Protein 2B6E (pdb70)

Organism: Haemophilus influenzae (strain ATCC 51907 / DSM 11121 / KW20 / Rd) (NCBI:txid71421)

Secondary structure (DSSP, 8-state):
---S---HHHHHHHH-SSHHHHTT--EEEE-SS-EEE---STT--TTSS--HHHHHHHHHHHHHHHHHHTS-TT-EEEEEEEEEEE-S---SS--EEEEEEEEE-SSEEEEEEEEE-TT--EEEEEEEEEEEE-/---S---HHHHHHHTTTSHHHHTT--EEEE-SS-EEE---STT--TTSS--HHHHHHHHHHHHHHHHHHTS-TTEEEEEEEEEEEE-S---SS--EEEEEEEEE-SSEEEEEEEEE-TT--EEEEEEEEEEEEE--/--SS---HHHHHHHH-SSHHHHTT--EEEE-SS-EEE---STT--TTSS--HHHHHHHHHHHHHHHHHHTS-TTEEEEEEEEEEEE-S---SS--EEEEEEEEE-SSEEEEEEEEE-TT--EEEEEEEEEEEEE--/---S---HHHHHHHTTTSHHHHTT--EEEE-SS-EEE---STT--TTSS--HHHHHHHHHHHHHHHHHTTS-TTEEEEEEEEEEEE-S---SS--EEEEEEEEE-SSEEEEEEEEE-TTS-EEEEEEEEEEEEEHHHHHHHH-/---S---HHHHHHHH-SSHHHHTT--EEEE-SS-EEE---STT--TTSS--HHHHHHHHHHHHHHHHHHTS-TT-EEEEEEEEEEE-S---SS--EEEEEEEEE-SSEEEEEEEEE-TT--EEEEEEEEEEEE-/---S---HHHHHHHTTTSHHHHTT--EEEE-SS-EEE---STT--TTSS--HHHHHHHHHHHHHHHHHHTS-TTEEEEEEEEEEEE-S---SS--EEEEEEEEE-SSEEEEEEEEE-TT--EEEEEEEEEEEEE-/--SS---HHHHHHHTSSSHHHHTT--EEEE-SS-EEE---STT--TTSS--HHHHHHHHHHHHHHHHHHTS-TT-EEEEEEEEEEE-S---SS--EEEEEEEEE-SSEEEEEEEEE-TT--EEEEEEEEEEEE--/---S---HHHHHHHHSSSHHHHTT--EEEE-SS-EEE---STT--TTSS--HHHHHHHHHHHHHHHHHTTS-TT-EEEEEEEEEEE-S---SS--EEEEEEEEE-SSEEEEEEEEE-TTS-EEEEEEEEEEEE-

Sequence (1087 aa):
LWKKTFTLENLNQLCSNSAVSHLGIEISAFGEDWIEATPVDHRTQPFGVLHGGVSVALAETIGSLAGSLCLEEGKTVVGLDINANHLRPVRSGKVTARATPINLGRNIQVWQIDIRTEENKLCCVSRLTLSVINLWKKTFTLENLNQLCSNSAVSHLGIEISAFGEDWIEATPVDHRTQPFGVLHGGVSVALAETIGSLAGSLCLEEGKTVVGLDINANHLRPVRSGKVTARATPINLGRNIQVWQIDIRTEENKLCCVSRLTLSVINLLLWKKTFTLENLNQLCSNSAVSHLGIEISAFGEDWIEATPVDHRTQPFGVLHGGVSVALAETIGSLAGSLCLEEGKTVVGLDINANHLRPVRSGKVTARATPINLGRNIQVWQIDIRTEENKLCCVSRLTLSVINLLLWKKTFTLENLNQLCSNSAVSHLGIEISAFGEDWIEATPVDHRTQPFGVLHGGVSVALAETIGSLAGSLCLEEGKTVVGLDINANHLRPVRSGKVTARATPINLGRNIQVWQIDIRTEENKLCCVSRLTLSVINLLEHHHHHHLWKKTFTLENLNQLCSNSAVSHLGIEISAFGEDWIEATPVDHRTQPFGVLHGGVSVALAETIGSLAGSLCLEEGKTVVGLDINANHLRPVRSGKVTARATPINLGRNIQVWQIDIRTEENKLCCVSRLTLSVINLWKKTFTLENLNQLCSNSAVSHLGIEISAFGEDWIEATPVDHRTQPFGVLHGGVSVALAETIGSLAGSLCLEEGKTVVGLDINANHLRPVRSGKVTARATPINLGRNIQVWQIDIRTEENKLCCVSRLTLSVINLLWKKTFTLENLNQLCSNSAVSHLGIEISAFGEDWIEATPVDHRTQPFGVLHGGVSVALAETIGSLAGSLCLEEGKTVVGLDINANHLRPVRSGKVTARATPINLGRNIQVWQIDIRTEENKLCCVSRLTLSVINLLWKKTFTLENLNQLCSNSAVSHLGIEISAFGEDWIEATPVDHRTQPFGVLHGGVSVALAETIGSLAGSLCLEEGKTVVGLDINANHLRPVRSGKVTARATPINLGRNIQVWQIDIRTEENKLCCVSRLTLSVIN

Foldseek 3Di:
DFQDDDDQVRVQVVCPPHVCVQLVKGFDDADPFKTKIKWQDPSADVPQWGDPVVVVVRQCVRQQVSLQRRDHPPKGKDWDDKDKDFADTHHGGMKMKMKGWPDRDPFKTKIWIWIADPVRHTGMIMMTMITMDD/DFAADDDQVVVVVVCPPHVCVQLVKGFDDDDPFKTKIKWQDPSADPVQWGDPVVVVVRQCVRQQVSLQRRDHPQKGKDWDDKDKDFADTHHGDMKMKMKGWPDRDPFKTKIWIWIAGPVRHTGMIMMTMITMDRND/DFPDDDDQVRVVVVVPPDVCVQLVKGFDDADDFKTKIKWQDPSQDVVQWGDPVVVVVRQCVRQLVSLQRRDDPQKGKDWDDKDKDFADTHGGDMKMKMKGWPDDDPFKTKIWIWIAHPVRHTGMIMMTMITMDGND/DFQADDDQVVVVVVCPPHVCVQLVKGFDDDDPFKTKIKWQDPSADVPQWGDPVVVVVRQCVRQQVSLQRRDHPQKGKDWDDKDKDFDDTHHGGMKMKMKGWPDNDPFKTKIWIWIADPVRHTGMIMITMITMGRNVVCVVVPD/DFDDDDDQVVVQVVCPPHVCVQLVKGFDDADPFKTKIKWWDPSADVPQWGDPVVVVVRQCVRQQVSLQRRDHPPKGKDWDDKDKDFADTHRGGMKMKMKGWPDRDPFKTKIWIWIAGPVRHTGMIMMTMITMDD/DFQADDDQVVVQVVCPPHVCVQLVKGFDDDDPFKTKIKWQDPSADPPQWGDPVVVVVRQCSRQQVSLQRRDHPQKHKDWDDKDKDFADTHGGDMKMWMKGWPDDDPFKTKIWIWIAHPVRHTGMIMMTIITMDHD/DFLDDDDQVVVQVVCPPHVCVQLVKGFDAADPFKTKIKWQDPSQDPVQWGDPVVVVVRQCVRQQVSLQRNDHPQKGKDWDDKDKDFADTHRTDMKMKMKGWPDDDQFKTKIWIWIAGPVRHTGMIMMTMITMDRD/DFPDDDDQVVVVVVVPPHVCVQLVKGFDAADPFKTKIKWADPSADVVQWGDPVVVVVRQCVRQQVSLQRRDDPPKGKDWDDKDKDFADTHRGGMKMKMKGWPDRDPFKTKIKIFIAGPVRHTGMIMMTMITMDD

CATH classification: 3.10.129.10

Radius of gyration: 38.75 Å; Cα contacts (8 Å, |Δi|>4): 2779; chains: 8; bounding box: 70×90×103 Å

B-factor: mean 26.29, std 15.65, range [4.6, 129.47]

Nearest PDB structures (foldseek):
  3lz7-assembly1_A  TM=1.005E+00  e=3.538E-26  Haemophilus influenzae
  1vh5-assembly1_A  TM=9.923E-01  e=7.162E-19  Escherichia coli
  1sbk-assembly1_A  TM=9.905E-01  e=2.994E-18  Escherichia coli
  1vi8-assembly1_B  TM=9.902E-01  e=8.882E-18  Escherichia coli
  4k4c-assembly1_D  TM=9.761E-01  e=3.986E-18  Escherichia coli K-12

Solvent-accessible surface area: 45406 Å² total

Structure (mmCIF, N/CA/C/O backbone):
data_2B6E
#
_entry.id   2B6E
#
_cell.length_a   60.651
_cell.length_b   102.878
_cell.length_c   101.364
_cell.angle_alpha   90.00
_cell.angle_beta   98.36
_cell.angle_gamma   90.00
#
_symmetry.space_group_name_H-M   'P 1 21 1'
#
loop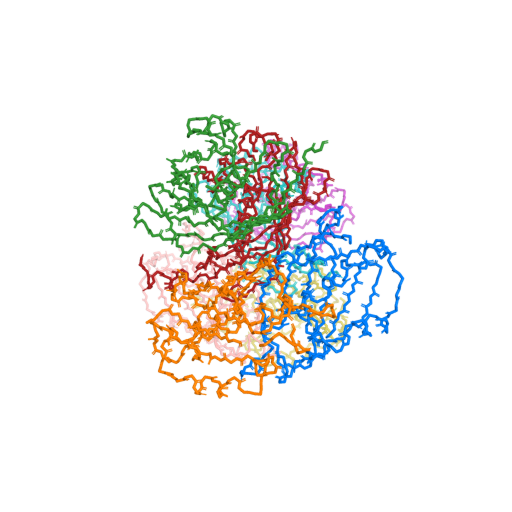_
_entity.id
_entity.type
_entity.pdbx_description
1 polymer 'Hypothetical UPF0152 protein HI1161'
2 non-polymer 'ACETIC ACID'
3 water water
#
loop_
_atom_site.group_PDB
_atom_site.id
_atom_site.type_symbol
_atom_site.label_atom_id
_atom_site.label_alt_id
_atom_site.label_comp_id
_atom_site.label_asym_id
_atom_site.label_entity_id
_atom_site.label_seq_id
_atom_site.pdbx_PDB_ins_code
_atom_site.Cartn_x
_atom_site.Cartn_y
_atom_site.Cartn_z
_atom_site.occupancy
_atom_site.B_iso_or_equiv
_atom_site.auth_seq_id
_atom_site.auth_comp_id
_atom_site.auth_asym_id
_atom_site.auth_atom_id
_atom_site.pdbx_PDB_model_num
ATOM 9 N N . LEU A 1 2 ? 9.151 16.127 87.627 1.00 28.95 2 LEU A N 1
ATOM 10 C CA . LEU A 1 2 ? 8.611 16.042 88.981 1.00 24.32 2 LEU A CA 1
ATOM 11 C C . LEU A 1 2 ? 9.415 16.762 90.053 1.00 21.27 2 LEU A C 1
ATOM 12 O O . LEU A 1 2 ? 8.852 17.407 90.936 1.00 20.65 2 LEU A O 1
ATOM 17 N N . TRP A 1 3 ? 10.734 16.629 89.981 1.00 21.78 3 TRP A N 1
ATOM 18 C CA . TRP A 1 3 ? 11.634 17.191 90.980 1.00 19.13 3 TRP A CA 1
ATOM 19 C C . TRP A 1 3 ? 11.544 18.687 91.240 1.00 19.95 3 TRP A C 1
ATOM 20 O O . TRP A 1 3 ? 11.550 19.495 90.315 1.00 20.35 3 TRP A O 1
ATOM 31 N N . LYS A 1 4 ? 11.468 19.036 92.521 1.00 22.01 4 LYS A N 1
ATOM 32 C CA . LYS A 1 4 ? 11.403 20.427 92.960 1.00 23.63 4 LYS A CA 1
ATOM 33 C C . LYS A 1 4 ? 12.757 20.814 93.543 1.00 24.13 4 LYS A C 1
ATOM 34 O O . LYS A 1 4 ? 13.089 21.995 93.643 1.00 23.71 4 LYS A O 1
ATOM 40 N N . LYS A 1 5 ? 13.532 19.811 93.941 1.00 18.87 5 LYS A N 1
ATOM 41 C CA . LYS A 1 5 ? 14.849 20.053 94.511 1.00 18.43 5 LYS A CA 1
ATOM 42 C C . LYS A 1 5 ? 15.937 19.699 93.506 1.00 18.74 5 LYS A C 1
ATOM 43 O O . LYS A 1 5 ? 15.728 18.881 92.613 1.00 20.86 5 LYS A O 1
ATOM 49 N N . THR A 1 6 ? 17.096 20.333 93.649 1.00 20.14 6 THR A N 1
ATOM 50 C CA . THR A 1 6 ? 18.228 20.096 92.759 1.00 20.72 6 THR A CA 1
ATOM 51 C C . THR A 1 6 ? 19.159 19.081 93.419 1.00 18.53 6 THR A C 1
ATOM 52 O O . THR A 1 6 ? 19.415 19.170 94.618 1.00 20.93 6 THR A O 1
ATOM 56 N N . PHE A 1 7 ? 19.665 18.124 92.643 1.00 17.36 7 PHE A N 1
ATOM 57 C CA . PHE A 1 7 ? 20.537 17.094 93.205 1.00 16.31 7 PHE A CA 1
ATOM 58 C C . PHE A 1 7 ? 21.266 16.278 92.147 1.00 16.09 7 PHE A C 1
ATOM 59 O O . PHE A 1 7 ? 20.925 16.321 90.966 1.00 17.32 7 PHE A O 1
ATOM 67 N N . THR A 1 8 ? 22.273 15.532 92.587 1.00 15.32 8 THR A N 1
ATOM 68 C CA . THR A 1 8 ? 23.011 14.635 91.710 1.00 14.42 8 THR A CA 1
ATOM 69 C C . THR A 1 8 ? 22.902 13.308 92.451 1.00 14.74 8 THR A C 1
ATOM 70 O O . THR A 1 8 ? 22.570 13.293 93.637 1.00 15.52 8 THR A O 1
ATOM 74 N N . LEU A 1 9 ? 23.176 12.201 91.775 1.00 14.38 9 LEU A N 1
ATOM 75 C CA . LEU A 1 9 ? 23.111 10.898 92.432 1.00 13.95 9 LEU A CA 1
ATOM 76 C C . LEU A 1 9 ? 24.119 10.824 93.576 1.00 14.21 9 LEU A C 1
ATOM 77 O O . LEU A 1 9 ? 23.875 10.178 94.597 1.00 12.83 9 LEU A O 1
ATOM 82 N N . GLU A 1 10 ? 25.255 11.492 93.400 1.00 14.42 10 GLU A N 1
ATOM 83 C CA . GLU A 1 10 ? 26.299 11.507 94.415 1.00 15.36 10 GLU A CA 1
ATOM 84 C C . GLU A 1 10 ? 25.773 12.144 95.702 1.00 14.33 10 GLU A C 1
ATOM 85 O O . GLU A 1 10 ? 26.074 11.678 96.803 1.00 14.39 10 GLU A O 1
ATOM 91 N N . ASN A 1 11 ? 25.000 13.220 95.560 1.00 14.62 11 ASN A N 1
ATOM 92 C CA . ASN A 1 11 ? 24.425 13.919 96.714 1.00 14.04 11 ASN A CA 1
ATOM 93 C C . ASN A 1 11 ? 23.497 12.981 97.471 1.00 12.79 11 ASN A C 1
ATOM 94 O O . ASN A 1 11 ? 23.538 12.884 98.699 1.00 12.59 11 ASN A O 1
ATOM 99 N N . LEU A 1 12 ? 22.640 12.302 96.719 1.00 13.61 12 LEU A N 1
ATOM 100 C CA . LEU A 1 12 ? 21.674 11.385 97.308 1.00 12.48 12 LEU A CA 1
ATOM 101 C C . LEU A 1 12 ? 22.333 10.237 98.052 1.00 12.55 12 LEU A C 1
ATOM 102 O O . LEU A 1 12 ? 21.886 9.868 99.133 1.00 12.98 12 LEU A O 1
ATOM 107 N N . ASN A 1 13 ? 23.387 9.663 97.478 1.00 11.91 13 ASN A N 1
ATOM 108 C CA . ASN A 1 13 ? 24.068 8.572 98.152 1.00 13.77 13 ASN A CA 1
ATOM 109 C C . ASN A 1 13 ? 24.791 9.079 99.390 1.00 14.40 13 ASN A C 1
ATOM 110 O O . ASN A 1 13 ? 24.933 8.354 100.376 1.00 14.34 13 ASN A O 1
ATOM 115 N N . GLN A 1 14 ? 25.237 10.333 99.347 1.00 12.29 14 GLN A N 1
ATOM 116 C CA . GLN A 1 14 ? 25.909 10.933 100.490 1.00 13.06 14 GLN A CA 1
ATOM 117 C C . GLN A 1 14 ? 24.880 11.112 101.604 1.00 13.14 14 GLN A C 1
ATOM 118 O O . GLN A 1 14 ? 25.156 10.844 102.774 1.00 14.08 14 GLN A O 1
ATOM 124 N N . LEU A 1 15 ? 23.684 11.554 101.223 1.00 15.04 15 LEU A N 1
ATOM 125 C CA . LEU A 1 15 ? 22.599 11.764 102.176 1.00 15.35 15 LEU A CA 1
ATOM 126 C C . LEU A 1 15 ? 22.222 10.484 102.908 1.00 15.05 15 LEU A C 1
ATOM 127 O O . LEU A 1 15 ? 21.922 10.510 104.100 1.00 14.65 15 LEU A O 1
ATOM 132 N N . CYS A 1 16 ? 22.233 9.368 102.183 1.00 17.46 16 CYS A N 1
ATOM 133 C CA . CYS A 1 16 ? 21.865 8.070 102.746 1.00 17.43 16 CYS A CA 1
ATOM 134 C C . CYS A 1 16 ? 23.004 7.320 103.447 1.00 17.36 16 CYS A C 1
ATOM 135 O O . CYS A 1 16 ? 22.779 6.257 104.033 1.00 14.25 16 CYS A O 1
ATOM 138 N N . SER A 1 17 ? 24.217 7.869 103.408 1.00 17.19 17 SER A N 1
ATOM 139 C CA . SER A 1 17 ? 25.368 7.207 104.028 1.00 17.76 17 SER A CA 1
ATOM 140 C C . SER A 1 17 ? 25.241 7.024 105.536 1.00 16.90 17 SER A C 1
ATOM 141 O O . SER A 1 17 ? 24.459 7.706 106.199 1.00 18.43 17 SER A O 1
ATOM 144 N N . ASN A 1 18 ? 26.023 6.089 106.065 1.00 13.67 18 ASN A N 1
ATOM 145 C CA . ASN A 1 18 ? 26.034 5.772 107.486 1.00 15.15 18 ASN A CA 1
ATOM 146 C C . ASN A 1 18 ? 24.628 5.603 108.070 1.00 14.23 18 ASN A C 1
ATOM 147 O O . ASN A 1 18 ? 24.297 6.184 109.102 1.00 11.03 18 ASN A O 1
ATOM 152 N N . SER A 1 19 ? 23.802 4.801 107.400 1.00 15.48 19 SER A N 1
ATOM 153 C CA . SER A 1 19 ? 22.437 4.541 107.859 1.00 13.34 19 SER A CA 1
ATOM 154 C C . SER A 1 19 ? 22.056 3.131 107.437 1.00 11.99 19 SER A C 1
ATOM 155 O O . SER A 1 19 ? 22.887 2.385 106.924 1.00 10.70 19 SER A O 1
ATOM 158 N N . ALA A 1 20 ? 20.797 2.772 107.643 1.00 11.94 20 ALA A N 1
ATOM 159 C CA . ALA A 1 20 ? 20.329 1.441 107.269 1.00 11.95 20 ALA A CA 1
ATOM 160 C C . ALA A 1 20 ? 20.450 1.238 105.770 1.00 11.10 20 ALA A C 1
ATOM 161 O O . ALA A 1 20 ? 20.651 0.111 105.296 1.00 11.24 20 ALA A O 1
ATOM 163 N N . VAL A 1 21 ? 20.333 2.333 105.025 1.00 10.67 21 VAL A N 1
ATOM 164 C CA . VAL A 1 21 ? 20.402 2.288 103.574 1.00 10.82 21 VAL A CA 1
ATOM 165 C C . VAL A 1 21 ? 21.761 1.809 103.078 1.00 11.90 21 VAL A C 1
ATOM 166 O O . VAL A 1 21 ? 21.841 0.864 102.288 1.00 10.68 21 VAL A O 1
ATOM 170 N N . SER A 1 22 ? 22.829 2.460 103.532 1.00 13.99 22 SER A N 1
ATOM 171 C CA . SER A 1 22 ? 24.162 2.046 103.116 1.00 12.20 22 SER A CA 1
ATOM 172 C C . SER A 1 22 ? 24.502 0.695 103.755 1.00 13.00 22 SER A C 1
ATOM 173 O O . SER A 1 22 ? 25.231 -0.103 103.172 1.00 13.86 22 SER A O 1
ATOM 176 N N . HIS A 1 23 ? 23.947 0.426 104.936 1.00 11.27 23 HIS A N 1
ATOM 177 C CA . HIS A 1 23 ? 24.217 -0.842 105.619 1.00 1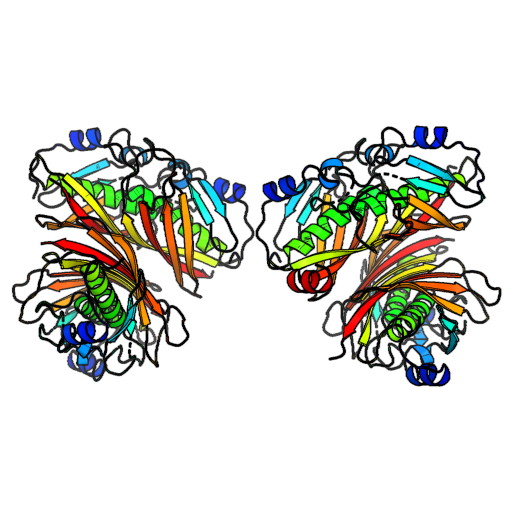3.35 23 HIS A CA 1
ATOM 178 C C . HIS A 1 23 ? 23.701 -2.023 104.791 1.00 13.22 23 HIS A C 1
ATOM 179 O O . HIS A 1 23 ? 24.284 -3.108 104.806 1.00 12.96 23 HIS A O 1
ATOM 186 N N . LEU A 1 24 ? 22.600 -1.805 104.080 1.00 9.74 24 LEU A N 1
ATOM 187 C CA . LEU A 1 24 ? 22.014 -2.830 103.224 1.00 9.06 24 LEU A CA 1
ATOM 188 C C . LEU A 1 24 ? 22.628 -2.809 101.824 1.00 9.15 24 LEU A C 1
ATOM 189 O O . LEU A 1 24 ? 22.194 -3.543 100.939 1.00 8.44 24 LEU A O 1
ATOM 194 N N . GLY A 1 25 ? 23.634 -1.963 101.621 1.00 12.73 25 GLY A N 1
ATOM 195 C CA . GLY A 1 25 ? 24.271 -1.879 100.318 1.00 11.77 25 GLY A CA 1
ATOM 196 C C . GLY A 1 25 ? 23.418 -1.231 99.244 1.00 12.43 25 GLY A C 1
ATOM 197 O O . GLY A 1 25 ? 23.677 -1.394 98.048 1.00 10.81 25 GLY A O 1
ATOM 198 N N . ILE A 1 26 ? 22.394 -0.494 99.661 1.00 12.15 26 ILE A N 1
ATOM 199 C CA . ILE A 1 26 ? 21.515 0.176 98.711 1.00 10.53 26 ILE A CA 1
ATOM 200 C C . ILE A 1 26 ? 22.217 1.385 98.121 1.00 12.52 26 ILE A C 1
ATOM 201 O O . ILE A 1 26 ? 22.868 2.149 98.832 1.00 12.15 26 ILE A O 1
ATOM 206 N N . GLU A 1 27 ? 22.070 1.554 96.817 1.00 12.70 27 GLU A N 1
ATOM 207 C CA . GLU A 1 27 ? 22.689 2.666 96.109 1.00 14.91 27 GLU A CA 1
ATOM 208 C C . GLU A 1 27 ? 21.663 3.327 95.195 1.00 14.33 27 GLU A C 1
ATOM 209 O O . GLU A 1 27 ? 21.003 2.645 94.409 1.00 15.02 27 GLU A O 1
ATOM 215 N N . ILE A 1 28 ? 21.507 4.644 95.308 1.00 13.74 28 ILE A N 1
ATOM 216 C CA . ILE A 1 28 ? 20.579 5.352 94.434 1.00 12.64 28 ILE A CA 1
ATOM 217 C C . ILE A 1 28 ? 21.348 5.324 93.124 1.00 14.68 28 ILE A C 1
ATOM 218 O O . ILE A 1 28 ? 22.421 5.925 92.995 1.00 12.89 28 ILE A O 1
ATOM 223 N N . SER A 1 29 ? 20.775 4.632 92.150 1.00 13.67 29 SER A N 1
ATOM 224 C CA . SER A 1 29 ? 21.428 4.371 90.881 1.00 13.93 29 SER A CA 1
ATOM 225 C C . SER A 1 29 ? 21.099 5.133 89.614 1.00 14.07 29 SER A C 1
ATOM 226 O O . SER A 1 29 ? 21.914 5.163 88.696 1.00 12.77 29 SER A O 1
ATOM 229 N N . ALA A 1 30 ? 19.915 5.722 89.524 1.00 13.21 30 ALA A N 1
ATOM 230 C CA . ALA A 1 30 ? 19.565 6.431 88.305 1.00 13.49 30 ALA A CA 1
ATOM 231 C C . ALA A 1 30 ? 18.242 7.141 88.478 1.00 15.09 30 ALA A C 1
ATOM 232 O O . ALA A 1 30 ? 17.465 6.821 89.377 1.00 13.92 30 ALA A O 1
ATOM 234 N N . PHE A 1 31 ? 17.987 8.115 87.620 1.00 16.06 31 PHE A N 1
ATOM 235 C CA . PHE A 1 31 ? 16.725 8.819 87.691 1.00 16.26 31 PHE A CA 1
ATOM 236 C C . PHE A 1 31 ? 16.355 9.415 86.349 1.00 16.69 31 PHE A C 1
ATOM 237 O O . PHE A 1 31 ? 17.213 9.620 85.484 1.00 14.84 31 PHE A O 1
ATOM 245 N N . GLY A 1 32 ? 15.062 9.673 86.183 1.00 15.37 32 GLY A N 1
ATOM 246 C CA . GLY A 1 32 ? 14.555 10.253 84.955 1.00 16.62 32 GLY A CA 1
ATOM 247 C C . GLY A 1 32 ? 13.711 11.450 85.326 1.00 18.65 32 GLY A C 1
ATOM 248 O O . GLY A 1 32 ? 13.780 11.926 86.459 1.00 17.31 32 GLY A O 1
ATOM 249 N N . GLU A 1 33 ? 12.904 11.937 84.392 1.00 21.02 33 GLU A N 1
ATOM 250 C CA . GLU A 1 33 ? 12.071 13.096 84.674 1.00 23.57 33 GLU A CA 1
ATOM 251 C C . GLU A 1 33 ? 10.968 12.810 85.686 1.00 22.00 33 GLU A C 1
ATOM 252 O O . GLU A 1 33 ? 10.583 13.701 86.445 1.00 21.19 33 GLU A O 1
ATOM 258 N N . ASP A 1 34 ? 10.460 11.578 85.706 1.00 18.28 34 ASP A N 1
ATOM 259 C CA . ASP A 1 34 ? 9.393 11.232 86.642 1.00 17.56 34 ASP A CA 1
ATOM 260 C C . ASP A 1 34 ? 9.573 9.888 87.336 1.00 16.00 34 ASP A C 1
ATOM 261 O O . ASP A 1 34 ? 8.592 9.231 87.696 1.00 14.14 34 ASP A O 1
ATOM 266 N N . TRP A 1 35 ? 10.821 9.483 87.527 1.00 14.63 35 TRP A N 1
ATOM 267 C CA . TRP A 1 35 ? 11.114 8.221 88.200 1.00 13.25 35 TRP A CA 1
ATOM 268 C C . TRP A 1 35 ? 12.541 8.226 88.716 1.00 13.98 35 TRP A C 1
ATOM 269 O O . TRP A 1 35 ? 13.399 8.945 88.201 1.00 12.10 35 TRP A O 1
ATOM 280 N N . ILE A 1 36 ? 12.791 7.419 89.739 1.00 12.75 36 ILE A N 1
ATOM 281 C CA . ILE A 1 36 ? 14.126 7.311 90.306 1.00 11.48 36 ILE A CA 1
ATOM 282 C C . ILE A 1 36 ? 14.302 5.871 90.768 1.00 11.32 36 ILE A C 1
ATOM 283 O O . ILE A 1 36 ? 13.333 5.227 91.180 1.00 11.77 36 ILE A O 1
ATOM 288 N N . GLU A 1 37 ? 15.525 5.358 90.676 1.00 10.61 37 GLU A N 1
ATOM 289 C CA . GLU A 1 37 ? 15.798 3.972 91.053 1.00 10.90 37 GLU A CA 1
ATOM 290 C C . GLU A 1 37 ? 16.933 3.818 92.046 1.00 11.41 37 GLU A C 1
ATOM 291 O O . GLU A 1 37 ? 17.799 4.687 92.168 1.00 10.37 37 GLU A O 1
ATOM 297 N N . ALA A 1 38 ? 16.915 2.689 92.751 1.00 11.24 38 ALA A N 1
ATOM 298 C CA . ALA A 1 38 ? 17.958 2.332 93.700 1.00 10.74 38 ALA A CA 1
ATOM 299 C C . ALA A 1 38 ? 18.205 0.842 93.504 1.00 12.16 38 ALA A C 1
ATOM 300 O O . ALA A 1 38 ? 17.275 0.085 93.202 1.00 12.33 38 ALA A O 1
ATOM 302 N N . THR A 1 39 ? 19.455 0.417 93.637 1.00 10.82 39 THR A N 1
ATOM 303 C CA . THR A 1 39 ? 19.757 -0.997 93.496 1.00 12.12 39 THR A CA 1
ATOM 304 C C . THR A 1 39 ? 20.152 -1.534 94.860 1.00 11.42 39 THR A C 1
ATOM 305 O O . THR A 1 39 ? 20.484 -0.772 95.776 1.00 10.98 39 THR A O 1
ATOM 317 N N . PRO A 1 41 ? 22.051 -5.313 96.557 1.00 9.66 41 PRO A N 1
ATOM 318 C CA . PRO A 1 41 ? 22.555 -6.654 96.262 1.00 10.44 41 PRO A CA 1
ATOM 319 C C . PRO A 1 41 ? 21.770 -7.754 96.950 1.00 10.60 41 PRO A C 1
ATOM 320 O O . PRO A 1 41 ? 21.075 -7.524 97.943 1.00 12.14 41 PRO A O 1
ATOM 324 N N . VAL A 1 42 ? 21.871 -8.954 96.401 1.00 10.29 42 VAL A N 1
ATOM 325 C CA . VAL A 1 42 ? 21.223 -10.103 97.006 1.00 11.12 42 VAL A CA 1
ATOM 326 C C . VAL A 1 42 ? 22.389 -10.929 97.532 1.00 11.32 42 VAL A C 1
ATOM 327 O O . VAL A 1 42 ? 23.003 -11.681 96.785 1.00 11.60 42 VAL A O 1
ATOM 331 N N . ASP A 1 43 ? 22.729 -10.736 98.803 1.00 11.55 43 ASP A N 1
ATOM 332 C CA . ASP A 1 43 ? 23.820 -11.472 99.435 1.00 11.82 43 ASP A CA 1
ATOM 333 C C . ASP A 1 43 ? 23.478 -11.710 100.902 1.00 13.22 43 ASP A C 1
ATOM 334 O O . ASP A 1 43 ? 22.336 -11.496 101.307 1.00 11.55 43 ASP A O 1
ATOM 339 N N . HIS A 1 44 ? 24.448 -12.143 101.705 1.00 11.97 44 HIS A N 1
ATOM 340 C CA . HIS A 1 44 ? 24.162 -12.430 103.107 1.00 13.46 44 HIS A CA 1
ATOM 341 C C . HIS A 1 44 ? 23.610 -11.259 103.911 1.00 12.39 44 HIS A C 1
ATOM 342 O O . HIS A 1 44 ? 23.023 -11.460 104.977 1.00 12.18 44 HIS A O 1
ATOM 349 N N . ARG A 1 45 ? 23.798 -10.040 103.415 1.00 10.15 45 ARG A N 1
ATOM 350 C CA . ARG A 1 45 ? 23.291 -8.855 104.109 1.00 11.66 45 ARG A CA 1
ATOM 351 C C . ARG A 1 45 ? 21.793 -8.690 103.872 1.00 12.47 45 ARG A C 1
ATOM 352 O O . ARG A 1 45 ? 21.088 -8.077 104.681 1.00 11.85 45 ARG A O 1
ATOM 360 N N . THR A 1 46 ? 21.313 -9.236 102.760 1.00 11.05 46 THR A N 1
ATOM 361 C CA . THR A 1 46 ? 19.914 -9.067 102.386 1.00 11.58 46 THR A CA 1
ATOM 362 C C . THR A 1 46 ? 19.091 -10.330 102.121 1.00 13.42 46 THR A C 1
ATOM 363 O O . THR A 1 46 ? 17.928 -10.229 101.709 1.00 11.24 46 THR A O 1
ATOM 375 N N . GLN A 1 48 ? 17.424 -14.248 103.221 1.00 14.60 48 GLN A N 1
ATOM 376 C CA . GLN A 1 48 ? 16.877 -14.977 104.352 1.00 20.03 48 GLN A CA 1
ATOM 377 C C . GLN A 1 48 ? 17.869 -16.116 104.573 1.00 19.00 48 GLN A C 1
ATOM 378 O O . GLN A 1 48 ? 18.703 -16.397 103.708 1.00 15.56 48 GLN A O 1
ATOM 384 N N . PRO A 1 49 ? 17.803 -16.786 105.730 1.00 27.91 49 PRO A N 1
ATOM 385 C CA . PRO A 1 49 ? 18.743 -17.880 105.979 1.00 28.40 49 PRO A CA 1
ATOM 386 C C . PRO A 1 49 ? 18.777 -19.011 104.946 1.00 29.59 49 PRO A C 1
ATOM 387 O O . PRO A 1 49 ? 19.717 -19.806 104.937 1.00 31.19 49 PRO A O 1
ATOM 391 N N . PHE A 1 50 ? 17.785 -19.084 104.064 1.00 25.98 50 PHE A N 1
ATOM 392 C CA . PHE A 1 50 ? 17.785 -20.153 103.068 1.00 28.50 50 PHE A CA 1
ATOM 393 C C . PHE A 1 50 ? 18.257 -19.803 101.658 1.00 26.49 50 PHE A C 1
ATOM 394 O O . PHE A 1 50 ? 17.952 -20.521 100.706 1.00 26.83 50 PHE A O 1
ATOM 402 N N . GLY A 1 51 ? 18.980 -18.698 101.511 1.00 24.86 51 GLY A N 1
ATOM 403 C CA . GLY A 1 51 ? 19.515 -18.363 100.201 1.00 23.59 51 GLY A CA 1
ATOM 404 C C . GLY A 1 51 ? 18.770 -17.489 99.210 1.00 22.22 51 GLY A C 1
ATOM 405 O O . GLY A 1 51 ? 19.225 -17.336 98.074 1.00 23.13 51 GLY A O 1
ATOM 406 N N . VAL A 1 52 ? 17.629 -16.932 99.595 1.00 17.35 52 VAL A N 1
ATOM 407 C CA . VAL A 1 52 ? 16.906 -16.057 98.679 1.00 14.74 52 VAL A CA 1
ATOM 408 C C . VAL A 1 52 ? 16.736 -14.691 99.323 1.00 13.29 52 VAL A C 1
ATOM 409 O O . VAL A 1 52 ? 16.844 -14.549 100.542 1.00 10.56 52 VAL A O 1
ATOM 413 N N . LEU A 1 53 ? 16.482 -13.689 98.493 1.00 14.07 53 LEU A N 1
ATOM 414 C CA . LEU A 1 53 ? 16.289 -12.323 98.963 1.00 14.41 53 LEU A CA 1
ATOM 415 C C . LEU A 1 53 ? 15.210 -12.295 100.036 1.00 13.53 53 LEU A C 1
ATOM 416 O O . LEU A 1 53 ? 14.145 -12.893 99.873 1.00 13.68 53 LEU A O 1
ATOM 421 N N . HIS A 1 54 ? 15.496 -11.599 101.130 1.00 11.73 54 HIS A N 1
ATOM 422 C CA . HIS A 1 54 ? 14.568 -11.468 102.252 1.00 11.32 54 HIS A CA 1
ATOM 423 C C . HIS A 1 54 ? 13.448 -10.484 101.885 1.00 11.64 54 HIS A C 1
ATOM 424 O O . HIS A 1 54 ? 13.704 -9.305 101.622 1.00 11.74 54 HIS A O 1
ATOM 431 N N . GLY A 1 55 ? 12.208 -10.973 101.856 1.00 10.98 55 GLY A N 1
ATOM 432 C CA . GLY A 1 55 ? 11.078 -10.122 101.504 1.00 9.13 55 GLY A CA 1
ATOM 433 C C . GLY A 1 55 ? 10.952 -8.849 102.319 1.00 10.84 55 GLY A C 1
ATOM 434 O O . GLY A 1 55 ? 10.563 -7.801 101.790 1.00 10.53 55 GLY A O 1
ATOM 435 N N . GLY A 1 56 ? 11.272 -8.927 103.606 1.00 11.51 56 GLY A N 1
ATOM 436 C CA . GLY A 1 56 ? 11.187 -7.744 104.448 1.00 11.31 56 GLY A CA 1
ATOM 437 C C . GLY A 1 56 ? 12.182 -6.695 103.993 1.00 10.80 56 GLY A C 1
ATOM 438 O O . GLY A 1 56 ? 11.877 -5.500 103.958 1.00 9.35 56 GLY A O 1
ATOM 439 N N . VAL A 1 57 ? 13.381 -7.142 103.638 1.00 7.36 57 VAL A N 1
ATOM 440 C CA . VAL A 1 57 ? 14.414 -6.235 103.174 1.00 7.80 57 VAL A CA 1
ATOM 441 C C . VAL A 1 57 ? 14.007 -5.604 101.842 1.00 8.67 57 VAL A C 1
ATOM 442 O O . VAL A 1 57 ? 14.361 -4.457 101.560 1.00 8.17 57 VAL A O 1
ATOM 446 N N . SER A 1 58 ? 13.250 -6.332 101.024 1.00 10.89 58 SER A N 1
ATOM 447 C CA . SER A 1 58 ? 12.790 -5.774 99.747 1.00 11.24 58 SER A CA 1
ATOM 448 C C . SER A 1 58 ? 11.883 -4.582 100.064 1.00 11.67 58 SER A C 1
ATOM 449 O O . SER A 1 58 ? 11.912 -3.561 99.376 1.00 10.81 58 SER A O 1
ATOM 452 N N . VAL A 1 59 ? 11.078 -4.721 101.111 1.00 10.74 59 VAL A N 1
ATOM 453 C CA . VAL A 1 59 ? 10.191 -3.640 101.522 1.00 11.40 59 VAL A CA 1
ATOM 454 C C . VAL A 1 59 ? 11.043 -2.472 102.034 1.00 11.17 59 VAL A C 1
ATOM 455 O O . VAL A 1 59 ? 10.708 -1.312 101.812 1.00 10.09 59 VAL A O 1
ATOM 459 N N . ALA A 1 60 ? 12.140 -2.781 102.724 1.00 9.82 60 ALA A N 1
ATOM 460 C CA . ALA A 1 60 ? 13.027 -1.730 103.232 1.00 8.65 60 ALA A CA 1
ATOM 461 C C . ALA A 1 60 ? 13.527 -0.887 102.061 1.00 9.88 60 ALA A C 1
ATOM 462 O O . ALA A 1 60 ? 13.539 0.346 102.131 1.00 9.90 60 ALA A O 1
ATOM 464 N N . LEU A 1 61 ? 13.957 -1.557 100.994 1.00 7.94 61 LEU A N 1
ATOM 465 C CA . LEU A 1 61 ? 14.425 -0.873 99.788 1.00 8.88 61 LEU A CA 1
ATOM 466 C C . LEU A 1 61 ? 13.294 -0.045 99.179 1.00 9.47 61 LEU A C 1
ATOM 467 O O . LEU A 1 61 ? 13.504 1.094 98.749 1.00 7.72 61 LEU A O 1
ATOM 472 N N . ALA A 1 62 ? 12.098 -0.627 99.126 1.00 7.89 62 ALA A N 1
ATOM 473 C CA . ALA A 1 62 ? 10.950 0.076 98.559 1.00 7.74 62 ALA A CA 1
ATOM 474 C C . ALA A 1 62 ? 10.663 1.360 99.322 1.00 8.88 62 ALA A C 1
ATOM 475 O O . ALA A 1 62 ? 10.485 2.427 98.719 1.00 8.70 62 ALA A O 1
ATOM 477 N N . GLU A 1 63 ? 10.618 1.271 100.648 1.00 10.18 63 GLU A N 1
ATOM 478 C CA . GLU A 1 63 ? 10.336 2.469 101.422 1.00 11.53 63 GLU A CA 1
ATOM 479 C C . GLU A 1 63 ? 11.449 3.503 101.272 1.00 12.29 63 GLU A C 1
ATOM 480 O O . GLU A 1 63 ? 11.188 4.711 101.247 1.00 10.47 63 GLU A O 1
ATOM 486 N N . THR A 1 64 ? 12.688 3.032 101.175 1.00 9.51 64 THR A N 1
ATOM 487 C CA . THR A 1 64 ? 13.817 3.936 101.019 1.00 8.61 64 THR A CA 1
ATOM 488 C C . THR A 1 64 ? 13.709 4.783 99.753 1.00 8.95 64 THR A C 1
ATOM 489 O O . THR A 1 64 ? 13.724 6.015 99.819 1.00 10.92 64 THR A O 1
ATOM 493 N N . ILE A 1 65 ? 13.588 4.129 98.604 1.00 7.13 65 ILE A N 1
ATOM 494 C CA . ILE A 1 65 ? 13.526 4.861 97.344 1.00 8.27 65 ILE A CA 1
ATOM 495 C C . ILE A 1 65 ? 12.236 5.660 97.169 1.00 8.31 65 ILE A C 1
ATOM 496 O O . ILE A 1 65 ? 12.254 6.749 96.595 1.00 8.31 65 ILE A O 1
ATOM 501 N N . GLY A 1 66 ? 11.126 5.142 97.683 1.00 8.05 66 GLY A N 1
ATOM 502 C CA . GLY A 1 66 ? 9.868 5.860 97.564 1.00 8.78 66 GLY A CA 1
ATOM 503 C C . GLY A 1 66 ? 9.849 7.114 98.424 1.00 10.21 66 GLY A C 1
ATOM 504 O O . GLY A 1 66 ? 9.360 8.167 97.996 1.00 10.21 66 GLY A O 1
ATOM 505 N N . SER A 1 67 ? 10.385 7.012 99.638 1.00 7.92 67 SER A N 1
ATOM 506 C CA . SER A 1 67 ? 10.426 8.149 100.554 1.00 10.03 67 SER A CA 1
ATOM 507 C C . SER A 1 67 ? 11.385 9.211 100.038 1.00 10.20 67 SER A C 1
ATOM 508 O O . SER A 1 67 ? 11.117 10.407 100.157 1.00 12.14 67 SER A O 1
ATOM 511 N N . LEU A 1 68 ? 12.505 8.776 99.467 1.00 11.64 68 LEU A N 1
ATOM 512 C CA . LEU A 1 68 ? 13.483 9.713 98.925 1.00 13.37 68 LEU A CA 1
ATOM 513 C C . LEU A 1 68 ? 12.862 10.474 97.753 1.00 12.03 68 LEU A C 1
ATOM 514 O O . LEU A 1 68 ? 12.958 11.702 97.670 1.00 11.92 68 LEU A O 1
ATOM 519 N N . ALA A 1 69 ? 12.215 9.738 96.855 1.00 9.91 69 ALA A N 1
ATOM 520 C CA . ALA A 1 69 ? 11.565 10.328 95.690 1.00 10.61 69 ALA A CA 1
ATOM 521 C C . ALA A 1 69 ? 10.538 11.381 96.111 1.00 11.55 69 ALA A C 1
ATOM 522 O O . ALA A 1 69 ? 10.444 12.464 95.510 1.00 12.62 69 ALA A O 1
ATOM 524 N N . GLY A 1 70 ? 9.770 11.061 97.148 1.00 11.04 70 GLY A N 1
ATOM 525 C CA . GLY A 1 70 ? 8.752 11.978 97.633 1.00 11.77 70 GLY A CA 1
ATOM 526 C C . GLY A 1 70 ? 9.318 13.292 98.141 1.00 12.93 70 GLY A C 1
ATOM 527 O O . GLY A 1 70 ? 8.782 14.358 97.834 1.00 13.70 70 GLY A O 1
ATOM 528 N N . SER A 1 71 ? 10.395 13.228 98.916 1.00 15.50 71 SER A N 1
ATOM 529 C CA . SER A 1 71 ? 11.001 14.442 99.453 1.00 17.86 71 SER A CA 1
ATOM 530 C C . SER A 1 71 ? 11.578 15.307 98.335 1.00 18.22 71 SER A C 1
ATOM 531 O O . SER A 1 71 ? 11.581 16.533 98.435 1.00 18.68 71 SER A O 1
ATOM 534 N N . LEU A 1 72 ? 12.051 14.667 97.267 1.00 13.36 72 LEU A N 1
ATOM 535 C CA . LEU A 1 72 ? 12.632 15.387 96.141 1.00 13.88 72 LEU A CA 1
ATOM 536 C C . LEU A 1 72 ? 11.591 16.094 95.280 1.00 14.32 72 LEU A C 1
ATOM 537 O O . LEU A 1 72 ? 11.937 16.923 94.446 1.00 14.89 72 LEU A O 1
ATOM 542 N N . CYS A 1 73 ? 10.319 15.764 95.484 1.00 16.34 73 CYS A N 1
ATOM 543 C CA . CYS A 1 73 ? 9.231 16.384 94.726 1.00 18.70 73 CYS A CA 1
ATOM 544 C C . CYS A 1 73 ? 8.646 17.565 95.486 1.00 20.24 73 CYS A C 1
ATOM 545 O O . CYS A 1 73 ? 7.624 18.129 95.086 1.00 19.90 73 CYS A O 1
ATOM 548 N N . LEU A 1 74 ? 9.300 17.933 96.582 1.00 19.69 74 LEU A N 1
ATOM 549 C CA . LEU A 1 74 ? 8.848 19.031 97.420 1.00 21.60 74 LEU A CA 1
ATOM 550 C C . LEU A 1 74 ? 9.825 20.204 97.426 1.00 24.08 74 LEU A C 1
ATOM 551 O O . LEU A 1 74 ? 11.028 20.028 97.228 1.00 21.91 74 LEU A O 1
ATOM 556 N N . GLU A 1 75 ? 9.295 21.399 97.670 1.00 26.83 75 GLU A N 1
ATOM 557 C CA . GLU A 1 75 ? 10.105 22.610 97.722 1.00 30.07 75 GLU A CA 1
ATOM 558 C C . GLU A 1 75 ? 11.039 22.521 98.916 1.00 29.56 75 GLU A C 1
ATOM 559 O O . GLU A 1 75 ? 10.803 21.737 99.832 1.00 28.57 75 GLU A O 1
ATOM 565 N N . GLU A 1 76 ? 12.097 23.326 98.911 1.00 28.17 76 GLU A N 1
ATOM 566 C CA . GLU A 1 76 ? 13.035 23.330 100.026 1.00 28.17 76 GLU A CA 1
ATOM 567 C C . GLU A 1 76 ? 12.232 23.657 101.276 1.00 26.22 76 GLU A C 1
ATOM 568 O O . GLU A 1 76 ? 11.247 24.388 101.206 1.00 26.39 76 GLU A O 1
ATOM 574 N N . GLY A 1 77 ? 12.638 23.108 102.414 1.00 29.26 77 GLY A N 1
ATOM 575 C CA . GLY A 1 77 ? 11.916 23.380 103.642 1.00 29.95 77 GLY A CA 1
ATOM 576 C C . GLY A 1 77 ? 10.806 22.386 103.933 1.00 31.04 77 GLY A C 1
ATOM 577 O O . GLY A 1 77 ? 10.182 22.438 104.994 1.00 31.43 77 GLY A O 1
ATOM 578 N N . LYS A 1 78 ? 10.549 21.482 102.992 1.00 26.37 78 LYS A N 1
ATOM 579 C CA . LYS A 1 78 ? 9.517 20.470 103.180 1.00 25.74 78 LYS A CA 1
ATOM 580 C C . LYS A 1 78 ? 10.053 19.067 102.927 1.00 23.40 78 LYS A C 1
ATOM 581 O O . LYS A 1 78 ? 10.910 18.862 102.066 1.00 22.58 78 LYS A O 1
ATOM 587 N N . THR A 1 79 ? 9.550 18.100 103.688 1.00 25.18 79 THR A N 1
ATOM 588 C CA . THR A 1 79 ? 9.973 16.713 103.524 1.00 21.93 79 THR A CA 1
ATOM 589 C C . THR A 1 79 ? 8.794 15.767 103.757 1.00 19.91 79 THR A C 1
ATOM 590 O O . THR A 1 79 ? 7.654 16.207 103.895 1.00 18.10 79 THR A O 1
ATOM 594 N N . VAL A 1 80 ? 9.077 14.470 103.801 1.00 16.96 80 VAL A N 1
ATOM 595 C CA . VAL A 1 80 ? 8.030 13.479 103.999 1.00 17.08 80 VAL A CA 1
ATOM 596 C C . VAL A 1 80 ? 8.277 12.553 105.175 1.00 16.38 80 VAL A C 1
ATOM 597 O O . VAL A 1 80 ? 9.398 12.423 105.662 1.00 18.11 80 VAL A O 1
ATOM 601 N N . VAL A 1 81 ? 7.202 11.905 105.612 1.00 16.91 81 VAL A N 1
ATOM 602 C CA . VAL A 1 81 ? 7.237 10.939 106.700 1.00 16.78 81 VAL A CA 1
ATOM 603 C C . VAL A 1 81 ? 6.425 9.747 106.199 1.00 15.59 81 VAL A C 1
ATOM 604 O O . VAL A 1 81 ? 5.312 9.922 105.705 1.00 13.93 81 VAL A O 1
ATOM 608 N N . GLY A 1 82 ? 6.982 8.547 106.312 1.00 14.59 82 GLY A N 1
ATOM 609 C CA . GLY A 1 82 ? 6.270 7.366 105.857 1.00 13.52 82 GLY A CA 1
ATOM 610 C C . GLY A 1 82 ? 5.100 7.058 106.772 1.00 12.61 82 GLY A C 1
ATOM 611 O O . GLY A 1 82 ? 5.268 6.972 107.988 1.00 14.03 82 GLY A O 1
ATOM 612 N N . LEU A 1 83 ? 3.911 6.903 106.200 1.00 9.73 83 LEU A N 1
ATOM 613 C CA . LEU A 1 83 ? 2.716 6.601 106.987 1.00 9.50 83 LEU A CA 1
ATOM 614 C C . LEU A 1 83 ? 2.467 5.094 107.000 1.00 9.49 83 LEU A C 1
ATOM 615 O O . LEU A 1 83 ? 2.271 4.477 108.047 1.00 8.36 83 LEU A O 1
ATOM 620 N N . ASP A 1 84 ? 2.470 4.501 105.819 1.00 12.32 84 ASP A N 1
ATOM 621 C CA . ASP A 1 84 ? 2.241 3.070 105.718 1.00 12.19 84 ASP A CA 1
ATOM 622 C C . ASP A 1 84 ? 2.769 2.549 104.401 1.00 11.62 84 ASP A C 1
ATOM 623 O O . ASP A 1 84 ? 3.019 3.312 103.474 1.00 10.59 84 ASP A O 1
ATOM 628 N N . ILE A 1 85 ? 2.936 1.238 104.317 1.00 9.12 85 ILE A N 1
ATOM 629 C CA . ILE A 1 85 ? 3.460 0.645 103.110 1.00 8.80 85 ILE A CA 1
ATOM 630 C C . ILE A 1 85 ? 3.001 -0.801 103.030 1.00 10.02 85 ILE A C 1
ATOM 631 O O . ILE A 1 85 ? 2.769 -1.452 104.056 1.00 8.98 85 ILE A O 1
ATOM 636 N N . ASN A 1 86 ? 2.830 -1.288 101.808 1.00 9.18 86 ASN A N 1
ATOM 637 C CA . ASN A 1 86 ? 2.426 -2.668 101.608 1.00 10.66 86 ASN A CA 1
ATOM 638 C C . ASN A 1 86 ? 3.234 -3.212 100.447 1.00 9.79 86 ASN A C 1
ATOM 639 O O . ASN A 1 86 ? 3.855 -2.444 99.703 1.00 11.00 86 ASN A O 1
ATOM 644 N N . ALA A 1 87 ? 3.269 -4.532 100.316 1.00 9.35 87 ALA A N 1
ATOM 645 C CA . ALA A 1 87 ? 4.010 -5.147 99.227 1.00 9.59 87 ALA A CA 1
ATOM 646 C C . ALA A 1 87 ? 3.617 -6.606 99.038 1.00 10.46 87 ALA A C 1
ATOM 647 O O . ALA A 1 87 ? 3.211 -7.279 99.989 1.00 8.57 87 ALA A O 1
ATOM 649 N N . ASN A 1 88 ? 3.707 -7.062 97.792 1.00 6.63 88 ASN A N 1
ATOM 650 C CA . ASN A 1 88 ? 3.459 -8.453 97.438 1.00 8.14 88 ASN A CA 1
ATOM 651 C C . ASN A 1 88 ? 4.779 -8.970 96.882 1.00 9.13 88 ASN A C 1
ATOM 652 O O . ASN A 1 88 ? 5.388 -8.327 96.021 1.00 9.80 88 ASN A O 1
ATOM 657 N N . HIS A 1 89 ? 5.219 -10.113 97.394 1.00 6.91 89 HIS A N 1
ATOM 658 C CA . HIS A 1 89 ? 6.458 -10.753 96.957 1.00 8.22 89 HIS A CA 1
ATOM 659 C C . HIS A 1 89 ? 5.997 -11.723 95.883 1.00 10.08 89 HIS A C 1
ATOM 660 O O . HIS A 1 89 ? 5.188 -12.609 96.148 1.00 10.35 89 HIS A O 1
ATOM 667 N N . LEU A 1 90 ? 6.504 -11.540 94.670 1.00 9.61 90 LEU A N 1
ATOM 668 C CA . LEU A 1 90 ? 6.076 -12.338 93.524 1.00 10.29 90 LEU A CA 1
ATOM 669 C C . LEU A 1 90 ? 6.905 -13.549 93.147 1.00 13.15 90 LEU A C 1
ATOM 670 O O . LEU A 1 90 ? 6.388 -14.487 92.531 1.00 12.68 90 LEU A O 1
ATOM 675 N N . ARG A 1 91 ? 8.188 -13.524 93.481 1.00 17.11 91 ARG A N 1
ATOM 676 C CA . ARG A 1 91 ? 9.068 -14.637 93.147 1.00 20.41 91 ARG A CA 1
ATOM 677 C C . ARG A 1 91 ? 10.387 -14.514 93.889 1.00 18.89 91 ARG A C 1
ATOM 678 O O . ARG A 1 91 ? 10.816 -13.410 94.227 1.00 17.84 91 ARG A O 1
ATOM 686 N N . PRO A 1 92 ? 11.054 -15.650 94.144 1.00 15.67 92 PRO A N 1
ATOM 687 C CA . PRO A 1 92 ? 12.334 -15.651 94.853 1.00 15.29 92 PRO A CA 1
ATOM 688 C C . PRO A 1 92 ? 13.450 -15.110 93.978 1.00 16.18 92 PRO A C 1
ATOM 689 O O . PRO A 1 92 ? 13.407 -15.229 92.751 1.00 16.39 92 PRO A O 1
ATOM 693 N N . VAL A 1 93 ? 14.440 -14.497 94.614 1.00 14.40 93 VAL A N 1
ATOM 694 C CA . VAL A 1 93 ? 15.583 -13.944 93.906 1.00 14.65 93 VAL A CA 1
ATOM 695 C C . VAL A 1 93 ? 16.809 -14.469 94.639 1.00 15.71 93 VAL A C 1
ATOM 696 O O . VAL A 1 93 ? 16.935 -14.290 95.849 1.00 13.18 93 VAL A O 1
ATOM 700 N N . ARG A 1 94 ? 17.714 -15.125 93.925 1.00 18.78 94 ARG A N 1
ATOM 701 C CA . ARG A 1 94 ? 18.883 -15.674 94.595 1.00 22.54 94 ARG A CA 1
ATOM 702 C C . ARG A 1 94 ? 20.252 -15.138 94.219 1.00 22.70 94 ARG A C 1
ATOM 703 O O . ARG A 1 94 ? 21.251 -15.572 94.787 1.00 23.21 94 ARG A O 1
ATOM 711 N N . SER A 1 95 ? 20.327 -14.194 93.290 1.00 27.12 95 SER A N 1
ATOM 712 C CA . SER A 1 95 ? 21.641 -13.680 92.921 1.00 28.34 95 SER A CA 1
ATOM 713 C C . SER A 1 95 ? 21.651 -12.309 92.261 1.00 27.30 95 SER A C 1
ATOM 714 O O . SER A 1 95 ? 20.634 -11.842 91.736 1.00 28.78 95 SER A O 1
ATOM 717 N N . GLY A 1 96 ? 22.821 -11.675 92.296 1.00 23.07 96 GLY A N 1
ATOM 718 C CA . GLY A 1 96 ? 22.988 -10.367 91.693 1.00 21.27 96 GLY A CA 1
ATOM 719 C C . GLY A 1 96 ? 22.350 -9.259 92.501 1.00 19.47 96 GLY A C 1
ATOM 720 O O . GLY A 1 96 ? 22.339 -9.301 93.727 1.00 18.76 96 GLY A O 1
ATOM 721 N N . LYS A 1 97 ? 21.829 -8.250 91.816 1.00 19.11 97 LYS A N 1
ATOM 722 C CA . LYS A 1 97 ? 21.181 -7.154 92.516 1.00 18.76 97 LYS A CA 1
ATOM 723 C C . LYS A 1 97 ? 19.813 -6.880 91.931 1.00 15.44 97 LYS A C 1
ATOM 724 O O . LYS A 1 97 ? 19.538 -7.209 90.776 1.00 14.58 97 LYS A O 1
ATOM 730 N N . VAL A 1 98 ? 18.948 -6.290 92.743 1.00 13.28 98 VAL A N 1
ATOM 731 C CA . VAL A 1 98 ? 17.613 -5.959 92.289 1.00 9.59 98 VAL A CA 1
ATOM 732 C C . VAL A 1 98 ? 17.542 -4.454 92.137 1.00 10.11 98 VAL A C 1
ATOM 733 O O . VAL A 1 98 ? 18.304 -3.719 92.778 1.00 10.36 98 VAL A O 1
ATOM 737 N N . THR A 1 99 ? 16.636 -3.999 91.281 1.00 9.12 99 THR A N 1
ATOM 738 C CA . THR A 1 99 ? 16.461 -2.574 91.035 1.00 11.30 99 THR A CA 1
ATOM 739 C C . THR A 1 99 ? 15.032 -2.154 91.350 1.00 10.89 99 THR A C 1
ATOM 740 O O . THR A 1 99 ? 14.076 -2.709 90.810 1.00 9.40 99 THR A O 1
ATOM 744 N N . ALA A 1 100 ? 14.893 -1.174 92.236 1.00 11.71 100 ALA A N 1
ATOM 745 C CA . ALA A 1 100 ? 13.578 -0.677 92.614 1.00 10.93 100 ALA A CA 1
ATOM 746 C C . ALA A 1 100 ? 13.358 0.682 91.966 1.00 10.57 100 ALA A C 1
ATOM 747 O O . ALA A 1 100 ? 14.188 1.581 92.112 1.00 11.33 100 ALA A O 1
ATOM 749 N N . ARG A 1 101 ? 12.256 0.819 91.233 1.00 8.46 101 ARG A N 1
ATOM 750 C CA . ARG A 1 101 ? 11.929 2.084 90.589 1.00 7.86 101 ARG A CA 1
ATOM 751 C C . ARG A 1 101 ? 10.691 2.678 91.233 1.00 10.37 101 ARG A C 1
ATOM 752 O O . ARG A 1 101 ? 9.647 2.025 91.318 1.00 9.15 101 ARG A O 1
ATOM 760 N N . ALA A 1 102 ? 10.813 3.920 91.691 1.00 11.22 102 ALA A N 1
ATOM 761 C CA . ALA A 1 102 ? 9.691 4.603 92.314 1.00 11.66 102 ALA A CA 1
ATOM 762 C C . ALA A 1 102 ? 9.077 5.574 91.318 1.00 12.93 102 ALA A C 1
ATOM 763 O O . ALA A 1 102 ? 9.791 6.349 90.680 1.00 11.26 102 ALA A O 1
ATOM 765 N N . THR A 1 103 ? 7.757 5.501 91.166 1.00 13.40 103 THR A N 1
ATOM 766 C CA . THR A 1 103 ? 7.014 6.393 90.280 1.00 14.89 103 THR A CA 1
ATOM 767 C C . THR A 1 103 ? 5.807 6.871 91.085 1.00 14.89 103 THR A C 1
ATOM 768 O O . THR A 1 103 ? 5.235 6.111 91.867 1.00 15.48 103 THR A O 1
ATOM 772 N N . PRO A 1 104 ? 5.401 8.134 90.906 1.00 13.04 104 PRO A N 1
ATOM 773 C CA . PRO A 1 104 ? 4.260 8.649 91.666 1.00 11.93 104 PRO A CA 1
ATOM 774 C C . PRO A 1 104 ? 2.892 8.185 91.197 1.00 12.91 104 PRO A C 1
ATOM 775 O O . PRO A 1 104 ? 2.678 7.939 90.010 1.00 12.27 104 PRO A O 1
ATOM 779 N N . ILE A 1 105 ? 1.970 8.059 92.145 1.00 12.34 105 ILE A N 1
ATOM 780 C CA . ILE A 1 105 ? 0.599 7.695 91.824 1.00 11.00 105 ILE A CA 1
ATOM 781 C C . ILE A 1 105 ? -0.215 8.977 91.965 1.00 12.84 105 ILE A C 1
ATOM 782 O O . ILE A 1 105 ? -1.053 9.294 91.123 1.00 15.47 105 ILE A O 1
ATOM 787 N N . ASN A 1 106 ? 0.044 9.709 93.039 1.00 13.81 106 ASN A N 1
ATOM 788 C CA . ASN A 1 106 ? -0.635 10.976 93.295 1.00 16.10 106 ASN A CA 1
ATOM 789 C C . ASN A 1 106 ? 0.179 11.788 94.290 1.00 15.48 106 ASN A C 1
ATOM 790 O O . ASN A 1 106 ? 0.565 11.283 95.345 1.00 14.11 106 ASN A O 1
ATOM 795 N N . LEU A 1 107 ? 0.441 13.046 93.946 1.00 15.09 107 LEU A N 1
ATOM 796 C CA . LEU A 1 107 ? 1.201 13.935 94.818 1.00 16.62 107 LEU A CA 1
ATOM 797 C C . LEU A 1 107 ? 0.307 15.089 95.247 1.00 18.16 107 LEU A C 1
ATOM 798 O O . LEU A 1 107 ? 0.013 15.981 94.454 1.00 17.72 107 LEU A O 1
ATOM 803 N N . GLY A 1 108 ? -0.135 15.060 96.498 1.00 19.24 108 GLY A N 1
ATOM 804 C CA . GLY A 1 108 ? -0.996 16.115 96.999 1.00 21.91 108 GLY A CA 1
ATOM 805 C C . GLY A 1 108 ? -0.266 17.083 97.903 1.00 24.33 108 GLY A C 1
ATOM 806 O O . GLY A 1 108 ? 0.940 16.959 98.118 1.00 23.34 108 GLY A O 1
ATOM 807 N N . ARG A 1 109 ? -1.000 18.051 98.440 1.00 24.14 109 ARG A N 1
ATOM 808 C CA . ARG A 1 109 ? -0.418 19.050 99.322 1.00 26.35 109 ARG A CA 1
ATOM 809 C C . ARG A 1 109 ? -0.077 18.459 100.684 1.00 24.39 109 ARG A C 1
ATOM 810 O O . ARG A 1 109 ? 0.868 18.901 101.335 1.00 23.12 109 ARG A O 1
ATOM 818 N N . ASN A 1 110 ? -0.836 17.452 101.112 1.00 19.94 110 ASN A N 1
ATOM 819 C CA . ASN A 1 110 ? -0.593 16.838 102.412 1.00 18.42 110 ASN A CA 1
ATOM 820 C C . ASN A 1 110 ? -0.195 15.371 102.379 1.00 14.73 110 ASN A C 1
ATOM 821 O O . ASN A 1 110 ? 0.476 14.889 103.291 1.00 14.27 110 ASN A O 1
ATOM 826 N N . ILE A 1 111 ? -0.632 14.667 101.342 1.00 15.59 111 ILE A N 1
ATOM 827 C CA . ILE A 1 111 ? -0.347 13.241 101.202 1.00 14.87 111 ILE A CA 1
ATOM 828 C C . ILE A 1 111 ? 0.197 12.896 99.820 1.00 14.49 111 ILE A C 1
ATOM 829 O O . ILE A 1 111 ? -0.230 13.461 98.805 1.00 13.90 111 ILE A O 1
ATOM 834 N N . GLN A 1 112 ? 1.135 11.955 99.789 1.00 11.33 112 GLN A N 1
ATOM 835 C CA . GLN A 1 112 ? 1.696 11.482 98.534 1.00 11.85 112 GLN A CA 1
ATOM 836 C C . GLN A 1 112 ? 1.564 9.961 98.507 1.00 9.96 112 GLN A C 1
ATOM 837 O O . GLN A 1 112 ? 1.684 9.305 99.539 1.00 8.62 112 GLN A O 1
ATOM 843 N N . VAL A 1 113 ? 1.307 9.406 97.332 1.00 9.36 113 VAL A N 1
ATOM 844 C CA . VAL A 1 113 ? 1.202 7.959 97.185 1.00 10.96 113 VAL A CA 1
ATOM 845 C C . VAL A 1 113 ? 2.168 7.539 96.088 1.00 12.21 113 VAL A C 1
ATOM 846 O O . VAL A 1 113 ? 2.137 8.073 94.972 1.00 12.43 113 VAL A O 1
ATOM 850 N N . TRP A 1 114 ? 3.039 6.593 96.418 1.00 11.05 114 TRP A N 1
ATOM 851 C CA . TRP A 1 114 ? 4.042 6.122 95.481 1.00 10.93 114 TRP A CA 1
ATOM 852 C C . TRP A 1 114 ? 3.962 4.646 95.147 1.00 9.68 114 TRP A C 1
ATOM 853 O O . TRP A 1 114 ? 3.594 3.828 95.992 1.00 8.91 114 TRP A O 1
ATOM 864 N N . GLN A 1 115 ? 4.301 4.325 93.901 1.00 5.98 115 GLN A N 1
ATOM 865 C CA . GLN A 1 115 ? 4.354 2.949 93.440 1.00 8.39 115 GLN A CA 1
ATOM 866 C C . GLN A 1 115 ? 5.839 2.605 93.344 1.00 9.20 115 GLN A C 1
ATOM 867 O O . GLN A 1 115 ? 6.631 3.407 92.841 1.00 8.32 115 GLN A O 1
ATOM 873 N N . ILE A 1 116 ? 6.222 1.435 93.848 1.00 9.54 116 ILE A N 1
ATOM 874 C CA . ILE A 1 116 ? 7.611 0.997 93.773 1.00 9.58 116 ILE A CA 1
ATOM 875 C C . ILE A 1 116 ? 7.638 -0.448 93.310 1.00 11.17 116 ILE A C 1
ATOM 876 O O . ILE A 1 116 ? 7.194 -1.347 94.027 1.00 11.60 116 ILE A O 1
ATOM 881 N N . ASP A 1 117 ? 8.144 -0.658 92.101 1.00 9.34 117 ASP A N 1
ATOM 882 C CA . ASP A 1 117 ? 8.252 -1.988 91.518 1.00 9.41 117 ASP A CA 1
ATOM 883 C C . ASP A 1 117 ? 9.726 -2.389 91.517 1.00 8.98 117 ASP A C 1
ATOM 884 O O . ASP A 1 117 ? 10.590 -1.606 91.128 1.00 9.24 117 ASP A O 1
ATOM 889 N N . ILE A 1 118 ? 10.001 -3.614 91.945 1.00 10.06 118 ILE A N 1
ATOM 890 C CA . ILE A 1 118 ? 11.368 -4.106 92.041 1.00 10.63 118 ILE A CA 1
ATOM 891 C C . ILE A 1 118 ? 11.558 -5.252 91.055 1.00 13.02 118 ILE A C 1
ATOM 892 O O . ILE A 1 118 ? 10.761 -6.195 91.024 1.00 11.85 118 ILE A O 1
ATOM 897 N N . ARG A 1 119 ? 12.615 -5.165 90.253 1.00 11.36 119 ARG A N 1
ATOM 898 C CA . ARG A 1 119 ? 12.904 -6.187 89.250 1.00 11.96 119 ARG A CA 1
ATOM 899 C C . ARG A 1 119 ? 14.289 -6.789 89.444 1.00 12.12 119 ARG A C 1
ATOM 900 O O . ARG A 1 119 ? 15.173 -6.160 90.040 1.00 11.08 119 ARG A O 1
ATOM 908 N N . THR A 1 120 ? 14.476 -8.013 88.954 1.00 12.43 120 THR A N 1
ATOM 909 C CA . THR A 1 120 ? 15.768 -8.685 89.053 1.00 13.96 120 THR A CA 1
ATOM 910 C C . THR A 1 120 ? 16.648 -8.197 87.906 1.00 16.24 120 THR A C 1
ATOM 911 O O . THR A 1 120 ? 16.210 -7.412 87.065 1.00 14.77 120 THR A O 1
ATOM 915 N N . GLU A 1 121 ? 17.886 -8.675 87.865 1.00 19.99 121 GLU A N 1
ATOM 916 C CA . GLU A 1 121 ? 18.804 -8.272 86.812 1.00 25.56 121 GLU A CA 1
ATOM 917 C C . GLU A 1 121 ? 18.332 -8.814 85.466 1.00 26.68 121 GLU A C 1
ATOM 918 O O . GLU A 1 121 ? 18.799 -8.377 84.417 1.00 27.46 121 GLU A O 1
ATOM 924 N N . GLU A 1 122 ? 17.404 -9.767 85.505 1.00 26.31 122 GLU A N 1
ATOM 925 C CA . GLU A 1 122 ? 16.842 -10.357 84.291 1.00 29.36 122 GLU A CA 1
ATOM 926 C C . GLU A 1 122 ? 15.550 -9.614 83.951 1.00 27.84 122 GLU A C 1
ATOM 927 O O . GLU A 1 122 ? 14.775 -10.045 83.098 1.00 27.19 122 GLU A O 1
ATOM 933 N N . ASN A 1 123 ? 15.330 -8.497 84.638 1.00 24.03 123 ASN A N 1
ATOM 934 C CA . ASN A 1 123 ? 14.148 -7.661 84.441 1.00 23.54 123 ASN A CA 1
ATOM 935 C C . ASN A 1 123 ? 12.812 -8.337 84.718 1.00 21.76 123 ASN A C 1
ATOM 936 O O . ASN A 1 123 ? 11.800 -8.024 84.085 1.00 20.48 123 ASN A O 1
ATOM 941 N N . LYS A 1 124 ? 12.813 -9.260 85.671 1.00 21.11 124 LYS A N 1
ATOM 942 C CA . LYS A 1 124 ? 11.594 -9.951 86.070 1.00 20.18 124 LYS A CA 1
ATOM 943 C C . LYS A 1 124 ? 11.111 -9.254 87.337 1.00 17.48 124 LYS A C 1
ATOM 944 O O . LYS A 1 124 ? 11.906 -8.948 88.230 1.00 14.32 124 LYS A O 1
ATOM 950 N N . LEU A 1 125 ? 9.812 -8.996 87.411 1.00 18.89 125 LEU A N 1
ATOM 951 C CA . LEU A 1 125 ? 9.234 -8.327 88.570 1.00 17.25 125 LEU A CA 1
ATOM 952 C C . LEU A 1 125 ? 9.241 -9.277 89.774 1.00 15.29 125 LEU A C 1
ATOM 953 O O . LEU A 1 125 ? 8.679 -10.366 89.710 1.00 15.67 125 LEU A O 1
ATOM 958 N N . CYS A 1 126 ? 9.875 -8.881 90.874 1.00 12.23 126 CYS A N 1
ATOM 959 C CA . CYS A 1 126 ? 9.909 -9.760 92.039 1.00 12.58 126 CYS A CA 1
ATOM 960 C C . CYS A 1 126 ? 9.122 -9.212 93.217 1.00 11.77 126 CYS A C 1
ATOM 961 O O . CYS A 1 126 ? 8.800 -9.943 94.155 1.00 12.43 126 CYS A O 1
ATOM 964 N N . CYS A 1 127 ? 8.789 -7.929 93.158 1.00 12.40 127 CYS A N 1
ATOM 965 C CA . CYS A 1 127 ? 8.057 -7.298 94.248 1.00 12.08 127 CYS A CA 1
ATOM 966 C C . CYS A 1 127 ? 7.388 -6.016 93.783 1.00 11.06 127 CYS A C 1
ATOM 967 O O . CYS A 1 127 ? 7.967 -5.259 93.006 1.00 9.41 127 CYS A O 1
ATOM 970 N N . VAL A 1 128 ? 6.156 -5.794 94.239 1.00 9.74 128 VAL A N 1
ATOM 971 C CA . VAL A 1 128 ? 5.418 -4.576 93.922 1.00 8.75 128 VAL A CA 1
ATOM 972 C C . VAL A 1 128 ? 4.984 -4.013 95.260 1.00 8.50 128 VAL A C 1
ATOM 973 O O . VAL A 1 128 ? 4.514 -4.747 96.119 1.00 8.49 128 VAL A O 1
ATOM 977 N N . SER A 1 129 ? 5.137 -2.707 95.422 1.00 7.84 129 SER A N 1
ATOM 978 C CA . SER A 1 129 ? 4.818 -2.051 96.679 1.00 8.58 129 SER A CA 1
ATOM 979 C C . SER A 1 129 ? 4.143 -0.701 96.472 1.00 8.06 129 SER A C 1
ATOM 980 O O . SER A 1 129 ? 4.297 -0.074 95.421 1.00 7.37 129 SER A O 1
ATOM 983 N N . ARG A 1 130 ? 3.374 -0.267 97.469 1.00 8.98 130 ARG A N 1
ATOM 984 C CA . ARG A 1 130 ? 2.730 1.042 97.421 1.00 8.04 130 ARG A CA 1
ATOM 985 C C . ARG A 1 130 ? 3.037 1.688 98.770 1.00 8.47 130 ARG A C 1
ATOM 986 O O . ARG A 1 130 ? 2.921 1.044 99.810 1.00 6.90 130 ARG A O 1
ATOM 994 N N . LEU A 1 131 ? 3.445 2.954 98.736 1.00 7.75 131 LEU A N 1
ATOM 995 C CA . LEU A 1 131 ? 3.829 3.707 99.924 1.00 8.40 131 LEU A CA 1
ATOM 996 C C . LEU A 1 131 ? 3.008 4.982 100.080 1.00 8.52 131 LEU A C 1
ATOM 997 O O . LEU A 1 131 ? 2.810 5.713 99.116 1.00 9.65 131 LEU A O 1
ATOM 1002 N N . THR A 1 132 ? 2.539 5.247 101.294 1.00 9.02 132 THR A N 1
ATOM 1003 C CA . THR A 1 132 ? 1.754 6.452 101.556 1.00 9.31 132 THR A CA 1
ATOM 1004 C C . THR A 1 132 ? 2.594 7.373 102.442 1.00 10.17 132 THR A C 1
ATOM 1005 O O . THR A 1 132 ? 3.054 6.969 103.506 1.00 9.08 132 THR A O 1
ATOM 1009 N N . LEU A 1 133 ? 2.788 8.609 101.990 1.00 9.85 133 LEU A N 1
ATOM 1010 C CA . LEU A 1 133 ? 3.596 9.577 102.722 1.00 12.72 133 LEU A CA 1
ATOM 1011 C C . LEU A 1 133 ? 2.808 10.806 103.123 1.00 13.22 133 LEU A C 1
ATOM 1012 O O . LEU A 1 133 ? 1.868 11.209 102.442 1.00 12.28 133 LEU A O 1
ATOM 1017 N N . SER A 1 134 ? 3.228 11.403 104.229 1.00 14.43 134 SER A N 1
ATOM 1018 C CA . SER A 1 134 ? 2.623 12.621 104.736 1.00 19.17 134 SER A CA 1
ATOM 1019 C C . SER A 1 134 ? 3.642 13.718 104.460 1.00 18.63 134 SER A C 1
ATOM 1020 O O . SER A 1 134 ? 4.839 13.510 104.642 1.00 19.51 134 SER A O 1
ATOM 1023 N N . VAL A 1 135 ? 3.175 14.875 104.009 1.00 19.43 135 VAL A N 1
ATOM 1024 C CA . VAL A 1 135 ? 4.068 15.989 103.720 1.00 20.52 135 VAL A CA 1
ATOM 1025 C C . VAL A 1 135 ? 4.172 16.863 104.965 1.00 23.29 135 VAL A C 1
ATOM 1026 O O . VAL A 1 135 ? 3.156 17.243 105.542 1.00 22.38 135 VAL A O 1
ATOM 1030 N N . ILE A 1 136 ? 5.397 17.168 105.384 1.00 22.12 136 ILE A N 1
ATOM 1031 C CA . ILE A 1 136 ? 5.619 17.992 106.568 1.00 27.28 136 ILE A CA 1
ATOM 1032 C C . ILE A 1 136 ? 6.626 19.110 106.311 1.00 31.25 136 ILE A C 1
ATOM 1033 O O . ILE A 1 136 ? 7.349 19.094 105.313 1.00 30.39 136 ILE A O 1
ATOM 1038 N N . ASN A 1 137 ? 6.675 20.072 107.229 1.00 60.14 137 ASN A N 1
ATOM 1039 C CA . ASN A 1 137 ? 7.598 21.202 107.124 1.00 66.13 137 ASN A CA 1
ATOM 1040 C C . ASN A 1 137 ? 8.904 20.901 107.855 1.00 68.08 137 ASN A C 1
ATOM 1041 O O . ASN A 1 137 ? 9.178 21.583 108.863 1.00 71.20 137 ASN A O 1
ATOM 1054 N N . LEU B 1 2 ? 0.888 -23.844 120.571 1.00 37.19 2 LEU B N 1
ATOM 1055 C CA . LEU B 1 2 ? 0.612 -23.470 119.192 1.00 28.63 2 LEU B CA 1
ATOM 1056 C C . LEU B 1 2 ? 1.655 -24.092 118.262 1.00 24.14 2 LEU B C 1
ATOM 1057 O O . LEU B 1 2 ? 1.342 -24.541 117.163 1.00 20.75 2 LEU B O 1
ATOM 1062 N N . TRP B 1 3 ? 2.896 -24.126 118.730 1.00 22.13 3 TRP B N 1
ATOM 1063 C CA . TRP B 1 3 ? 4.008 -24.650 117.953 1.00 18.90 3 TRP B CA 1
ATOM 1064 C C . TRP B 1 3 ? 3.937 -26.145 117.671 1.00 19.54 3 TRP B C 1
ATOM 1065 O O . TRP B 1 3 ? 3.513 -26.929 118.520 1.00 18.15 3 TRP B O 1
ATOM 1076 N N . LYS B 1 4 ? 4.353 -26.525 116.465 1.00 19.38 4 LYS B N 1
ATOM 1077 C CA . LYS B 1 4 ? 4.360 -27.923 116.048 1.00 19.96 4 LYS B CA 1
ATOM 1078 C C . LYS B 1 4 ? 5.776 -28.428 115.813 1.00 21.47 4 LYS B C 1
ATOM 1079 O O . LYS B 1 4 ? 6.007 -29.633 115.736 1.00 22.89 4 LYS B O 1
ATOM 1085 N N . LYS B 1 5 ? 6.720 -27.502 115.682 1.00 22.44 5 LYS B N 1
ATOM 1086 C CA . LYS B 1 5 ? 8.122 -27.863 115.493 1.00 21.67 5 LYS B CA 1
ATOM 1087 C C . LYS B 1 5 ? 8.829 -27.639 116.820 1.00 23.06 5 LYS B C 1
ATOM 1088 O O . LYS B 1 5 ? 8.496 -26.710 117.559 1.00 22.32 5 LYS B O 1
ATOM 1094 N N . THR B 1 6 ? 9.798 -28.490 117.126 1.00 23.49 6 THR B N 1
ATOM 1095 C CA . THR B 1 6 ? 10.567 -28.339 118.354 1.00 24.64 6 THR B CA 1
ATOM 1096 C C . THR B 1 6 ? 11.632 -27.279 118.065 1.00 22.75 6 THR B C 1
ATOM 1097 O O . THR B 1 6 ? 12.165 -27.229 116.954 1.00 22.28 6 THR B O 1
ATOM 1101 N N . PHE B 1 7 ? 11.930 -26.427 119.043 1.00 18.77 7 PHE B N 1
ATOM 1102 C CA . PHE B 1 7 ? 12.933 -25.382 118.849 1.00 17.92 7 PHE B CA 1
ATOM 1103 C C . PHE B 1 7 ? 13.440 -24.778 120.154 1.00 17.08 7 PHE B C 1
ATOM 1104 O O . PHE B 1 7 ? 12.818 -24.917 121.201 1.00 18.85 7 PHE B O 1
ATOM 1112 N N . THR B 1 8 ? 14.583 -24.108 120.073 1.00 17.50 8 THR B N 1
ATOM 1113 C CA . THR B 1 8 ? 15.156 -23.404 121.215 1.00 17.76 8 THR B CA 1
ATOM 1114 C C . THR B 1 8 ? 15.550 -22.065 120.620 1.00 17.59 8 THR B C 1
ATOM 1115 O O . THR B 1 8 ? 15.860 -21.990 119.431 1.00 17.93 8 THR B O 1
ATOM 1119 N N . LEU B 1 9 ? 15.540 -21.005 121.417 1.00 14.71 9 LEU B N 1
ATOM 1120 C CA . LEU B 1 9 ? 15.915 -19.708 120.882 1.00 14.85 9 LEU B CA 1
ATOM 1121 C C . LEU B 1 9 ? 17.347 -19.736 120.365 1.00 16.36 9 LEU B C 1
ATOM 1122 O O . LEU B 1 9 ? 17.668 -19.085 119.373 1.00 14.71 9 LEU B O 1
ATOM 1127 N N . GLU B 1 10 ? 18.206 -20.504 121.027 1.00 15.79 10 GLU B N 1
ATOM 1128 C CA . GLU B 1 10 ? 19.596 -20.598 120.612 1.00 18.48 10 GLU B CA 1
ATOM 1129 C C . GLU B 1 10 ? 19.689 -21.091 119.168 1.00 18.64 10 GLU B C 1
ATOM 1130 O O . GLU B 1 10 ? 20.372 -20.490 118.341 1.00 18.29 10 GLU B O 1
ATOM 1136 N N . ASN B 1 11 ? 18.988 -22.181 118.873 1.00 18.57 11 ASN B N 1
ATOM 1137 C CA . ASN B 1 11 ? 18.987 -22.766 117.535 1.00 19.95 11 ASN B CA 1
ATOM 1138 C C . ASN B 1 11 ? 18.357 -21.852 116.486 1.00 18.44 11 ASN B C 1
ATOM 1139 O O . ASN B 1 11 ? 18.797 -21.829 115.337 1.00 16.93 11 ASN B O 1
ATOM 1144 N N . LEU B 1 12 ? 17.327 -21.106 116.870 1.00 15.15 12 LEU B N 1
ATOM 1145 C CA . LEU B 1 12 ? 16.695 -20.203 115.923 1.00 15.20 12 LEU B CA 1
ATOM 1146 C C . LEU B 1 12 ? 17.662 -19.076 115.559 1.00 15.74 12 LEU B C 1
ATOM 1147 O O . LEU B 1 12 ? 17.747 -18.677 114.401 1.00 16.46 12 LEU B O 1
ATOM 1152 N N . ASN B 1 13 ? 18.391 -18.557 116.542 1.00 13.10 13 ASN B N 1
ATOM 1153 C CA . ASN B 1 13 ? 19.340 -17.493 116.250 1.00 14.06 13 ASN B CA 1
ATOM 1154 C C . ASN B 1 13 ? 20.495 -18.052 115.426 1.00 16.81 13 ASN B C 1
ATOM 1155 O O . ASN B 1 13 ? 21.102 -17.345 114.623 1.00 14.65 13 ASN B O 1
ATOM 1160 N N . GLN B 1 14 ? 20.776 -19.337 115.613 1.00 18.35 14 GLN B N 1
ATOM 1161 C CA . GLN B 1 14 ? 21.830 -20.005 114.864 1.00 21.49 14 GLN B CA 1
ATOM 1162 C C . GLN B 1 14 ? 21.365 -20.074 113.412 1.00 19.98 14 GLN B C 1
ATOM 1163 O O . GLN B 1 14 ? 22.118 -19.766 112.493 1.00 21.09 14 GLN B O 1
ATOM 1169 N N . LEU B 1 15 ? 20.108 -20.469 113.224 1.00 19.71 15 LEU B N 1
ATOM 1170 C CA . LEU B 1 15 ? 19.504 -20.575 111.897 1.00 20.54 15 LEU B CA 1
ATOM 1171 C C . LEU B 1 15 ? 19.554 -19.246 111.149 1.00 19.47 15 LEU B C 1
ATOM 1172 O O . LEU B 1 15 ? 19.730 -19.213 109.930 1.00 17.65 15 LEU B O 1
ATOM 1177 N N . CYS B 1 16 ? 19.396 -18.152 111.886 1.00 16.75 16 CYS B N 1
ATOM 1178 C CA . CYS B 1 16 ? 19.388 -16.822 111.285 1.00 16.71 16 CYS B CA 1
ATOM 1179 C C . CYS B 1 16 ? 20.766 -16.182 111.099 1.00 15.80 16 CYS B C 1
ATOM 1180 O O . CYS B 1 16 ? 20.865 -15.078 110.565 1.00 13.37 16 CYS B O 1
ATOM 1183 N N . SER B 1 17 ? 21.824 -16.865 111.528 1.00 16.14 17 SER B N 1
ATOM 1184 C CA . SER B 1 17 ? 23.170 -16.308 111.399 1.00 17.26 17 SER B CA 1
ATOM 1185 C C . SER B 1 17 ? 23.574 -16.094 109.938 1.00 16.66 17 SER B C 1
ATOM 1186 O O . SER B 1 17 ? 23.095 -16.785 109.040 1.00 17.02 17 SER B O 1
ATOM 1189 N N . ASN B 1 18 ? 24.457 -15.124 109.722 1.00 15.09 18 ASN B N 1
ATOM 1190 C CA . ASN B 1 18 ? 24.956 -14.774 108.395 1.00 16.34 18 ASN B CA 1
ATOM 1191 C C . ASN B 1 18 ? 23.840 -14.583 107.372 1.00 14.75 18 ASN B C 1
ATOM 1192 O O . ASN B 1 18 ? 23.874 -15.160 106.286 1.00 13.52 18 ASN B O 1
ATOM 1197 N N . SER B 1 19 ? 22.850 -13.769 107.729 1.00 13.21 19 SER B N 1
ATOM 1198 C CA . SER B 1 19 ? 21.719 -13.487 106.846 1.00 11.24 19 SER B CA 1
ATOM 1199 C C . SER B 1 19 ? 21.294 -12.053 107.117 1.00 10.83 19 SER B C 1
ATOM 1200 O O . SER B 1 19 ? 21.938 -11.351 107.898 1.00 10.72 19 SER B O 1
ATOM 1203 N N . ALA B 1 20 ? 20.217 -11.610 106.478 1.00 9.55 20 ALA B N 1
ATOM 1204 C CA . ALA B 1 20 ? 19.735 -10.249 106.687 1.00 10.97 20 ALA B CA 1
ATOM 1205 C C . ALA B 1 20 ? 19.340 -10.045 108.144 1.00 11.09 20 ALA B C 1
ATOM 1206 O O . ALA B 1 20 ? 19.440 -8.936 108.677 1.00 11.46 20 ALA B O 1
ATOM 1208 N N . VAL B 1 21 ? 18.905 -11.124 108.791 1.00 9.81 21 VAL B N 1
ATOM 1209 C CA . VAL B 1 21 ? 18.469 -11.057 110.180 1.00 11.49 21 VAL B CA 1
ATOM 1210 C C . VAL B 1 21 ? 19.602 -10.655 111.123 1.00 11.90 21 VAL B C 1
ATOM 1211 O O . VAL B 1 21 ? 19.469 -9.695 111.886 1.00 11.37 21 VAL B O 1
ATOM 1215 N N . SER B 1 22 ? 20.719 -11.372 111.071 1.00 9.81 22 SER B N 1
ATOM 1216 C CA . SER B 1 22 ? 21.841 -11.037 111.935 1.00 10.64 22 SER B CA 1
ATOM 1217 C C . SER B 1 22 ? 22.470 -9.719 111.501 1.00 11.80 22 SER B C 1
ATOM 1218 O O . SER B 1 22 ? 22.981 -8.967 112.328 1.00 12.88 22 SER B O 1
ATOM 1221 N N . HIS B 1 23 ? 22.427 -9.431 110.205 1.00 12.17 23 HIS B N 1
ATOM 1222 C CA . HIS B 1 23 ? 23.012 -8.196 109.697 1.00 12.86 23 HIS B CA 1
ATOM 1223 C C . HIS B 1 23 ? 22.316 -6.964 110.278 1.00 13.62 23 HIS B C 1
ATOM 1224 O O . HIS B 1 23 ? 22.927 -5.900 110.398 1.00 14.30 23 HIS B O 1
ATOM 1231 N N . LEU B 1 24 ? 21.041 -7.113 110.639 1.00 11.48 24 LEU B N 1
ATOM 1232 C CA . LEU B 1 24 ? 20.273 -6.008 111.212 1.00 10.84 24 LEU B CA 1
ATOM 1233 C C . LEU B 1 24 ? 20.284 -6.067 112.731 1.00 11.01 24 LEU B C 1
ATOM 1234 O O . LEU B 1 24 ? 19.596 -5.293 113.393 1.00 12.56 24 LEU B O 1
ATOM 1239 N N . GLY B 1 25 ? 21.074 -6.990 113.276 1.00 12.79 25 GLY B N 1
ATOM 1240 C CA . GLY B 1 25 ? 21.180 -7.138 114.719 1.00 12.58 25 GLY B CA 1
ATOM 1241 C C . GLY B 1 25 ? 19.929 -7.681 115.379 1.00 13.73 25 GLY B C 1
ATOM 1242 O O . GLY B 1 25 ? 19.722 -7.501 116.578 1.00 14.03 25 GLY B O 1
ATOM 1243 N N . ILE B 1 26 ? 19.091 -8.354 114.600 1.00 12.03 26 ILE B N 1
ATOM 1244 C CA . ILE B 1 26 ? 17.853 -8.924 115.117 1.00 11.54 26 ILE B CA 1
ATOM 1245 C C . ILE B 1 26 ? 18.126 -10.190 115.918 1.00 13.16 26 ILE B C 1
ATOM 1246 O O . ILE B 1 26 ? 18.917 -11.039 115.504 1.00 12.76 26 ILE B O 1
ATOM 1251 N N . GLU B 1 27 ? 17.465 -10.313 117.063 1.00 12.67 27 GLU B N 1
ATOM 1252 C CA . GLU B 1 27 ? 17.638 -11.486 117.914 1.00 14.42 27 GLU B CA 1
ATOM 1253 C C . GLU B 1 27 ? 16.278 -12.066 118.294 1.00 13.06 27 GLU B C 1
ATOM 1254 O O . GLU B 1 27 ? 15.407 -11.329 118.759 1.00 11.46 27 GLU B O 1
ATOM 1260 N N . ILE B 1 28 ? 16.084 -13.368 118.083 1.00 11.38 28 ILE B N 1
ATOM 1261 C CA . ILE B 1 28 ? 14.825 -14.005 118.464 1.00 13.12 28 ILE B CA 1
ATOM 1262 C C . ILE B 1 28 ? 14.974 -14.075 119.982 1.00 14.11 28 ILE B C 1
ATOM 1263 O O . ILE B 1 28 ? 15.773 -14.857 120.511 1.00 12.44 28 ILE B O 1
ATOM 1268 N N . SER B 1 29 ? 14.188 -13.251 120.665 1.00 14.03 29 SER B N 1
ATOM 1269 C CA . SER B 1 29 ? 14.279 -13.063 122.106 1.00 15.77 29 SER B CA 1
ATOM 1270 C C . SER B 1 29 ? 13.416 -13.798 123.118 1.00 16.02 29 SER B C 1
ATOM 1271 O O . SER B 1 29 ? 13.847 -13.998 124.251 1.00 14.50 29 SER B O 1
ATOM 1274 N N . ALA B 1 30 ? 12.198 -14.167 122.751 1.00 14.81 30 ALA B N 1
ATOM 1275 C CA . ALA B 1 30 ? 11.335 -14.835 123.711 1.00 15.33 30 ALA B CA 1
ATOM 1276 C C . ALA B 1 30 ? 10.126 -15.433 123.029 1.00 15.11 30 ALA B C 1
ATOM 1277 O O . ALA B 1 30 ? 9.808 -15.078 121.894 1.00 12.33 30 ALA B O 1
ATOM 1279 N N . PHE B 1 31 ? 9.455 -16.349 123.717 1.00 13.33 31 PHE B N 1
ATOM 1280 C CA . PHE B 1 31 ? 8.250 -16.944 123.160 1.00 14.50 31 PHE B CA 1
ATOM 1281 C C . PHE B 1 31 ? 7.319 -17.428 124.254 1.00 15.87 31 PHE B C 1
ATOM 1282 O O . PHE B 1 31 ? 7.754 -17.790 125.353 1.00 16.00 31 PHE B O 1
ATOM 1290 N N . GLY B 1 32 ? 6.031 -17.412 123.942 1.00 15.16 32 GLY B N 1
ATOM 1291 C CA . GLY B 1 32 ? 5.026 -17.869 124.879 1.00 14.83 32 GLY B CA 1
ATOM 1292 C C . GLY B 1 32 ? 4.299 -19.020 124.220 1.00 15.69 32 GLY B C 1
ATOM 1293 O O . GLY B 1 32 ? 4.799 -19.581 123.247 1.00 14.46 32 GLY B O 1
ATOM 1294 N N . GLU B 1 33 ? 3.117 -19.367 124.719 1.00 11.33 33 GLU B N 1
ATOM 1295 C CA . GLU B 1 33 ? 2.370 -20.473 124.144 1.00 15.50 33 GLU B CA 1
ATOM 1296 C C . GLU B 1 33 ? 1.841 -20.157 122.749 1.00 14.50 33 GLU B C 1
ATOM 1297 O O . GLU B 1 33 ? 1.764 -21.043 121.899 1.00 14.86 33 GLU B O 1
ATOM 1303 N N . ASP B 1 34 ? 1.476 -18.899 122.523 1.00 17.24 34 ASP B N 1
ATOM 1304 C CA . ASP B 1 34 ? 0.932 -18.491 121.234 1.00 17.48 34 ASP B CA 1
ATOM 1305 C C . ASP B 1 34 ? 1.484 -17.173 120.707 1.00 16.56 34 ASP B C 1
ATOM 1306 O O . ASP B 1 34 ? 0.782 -16.430 120.020 1.00 18.02 34 ASP B O 1
ATOM 1311 N N . TRP B 1 35 ? 2.734 -16.873 121.044 1.00 13.25 35 TRP B N 1
ATOM 1312 C CA . TRP B 1 35 ? 3.380 -15.659 120.563 1.00 12.50 35 TRP B CA 1
ATOM 1313 C C . TRP B 1 35 ? 4.894 -15.843 120.578 1.00 12.14 35 TRP B C 1
ATOM 1314 O O . TRP B 1 35 ? 5.422 -16.664 121.329 1.00 10.43 35 TRP B O 1
ATOM 1325 N N . ILE B 1 36 ? 5.590 -15.093 119.734 1.00 10.24 36 ILE B N 1
ATOM 1326 C CA . ILE B 1 36 ? 7.044 -15.167 119.695 1.00 9.73 36 ILE B CA 1
ATOM 1327 C C . ILE B 1 36 ? 7.548 -13.769 119.367 1.00 11.27 36 ILE B C 1
ATOM 1328 O O . ILE B 1 36 ? 6.903 -13.021 118.621 1.00 9.90 36 ILE B O 1
ATOM 1333 N N . GLU B 1 37 ? 8.682 -13.407 119.961 1.00 10.47 37 GLU B N 1
ATOM 1334 C CA . GLU B 1 37 ? 9.251 -12.081 119.784 1.00 9.97 37 GLU B CA 1
ATOM 1335 C C . GLU B 1 37 ? 10.686 -12.066 119.311 1.00 10.94 37 GLU B C 1
ATOM 1336 O O . GLU B 1 37 ? 11.444 -13.024 119.512 1.00 9.88 37 GLU B O 1
ATOM 1342 N N . ALA B 1 38 ? 11.044 -10.951 118.689 1.00 10.41 38 ALA B N 1
ATOM 1343 C CA . ALA B 1 38 ? 12.393 -10.712 118.200 1.00 11.62 38 ALA B CA 1
ATOM 1344 C C . ALA B 1 38 ? 12.681 -9.250 118.486 1.00 11.55 38 ALA B C 1
ATOM 1345 O O . ALA B 1 38 ? 11.793 -8.400 118.373 1.00 10.88 38 ALA B O 1
ATOM 1347 N N . THR B 1 39 ? 13.914 -8.962 118.886 1.00 12.79 39 THR B N 1
ATOM 1348 C CA . THR B 1 39 ? 14.309 -7.597 119.189 1.00 13.34 39 THR B CA 1
ATOM 1349 C C . THR B 1 39 ? 15.273 -7.096 118.127 1.00 13.63 39 THR B C 1
ATOM 1350 O O . THR B 1 39 ? 15.866 -7.881 117.385 1.00 15.00 39 THR B O 1
ATOM 1362 N N . PRO B 1 41 ? 18.024 -3.518 117.546 1.00 14.04 41 PRO B N 1
ATOM 1363 C CA . PRO B 1 41 ? 18.544 -2.243 118.031 1.00 15.04 41 PRO B CA 1
ATOM 1364 C C . PRO B 1 41 ? 18.249 -1.096 117.071 1.00 14.86 41 PRO B C 1
ATOM 1365 O O . PRO B 1 41 ? 18.080 -1.297 115.865 1.00 12.99 41 PRO B O 1
ATOM 1369 N N . VAL B 1 42 ? 18.171 0.109 117.621 1.00 15.25 42 VAL B N 1
ATOM 1370 C CA . VAL B 1 42 ? 17.956 1.294 116.813 1.00 15.90 42 VAL B CA 1
ATOM 1371 C C . VAL B 1 42 ? 19.308 2.003 116.754 1.00 17.17 42 VAL B C 1
ATOM 1372 O O . VAL B 1 42 ? 19.662 2.750 117.664 1.00 17.01 42 VAL B O 1
ATOM 1376 N N . ASP B 1 43 ? 20.083 1.727 115.708 1.00 17.97 43 ASP B N 1
ATOM 1377 C CA . ASP B 1 43 ? 21.383 2.367 115.538 1.00 18.77 43 ASP B CA 1
ATOM 1378 C C . ASP B 1 43 ? 21.718 2.564 114.064 1.00 18.95 43 ASP B C 1
ATOM 1379 O O . ASP B 1 43 ? 20.831 2.479 113.213 1.00 16.70 43 ASP B O 1
ATOM 1384 N N . HIS B 1 44 ? 22.983 2.835 113.754 1.00 15.87 44 HIS B N 1
ATOM 1385 C CA . HIS B 1 44 ? 23.373 3.084 112.364 1.00 17.70 44 HIS B CA 1
ATOM 1386 C C . HIS B 1 44 ? 22.972 1.978 111.387 1.00 15.65 44 HIS B C 1
ATOM 1387 O O . HIS B 1 44 ? 22.851 2.215 110.185 1.00 14.53 44 HIS B O 1
ATOM 1394 N N . ARG B 1 45 ? 22.779 0.770 111.898 1.00 15.96 45 ARG B N 1
ATOM 1395 C CA . ARG B 1 45 ? 22.396 -0.358 111.047 1.00 15.96 45 ARG B CA 1
ATOM 1396 C C . ARG B 1 45 ? 20.914 -0.340 110.688 1.00 13.61 45 ARG B C 1
ATOM 1397 O O . ARG B 1 45 ? 20.507 -0.899 109.669 1.00 12.90 45 ARG B O 1
ATOM 1405 N N . THR B 1 46 ? 20.112 0.321 111.517 1.00 12.49 46 THR B N 1
ATOM 1406 C CA . THR B 1 46 ? 18.669 0.334 111.313 1.00 11.67 46 THR B CA 1
ATOM 1407 C C . THR B 1 46 ? 17.977 1.691 111.232 1.00 14.60 46 THR B C 1
ATOM 1408 O O . THR B 1 46 ? 16.752 1.751 111.079 1.00 11.78 46 THR B O 1
ATOM 1420 N N . GLN B 1 48 ? 17.246 5.760 109.825 1.00 16.67 48 GLN B N 1
ATOM 1421 C CA . GLN B 1 48 ? 17.111 6.578 108.628 1.00 19.18 48 GLN B CA 1
ATOM 1422 C C . GLN B 1 48 ? 18.266 7.560 108.757 1.00 19.40 48 GLN B C 1
ATOM 1423 O O . GLN B 1 48 ? 18.887 7.651 109.812 1.00 18.14 48 GLN B O 1
ATOM 1429 N N . PRO B 1 49 ? 18.570 8.312 107.693 1.00 28.71 49 PRO B N 1
ATOM 1430 C CA . PRO B 1 49 ? 19.675 9.269 107.794 1.00 31.36 49 PRO B CA 1
ATOM 1431 C C . PRO B 1 49 ? 19.474 10.298 108.912 1.00 32.81 49 PRO B C 1
ATOM 1432 O O . PRO B 1 49 ? 20.436 10.751 109.531 1.00 34.50 49 PRO B O 1
ATOM 1436 N N . PHE B 1 50 ? 18.223 10.651 109.184 1.00 35.46 50 PHE B N 1
ATOM 1437 C CA . PHE B 1 50 ? 17.935 11.660 110.200 1.00 36.81 50 PHE B CA 1
ATOM 1438 C C . PHE B 1 50 ? 17.832 11.235 111.664 1.00 35.27 50 PHE B C 1
ATOM 1439 O O . PHE B 1 50 ? 17.248 11.951 112.476 1.00 35.04 50 PHE B O 1
ATOM 1447 N N . GLY B 1 51 ? 18.385 10.074 112.002 1.00 30.34 51 GLY B N 1
ATOM 1448 C CA . GLY B 1 51 ? 18.386 9.643 113.392 1.00 27.48 51 GLY B CA 1
ATOM 1449 C C . GLY B 1 51 ? 17.232 8.879 114.017 1.00 25.05 51 GLY B C 1
ATOM 1450 O O . GLY B 1 51 ? 17.203 8.731 115.239 1.00 24.61 51 GLY B O 1
ATOM 1451 N N . VAL B 1 52 ? 16.279 8.402 113.221 1.00 21.54 52 VAL B N 1
ATOM 1452 C CA . VAL B 1 52 ? 15.168 7.637 113.780 1.00 18.08 52 VAL B CA 1
ATOM 1453 C C . VAL B 1 52 ? 15.091 6.282 113.087 1.00 16.99 52 VAL B C 1
ATOM 1454 O O . VAL B 1 52 ? 15.583 6.121 111.967 1.00 15.11 52 VAL B O 1
ATOM 1458 N N . LEU B 1 53 ? 14.487 5.307 113.760 1.00 14.72 53 LEU B N 1
ATOM 1459 C CA . LEU B 1 53 ? 14.340 3.967 113.197 1.00 16.13 53 LEU B CA 1
ATOM 1460 C C . LEU B 1 53 ? 13.757 4.043 111.786 1.00 15.25 53 LEU B C 1
ATOM 1461 O O . LEU B 1 53 ? 12.772 4.743 111.552 1.00 15.92 53 LEU B O 1
ATOM 1466 N N . HIS B 1 54 ? 14.376 3.319 110.856 1.00 14.98 54 HIS B N 1
ATOM 1467 C CA . HIS B 1 54 ? 13.944 3.280 109.459 1.00 14.41 54 HIS B CA 1
ATOM 1468 C C . HIS B 1 54 ? 12.693 2.404 109.350 1.00 14.41 54 HIS B C 1
ATOM 1469 O O . HIS B 1 54 ? 12.733 1.209 109.654 1.00 13.17 54 HIS B O 1
ATOM 1476 N N . GLY B 1 55 ? 11.588 3.010 108.923 1.00 11.56 55 GLY B N 1
ATOM 1477 C CA . GLY B 1 55 ? 10.334 2.287 108.806 1.00 13.74 55 GLY B CA 1
ATOM 1478 C C . GLY B 1 55 ? 10.395 1.032 107.955 1.00 13.83 55 GLY B C 1
ATOM 1479 O O . GLY B 1 55 ? 9.731 0.044 108.261 1.00 12.99 55 GLY B O 1
ATOM 1480 N N . GLY B 1 56 ? 11.182 1.070 106.882 1.00 14.89 56 GLY B N 1
ATOM 1481 C CA . GLY B 1 56 ? 11.298 -0.089 106.018 1.00 15.14 56 GLY B CA 1
ATOM 1482 C C . GLY B 1 56 ? 11.971 -1.244 106.731 1.00 14.79 56 GLY B C 1
ATOM 1483 O O . GLY B 1 56 ? 11.658 -2.410 106.480 1.00 17.44 56 GLY B O 1
ATOM 1484 N N . VAL B 1 57 ? 12.901 -0.919 107.624 1.00 10.47 57 VAL B N 1
ATOM 1485 C CA . VAL B 1 57 ? 13.611 -1.934 108.381 1.00 9.67 57 VAL B CA 1
ATOM 1486 C C . VAL B 1 57 ? 12.698 -2.508 109.460 1.00 10.39 57 VAL B C 1
ATOM 1487 O O . VAL B 1 57 ? 12.859 -3.661 109.863 1.00 10.73 57 VAL B O 1
ATOM 1491 N N . SER B 1 58 ? 11.736 -1.712 109.927 1.00 9.58 58 SER B N 1
ATOM 1492 C CA . SER B 1 58 ? 10.788 -2.207 110.923 1.00 10.72 58 SER B CA 1
ATOM 1493 C C . SER B 1 58 ? 9.981 -3.305 110.242 1.00 9.13 58 SER B C 1
ATOM 1494 O O . SER B 1 58 ? 9.691 -4.338 110.843 1.00 9.51 58 SER B O 1
ATOM 1497 N N . VAL B 1 59 ? 9.627 -3.088 108.978 1.00 9.87 59 VAL B N 1
ATOM 1498 C CA . VAL B 1 59 ? 8.868 -4.095 108.247 1.00 10.12 59 VAL B CA 1
ATOM 1499 C C . VAL B 1 59 ? 9.714 -5.354 108.082 1.00 11.07 59 VAL B C 1
ATOM 1500 O O . VAL B 1 59 ? 9.196 -6.469 108.153 1.00 10.04 59 VAL B O 1
ATOM 1504 N N . ALA B 1 60 ? 11.016 -5.179 107.861 1.00 9.77 60 ALA B N 1
ATOM 1505 C CA . ALA B 1 60 ? 11.915 -6.326 107.720 1.00 10.94 60 ALA B CA 1
ATOM 1506 C C . ALA B 1 60 ? 11.856 -7.163 109.000 1.00 10.75 60 ALA B C 1
ATOM 1507 O O . ALA B 1 60 ? 11.798 -8.394 108.954 1.00 11.11 60 ALA B O 1
ATOM 1509 N N . LEU B 1 61 ? 11.881 -6.490 110.148 1.00 7.97 61 LEU B N 1
ATOM 1510 C CA . LEU B 1 61 ? 11.803 -7.184 111.430 1.00 8.22 61 LEU B CA 1
ATOM 1511 C C . LEU B 1 61 ? 10.455 -7.898 111.523 1.00 7.46 61 LEU B C 1
ATOM 1512 O O . LEU B 1 61 ? 10.384 -9.063 111.930 1.00 7.68 61 LEU B O 1
ATOM 1517 N N . ALA B 1 62 ? 9.385 -7.209 111.130 1.00 8.39 62 ALA B N 1
ATOM 1518 C CA . ALA B 1 62 ? 8.053 -7.808 111.189 1.00 7.59 62 ALA B CA 1
ATOM 1519 C C . ALA B 1 62 ? 7.975 -9.063 110.324 1.00 9.41 62 ALA B C 1
ATOM 1520 O O . ALA B 1 62 ? 7.512 -10.109 110.780 1.00 9.95 62 ALA B O 1
ATOM 1522 N N . GLU B 1 63 ? 8.437 -8.974 109.081 1.00 10.66 63 GLU B N 1
ATOM 1523 C CA . GLU B 1 63 ? 8.382 -10.143 108.210 1.00 10.12 63 GLU B CA 1
ATOM 1524 C C . GLU B 1 63 ? 9.235 -11.290 108.766 1.00 10.58 63 GLU B C 1
ATOM 1525 O O . GLU B 1 63 ? 8.866 -12.463 108.658 1.00 9.94 63 GLU B O 1
ATOM 1531 N N . THR B 1 64 ? 10.365 -10.949 109.376 1.00 8.38 64 THR B N 1
ATOM 1532 C CA . THR B 1 64 ? 11.252 -11.953 109.945 1.00 9.77 64 THR B CA 1
ATOM 1533 C C . THR B 1 64 ? 10.569 -12.773 111.037 1.00 11.04 64 THR B C 1
ATOM 1534 O O . THR B 1 64 ? 10.481 -14.000 110.948 1.00 9.49 64 THR B O 1
ATOM 1538 N N . ILE B 1 65 ? 10.083 -12.098 112.071 1.00 11.51 65 ILE B N 1
ATOM 1539 C CA . ILE B 1 65 ? 9.462 -12.812 113.178 1.00 11.15 65 ILE B CA 1
ATOM 1540 C C . ILE B 1 65 ? 8.134 -13.475 112.791 1.00 9.67 65 ILE B C 1
ATOM 1541 O O . ILE B 1 65 ? 7.823 -14.572 113.259 1.00 11.35 65 ILE B O 1
ATOM 1546 N N . GLY B 1 66 ? 7.366 -12.834 111.917 1.00 9.99 66 GLY B N 1
ATOM 1547 C CA . GLY B 1 66 ? 6.104 -13.418 111.492 1.00 7.44 66 GLY B CA 1
ATOM 1548 C C . GLY B 1 66 ? 6.315 -14.675 110.665 1.00 9.54 66 GLY B C 1
ATOM 1549 O O . GLY B 1 66 ? 5.583 -15.653 110.811 1.00 10.48 66 GLY B O 1
ATOM 1550 N N . SER B 1 67 ? 7.326 -14.664 109.801 1.00 8.87 67 SER B N 1
ATOM 1551 C CA . SER B 1 67 ? 7.606 -15.825 108.951 1.00 10.15 67 SER B CA 1
ATOM 1552 C C . SER B 1 67 ? 8.148 -16.990 109.763 1.00 9.60 67 SER B C 1
ATOM 1553 O O . SER B 1 67 ? 7.827 -18.150 109.494 1.00 12.24 67 SER B O 1
ATOM 1556 N N . LEU B 1 68 ? 8.981 -16.677 110.747 1.00 9.38 68 LEU B N 1
ATOM 1557 C CA . LEU B 1 68 ? 9.551 -17.699 111.615 1.00 10.72 68 LEU B CA 1
ATOM 1558 C C . LEU B 1 68 ? 8.423 -18.338 112.425 1.00 11.19 68 LEU B C 1
ATOM 1559 O O . LEU B 1 68 ? 8.320 -19.567 112.523 1.00 11.21 68 LEU B O 1
ATOM 1564 N N . ALA B 1 69 ? 7.574 -17.491 112.996 1.00 7.07 69 ALA B N 1
ATOM 1565 C CA . ALA B 1 69 ? 6.448 -17.953 113.787 1.00 8.59 69 ALA B CA 1
ATOM 1566 C C . ALA B 1 69 ? 5.587 -18.915 112.973 1.00 9.22 69 ALA B C 1
ATOM 1567 O O . ALA B 1 69 ? 5.192 -19.972 113.466 1.00 9.64 69 ALA B O 1
ATOM 1569 N N . GLY B 1 70 ? 5.301 -18.525 111.729 1.00 8.87 70 GLY B N 1
ATOM 1570 C CA . GLY B 1 70 ? 4.478 -19.332 110.843 1.00 10.44 70 GLY B CA 1
ATOM 1571 C C . GLY B 1 70 ? 5.036 -20.715 110.559 1.00 12.13 70 GLY B C 1
ATOM 1572 O O . GLY B 1 70 ? 4.291 -21.700 110.561 1.00 9.32 70 GLY B O 1
ATOM 1573 N N . SER B 1 71 ? 6.340 -20.804 110.316 1.00 9.76 71 SER B N 1
ATOM 1574 C CA . SER B 1 71 ? 6.951 -22.100 110.028 1.00 14.02 71 SER B CA 1
ATOM 1575 C C . SER B 1 71 ? 6.962 -22.987 111.265 1.00 13.31 71 SER B C 1
ATOM 1576 O O . SER B 1 71 ? 6.849 -24.209 111.163 1.00 13.01 71 SER B O 1
ATOM 1579 N N . LEU B 1 72 ? 7.111 -22.375 112.437 1.00 13.35 72 LEU B N 1
ATOM 1580 C CA . LEU B 1 72 ? 7.123 -23.135 113.683 1.00 13.50 72 LEU B CA 1
ATOM 1581 C C . LEU B 1 72 ? 5.737 -23.678 114.022 1.00 12.34 72 LEU B C 1
ATOM 1582 O O . LEU B 1 72 ? 5.591 -24.525 114.907 1.00 14.08 72 LEU B O 1
ATOM 1587 N N . CYS B 1 73 ? 4.720 -23.191 113.319 1.00 11.77 73 CYS B N 1
ATOM 1588 C CA . CYS B 1 73 ? 3.347 -23.641 113.546 1.00 13.29 73 CYS B CA 1
ATOM 1589 C C . CYS B 1 73 ? 2.954 -24.770 112.598 1.00 12.96 73 CYS B C 1
ATOM 1590 O O . CYS B 1 73 ? 1.799 -25.193 112.572 1.00 14.80 73 CYS B O 1
ATOM 1593 N N . LEU B 1 74 ? 3.913 -25.251 111.814 1.00 10.51 74 LEU B N 1
ATOM 1594 C CA . LEU B 1 74 ? 3.650 -26.336 110.875 1.00 12.36 74 LEU B CA 1
ATOM 1595 C C . LEU B 1 74 ? 4.464 -27.577 111.226 1.00 12.25 74 LEU B C 1
ATOM 1596 O O . LEU B 1 74 ? 5.502 -27.477 111.881 1.00 10.88 74 LEU B O 1
ATOM 1601 N N . GLU B 1 75 ? 3.986 -28.743 110.795 1.00 13.89 75 GLU B N 1
ATOM 1602 C CA . GLU B 1 75 ? 4.684 -30.003 111.043 1.00 17.57 75 GLU B CA 1
ATOM 1603 C C . GLU B 1 75 ? 5.996 -29.984 110.280 1.00 15.94 75 GLU B C 1
ATOM 1604 O O . GLU B 1 75 ? 6.173 -29.189 109.358 1.00 15.66 75 GLU B O 1
ATOM 1610 N N . GLU B 1 76 ? 6.916 -30.866 110.651 1.00 17.81 76 GLU B N 1
ATOM 1611 C CA . GLU B 1 76 ? 8.183 -30.937 109.938 1.00 17.56 76 GLU B CA 1
ATOM 1612 C C . GLU B 1 76 ? 7.805 -31.283 108.499 1.00 15.33 76 GLU B C 1
ATOM 1613 O O . GLU B 1 76 ? 6.725 -31.832 108.251 1.00 15.76 76 GLU B O 1
ATOM 1619 N N . GLY B 1 77 ? 8.673 -30.950 107.549 1.00 14.18 77 GLY B N 1
ATOM 1620 C CA . GLY B 1 77 ? 8.377 -31.244 106.157 1.00 13.62 77 GLY B CA 1
ATOM 1621 C C . GLY B 1 77 ? 7.604 -30.129 105.474 1.00 14.62 77 GLY B C 1
ATOM 1622 O O . GLY B 1 77 ? 7.375 -30.167 104.260 1.00 14.03 77 GLY B O 1
ATOM 1623 N N . LYS B 1 78 ? 7.196 -29.135 106.256 1.00 10.83 78 LYS B N 1
ATOM 1624 C CA . LYS B 1 78 ? 6.449 -27.998 105.732 1.00 12.75 78 LYS B CA 1
ATOM 1625 C C . LYS B 1 78 ? 7.071 -26.697 106.196 1.00 11.13 78 LYS B C 1
ATOM 1626 O O . LYS B 1 78 ? 7.727 -26.648 107.223 1.00 11.86 78 LYS B O 1
ATOM 1632 N N . THR B 1 79 ? 6.858 -25.636 105.432 1.00 15.33 79 THR B N 1
ATOM 1633 C CA . THR B 1 79 ? 7.373 -24.334 105.825 1.00 14.64 79 THR B CA 1
ATOM 1634 C C . THR B 1 79 ? 6.480 -23.292 105.178 1.00 13.66 79 THR B C 1
ATOM 1635 O O . THR B 1 79 ? 5.447 -23.637 104.595 1.00 11.87 79 THR B O 1
ATOM 1639 N N . VAL B 1 80 ? 6.863 -22.025 105.280 1.00 12.84 80 VAL B N 1
ATOM 1640 C CA . VAL B 1 80 ? 6.047 -20.964 104.712 1.00 12.49 80 VAL B CA 1
ATOM 1641 C C . VAL B 1 80 ? 6.810 -20.095 103.733 1.00 13.52 80 VAL B C 1
ATOM 1642 O O . VAL B 1 80 ? 8.040 -20.083 103.721 1.00 13.48 80 VAL B O 1
ATOM 1646 N N . VAL B 1 81 ? 6.055 -19.375 102.913 1.00 9.95 81 VAL B N 1
ATOM 1647 C CA . VAL B 1 81 ? 6.609 -18.443 101.941 1.00 12.47 81 VAL B CA 1
ATOM 1648 C C . VAL B 1 81 ? 5.835 -17.144 102.131 1.00 11.42 81 VAL B C 1
ATOM 1649 O O . VAL B 1 81 ? 4.608 -17.160 102.197 1.00 10.49 81 VAL B O 1
ATOM 1653 N N . GLY B 1 82 ? 6.541 -16.025 102.233 1.00 10.68 82 GLY B N 1
ATOM 1654 C CA . GLY B 1 82 ? 5.858 -14.753 102.419 1.00 10.50 82 GLY B CA 1
ATOM 1655 C C . GLY B 1 82 ? 5.161 -14.303 101.147 1.00 10.89 82 GLY B C 1
ATOM 1656 O O . GLY B 1 82 ? 5.787 -14.214 100.096 1.00 10.88 82 GLY B O 1
ATOM 1657 N N . LEU B 1 83 ? 3.863 -14.031 101.233 1.00 7.62 83 LEU B N 1
ATOM 1658 C CA . LEU B 1 83 ? 3.096 -13.592 100.067 1.00 8.29 83 LEU B CA 1
ATOM 1659 C C . LEU B 1 83 ? 3.006 -12.073 100.010 1.00 8.86 83 LEU B C 1
ATOM 1660 O O . LEU B 1 83 ? 3.272 -11.454 98.979 1.00 6.81 83 LEU B O 1
ATOM 1665 N N . ASP B 1 84 ? 2.595 -11.473 101.117 1.00 9.50 84 ASP B N 1
ATOM 1666 C CA . ASP B 1 84 ? 2.474 -10.025 101.160 1.00 8.75 84 ASP B CA 1
ATOM 1667 C C . ASP B 1 84 ? 2.509 -9.529 102.592 1.00 8.94 84 ASP B C 1
ATOM 1668 O O . ASP B 1 84 ? 2.295 -10.294 103.538 1.00 8.36 84 ASP B O 1
ATOM 1673 N N . ILE B 1 85 ? 2.801 -8.246 102.755 1.00 4.60 85 ILE B N 1
ATOM 1674 C CA . ILE B 1 85 ? 2.879 -7.671 104.085 1.00 6.07 85 ILE B CA 1
ATOM 1675 C C . ILE B 1 85 ? 2.577 -6.185 103.981 1.00 8.14 85 ILE B C 1
ATOM 1676 O O . ILE B 1 85 ? 2.824 -5.561 102.943 1.00 6.74 85 ILE B O 1
ATOM 1681 N N . ASN B 1 86 ? 1.986 -5.640 105.039 1.00 7.92 86 ASN B N 1
ATOM 1682 C CA . ASN B 1 86 ? 1.670 -4.222 105.087 1.00 7.93 86 ASN B CA 1
ATOM 1683 C C . ASN B 1 86 ? 2.003 -3.748 106.488 1.00 9.56 86 ASN B C 1
ATOM 1684 O O . ASN B 1 86 ? 2.179 -4.559 107.395 1.00 11.07 86 ASN B O 1
ATOM 1689 N N . ALA B 1 87 ? 2.116 -2.440 106.663 1.00 10.57 87 ALA B N 1
ATOM 1690 C CA . ALA B 1 87 ? 2.444 -1.894 107.964 1.00 8.89 87 ALA B CA 1
ATOM 1691 C C . ALA B 1 87 ? 2.148 -0.406 108.018 1.00 8.68 87 ALA B C 1
ATOM 1692 O O . ALA B 1 87 ? 2.184 0.284 106.994 1.00 8.22 87 ALA B O 1
ATOM 1694 N N . ASN B 1 88 ? 1.830 0.069 109.218 1.00 8.35 88 ASN B N 1
ATOM 1695 C CA . ASN B 1 88 ? 1.589 1.484 109.464 1.00 8.48 88 ASN B CA 1
ATOM 1696 C C . ASN B 1 88 ? 2.631 1.889 110.490 1.00 8.90 88 ASN B C 1
ATOM 1697 O O . ASN B 1 88 ? 2.796 1.219 111.517 1.00 8.22 88 ASN B O 1
ATOM 1702 N N . HIS B 1 89 ? 3.347 2.972 110.208 1.00 12.30 89 HIS B N 1
ATOM 1703 C CA . HIS B 1 89 ? 4.366 3.475 111.123 1.00 11.87 89 HIS B CA 1
ATOM 1704 C C . HIS B 1 89 ? 3.645 4.512 111.966 1.00 13.36 89 HIS B C 1
ATOM 1705 O O . HIS B 1 89 ? 3.135 5.506 111.443 1.00 12.90 89 HIS B O 1
ATOM 1712 N N . LEU B 1 90 ? 3.595 4.262 113.270 1.00 13.32 90 LEU B N 1
ATOM 1713 C CA . LEU B 1 90 ? 2.857 5.121 114.184 1.00 16.43 90 LEU B CA 1
ATOM 1714 C C . LEU B 1 90 ? 3.618 6.255 114.836 1.00 19.35 90 LEU B C 1
ATOM 1715 O O . LEU B 1 90 ? 3.045 7.308 115.102 1.00 19.36 90 LEU B O 1
ATOM 1720 N N . ARG B 1 91 ? 4.900 6.050 115.102 1.00 16.48 91 ARG B N 1
ATOM 1721 C CA . ARG B 1 91 ? 5.687 7.091 115.741 1.00 18.54 91 ARG B CA 1
ATOM 1722 C C . ARG B 1 91 ? 7.170 6.848 115.549 1.00 17.82 91 ARG B C 1
ATOM 1723 O O . ARG B 1 91 ? 7.601 5.713 115.340 1.00 15.77 91 ARG B O 1
ATOM 1731 N N . PRO B 1 92 ? 7.974 7.918 115.610 1.00 20.12 92 PRO B N 1
ATOM 1732 C CA . PRO B 1 92 ? 9.418 7.767 115.439 1.00 19.25 92 PRO B CA 1
ATOM 1733 C C . PRO B 1 92 ? 10.059 7.156 116.681 1.00 20.09 92 PRO B C 1
ATOM 1734 O O . PRO B 1 92 ? 9.573 7.341 117.796 1.00 19.41 92 PRO B O 1
ATOM 1738 N N . VAL B 1 93 ? 11.135 6.402 116.471 1.00 17.14 93 VAL B N 1
ATOM 1739 C CA . VAL B 1 93 ? 11.878 5.772 117.554 1.00 16.60 93 VAL B CA 1
ATOM 1740 C C . VAL B 1 93 ? 13.323 6.231 117.376 1.00 19.85 93 VAL B C 1
ATOM 1741 O O . VAL B 1 93 ? 13.894 6.084 116.291 1.00 16.33 93 VAL B O 1
ATOM 1745 N N . ARG B 1 94 ? 13.920 6.783 118.428 1.00 19.18 94 ARG B N 1
ATOM 1746 C CA . ARG B 1 94 ? 15.284 7.282 118.307 1.00 22.58 94 ARG B CA 1
ATOM 1747 C C . ARG B 1 94 ? 16.380 6.504 119.026 1.00 24.09 94 ARG B C 1
ATOM 1748 O O . ARG B 1 94 ? 17.562 6.688 118.729 1.00 23.96 94 ARG B O 1
ATOM 1756 N N . SER B 1 95 ? 16.012 5.638 119.962 1.00 28.71 95 SER B N 1
ATOM 1757 C CA . SER B 1 95 ? 17.029 4.879 120.675 1.00 30.31 95 SER B CA 1
ATOM 1758 C C . SER B 1 95 ? 16.495 3.604 121.301 1.00 29.27 95 SER B C 1
ATOM 1759 O O . SER B 1 95 ? 15.295 3.334 121.271 1.00 30.71 95 SER B O 1
ATOM 1762 N N . GLY B 1 96 ? 17.406 2.823 121.866 1.00 24.55 96 GLY B N 1
ATOM 1763 C CA . GLY B 1 96 ? 17.035 1.577 122.499 1.00 23.27 96 GLY B CA 1
ATOM 1764 C C . GLY B 1 96 ? 16.805 0.492 121.471 1.00 22.96 96 GLY B C 1
ATOM 1765 O O . GLY B 1 96 ? 17.321 0.556 120.354 1.00 22.13 96 GLY B O 1
ATOM 1766 N N . LYS B 1 97 ? 16.041 -0.519 121.862 1.00 21.42 97 LYS B N 1
ATOM 1767 C CA . LYS B 1 97 ? 15.717 -1.625 120.976 1.00 20.48 97 LYS B CA 1
ATOM 1768 C C . LYS B 1 97 ? 14.208 -1.681 120.873 1.00 18.38 97 LYS B C 1
ATOM 1769 O O . LYS B 1 97 ? 13.502 -1.268 121.795 1.00 17.63 97 LYS B O 1
ATOM 1775 N N . VAL B 1 98 ? 13.712 -2.186 119.750 1.00 17.02 98 VAL B N 1
ATOM 1776 C CA . VAL B 1 98 ? 12.281 -2.342 119.592 1.00 13.47 98 VAL B CA 1
ATOM 1777 C C . VAL B 1 98 ? 12.017 -3.840 119.688 1.00 13.03 98 VAL B C 1
ATOM 1778 O O . VAL B 1 98 ? 12.906 -4.658 119.441 1.00 12.07 98 VAL B O 1
ATOM 1782 N N . THR B 1 99 ? 10.807 -4.201 120.083 1.00 10.66 99 THR B N 1
ATOM 1783 C CA . THR B 1 99 ? 10.451 -5.602 120.213 1.00 10.54 99 THR B CA 1
ATOM 1784 C C . THR B 1 99 ? 9.224 -5.885 119.362 1.00 10.63 99 THR B C 1
ATOM 1785 O O . THR B 1 99 ? 8.192 -5.225 119.506 1.00 12.39 99 THR B O 1
ATOM 1789 N N . ALA B 1 100 ? 9.343 -6.848 118.455 1.00 10.00 100 ALA B N 1
ATOM 1790 C CA . ALA B 1 100 ? 8.224 -7.200 117.604 1.00 9.66 100 ALA B CA 1
ATOM 1791 C C . ALA B 1 100 ? 7.623 -8.503 118.115 1.00 9.63 100 ALA B C 1
ATOM 1792 O O . ALA B 1 100 ? 8.342 -9.485 118.324 1.00 10.90 100 ALA B O 1
ATOM 1794 N N . ARG B 1 101 ? 6.316 -8.506 118.352 1.00 8.38 101 ARG B N 1
ATOM 1795 C CA . ARG B 1 101 ? 5.643 -9.725 118.800 1.00 8.70 101 ARG B CA 1
ATOM 1796 C C . ARG B 1 101 ? 4.699 -10.219 117.712 1.00 9.21 101 ARG B C 1
ATOM 1797 O O . ARG B 1 101 ? 3.843 -9.478 117.230 1.00 10.87 101 ARG B O 1
ATOM 1805 N N . ALA B 1 102 ? 4.864 -11.478 117.329 1.00 11.68 102 ALA B N 1
ATOM 1806 C CA . ALA B 1 102 ? 4.034 -12.087 116.301 1.00 10.81 102 ALA B CA 1
ATOM 1807 C C . ALA B 1 102 ? 2.995 -12.984 116.954 1.00 12.44 102 ALA B C 1
ATOM 1808 O O . ALA B 1 102 ? 3.339 -13.828 117.789 1.00 9.82 102 ALA B O 1
ATOM 1810 N N . THR B 1 103 ? 1.729 -12.785 116.585 1.00 9.99 103 THR B N 1
ATOM 1811 C CA . THR B 1 103 ? 0.622 -13.591 117.090 1.00 10.18 103 THR B CA 1
ATOM 1812 C C . THR B 1 103 ? -0.244 -13.950 115.885 1.00 11.05 103 THR B C 1
ATOM 1813 O O . THR B 1 103 ? -0.426 -13.137 114.974 1.00 9.74 103 THR B O 1
ATOM 1817 N N . PRO B 1 104 ? -0.808 -15.167 115.872 1.00 11.16 104 PRO B N 1
ATOM 1818 C CA . PRO B 1 104 ? -1.643 -15.606 114.756 1.00 10.74 104 PRO B CA 1
ATOM 1819 C C . PRO B 1 104 ? -3.033 -15.000 114.669 1.00 12.86 104 PRO B C 1
ATOM 1820 O O . PRO B 1 104 ? -3.686 -14.759 115.685 1.00 11.17 104 PRO B O 1
ATOM 1824 N N . ILE B 1 105 ? -3.470 -14.749 113.440 1.00 13.87 105 ILE B N 1
ATOM 1825 C CA . ILE B 1 105 ? -4.810 -14.231 113.182 1.00 13.11 105 ILE B CA 1
ATOM 1826 C C . ILE B 1 105 ? -5.604 -15.422 112.670 1.00 14.83 105 ILE B C 1
ATOM 1827 O O . ILE B 1 105 ? -6.724 -15.673 113.114 1.00 14.86 105 ILE B O 1
ATOM 1832 N N . ASN B 1 106 ? -5.021 -16.160 111.730 1.00 11.40 106 ASN B N 1
ATOM 1833 C CA . ASN B 1 106 ? -5.672 -17.350 111.204 1.00 12.17 106 ASN B CA 1
ATOM 1834 C C . ASN B 1 106 ? -4.629 -18.286 110.618 1.00 14.12 106 ASN B C 1
ATOM 1835 O O . ASN B 1 106 ? -3.768 -17.865 109.844 1.00 13.76 106 ASN B O 1
ATOM 1840 N N . LEU B 1 107 ? -4.698 -19.554 111.009 1.00 12.24 107 LEU B N 1
ATOM 1841 C CA . LEU B 1 107 ? -3.763 -20.560 110.519 1.00 14.86 107 LEU B CA 1
ATOM 1842 C C . LEU B 1 107 ? -4.546 -21.603 109.738 1.00 17.38 107 LEU B C 1
ATOM 1843 O O . LEU B 1 107 ? -5.215 -22.455 110.321 1.00 18.01 107 LEU B O 1
ATOM 1848 N N . GLY B 1 108 ? -4.478 -21.520 108.415 1.00 17.00 108 GLY B N 1
ATOM 1849 C CA . GLY B 1 108 ? -5.200 -22.463 107.583 1.00 18.44 108 GLY B CA 1
ATOM 1850 C C . GLY B 1 108 ? -4.297 -23.511 106.981 1.00 18.94 108 GLY B C 1
ATOM 1851 O O . GLY B 1 108 ? -3.085 -23.491 107.196 1.00 18.62 108 GLY B O 1
ATOM 1852 N N . ARG B 1 109 ? -4.875 -24.429 106.215 1.00 15.41 109 ARG B N 1
ATOM 1853 C CA . ARG B 1 109 ? -4.076 -25.484 105.605 1.00 19.81 109 ARG B CA 1
ATOM 1854 C C . ARG B 1 109 ? -3.163 -24.961 104.509 1.00 17.61 109 ARG B C 1
ATOM 1855 O O . ARG B 1 109 ? -2.062 -25.476 104.321 1.00 14.76 109 ARG B O 1
ATOM 1863 N N . ASN B 1 110 ? -3.615 -23.937 103.790 1.00 18.33 110 ASN B N 1
ATOM 1864 C CA . ASN B 1 110 ? -2.818 -23.386 102.701 1.00 16.10 110 ASN B CA 1
ATOM 1865 C C . ASN B 1 110 ? -2.335 -21.958 102.911 1.00 13.62 110 ASN B C 1
ATOM 1866 O O . ASN B 1 110 ? -1.367 -21.533 102.283 1.00 11.04 110 ASN B O 1
ATOM 1871 N N . ILE B 1 111 ? -3.003 -21.220 103.789 1.00 10.86 111 ILE B N 1
ATOM 1872 C CA . ILE B 1 111 ? -2.644 -19.825 104.033 1.00 12.33 111 ILE B CA 1
ATOM 1873 C C . ILE B 1 111 ? -2.620 -19.493 105.517 1.00 11.28 111 ILE B C 1
ATOM 1874 O O . ILE B 1 111 ? -3.452 -19.985 106.278 1.00 12.36 111 ILE B O 1
ATOM 1879 N N . GLN B 1 112 ? -1.664 -18.662 105.925 1.00 8.65 112 GLN B N 1
ATOM 1880 C CA . GLN B 1 112 ? -1.584 -18.223 107.312 1.00 8.06 112 GLN B CA 1
ATOM 1881 C C . GLN B 1 112 ? -1.587 -16.699 107.314 1.00 7.65 112 GLN B C 1
ATOM 1882 O O . GLN B 1 112 ? -1.042 -16.074 106.405 1.00 7.72 112 GLN B O 1
ATOM 1888 N N . VAL B 1 113 ? -2.220 -16.108 108.321 1.00 7.88 113 VAL B N 1
ATOM 1889 C CA . VAL B 1 113 ? -2.272 -14.656 108.451 1.00 8.35 113 VAL B CA 1
ATOM 1890 C C . VAL B 1 113 ? -1.774 -14.313 109.846 1.00 9.29 113 VAL B C 1
ATOM 1891 O O . VAL B 1 113 ? -2.302 -14.805 110.845 1.00 9.26 113 VAL B O 1
ATOM 1895 N N . TRP B 1 114 ? -0.747 -13.471 109.906 1.00 5.51 114 TRP B N 1
ATOM 1896 C CA . TRP B 1 114 ? -0.150 -13.085 111.171 1.00 7.85 114 TRP B CA 1
ATOM 1897 C C . TRP B 1 114 ? -0.190 -11.606 111.470 1.00 7.25 114 TRP B C 1
ATOM 1898 O O . TRP B 1 114 ? -0.130 -10.767 110.572 1.00 6.96 114 TRP B O 1
ATOM 1909 N N . GLN B 1 115 ? -0.277 -11.309 112.759 1.00 8.70 115 GLN B N 1
ATOM 1910 C CA . GLN B 1 115 ? -0.273 -9.947 113.258 1.00 9.16 115 GLN B CA 1
ATOM 1911 C C . GLN B 1 115 ? 1.090 -9.719 113.903 1.00 10.43 115 GLN B C 1
ATOM 1912 O O . GLN B 1 115 ? 1.556 -10.556 114.671 1.00 11.09 115 GLN B O 1
ATOM 1918 N N . ILE B 1 116 ? 1.744 -8.610 113.575 1.00 9.14 116 ILE B N 1
ATOM 1919 C CA . ILE B 1 116 ? 3.025 -8.302 114.198 1.00 10.42 116 ILE B CA 1
ATOM 1920 C C . ILE B 1 116 ? 3.006 -6.862 114.689 1.00 10.21 116 ILE B C 1
ATOM 1921 O O . ILE B 1 116 ? 2.894 -5.922 113.897 1.00 11.75 116 ILE B O 1
ATOM 1926 N N . ASP B 1 117 ? 3.096 -6.694 116.002 1.00 9.14 117 ASP B N 1
ATOM 1927 C CA . ASP B 1 117 ? 3.109 -5.368 116.601 1.00 9.55 117 ASP B CA 1
ATOM 1928 C C . ASP B 1 117 ? 4.496 -5.103 117.182 1.00 10.15 117 ASP B C 1
ATOM 1929 O O . ASP B 1 117 ? 5.076 -5.949 117.875 1.00 10.46 117 ASP B O 1
ATOM 1934 N N . ILE B 1 118 ? 5.024 -3.923 116.889 1.00 11.99 118 ILE B N 1
ATOM 1935 C CA . ILE B 1 118 ? 6.362 -3.547 117.340 1.00 12.92 118 ILE B CA 1
ATOM 1936 C C . ILE B 1 118 ? 6.271 -2.432 118.373 1.00 13.22 118 ILE B C 1
ATOM 1937 O O . ILE B 1 118 ? 5.619 -1.409 118.141 1.00 13.06 118 ILE B O 1
ATOM 1942 N N . ARG B 1 119 ? 6.919 -2.644 119.517 1.00 13.22 119 ARG B N 1
ATOM 1943 C CA . ARG B 1 119 ? 6.913 -1.678 120.615 1.00 14.42 119 ARG B CA 1
ATOM 1944 C C . ARG B 1 119 ? 8.306 -1.199 120.982 1.00 15.08 119 ARG B C 1
ATOM 1945 O O . ARG B 1 119 ? 9.299 -1.879 120.721 1.00 12.75 119 ARG B O 1
ATOM 1953 N N . THR B 1 120 ? 8.369 -0.026 121.603 1.00 15.06 120 THR B N 1
ATOM 1954 C CA . THR B 1 120 ? 9.640 0.547 122.037 1.00 17.18 120 THR B CA 1
ATOM 1955 C C . THR B 1 120 ? 9.965 0.000 123.425 1.00 20.06 120 THR B C 1
ATOM 1956 O O . THR B 1 120 ? 9.175 -0.747 124.010 1.00 19.17 120 THR B O 1
ATOM 1960 N N . GLU B 1 121 ? 11.125 0.380 123.949 1.00 22.87 121 GLU B N 1
ATOM 1961 C CA . GLU B 1 121 ? 11.538 -0.065 125.272 1.00 28.89 121 GLU B CA 1
ATOM 1962 C C . GLU B 1 121 ? 10.616 0.515 126.340 1.00 30.82 121 GLU B C 1
ATOM 1963 O O . GLU B 1 121 ? 10.582 0.030 127.467 1.00 32.77 121 GLU B O 1
ATOM 1969 N N . GLU B 1 122 ? 9.872 1.554 125.976 1.00 30.45 122 GLU B N 1
ATOM 1970 C CA . GLU B 1 122 ? 8.933 2.193 126.891 1.00 32.54 122 GLU B CA 1
ATOM 1971 C C . GLU B 1 122 ? 7.570 1.532 126.701 1.00 31.27 122 GLU B C 1
ATOM 1972 O O . GLU B 1 122 ? 6.562 1.977 127.251 1.00 30.35 122 GLU B O 1
ATOM 1978 N N . ASN B 1 123 ? 7.554 0.468 125.906 1.00 30.47 123 ASN B N 1
ATOM 1979 C CA . ASN B 1 123 ? 6.339 -0.282 125.615 1.00 29.38 123 ASN B CA 1
ATOM 1980 C C . ASN B 1 123 ? 5.298 0.505 124.825 1.00 27.06 123 ASN B C 1
ATOM 1981 O O . ASN B 1 123 ? 4.101 0.252 124.934 1.00 25.53 123 ASN B O 1
ATOM 1986 N N . LYS B 1 124 ? 5.757 1.463 124.029 1.00 24.02 124 LYS B N 1
ATOM 1987 C CA . LYS B 1 124 ? 4.856 2.248 123.199 1.00 22.40 124 LYS B CA 1
ATOM 1988 C C . LYS B 1 124 ? 4.843 1.621 121.807 1.00 18.53 124 LYS B C 1
ATOM 1989 O O . LYS B 1 124 ? 5.884 1.235 121.280 1.00 13.75 124 LYS B O 1
ATOM 1995 N N . LEU B 1 125 ? 3.660 1.511 121.224 1.00 17.75 125 LEU B N 1
ATOM 1996 C CA . LEU B 1 125 ? 3.508 0.911 119.904 1.00 16.50 125 LEU B CA 1
ATOM 1997 C C . LEU B 1 125 ? 4.055 1.836 118.813 1.00 15.67 125 LEU B C 1
ATOM 1998 O O . LEU B 1 125 ? 3.601 2.973 118.675 1.00 14.35 125 LEU B O 1
ATOM 2003 N N . CYS B 1 126 ? 5.034 1.368 118.041 1.00 12.24 126 CYS B N 1
ATOM 2004 C CA . CYS B 1 126 ? 5.592 2.209 116.979 1.00 11.88 126 CYS B CA 1
ATOM 2005 C C . CYS B 1 126 ? 5.259 1.713 115.573 1.00 12.47 126 CYS B C 1
ATOM 2006 O O . CYS B 1 126 ? 5.399 2.453 114.600 1.00 11.98 126 CYS B O 1
ATOM 2009 N N . CYS B 1 127 ? 4.815 0.466 115.465 1.00 13.89 127 CYS B N 1
ATOM 2010 C CA . CYS B 1 127 ? 4.479 -0.103 114.162 1.00 13.43 127 CYS B CA 1
ATOM 2011 C C . CYS B 1 127 ? 3.520 -1.283 114.303 1.00 13.16 127 CYS B C 1
ATOM 2012 O O . CYS B 1 127 ? 3.641 -2.085 115.233 1.00 12.14 127 CYS B O 1
ATOM 2015 N N . VAL B 1 128 ? 2.548 -1.364 113.397 1.00 10.31 128 VAL B N 1
ATOM 2016 C CA . VAL B 1 128 ? 1.600 -2.473 113.379 1.00 8.82 128 VAL B CA 1
ATOM 2017 C C . VAL B 1 128 ? 1.692 -3.042 111.967 1.00 8.74 128 VAL B C 1
ATOM 2018 O O . VAL B 1 128 ? 1.709 -2.296 110.991 1.00 9.14 128 VAL B O 1
ATOM 2022 N N . SER B 1 129 ? 1.757 -4.361 111.866 1.00 6.64 129 SER B N 1
ATOM 2023 C CA . SER B 1 129 ? 1.910 -5.017 110.578 1.00 7.17 129 SER B CA 1
ATOM 2024 C C . SER B 1 129 ? 1.090 -6.295 110.457 1.00 6.66 129 SER B C 1
ATOM 2025 O O . SER B 1 129 ? 0.765 -6.936 111.458 1.00 6.74 129 SER B O 1
ATOM 2028 N N . ARG B 1 130 ? 0.732 -6.657 109.230 1.00 8.01 130 ARG B N 1
ATOM 2029 C CA . ARG B 1 130 ? 0.008 -7.904 109.008 1.00 8.98 130 ARG B CA 1
ATOM 2030 C C . ARG B 1 130 ? 0.730 -8.609 107.875 1.00 9.40 130 ARG B C 1
ATOM 2031 O O . ARG B 1 130 ? 1.059 -7.994 106.858 1.00 8.74 130 ARG B O 1
ATOM 2039 N N . LEU B 1 131 ? 0.971 -9.900 108.062 1.00 9.71 131 LEU B N 1
ATOM 2040 C CA . LEU B 1 131 ? 1.697 -10.712 107.098 1.00 8.98 131 LEU B CA 1
ATOM 2041 C C . LEU B 1 131 ? 0.864 -11.897 106.631 1.00 8.07 131 LEU B C 1
ATOM 2042 O O . LEU B 1 131 ? 0.241 -12.577 107.443 1.00 7.60 131 LEU B O 1
ATOM 2047 N N . THR B 1 132 ? 0.859 -12.138 105.323 1.00 8.68 132 THR B N 1
ATOM 2048 C CA . THR B 1 132 ? 0.120 -13.258 104.742 1.00 8.70 132 THR B CA 1
ATOM 2049 C C . THR B 1 132 ? 1.138 -14.254 104.204 1.00 10.83 132 THR B C 1
ATOM 2050 O O . THR B 1 132 ? 2.017 -13.886 103.420 1.00 9.36 132 THR B O 1
ATOM 2054 N N . LEU B 1 133 ? 1.005 -15.512 104.623 1.00 8.31 133 LEU B N 1
ATOM 2055 C CA . LEU B 1 133 ? 1.936 -16.567 104.241 1.00 8.72 133 LEU B CA 1
ATOM 2056 C C . LEU B 1 133 ? 1.283 -17.719 103.506 1.00 9.14 133 LEU B C 1
ATOM 2057 O O . LEU B 1 133 ? 0.113 -18.026 103.718 1.00 8.83 133 LEU B O 1
ATOM 2062 N N . SER B 1 134 ? 2.067 -18.359 102.650 1.00 8.77 134 SER B N 1
ATOM 2063 C CA . SER B 1 134 ? 1.612 -19.522 101.918 1.00 10.61 134 SER B CA 1
ATOM 2064 C C . SER B 1 134 ? 2.301 -20.715 102.576 1.00 11.18 134 SER B C 1
ATOM 2065 O O . SER B 1 134 ? 3.497 -20.659 102.858 1.00 13.03 134 SER B O 1
ATOM 2068 N N . VAL B 1 135 ? 1.551 -21.781 102.835 1.00 10.48 135 VAL B N 1
ATOM 2069 C CA . VAL B 1 135 ? 2.112 -22.981 103.455 1.00 11.42 135 VAL B CA 1
ATOM 2070 C C . VAL B 1 135 ? 2.567 -23.909 102.335 1.00 14.83 135 VAL B C 1
ATOM 2071 O O . VAL B 1 135 ? 1.800 -24.188 101.417 1.00 13.15 135 VAL B O 1
ATOM 2075 N N . ILE B 1 136 ? 3.805 -24.387 102.395 1.00 14.09 136 ILE B N 1
ATOM 2076 C CA . ILE B 1 136 ? 4.292 -25.282 101.354 1.00 17.01 136 ILE B CA 1
ATOM 2077 C C . ILE B 1 136 ? 4.875 -26.586 101.884 1.00 18.75 136 ILE B C 1
ATOM 2078 O O . ILE B 1 136 ? 5.418 -26.642 102.986 1.00 17.04 136 ILE B O 1
ATOM 2083 N N . ASN B 1 137 ? 4.750 -27.633 101.079 1.00 22.42 137 ASN B N 1
ATOM 2084 C CA . ASN B 1 137 ? 5.284 -28.939 101.422 1.00 25.10 137 ASN B CA 1
ATOM 2085 C C . ASN B 1 137 ? 6.612 -29.005 100.685 1.00 26.45 137 ASN B C 1
ATOM 2086 O O . ASN B 1 137 ? 6.644 -28.976 99.455 1.00 27.30 137 ASN B O 1
ATOM 2091 N N . LEU B 1 138 ? 7.704 -29.069 101.436 1.00 24.43 138 LEU B N 1
ATOM 2092 C CA . LEU B 1 138 ? 9.028 -29.108 100.838 1.00 27.14 138 LEU B CA 1
ATOM 2093 C C . LEU B 1 138 ? 9.239 -30.286 99.898 1.00 30.36 138 LEU B C 1
ATOM 2094 O O . LEU B 1 138 ? 10.205 -30.313 99.136 1.00 31.95 138 LEU B O 1
ATOM 2099 N N . LEU B 1 139 ? 8.334 -31.257 99.948 1.00 40.20 139 LEU B N 1
ATOM 2100 C CA . LEU B 1 139 ? 8.429 -32.418 99.072 1.00 45.33 139 LEU B CA 1
ATOM 2101 C C . LEU B 1 139 ? 7.677 -32.146 97.772 1.00 47.53 139 LEU B C 1
ATOM 2102 O O . LEU B 1 139 ? 8.318 -32.192 96.701 1.00 50.83 139 LEU B O 1
ATOM 2115 N N . LEU C 1 2 ? -13.560 7.596 125.147 1.00 43.17 2 LEU C N 1
ATOM 2116 C CA . LEU C 1 2 ? -12.622 7.905 124.074 1.00 36.26 2 LEU C CA 1
ATOM 2117 C C . LEU C 1 2 ? -13.208 8.958 123.135 1.00 33.06 2 LEU C C 1
ATOM 2118 O O . LEU C 1 2 ? -12.489 9.785 122.571 1.00 32.22 2 LEU C O 1
ATOM 2123 N N . TRP C 1 3 ? -14.525 8.919 122.980 1.00 30.82 3 TRP C N 1
ATOM 2124 C CA . TRP C 1 3 ? -15.234 9.835 122.097 1.00 28.52 3 TRP C CA 1
ATOM 2125 C C . TRP C 1 3 ? -15.174 11.284 122.558 1.00 29.46 3 TRP C C 1
ATOM 2126 O O . TRP C 1 3 ? -15.224 11.565 123.755 1.00 29.31 3 TRP C O 1
ATOM 2137 N N . LYS C 1 4 ? -15.068 12.201 121.600 1.00 30.83 4 LYS C N 1
ATOM 2138 C CA . LYS C 1 4 ? -15.019 13.625 121.907 1.00 33.45 4 LYS C CA 1
ATOM 2139 C C . LYS C 1 4 ? -16.336 14.299 121.541 1.00 35.14 4 LYS C C 1
ATOM 2140 O O . LYS C 1 4 ? -16.595 15.439 121.928 1.00 35.54 4 LYS C O 1
ATOM 2146 N N . LYS C 1 5 ? -17.159 13.590 120.778 1.00 32.24 5 LYS C N 1
ATOM 2147 C CA . LYS C 1 5 ? -18.459 14.104 120.376 1.00 32.54 5 LYS C CA 1
ATOM 2148 C C . LYS C 1 5 ? -19.549 13.318 121.084 1.00 33.45 5 LYS C C 1
ATOM 2149 O O . LYS C 1 5 ? -19.332 12.189 121.529 1.00 31.44 5 LYS C O 1
ATOM 2155 N N . THR C 1 6 ? -20.722 13.927 121.200 1.00 37.34 6 THR C N 1
ATOM 2156 C CA . THR C 1 6 ? -21.853 13.270 121.833 1.00 37.71 6 THR C CA 1
ATOM 2157 C C . THR C 1 6 ? -22.661 12.637 120.708 1.00 34.45 6 THR C C 1
ATOM 2158 O O . THR C 1 6 ? -22.715 13.178 119.605 1.00 34.59 6 THR C O 1
ATOM 2162 N N . PHE C 1 7 ? -23.281 11.493 120.973 1.00 33.30 7 PHE C N 1
ATOM 2163 C CA . PHE C 1 7 ? -24.054 10.824 119.935 1.00 29.84 7 PHE C CA 1
ATOM 2164 C C . PHE C 1 7 ? -24.963 9.729 120.472 1.00 28.53 7 PHE C C 1
ATOM 2165 O O . PHE C 1 7 ? -24.858 9.317 121.627 1.00 28.19 7 PHE C O 1
ATOM 2173 N N . THR C 1 8 ? -25.855 9.258 119.607 1.00 24.18 8 THR C N 1
ATOM 2174 C CA . THR C 1 8 ? -26.777 8.187 119.946 1.00 21.61 8 THR C CA 1
ATOM 2175 C C . THR C 1 8 ? -26.800 7.264 118.738 1.00 19.70 8 THR C C 1
ATOM 2176 O O . THR C 1 8 ? -26.555 7.705 117.616 1.00 20.21 8 THR C O 1
ATOM 2180 N N . LEU C 1 9 ? -27.084 5.989 118.960 1.00 18.11 9 LEU C N 1
ATOM 2181 C CA . LEU C 1 9 ? -27.130 5.049 117.852 1.00 19.13 9 LEU C CA 1
ATOM 2182 C C . LEU C 1 9 ? -28.213 5.483 116.871 1.00 20.41 9 LEU C C 1
ATOM 2183 O O . LEU C 1 9 ? -28.036 5.389 115.660 1.00 18.47 9 LEU C O 1
ATOM 2188 N N . GLU C 1 10 ? -29.329 5.980 117.396 1.00 19.83 10 GLU C N 1
ATOM 2189 C CA . GLU C 1 10 ? -30.419 6.426 116.540 1.00 21.50 10 GLU C CA 1
ATOM 2190 C C . GLU C 1 10 ? -29.941 7.536 115.609 1.00 20.26 10 GLU C C 1
ATOM 2191 O O . GLU C 1 10 ? -30.204 7.509 114.407 1.00 18.22 10 GLU C O 1
ATOM 2197 N N . ASN C 1 11 ? -29.234 8.509 116.169 1.00 19.81 11 ASN C N 1
ATOM 2198 C CA . ASN C 1 11 ? -28.728 9.627 115.384 1.00 21.45 11 ASN C CA 1
ATOM 2199 C C . ASN C 1 11 ? -27.678 9.213 114.361 1.00 18.45 11 ASN C C 1
ATOM 2200 O O . ASN C 1 11 ? -27.625 9.769 113.264 1.00 18.62 11 ASN C O 1
ATOM 2205 N N . LEU C 1 12 ? -26.838 8.248 114.717 1.00 19.27 12 LEU C N 1
ATOM 2206 C CA . LEU C 1 12 ? -25.800 7.793 113.795 1.00 17.83 12 LEU C CA 1
ATOM 2207 C C . LEU C 1 12 ? -26.438 7.083 112.606 1.00 15.12 12 LEU C C 1
ATOM 2208 O O . LEU C 1 12 ? -26.035 7.290 111.463 1.00 15.52 12 LEU C O 1
ATOM 2213 N N . ASN C 1 13 ? -27.439 6.252 112.871 1.00 13.88 13 ASN C N 1
ATOM 2214 C CA . ASN C 1 13 ? -28.103 5.545 111.784 1.00 13.61 13 ASN C CA 1
ATOM 2215 C C . ASN C 1 13 ? -28.867 6.527 110.913 1.00 14.66 13 ASN C C 1
ATOM 2216 O O . ASN C 1 13 ? -28.965 6.352 109.701 1.00 14.22 13 ASN C O 1
ATOM 2221 N N . GLN C 1 14 ? -29.388 7.579 111.538 1.00 16.29 14 GLN C N 1
ATOM 2222 C CA . GLN C 1 14 ? -30.114 8.602 110.808 1.00 18.51 14 GLN C CA 1
ATOM 2223 C C . GLN C 1 14 ? -29.114 9.272 109.862 1.00 17.80 14 GLN C C 1
ATOM 2224 O O . GLN C 1 14 ? -29.412 9.520 108.699 1.00 17.34 14 GLN C O 1
ATOM 2230 N N . LEU C 1 15 ? -27.918 9.549 110.372 1.00 21.08 15 LEU C N 1
ATOM 2231 C CA . LEU C 1 15 ? -26.868 10.181 109.580 1.00 21.74 15 LEU C CA 1
ATOM 2232 C C . LEU C 1 15 ? -26.434 9.312 108.396 1.00 20.04 15 LEU C C 1
ATOM 2233 O O . LEU C 1 15 ? -26.130 9.822 107.319 1.00 19.73 15 LEU C O 1
ATOM 2238 N N . CYS C 1 16 ? -26.401 8.001 108.601 1.00 19.35 16 CYS C N 1
ATOM 2239 C CA . CYS C 1 16 ? -25.994 7.073 107.545 1.00 19.00 16 CYS C CA 1
ATOM 2240 C C . CYS C 1 16 ? -27.111 6.698 106.568 1.00 19.03 16 CYS C C 1
ATOM 2241 O O . CYS C 1 16 ? -26.874 5.964 105.603 1.00 17.63 16 CYS C O 1
ATOM 2244 N N . SER C 1 17 ? -28.321 7.205 106.803 1.00 18.54 17 SER C N 1
ATOM 2245 C CA . SER C 1 17 ? -29.458 6.872 105.947 1.00 17.73 17 SER C CA 1
ATOM 2246 C C . SER C 1 17 ? -29.345 7.364 104.504 1.00 17.06 17 SER C C 1
ATOM 2247 O O . SER C 1 17 ? -28.603 8.297 104.205 1.00 15.79 17 SER C O 1
ATOM 2250 N N . ASN C 1 18 ? -30.099 6.714 103.621 1.00 14.93 18 ASN C N 1
ATOM 2251 C CA . ASN C 1 18 ? -30.134 7.018 102.194 1.00 14.65 18 ASN C CA 1
ATOM 2252 C C . ASN C 1 18 ? -28.755 7.161 101.549 1.00 14.70 18 ASN C C 1
ATOM 2253 O O . ASN C 1 18 ? -28.484 8.124 100.836 1.00 14.17 18 ASN C O 1
ATOM 2258 N N . SER C 1 19 ? -27.891 6.184 101.799 1.00 16.57 19 SER C N 1
ATOM 2259 C CA . SER C 1 19 ? -26.550 6.176 101.225 1.00 15.85 19 SER C CA 1
ATOM 2260 C C . SER C 1 19 ? -26.150 4.721 100.990 1.00 15.72 19 SER C C 1
ATOM 2261 O O . SER C 1 19 ? -26.975 3.812 101.107 1.00 13.33 19 SER C O 1
ATOM 2264 N N . ALA C 1 20 ? -24.883 4.502 100.666 1.00 14.08 20 ALA C N 1
ATOM 2265 C CA . ALA C 1 20 ? -24.396 3.147 100.435 1.00 13.78 20 ALA C CA 1
ATOM 2266 C C . ALA C 1 20 ? -24.491 2.340 101.725 1.00 13.56 20 ALA C C 1
ATOM 2267 O O . ALA C 1 20 ? -24.704 1.125 101.693 1.00 13.57 20 ALA C O 1
ATOM 2269 N N . VAL C 1 21 ? -24.337 3.023 102.858 1.00 11.51 21 VAL C N 1
ATOM 2270 C CA . VAL C 1 21 ? -24.391 2.374 104.159 1.00 9.98 21 VAL C CA 1
ATOM 2271 C C . VAL C 1 21 ? -25.757 1.722 104.382 1.00 12.42 21 VAL C C 1
ATOM 2272 O O . VAL C 1 21 ? -25.842 0.519 104.638 1.00 9.26 21 VAL C O 1
ATOM 2276 N N . SER C 1 22 ? -26.826 2.504 104.268 1.00 13.46 22 SER C N 1
ATOM 2277 C CA . SER C 1 22 ? -28.158 1.944 104.469 1.00 13.82 22 SER C CA 1
ATOM 2278 C C . SER C 1 22 ? -28.532 1.011 103.318 1.00 13.67 22 SER C C 1
ATOM 2279 O O . SER C 1 22 ? -29.306 0.072 103.503 1.00 12.26 22 SER C O 1
ATOM 2282 N N . HIS C 1 23 ? -27.977 1.254 102.132 1.00 12.67 23 HIS C N 1
ATOM 2283 C CA . HIS C 1 23 ? -28.281 0.408 100.988 1.00 12.25 23 HIS C CA 1
ATOM 2284 C C . HIS C 1 23 ? -27.760 -1.013 101.215 1.00 13.72 23 HIS C C 1
ATOM 2285 O O . HIS C 1 23 ? -28.369 -1.989 100.769 1.00 12.46 23 HIS C O 1
ATOM 2292 N N . LEU C 1 24 ? -26.633 -1.122 101.912 1.00 9.22 24 LEU C N 1
ATOM 2293 C CA . LEU C 1 24 ? -26.033 -2.421 102.208 1.00 11.97 24 LEU C CA 1
ATOM 2294 C C . LEU C 1 24 ? -26.655 -3.053 103.449 1.00 12.61 24 LEU C C 1
ATOM 2295 O O . LEU C 1 24 ? -26.261 -4.146 103.857 1.00 14.11 24 LEU C O 1
ATOM 2300 N N . GLY C 1 25 ? -27.623 -2.359 104.046 1.00 15.69 25 GLY C N 1
ATOM 2301 C CA . GLY C 1 25 ? -28.281 -2.879 105.234 1.00 14.24 25 GLY C CA 1
ATOM 2302 C C . GLY C 1 25 ? -27.431 -2.754 106.483 1.00 15.03 25 GLY C C 1
ATOM 2303 O O . GLY C 1 25 ? -27.701 -3.399 107.502 1.00 13.91 25 GLY C O 1
ATOM 2304 N N . ILE C 1 26 ? -26.401 -1.917 106.415 1.00 15.32 26 ILE C N 1
ATOM 2305 C CA . ILE C 1 26 ? -25.515 -1.715 107.553 1.00 14.34 26 ILE C CA 1
ATOM 2306 C C . ILE C 1 26 ? -26.221 -0.911 108.633 1.00 16.53 26 ILE C C 1
ATOM 2307 O O . ILE C 1 26 ? -26.923 0.056 108.334 1.00 15.90 26 ILE C O 1
ATOM 2312 N N . GLU C 1 27 ? -26.025 -1.318 109.883 1.00 13.80 27 GLU C N 1
ATOM 2313 C CA . GLU C 1 27 ? -26.633 -0.645 111.025 1.00 17.91 27 GLU C CA 1
ATOM 2314 C C . GLU C 1 27 ? -25.608 -0.413 112.137 1.00 15.51 27 GLU C C 1
ATOM 2315 O O . GLU C 1 27 ? -24.925 -1.347 112.547 1.00 15.75 27 GLU C O 1
ATOM 2321 N N . ILE C 1 28 ? -25.480 0.825 112.613 1.00 14.97 28 ILE C N 1
ATOM 2322 C CA . ILE C 1 28 ? -24.556 1.104 113.715 1.00 14.36 28 ILE C CA 1
ATOM 2323 C C . ILE C 1 28 ? -25.308 0.467 114.881 1.00 16.80 28 ILE C C 1
ATOM 2324 O O . ILE C 1 28 ? -26.369 0.947 115.289 1.00 15.72 28 ILE C O 1
ATOM 2329 N N . SER C 1 29 ? -24.750 -0.616 115.412 1.00 19.17 29 SER C N 1
ATOM 2330 C CA . SER C 1 29 ? -25.415 -1.404 116.444 1.00 20.52 29 SER C CA 1
ATOM 2331 C C . SER C 1 29 ? -25.069 -1.272 117.917 1.00 20.99 29 SER C C 1
ATOM 2332 O O . SER C 1 29 ? -25.899 -1.587 118.767 1.00 20.50 29 SER C O 1
ATOM 2335 N N . ALA C 1 30 ? -23.859 -0.843 118.239 1.00 17.41 30 ALA C N 1
ATOM 2336 C CA . ALA C 1 30 ? -23.491 -0.730 119.642 1.00 18.29 30 ALA C CA 1
ATOM 2337 C C . ALA C 1 30 ? -22.160 -0.032 119.798 1.00 18.49 30 ALA C C 1
ATOM 2338 O O . ALA C 1 30 ? -21.392 0.078 118.843 1.00 14.90 30 ALA C O 1
ATOM 2340 N N . PHE C 1 31 ? -21.892 0.450 121.004 1.00 19.17 31 PHE C N 1
ATOM 2341 C CA . PHE C 1 31 ? -20.627 1.103 121.266 1.00 20.16 31 PHE C CA 1
ATOM 2342 C C . PHE C 1 31 ? -20.243 0.962 122.724 1.00 20.72 31 PHE C C 1
ATOM 2343 O O . PHE C 1 31 ? -21.096 0.739 123.585 1.00 19.49 31 PHE C O 1
ATOM 2351 N N . GLY C 1 32 ? -18.947 1.073 122.987 1.00 18.32 32 GLY C N 1
ATOM 2352 C CA . GLY C 1 32 ? -18.451 0.963 124.343 1.00 21.23 32 GLY C CA 1
ATOM 2353 C C . GLY C 1 32 ? -17.574 2.155 124.650 1.00 23.11 32 GLY C C 1
ATOM 2354 O O . GLY C 1 32 ? -17.692 3.195 124.008 1.00 22.69 32 GLY C O 1
ATOM 2355 N N . GLU C 1 33 ? -16.683 2.009 125.621 1.00 25.65 33 GLU C N 1
ATOM 2356 C CA . GLU C 1 33 ? -15.804 3.105 125.992 1.00 27.96 33 GLU C CA 1
ATOM 2357 C C . GLU C 1 33 ? -14.798 3.468 124.908 1.00 25.62 33 GLU C C 1
ATOM 2358 O O . GLU C 1 33 ? -14.500 4.645 124.709 1.00 23.72 33 GLU C O 1
ATOM 2364 N N . ASP C 1 34 ? -14.283 2.466 124.201 1.00 26.44 34 ASP C N 1
ATOM 2365 C CA . ASP C 1 34 ? -13.298 2.718 123.155 1.00 25.29 34 ASP C CA 1
ATOM 2366 C C . ASP C 1 34 ? -13.481 1.828 121.927 1.00 23.61 34 ASP C C 1
ATOM 2367 O O . ASP C 1 34 ? -12.510 1.431 121.284 1.00 24.40 34 ASP C O 1
ATOM 2372 N N . TRP C 1 35 ? -14.729 1.504 121.613 1.00 20.84 35 TRP C N 1
ATOM 2373 C CA . TRP C 1 35 ? -15.033 0.685 120.449 1.00 17.65 35 TRP C CA 1
ATOM 2374 C C . TRP C 1 35 ? -16.467 0.953 120.013 1.00 17.13 35 TRP C C 1
ATOM 2375 O O . TRP C 1 35 ? -17.296 1.405 120.803 1.00 15.67 35 TRP C O 1
ATOM 2386 N N . ILE C 1 36 ? -16.748 0.697 118.744 1.00 15.43 36 ILE C N 1
ATOM 2387 C CA . ILE C 1 36 ? -18.086 0.891 118.212 1.00 13.79 36 ILE C CA 1
ATOM 2388 C C . ILE C 1 36 ? -18.291 -0.187 117.152 1.00 14.51 36 ILE C C 1
ATOM 2389 O O . ILE C 1 36 ? -17.346 -0.574 116.462 1.00 13.84 36 ILE C O 1
ATOM 2394 N N . GLU C 1 37 ? -19.516 -0.690 117.040 1.00 14.64 37 GLU C N 1
ATOM 2395 C CA . GLU C 1 37 ? -19.810 -1.755 116.093 1.00 15.05 37 GLU C CA 1
ATOM 2396 C C . GLU C 1 37 ? -20.945 -1.460 115.135 1.00 15.92 37 GLU C C 1
ATOM 2397 O O . GLU C 1 37 ? -21.830 -0.647 115.414 1.00 15.60 37 GLU C O 1
ATOM 2403 N N . ALA C 1 38 ? -20.908 -2.156 114.006 1.00 15.92 38 ALA C N 1
ATOM 2404 C CA . ALA C 1 38 ? -21.934 -2.047 112.985 1.00 14.00 38 ALA C CA 1
ATOM 2405 C C . ALA C 1 38 ? -22.200 -3.464 112.500 1.00 14.65 38 ALA C C 1
ATOM 2406 O O . ALA C 1 38 ? -21.272 -4.280 112.399 1.00 13.25 38 ALA C O 1
ATOM 2408 N N . THR C 1 39 ? -23.462 -3.768 112.225 1.00 11.40 39 THR C N 1
ATOM 2409 C CA . THR C 1 39 ? -23.817 -5.086 111.725 1.00 13.11 39 THR C CA 1
ATOM 2410 C C . THR C 1 39 ? -24.242 -4.957 110.271 1.00 12.84 39 THR C C 1
ATOM 2411 O O . THR C 1 39 ? -24.626 -3.878 109.805 1.00 13.82 39 THR C O 1
ATOM 2423 N N . PRO C 1 41 ? -26.198 -7.589 107.148 1.00 11.63 41 PRO C N 1
ATOM 2424 C CA . PRO C 1 41 ? -26.747 -8.900 106.822 1.00 12.48 41 PRO C CA 1
ATOM 2425 C C . PRO C 1 41 ? -25.935 -9.602 105.751 1.00 13.04 41 PRO C C 1
ATOM 2426 O O . PRO C 1 41 ? -25.220 -8.967 104.970 1.00 13.19 41 PRO C O 1
ATOM 2430 N N . VAL C 1 42 ? -26.036 -10.924 105.732 1.00 13.91 42 VAL C N 1
ATOM 2431 C CA . VAL C 1 42 ? -25.365 -11.712 104.718 1.00 15.49 42 VAL C CA 1
ATOM 2432 C C . VAL C 1 42 ? -26.504 -12.229 103.845 1.00 15.28 42 VAL C C 1
ATOM 2433 O O . VAL C 1 42 ? -27.117 -13.250 104.162 1.00 13.91 42 VAL C O 1
ATOM 2437 N N . ASP C 1 43 ? -26.819 -11.495 102.777 1.00 15.17 43 ASP C N 1
ATOM 2438 C CA . ASP C 1 43 ? -27.889 -11.890 101.861 1.00 16.87 43 ASP C CA 1
ATOM 2439 C C . ASP C 1 43 ? -27.575 -11.454 100.430 1.00 15.39 43 ASP C C 1
ATOM 2440 O O . ASP C 1 43 ? -26.458 -11.019 100.153 1.00 14.35 43 ASP C O 1
ATOM 2445 N N . HIS C 1 44 ? -28.542 -11.563 99.519 1.00 14.54 44 HIS C N 1
ATOM 2446 C CA . HIS C 1 44 ? -28.275 -11.201 98.126 1.00 13.57 44 HIS C CA 1
ATOM 2447 C C . HIS C 1 44 ? -27.751 -9.783 97.944 1.00 13.82 44 HIS C C 1
ATOM 2448 O O . HIS C 1 44 ? -27.172 -9.450 96.910 1.00 13.30 44 HIS C O 1
ATOM 2455 N N . ARG C 1 45 ? -27.954 -8.937 98.941 1.00 14.02 45 ARG C N 1
ATOM 2456 C CA . ARG C 1 45 ? -27.468 -7.565 98.851 1.00 13.89 45 ARG C CA 1
ATOM 2457 C C . ARG C 1 45 ? -25.961 -7.491 99.096 1.00 13.88 45 ARG C C 1
ATOM 2458 O O . ARG C 1 45 ? -25.283 -6.583 98.599 1.00 15.67 45 ARG C O 1
ATOM 2466 N N . THR C 1 46 ? -25.449 -8.454 99.854 1.00 13.39 46 THR C N 1
ATOM 2467 C CA . THR C 1 46 ? -24.045 -8.464 100.247 1.00 13.55 46 THR C CA 1
ATOM 2468 C C . THR C 1 46 ? -23.237 -9.708 99.883 1.00 16.10 46 THR C C 1
ATOM 2469 O O . THR C 1 46 ? -22.064 -9.815 100.263 1.00 14.62 46 THR C O 1
ATOM 2481 N N . GLN C 1 48 ? -21.681 -12.722 97.079 1.00 19.05 48 GLN C N 1
ATOM 2482 C CA . GLN C 1 48 ? -21.170 -12.892 95.730 1.00 24.11 48 GLN C CA 1
ATOM 2483 C C . GLN C 1 48 ? -22.243 -13.770 95.102 1.00 23.65 48 GLN C C 1
ATOM 2484 O O . GLN C 1 48 ? -23.062 -14.352 95.815 1.00 21.13 48 GLN C O 1
ATOM 2490 N N . PRO C 1 49 ? -22.269 -13.877 93.768 1.00 34.97 49 PRO C N 1
ATOM 2491 C CA . PRO C 1 49 ? -23.300 -14.714 93.149 1.00 35.71 49 PRO C CA 1
ATOM 2492 C C . PRO C 1 49 ? -23.350 -16.170 93.621 1.00 36.30 49 PRO C C 1
ATOM 2493 O O . PRO C 1 49 ? -24.396 -16.814 93.520 1.00 38.24 49 PRO C O 1
ATOM 2497 N N . PHE C 1 50 ? -22.246 -16.690 94.152 1.00 31.75 50 PHE C N 1
ATOM 2498 C CA . PHE C 1 50 ? -22.246 -18.079 94.611 1.00 32.03 50 PHE C CA 1
ATOM 2499 C C . PHE C 1 50 ? -22.630 -18.341 96.070 1.00 29.70 50 PHE C C 1
ATOM 2500 O O . PHE C 1 50 ? -22.257 -19.367 96.636 1.00 29.48 50 PHE C O 1
ATOM 2508 N N . GLY C 1 51 ? -23.353 -17.410 96.684 1.00 27.99 51 GLY C N 1
ATOM 2509 C CA . GLY C 1 51 ? -23.828 -17.627 98.041 1.00 25.10 51 GLY C CA 1
ATOM 2510 C C . GLY C 1 51 ? -23.017 -17.330 99.289 1.00 24.35 51 GLY C C 1
ATOM 2511 O O . GLY C 1 51 ? -23.438 -17.724 100.381 1.00 22.95 51 GLY C O 1
ATOM 2512 N N . VAL C 1 52 ? -21.874 -16.665 99.163 1.00 17.79 52 VAL C N 1
ATOM 2513 C CA . VAL C 1 52 ? -21.086 -16.338 100.348 1.00 17.94 52 VAL C CA 1
ATOM 2514 C C . VAL C 1 52 ? -20.893 -14.833 100.430 1.00 15.96 52 VAL C C 1
ATOM 2515 O O . VAL C 1 52 ? -21.017 -14.125 99.428 1.00 15.31 52 VAL C O 1
ATOM 2519 N N . LEU C 1 53 ? -20.611 -14.344 101.630 1.00 17.12 53 LEU C N 1
ATOM 2520 C CA . LEU C 1 53 ? -20.401 -12.920 101.834 1.00 15.66 53 LEU C CA 1
ATOM 2521 C C . LEU C 1 53 ? -19.348 -12.411 100.848 1.00 15.99 53 LEU C C 1
ATOM 2522 O O . LEU C 1 53 ? -18.307 -13.042 100.661 1.00 14.11 53 LEU C O 1
ATOM 2527 N N . HIS C 1 54 ? -19.636 -11.275 100.219 1.00 13.94 54 HIS C N 1
ATOM 2528 C CA . HIS C 1 54 ? -18.732 -10.648 99.256 1.00 12.91 54 HIS C CA 1
ATOM 2529 C C . HIS C 1 54 ? -17.606 -9.939 100.027 1.00 12.04 54 HIS C C 1
ATOM 2530 O O . HIS C 1 54 ? -17.859 -9.001 100.777 1.00 12.47 54 HIS C O 1
ATOM 2537 N N . GLY C 1 55 ? -16.369 -10.398 99.846 1.00 10.64 55 GLY C N 1
ATOM 2538 C CA . GLY C 1 55 ? -15.238 -9.806 100.546 1.00 10.56 55 GLY C CA 1
ATOM 2539 C C . GLY C 1 55 ? -15.091 -8.310 100.336 1.00 10.05 55 GLY C C 1
ATOM 2540 O O . GLY C 1 55 ? -14.685 -7.590 101.246 1.00 9.22 55 GLY C O 1
ATOM 2541 N N . GLY C 1 56 ? -15.412 -7.838 99.136 1.00 10.01 56 GLY C N 1
ATOM 2542 C CA . GLY C 1 56 ? -15.309 -6.413 98.864 1.00 11.27 56 GLY C CA 1
ATOM 2543 C C . GLY C 1 56 ? -16.280 -5.628 99.731 1.00 12.48 56 GLY C C 1
ATOM 2544 O O . GLY C 1 56 ? -15.953 -4.539 100.220 1.00 9.87 56 GLY C O 1
ATOM 2545 N N . VAL C 1 57 ? -17.480 -6.180 99.922 1.00 9.61 57 VAL C N 1
ATOM 2546 C CA . VAL C 1 57 ? -18.499 -5.528 100.740 1.00 10.68 57 VAL C CA 1
ATOM 2547 C C . VAL C 1 57 ? -18.103 -5.561 102.215 1.00 9.99 57 VAL C C 1
ATOM 2548 O O . VAL C 1 57 ? -18.473 -4.680 102.983 1.00 11.01 57 VAL C O 1
ATOM 2552 N N . SER C 1 58 ? -17.356 -6.583 102.616 1.00 9.99 58 SER C N 1
ATOM 2553 C CA . SER C 1 58 ? -16.894 -6.660 103.998 1.00 10.28 58 SER C CA 1
ATOM 2554 C C . SER C 1 58 ? -15.962 -5.472 104.238 1.00 10.44 58 SER C C 1
ATOM 2555 O O . SER C 1 58 ? -15.952 -4.877 105.321 1.00 9.16 58 SER C O 1
ATOM 2558 N N . VAL C 1 59 ? -15.175 -5.125 103.225 1.00 8.91 59 VAL C N 1
ATOM 2559 C CA . VAL C 1 59 ? -14.267 -3.994 103.363 1.00 10.85 59 VAL C CA 1
ATOM 2560 C C . VAL C 1 59 ? -15.069 -2.696 103.400 1.00 10.89 59 VAL C C 1
ATOM 2561 O O . VAL C 1 59 ? -14.711 -1.757 104.107 1.00 12.14 59 VAL C O 1
ATOM 2565 N N . ALA C 1 60 ? -16.154 -2.637 102.636 1.00 9.91 60 ALA C N 1
ATOM 2566 C CA . ALA C 1 60 ? -16.980 -1.433 102.640 1.00 10.79 60 ALA C CA 1
ATOM 2567 C C . ALA C 1 60 ? -17.524 -1.200 104.052 1.00 9.83 60 ALA C C 1
ATOM 2568 O O . ALA C 1 60 ? -17.580 -0.058 104.526 1.00 10.40 60 ALA C O 1
ATOM 2570 N N . LEU C 1 61 ? -17.916 -2.284 104.723 1.00 8.81 61 LEU C N 1
ATOM 2571 C CA . LEU C 1 61 ? -18.423 -2.209 106.094 1.00 10.03 61 LEU C CA 1
ATOM 2572 C C . LEU C 1 61 ? -17.301 -1.738 107.009 1.00 11.45 61 LEU C C 1
ATOM 2573 O O . LEU C 1 61 ? -17.507 -0.865 107.855 1.00 11.03 61 LEU C O 1
ATOM 2578 N N . ALA C 1 62 ? -16.112 -2.316 106.833 1.00 10.18 62 ALA C N 1
ATOM 2579 C CA . ALA C 1 62 ? -14.955 -1.944 107.648 1.00 9.85 62 ALA C CA 1
ATOM 2580 C C . ALA C 1 62 ? -14.638 -0.454 107.519 1.00 11.22 62 ALA C C 1
ATOM 2581 O O . ALA C 1 62 ? -14.408 0.224 108.527 1.00 11.99 62 ALA C O 1
ATOM 2583 N N . GLU C 1 63 ? -14.610 0.064 106.290 1.00 8.96 63 GLU C N 1
ATOM 2584 C CA . GLU C 1 63 ? -14.308 1.478 106.125 1.00 10.30 63 GLU C CA 1
ATOM 2585 C C . GLU C 1 63 ? -15.398 2.355 106.735 1.00 10.65 63 GLU C C 1
ATOM 2586 O O . GLU C 1 63 ? -15.106 3.412 107.291 1.00 10.66 63 GLU C O 1
ATOM 2592 N N . THR C 1 64 ? -16.648 1.910 106.641 1.00 9.26 64 THR C N 1
ATOM 2593 C CA . THR C 1 64 ? -17.770 2.662 107.199 1.00 10.57 64 THR C CA 1
ATOM 2594 C C . THR C 1 64 ? -17.649 2.879 108.705 1.00 10.72 64 THR C C 1
ATOM 2595 O O . THR C 1 64 ? -17.624 4.018 109.178 1.00 10.62 64 THR C O 1
ATOM 2599 N N . ILE C 1 65 ? -17.567 1.786 109.459 1.00 12.31 65 ILE C N 1
ATOM 2600 C CA . ILE C 1 65 ? -17.500 1.883 110.908 1.00 12.24 65 ILE C CA 1
ATOM 2601 C C . ILE C 1 65 ? -16.196 2.497 111.411 1.00 12.41 65 ILE C C 1
ATOM 2602 O O . ILE C 1 65 ? -16.189 3.215 112.407 1.00 12.50 65 ILE C O 1
ATOM 2607 N N . GLY C 1 66 ? -15.096 2.249 110.710 1.00 10.73 66 GLY C N 1
ATOM 2608 C CA . GLY C 1 66 ? -13.829 2.821 111.130 1.00 9.46 66 GLY C CA 1
ATOM 2609 C C . GLY C 1 66 ? -13.797 4.326 110.907 1.00 10.39 66 GLY C C 1
ATOM 2610 O O . GLY C 1 66 ? -13.303 5.070 111.751 1.00 9.39 66 GLY C O 1
ATOM 2611 N N . SER C 1 67 ? -14.313 4.781 109.769 1.00 9.03 67 SER C N 1
ATOM 2612 C CA . SER C 1 67 ? -14.335 6.215 109.475 1.00 11.57 67 SER C CA 1
ATOM 2613 C C . SER C 1 67 ? -15.288 6.927 110.427 1.00 12.02 67 SER C C 1
ATOM 2614 O O . SER C 1 67 ? -14.994 8.027 110.905 1.00 12.94 67 SER C O 1
ATOM 2617 N N . LEU C 1 68 ? -16.432 6.305 110.693 1.00 12.83 68 LEU C N 1
ATOM 2618 C CA . LEU C 1 68 ? -17.405 6.882 111.615 1.00 15.33 68 LEU C CA 1
ATOM 2619 C C . LEU C 1 68 ? -16.743 7.002 112.988 1.00 15.97 68 LEU C C 1
ATOM 2620 O O . LEU C 1 68 ? -16.785 8.057 113.624 1.00 15.55 68 LEU C O 1
ATOM 2625 N N . ALA C 1 69 ? -16.125 5.916 113.439 1.00 14.29 69 ALA C N 1
ATOM 2626 C CA . ALA C 1 69 ? -15.443 5.917 114.727 1.00 14.37 69 ALA C CA 1
ATOM 2627 C C . ALA C 1 69 ? -14.432 7.063 114.765 1.00 14.05 69 ALA C C 1
ATOM 2628 O O . ALA C 1 69 ? -14.382 7.836 115.723 1.00 16.47 69 ALA C O 1
ATOM 2630 N N . GLY C 1 70 ? -13.630 7.180 113.714 1.00 12.66 70 GLY C N 1
ATOM 2631 C CA . GLY C 1 70 ? -12.643 8.244 113.669 1.00 14.45 70 GLY C CA 1
ATOM 2632 C C . GLY C 1 70 ? -13.240 9.631 113.840 1.00 16.89 70 GLY C C 1
ATOM 2633 O O . GLY C 1 70 ? -12.746 10.438 114.630 1.00 17.76 70 GLY C O 1
ATOM 2634 N N . SER C 1 71 ? -14.311 9.917 113.107 1.00 20.37 71 SER C N 1
ATOM 2635 C CA . SER C 1 71 ? -14.946 11.230 113.189 1.00 21.43 71 SER C CA 1
ATOM 2636 C C . SER C 1 71 ? -15.477 11.530 114.589 1.00 21.95 71 SER C C 1
ATOM 2637 O O . SER C 1 71 ? -15.510 12.688 115.007 1.00 24.48 71 SER C O 1
ATOM 2640 N N . LEU C 1 72 ? -15.889 10.491 115.310 1.00 18.89 72 LEU C N 1
ATOM 2641 C CA . LEU C 1 72 ? -16.418 10.662 116.658 1.00 19.20 72 LEU C CA 1
ATOM 2642 C C . LEU C 1 72 ? -15.328 10.958 117.685 1.00 20.42 72 LEU C C 1
ATOM 2643 O O . LEU C 1 72 ? -15.626 11.324 118.824 1.00 20.87 72 LEU C O 1
ATOM 2648 N N . CYS C 1 73 ? -14.068 10.803 117.282 1.00 21.75 73 CYS C N 1
ATOM 2649 C CA . CYS C 1 73 ? -12.941 11.074 118.171 1.00 21.68 73 CYS C CA 1
ATOM 2650 C C . CYS C 1 73 ? -12.333 12.448 117.901 1.00 22.91 73 CYS C C 1
ATOM 2651 O O . CYS C 1 73 ? -11.194 12.731 118.290 1.00 23.15 73 CYS C O 1
ATOM 2654 N N . LEU C 1 74 ? -13.094 13.305 117.233 1.00 19.92 74 LEU C N 1
ATOM 2655 C CA . LEU C 1 74 ? -12.624 14.647 116.922 1.00 22.35 74 LEU C CA 1
ATOM 2656 C C . LEU C 1 74 ? -13.639 15.664 117.408 1.00 24.81 74 LEU C C 1
ATOM 2657 O O . LEU C 1 74 ? -14.830 15.371 117.500 1.00 23.73 74 LEU C O 1
ATOM 2662 N N . GLU C 1 75 ? -13.161 16.858 117.723 1.00 28.34 75 GLU C N 1
ATOM 2663 C CA . GLU C 1 75 ? -14.040 17.922 118.169 1.00 33.63 75 GLU C CA 1
ATOM 2664 C C . GLU C 1 75 ? -14.629 18.557 116.917 1.00 34.40 75 GLU C C 1
ATOM 2665 O O . GLU C 1 75 ? -14.163 18.286 115.808 1.00 32.98 75 GLU C O 1
ATOM 2671 N N . GLU C 1 76 ? -15.661 19.380 117.082 1.00 32.70 76 GLU C N 1
ATOM 2672 C CA . GLU C 1 76 ? -16.275 20.046 115.937 1.00 32.49 76 GLU C CA 1
ATOM 2673 C C . GLU C 1 76 ? -15.196 20.898 115.278 1.00 30.57 76 GLU C C 1
ATOM 2674 O O . GLU C 1 76 ? -14.303 21.404 115.958 1.00 30.62 76 GLU C O 1
ATOM 2680 N N . GLY C 1 77 ? -15.275 21.060 113.962 1.00 30.19 77 GLY C N 1
ATOM 2681 C CA . GLY C 1 77 ? -14.273 21.850 113.268 1.00 29.19 77 GLY C CA 1
ATOM 2682 C C . GLY C 1 77 ? -13.200 20.982 112.629 1.00 28.72 77 GLY C C 1
ATOM 2683 O O . GLY C 1 77 ? -12.314 21.479 111.931 1.00 27.94 77 GLY C O 1
ATOM 2684 N N . LYS C 1 78 ? -13.283 19.678 112.874 1.00 26.84 78 LYS C N 1
ATOM 2685 C CA . LYS C 1 78 ? -12.333 18.713 112.323 1.00 25.69 78 LYS C CA 1
ATOM 2686 C C . LYS C 1 78 ? -13.072 17.467 111.856 1.00 23.09 78 LYS C C 1
ATOM 2687 O O . LYS C 1 78 ? -14.085 17.081 112.435 1.00 21.40 78 LYS C O 1
ATOM 2693 N N . THR C 1 79 ? -12.565 16.831 110.810 1.00 22.58 79 THR C N 1
ATOM 2694 C CA . THR C 1 79 ? -13.181 15.606 110.328 1.00 19.19 79 THR C CA 1
ATOM 2695 C C . THR C 1 79 ? -12.087 14.696 109.785 1.00 19.13 79 THR C C 1
ATOM 2696 O O . THR C 1 79 ? -10.908 15.066 109.792 1.00 17.71 79 THR C O 1
ATOM 2700 N N . VAL C 1 80 ? -12.469 13.503 109.339 1.00 17.60 80 VAL C N 1
ATOM 2701 C CA . VAL C 1 80 ? -11.501 12.554 108.804 1.00 15.95 80 VAL C CA 1
ATOM 2702 C C . VAL C 1 80 ? -11.772 12.257 107.342 1.00 17.26 80 VAL C C 1
ATOM 2703 O O . VAL C 1 80 ? -12.912 12.322 106.883 1.00 14.86 80 VAL C O 1
ATOM 2707 N N . VAL C 1 81 ? -10.705 11.933 106.620 1.00 14.94 81 VAL C N 1
ATOM 2708 C CA . VAL C 1 81 ? -10.793 11.568 105.214 1.00 15.88 81 VAL C CA 1
ATOM 2709 C C . VAL C 1 81 ? -10.079 10.222 105.090 1.00 15.38 81 VAL C C 1
ATOM 2710 O O . VAL C 1 81 ? -8.970 10.059 105.596 1.00 12.44 81 VAL C O 1
ATOM 2714 N N . GLY C 1 82 ? -10.714 9.257 104.435 1.00 16.86 82 GLY C N 1
ATOM 2715 C CA . GLY C 1 82 ? -10.097 7.949 104.286 1.00 16.38 82 GLY C CA 1
ATOM 2716 C C . GLY C 1 82 ? -8.928 7.967 103.322 1.00 14.20 82 GLY C C 1
ATOM 2717 O O . GLY C 1 82 ? -9.090 8.302 102.149 1.00 15.48 82 GLY C O 1
ATOM 2718 N N . LEU C 1 83 ? -7.748 7.602 103.812 1.00 10.29 83 LEU C N 1
ATOM 2719 C CA . LEU C 1 83 ? -6.550 7.580 102.984 1.00 10.57 83 LEU C CA 1
ATOM 2720 C C . LEU C 1 83 ? -6.359 6.223 102.312 1.00 11.23 83 LEU C C 1
ATOM 2721 O O . LEU C 1 83 ? -6.184 6.130 101.099 1.00 8.89 83 LEU C O 1
ATOM 2726 N N . ASP C 1 84 ? -6.372 5.163 103.106 1.00 9.57 84 ASP C N 1
ATOM 2727 C CA . ASP C 1 84 ? -6.205 3.833 102.545 1.00 11.10 84 ASP C CA 1
ATOM 2728 C C . ASP C 1 84 ? -6.750 2.790 103.493 1.00 10.91 84 ASP C C 1
ATOM 2729 O O . ASP C 1 84 ? -7.022 3.071 104.662 1.00 8.57 84 ASP C O 1
ATOM 2734 N N . ILE C 1 85 ? -6.935 1.583 102.982 1.00 9.52 85 ILE C N 1
ATOM 2735 C CA . ILE C 1 85 ? -7.464 0.517 103.802 1.00 9.03 85 ILE C CA 1
ATOM 2736 C C . ILE C 1 85 ? -7.009 -0.814 103.237 1.00 9.19 85 ILE C C 1
ATOM 2737 O O . ILE C 1 85 ? -6.811 -0.950 102.038 1.00 9.14 85 ILE C O 1
ATOM 2742 N N . ASN C 1 86 ? -6.820 -1.791 104.110 1.00 10.36 86 ASN C N 1
ATOM 2743 C CA . ASN C 1 86 ? -6.422 -3.112 103.659 1.00 10.33 86 ASN C CA 1
ATOM 2744 C C . ASN C 1 86 ? -7.225 -4.120 104.458 1.00 10.71 86 ASN C C 1
ATOM 2745 O O . ASN C 1 86 ? -7.780 -3.792 105.515 1.00 10.66 86 ASN C O 1
ATOM 2750 N N . ALA C 1 87 ? -7.329 -5.338 103.946 1.00 8.99 87 ALA C N 1
ATOM 2751 C CA . ALA C 1 87 ? -8.084 -6.361 104.651 1.00 9.74 87 ALA C CA 1
ATOM 2752 C C . ALA C 1 87 ? -7.704 -7.766 104.223 1.00 10.34 87 ALA C C 1
ATOM 2753 O O . ALA C 1 87 ? -7.318 -7.985 103.077 1.00 8.79 87 ALA C O 1
ATOM 2755 N N . ASN C 1 88 ? -7.785 -8.709 105.162 1.00 8.25 88 ASN C N 1
ATOM 2756 C CA . ASN C 1 88 ? -7.540 -10.119 104.856 1.00 8.99 88 ASN C CA 1
ATOM 2757 C C . ASN C 1 88 ? -8.859 -10.833 105.124 1.00 9.64 88 ASN C C 1
ATOM 2758 O O . ASN C 1 88 ? -9.455 -10.665 106.187 1.00 10.37 88 ASN C O 1
ATOM 2763 N N . HIS C 1 89 ? -9.317 -11.604 104.147 1.00 8.98 89 HIS C N 1
ATOM 2764 C CA . HIS C 1 89 ? -10.554 -12.368 104.271 1.00 9.59 89 HIS C CA 1
ATOM 2765 C C . HIS C 1 89 ? -10.124 -13.731 104.798 1.00 10.52 89 HIS C C 1
ATOM 2766 O O . HIS C 1 89 ? -9.337 -14.422 104.159 1.00 10.18 89 HIS C O 1
ATOM 2773 N N . LEU C 1 90 ? -10.646 -14.110 105.962 1.00 10.11 90 LEU C N 1
ATOM 2774 C CA . LEU C 1 90 ? -10.226 -15.343 106.622 1.00 11.29 90 LEU C CA 1
ATOM 2775 C C . LEU C 1 90 ? -11.066 -16.592 106.427 1.00 14.62 90 LEU C C 1
ATOM 2776 O O . LEU C 1 90 ? -10.555 -17.714 106.500 1.00 13.57 90 LEU C O 1
ATOM 2781 N N . ARG C 1 91 ? -12.356 -16.411 106.200 1.00 13.66 91 ARG C N 1
ATOM 2782 C CA . ARG C 1 91 ? -13.227 -17.560 106.020 1.00 17.40 91 ARG C CA 1
ATOM 2783 C C . ARG C 1 91 ? -14.530 -17.130 105.391 1.00 15.50 91 ARG C C 1
ATOM 2784 O O . ARG C 1 91 ? -14.949 -15.978 105.540 1.00 13.53 91 ARG C O 1
ATOM 2792 N N . PRO C 1 92 ? -15.191 -18.049 104.674 1.00 15.36 92 PRO C N 1
ATOM 2793 C CA . PRO C 1 92 ? -16.461 -17.716 104.034 1.00 16.00 92 PRO C CA 1
ATOM 2794 C C . PRO C 1 92 ? -17.586 -17.585 105.053 1.00 16.68 92 PRO C C 1
ATOM 2795 O O . PRO C 1 92 ? -17.550 -18.199 106.118 1.00 17.25 92 PRO C O 1
ATOM 2799 N N . VAL C 1 93 ? -18.575 -16.766 104.725 1.00 13.86 93 VAL C N 1
ATOM 2800 C CA . VAL C 1 93 ? -19.729 -16.556 105.592 1.00 14.40 93 VAL C CA 1
ATOM 2801 C C . VAL C 1 93 ? -20.934 -16.684 104.670 1.00 16.40 93 VAL C C 1
ATOM 2802 O O . VAL C 1 93 ? -20.968 -16.058 103.609 1.00 15.17 93 VAL C O 1
ATOM 2806 N N . ARG C 1 94 ? -21.918 -17.491 105.049 1.00 21.42 94 ARG C N 1
ATOM 2807 C CA . ARG C 1 94 ? -23.072 -17.663 104.176 1.00 26.24 94 ARG C CA 1
ATOM 2808 C C . ARG C 1 94 ? -24.457 -17.375 104.741 1.00 27.60 94 ARG C C 1
ATOM 2809 O O . ARG C 1 94 ? -25.455 -17.538 104.036 1.00 28.23 94 ARG C O 1
ATOM 2817 N N . SER C 1 95 ? -24.537 -16.944 105.993 1.00 30.45 95 SER C N 1
ATOM 2818 C CA . SER C 1 95 ? -25.838 -16.642 106.575 1.00 31.03 95 SER C CA 1
ATOM 2819 C C . SER C 1 95 ? -25.716 -15.769 107.809 1.00 29.98 95 SER C C 1
ATOM 2820 O O . SER C 1 95 ? -24.617 -15.547 108.323 1.00 30.51 95 SER C O 1
ATOM 2823 N N . GLY C 1 96 ? -26.858 -15.279 108.278 1.00 24.61 96 GLY C N 1
ATOM 2824 C CA . GLY C 1 96 ? -26.878 -14.433 109.454 1.00 23.23 96 GLY C CA 1
ATOM 2825 C C . GLY C 1 96 ? -26.363 -13.047 109.138 1.00 22.43 96 GLY C C 1
ATOM 2826 O O . GLY C 1 96 ? -26.522 -12.555 108.023 1.00 21.50 96 GLY C O 1
ATOM 2827 N N . LYS C 1 97 ? -25.762 -12.408 110.131 1.00 18.37 97 LYS C N 1
ATOM 2828 C CA . LYS C 1 97 ? -25.210 -11.083 109.943 1.00 20.25 97 LYS C CA 1
ATOM 2829 C C . LYS C 1 97 ? -23.831 -11.067 110.571 1.00 17.05 97 LYS C C 1
ATOM 2830 O O . LYS C 1 97 ? -23.560 -11.810 111.518 1.00 18.23 97 LYS C O 1
ATOM 2836 N N . VAL C 1 98 ? -22.954 -10.237 110.027 1.00 17.84 98 VAL C N 1
ATOM 2837 C CA . VAL C 1 98 ? -21.607 -10.118 110.552 1.00 15.60 98 VAL C CA 1
ATOM 2838 C C . VAL C 1 98 ? -21.566 -8.851 111.383 1.00 15.17 98 VAL C C 1
ATOM 2839 O O . VAL C 1 98 ? -22.388 -7.949 111.197 1.00 13.56 98 VAL C O 1
ATOM 2843 N N . THR C 1 99 ? -20.623 -8.797 112.312 1.00 13.30 99 THR C N 1
ATOM 2844 C CA . THR C 1 99 ? -20.476 -7.640 113.175 1.00 11.75 99 THR C CA 1
ATOM 2845 C C . THR C 1 99 ? -19.047 -7.127 113.088 1.00 12.90 99 THR C C 1
ATOM 2846 O O . THR C 1 99 ? -18.093 -7.867 113.350 1.00 11.39 99 THR C O 1
ATOM 2850 N N . ALA C 1 100 ? -18.907 -5.858 112.725 1.00 11.20 100 ALA C N 1
ATOM 2851 C CA . ALA C 1 100 ? -17.597 -5.240 112.604 1.00 13.76 100 ALA C CA 1
ATOM 2852 C C . ALA C 1 100 ? -17.338 -4.302 113.778 1.00 15.09 100 ALA C C 1
ATOM 2853 O O . ALA C 1 100 ? -18.108 -3.369 114.015 1.00 17.04 100 ALA C O 1
ATOM 2855 N N . ARG C 1 101 ? -16.261 -4.556 114.515 1.00 13.28 101 ARG C N 1
ATOM 2856 C CA . ARG C 1 101 ? -15.913 -3.710 115.645 1.00 12.44 101 ARG C CA 1
ATOM 2857 C C . ARG C 1 101 ? -14.684 -2.883 115.317 1.00 12.84 101 ARG C C 1
ATOM 2858 O O . ARG C 1 101 ? -13.637 -3.418 114.948 1.00 13.14 101 ARG C O 1
ATOM 2866 N N . ALA C 1 102 ? -14.818 -1.571 115.440 1.00 12.19 102 ALA C N 1
ATOM 2867 C CA . ALA C 1 102 ? -13.702 -0.675 115.176 1.00 13.37 102 ALA C CA 1
ATOM 2868 C C . ALA C 1 102 ? -13.056 -0.255 116.489 1.00 15.51 102 ALA C C 1
ATOM 2869 O O . ALA C 1 102 ? -13.750 0.189 117.405 1.00 14.58 102 ALA C O 1
ATOM 2871 N N . THR C 1 103 ? -11.737 -0.423 116.586 1.00 12.80 103 THR C N 1
ATOM 2872 C CA . THR C 1 103 ? -10.986 -0.015 117.772 1.00 13.32 103 THR C CA 1
ATOM 2873 C C . THR C 1 103 ? -9.768 0.782 117.302 1.00 13.66 103 THR C C 1
ATOM 2874 O O . THR C 1 103 ? -9.184 0.493 116.255 1.00 13.34 103 THR C O 1
ATOM 2878 N N . PRO C 1 104 ? -9.356 1.789 118.078 1.00 14.20 104 PRO C N 1
ATOM 2879 C CA . PRO C 1 104 ? -8.206 2.598 117.678 1.00 15.26 104 PRO C CA 1
ATOM 2880 C C . PRO C 1 104 ? -6.842 1.952 117.891 1.00 15.09 104 PRO C C 1
ATOM 2881 O O . PRO C 1 104 ? -6.624 1.246 118.873 1.00 14.68 104 PRO C O 1
ATOM 2885 N N . ILE C 1 105 ? -5.937 2.188 116.948 1.00 12.88 105 ILE C N 1
ATOM 2886 C CA . ILE C 1 105 ? -4.573 1.690 117.057 1.00 12.94 105 ILE C CA 1
ATOM 2887 C C . ILE C 1 105 ? -3.750 2.905 117.476 1.00 13.57 105 ILE C C 1
ATOM 2888 O O . ILE C 1 105 ? -2.915 2.821 118.378 1.00 13.95 105 ILE C O 1
ATOM 2893 N N . ASN C 1 106 ? -4.007 4.035 116.822 1.00 15.56 106 ASN C N 1
ATOM 2894 C CA . ASN C 1 106 ? -3.333 5.287 117.144 1.00 17.36 106 ASN C CA 1
ATOM 2895 C C . ASN C 1 106 ? -4.106 6.487 116.614 1.00 17.57 106 ASN C C 1
ATOM 2896 O O . ASN C 1 106 ? -4.470 6.545 115.434 1.00 15.02 106 ASN C O 1
ATOM 2901 N N . LEU C 1 107 ? -4.362 7.446 117.498 1.00 16.02 107 LEU C N 1
ATOM 2902 C CA . LEU C 1 107 ? -5.094 8.658 117.130 1.00 16.92 107 LEU C CA 1
ATOM 2903 C C . LEU C 1 107 ? -4.173 9.856 117.301 1.00 19.37 107 LEU C C 1
ATOM 2904 O O . LEU C 1 107 ? -4.009 10.370 118.409 1.00 18.70 107 LEU C O 1
ATOM 2909 N N . GLY C 1 108 ? -3.569 10.296 116.204 1.00 21.46 108 GLY C N 1
ATOM 2910 C CA . GLY C 1 108 ? -2.664 11.428 116.271 1.00 23.31 108 GLY C CA 1
ATOM 2911 C C . GLY C 1 108 ? -3.298 12.726 115.817 1.00 24.36 108 GLY C C 1
ATOM 2912 O O . GLY C 1 108 ? -4.471 12.757 115.445 1.00 23.10 108 GLY C O 1
ATOM 2913 N N . ARG C 1 109 ? -2.519 13.801 115.838 1.00 23.13 109 ARG C N 1
ATOM 2914 C CA . ARG C 1 109 ? -3.017 15.105 115.424 1.00 25.77 109 ARG C CA 1
ATOM 2915 C C . ARG C 1 109 ? -3.321 15.183 113.935 1.00 23.52 109 ARG C C 1
ATOM 2916 O O . ARG C 1 109 ? -4.246 15.880 113.528 1.00 22.16 109 ARG C O 1
ATOM 2924 N N . ASN C 1 110 ? -2.549 14.473 113.117 1.00 20.48 110 ASN C N 1
ATOM 2925 C CA . ASN C 1 110 ? -2.763 14.514 111.670 1.00 19.12 110 ASN C CA 1
ATOM 2926 C C . ASN C 1 110 ? -3.213 13.200 111.033 1.00 15.99 110 ASN C C 1
ATOM 2927 O O . ASN C 1 110 ? -3.778 13.200 109.937 1.00 13.33 110 ASN C O 1
ATOM 2932 N N . ILE C 1 111 ? -2.957 12.090 111.714 1.00 20.55 111 ILE C N 1
ATOM 2933 C CA . ILE C 1 111 ? -3.321 10.778 111.189 1.00 19.61 111 ILE C CA 1
ATOM 2934 C C . ILE C 1 111 ? -3.919 9.855 112.253 1.00 18.77 111 ILE C C 1
ATOM 2935 O O . ILE C 1 111 ? -3.461 9.835 113.395 1.00 19.82 111 ILE C O 1
ATOM 2940 N N . GLN C 1 112 ? -4.944 9.097 111.871 1.00 14.34 112 GLN C N 1
ATOM 2941 C CA . GLN C 1 112 ? -5.562 8.126 112.772 1.00 13.45 112 GLN C CA 1
ATOM 2942 C C . GLN C 1 112 ? -5.455 6.755 112.103 1.00 12.29 112 GLN C C 1
ATOM 2943 O O . GLN C 1 112 ? -5.621 6.640 110.887 1.00 10.29 112 GLN C O 1
ATOM 2949 N N . VAL C 1 113 ? -5.170 5.726 112.895 1.00 10.45 113 VAL C N 1
ATOM 2950 C CA . VAL C 1 113 ? -5.067 4.359 112.380 1.00 11.07 113 VAL C CA 1
ATOM 2951 C C . VAL C 1 113 ? -6.062 3.509 113.164 1.00 11.25 113 VAL C C 1
ATOM 2952 O O . VAL C 1 113 ? -6.004 3.448 114.390 1.00 12.72 113 VAL C O 1
ATOM 2956 N N . TRP C 1 114 ? -6.988 2.875 112.451 1.00 9.17 114 TRP C N 1
ATOM 2957 C CA . TRP C 1 114 ? -8.000 2.054 113.086 1.00 8.88 114 TRP C CA 1
ATOM 2958 C C . TRP C 1 114 ? -7.938 0.587 112.708 1.00 9.12 114 TRP C C 1
ATOM 2959 O O . TRP C 1 114 ? -7.619 0.242 111.568 1.00 8.27 114 TRP C O 1
ATOM 2970 N N . GLN C 1 115 ? -8.270 -0.258 113.679 1.00 8.70 115 GLN C N 1
ATOM 2971 C CA . GLN C 1 115 ? -8.349 -1.700 113.491 1.00 10.36 115 GLN C CA 1
ATOM 2972 C C . GLN C 1 115 ? -9.839 -2.045 113.407 1.00 11.22 115 GLN C C 1
ATOM 2973 O O . GLN C 1 115 ? -10.633 -1.587 114.232 1.00 10.83 115 GLN C O 1
ATOM 2979 N N . ILE C 1 116 ? -10.224 -2.824 112.401 1.00 12.22 116 ILE C N 1
ATOM 2980 C CA . ILE C 1 116 ? -11.614 -3.244 112.273 1.00 13.05 116 ILE C CA 1
ATOM 2981 C C . ILE C 1 116 ? -11.649 -4.747 112.070 1.00 12.27 116 ILE C C 1
ATOM 2982 O O . ILE C 1 116 ? -11.174 -5.255 111.056 1.00 13.02 116 ILE C O 1
ATOM 2987 N N . ASP C 1 117 ? -12.194 -5.455 113.052 1.00 11.26 117 ASP C N 1
ATOM 2988 C CA . ASP C 1 117 ? -12.313 -6.906 112.983 1.00 11.61 117 ASP C CA 1
ATOM 2989 C C . ASP C 1 117 ? -13.786 -7.271 112.818 1.00 10.30 117 ASP C C 1
ATOM 2990 O O . ASP C 1 117 ? -14.649 -6.746 113.520 1.00 10.81 117 ASP C O 1
ATOM 2995 N N . ILE C 1 118 ? -14.066 -8.162 111.874 1.00 8.13 118 ILE C N 1
ATOM 2996 C CA . ILE C 1 118 ? -15.433 -8.575 111.578 1.00 9.89 118 ILE C CA 1
ATOM 2997 C C . ILE C 1 118 ? -15.633 -10.035 111.973 1.00 11.63 118 ILE C C 1
ATOM 2998 O O . ILE C 1 118 ? -14.836 -10.898 111.605 1.00 11.32 118 ILE C O 1
ATOM 3003 N N . ARG C 1 119 ? -16.698 -10.296 112.731 1.00 13.12 119 ARG C N 1
ATOM 3004 C CA . ARG C 1 119 ? -17.014 -11.643 113.203 1.00 15.02 119 ARG C CA 1
ATOM 3005 C C . ARG C 1 119 ? -18.416 -12.077 112.792 1.00 15.10 119 ARG C C 1
ATOM 3006 O O . ARG C 1 119 ? -19.292 -11.241 112.565 1.00 13.96 119 ARG C O 1
ATOM 3014 N N . THR C 1 120 ? -18.613 -13.390 112.703 1.00 12.49 120 THR C N 1
ATOM 3015 C CA . THR C 1 120 ? -19.898 -13.973 112.334 1.00 16.45 120 THR C CA 1
ATOM 3016 C C . THR C 1 120 ? -20.743 -14.065 113.597 1.00 18.89 120 THR C C 1
ATOM 3017 O O . THR C 1 120 ? -20.275 -13.727 114.684 1.00 18.59 120 THR C O 1
ATOM 3021 N N . GLU C 1 121 ? -21.985 -14.516 113.458 1.00 24.00 121 GLU C N 1
ATOM 3022 C CA . GLU C 1 121 ? -22.860 -14.648 114.615 1.00 29.57 121 GLU C CA 1
ATOM 3023 C C . GLU C 1 121 ? -22.322 -15.714 115.563 1.00 31.52 121 GLU C C 1
ATOM 3024 O O . GLU C 1 121 ? -22.714 -15.777 116.728 1.00 31.75 121 GLU C O 1
ATOM 3030 N N . GLU C 1 122 ? -21.417 -16.545 115.055 1.00 31.34 122 GLU C N 1
ATOM 3031 C CA . GLU C 1 122 ? -20.801 -17.602 115.852 1.00 34.38 122 GLU C CA 1
ATOM 3032 C C . GLU C 1 122 ? -19.546 -17.046 116.521 1.00 33.48 122 GLU C C 1
ATOM 3033 O O . GLU C 1 122 ? -18.774 -17.787 117.133 1.00 33.28 122 GLU C O 1
ATOM 3039 N N . ASN C 1 123 ? -19.348 -15.738 116.392 1.00 30.35 123 ASN C N 1
ATOM 3040 C CA . ASN C 1 123 ? -18.190 -15.059 116.964 1.00 29.76 123 ASN C CA 1
ATOM 3041 C C . ASN C 1 123 ? -16.858 -15.499 116.375 1.00 26.78 123 ASN C C 1
ATOM 3042 O O . ASN C 1 123 ? -15.815 -15.386 117.020 1.00 25.70 123 ASN C O 1
ATOM 3047 N N . LYS C 1 124 ? -16.897 -15.997 115.146 1.00 21.99 124 LYS C N 1
ATOM 3048 C CA . LYS C 1 124 ? -15.687 -16.420 114.460 1.00 20.12 124 LYS C CA 1
ATOM 3049 C C . LYS C 1 124 ? -15.209 -15.269 113.577 1.00 17.20 124 LYS C C 1
ATOM 3050 O O . LYS C 1 124 ? -15.998 -14.640 112.873 1.00 15.31 124 LYS C O 1
ATOM 3056 N N . LEU C 1 125 ? -13.911 -14.997 113.633 1.00 20.84 125 LEU C N 1
ATOM 3057 C CA . LEU C 1 125 ? -13.288 -13.920 112.861 1.00 18.03 125 LEU C CA 1
ATOM 3058 C C . LEU C 1 125 ? -13.305 -14.244 111.364 1.00 16.71 125 LEU C C 1
ATOM 3059 O O . LEU C 1 125 ? -12.731 -15.245 110.945 1.00 17.23 125 LEU C O 1
ATOM 3064 N N . CYS C 1 126 ? -13.948 -13.401 110.557 1.00 15.14 126 CYS C N 1
ATOM 3065 C CA . CYS C 1 126 ? -14.009 -13.653 109.120 1.00 14.21 126 CYS C CA 1
ATOM 3066 C C . CYS C 1 126 ? -13.212 -12.648 108.288 1.00 15.06 126 CYS C C 1
ATOM 3067 O O . CYS C 1 126 ? -12.903 -12.902 107.124 1.00 13.91 126 CYS C O 1
ATOM 3070 N N . CYS C 1 127 ? -12.867 -11.516 108.892 1.00 15.33 127 CYS C N 1
ATOM 3071 C CA . CYS C 1 127 ? -12.115 -10.481 108.195 1.00 13.81 127 CYS C CA 1
ATOM 3072 C C . CYS C 1 127 ? -11.421 -9.551 109.176 1.00 12.74 127 CYS C C 1
ATOM 3073 O O . CYS C 1 127 ? -11.985 -9.200 110.215 1.00 11.92 127 CYS C O 1
ATOM 3076 N N . VAL C 1 128 ? -10.179 -9.189 108.862 1.00 8.85 128 VAL C N 1
ATOM 3077 C CA . VAL C 1 128 ? -9.430 -8.247 109.677 1.00 8.38 128 VAL C CA 1
ATOM 3078 C C . VAL C 1 128 ? -9.009 -7.141 108.722 1.00 9.73 128 VAL C C 1
ATOM 3079 O O . VAL C 1 128 ? -8.587 -7.397 107.596 1.00 9.02 128 VAL C O 1
ATOM 3083 N N . SER C 1 129 ? -9.142 -5.905 109.174 1.00 9.64 129 SER C N 1
ATOM 3084 C CA . SER C 1 129 ? -8.831 -4.768 108.328 1.00 10.14 129 SER C CA 1
ATOM 3085 C C . SER C 1 129 ? -8.203 -3.628 109.114 1.00 9.87 129 SER C C 1
ATOM 3086 O O . SER C 1 129 ? -8.413 -3.497 110.328 1.00 9.12 129 SER C O 1
ATOM 3089 N N . ARG C 1 130 ? -7.407 -2.819 108.423 1.00 10.00 130 ARG C N 1
ATOM 3090 C CA . ARG C 1 130 ? -6.788 -1.663 109.051 1.00 10.58 130 ARG C CA 1
ATOM 3091 C C . ARG C 1 130 ? -7.060 -0.474 108.143 1.00 10.44 130 ARG C C 1
ATOM 3092 O O . ARG C 1 130 ? -6.912 -0.555 106.921 1.00 10.27 130 ARG C O 1
ATOM 3100 N N . LEU C 1 131 ? -7.465 0.627 108.758 1.00 9.19 131 LEU C N 1
ATOM 3101 C CA . LEU C 1 131 ? -7.826 1.836 108.036 1.00 9.91 131 LEU C CA 1
ATOM 3102 C C . LEU C 1 131 ? -6.971 3.016 108.472 1.00 10.69 131 LEU C C 1
ATOM 3103 O O . LEU C 1 131 ? -6.750 3.209 109.663 1.00 7.46 131 LEU C O 1
ATOM 3108 N N . THR C 1 132 ? -6.494 3.789 107.497 1.00 8.52 132 THR C N 1
ATOM 3109 C CA . THR C 1 132 ? -5.675 4.965 107.765 1.00 9.55 132 THR C CA 1
ATOM 3110 C C . THR C 1 132 ? -6.478 6.203 107.388 1.00 9.69 132 THR C C 1
ATOM 3111 O O . THR C 1 132 ? -6.903 6.356 106.236 1.00 10.06 132 THR C O 1
ATOM 3115 N N . LEU C 1 133 ? -6.672 7.088 108.361 1.00 10.61 133 LEU C N 1
ATOM 3116 C CA . LEU C 1 133 ? -7.446 8.309 108.158 1.00 11.14 133 LEU C CA 1
ATOM 3117 C C . LEU C 1 133 ? -6.614 9.558 108.347 1.00 12.31 133 LEU C C 1
ATOM 3118 O O . LEU C 1 133 ? -5.746 9.620 109.220 1.00 10.57 133 LEU C O 1
ATOM 3123 N N . SER C 1 134 ? -6.898 10.558 107.524 1.00 13.67 134 SER C N 1
ATOM 3124 C CA . SER C 1 134 ? -6.226 11.841 107.621 1.00 15.50 134 SER C CA 1
ATOM 3125 C C . SER C 1 134 ? -7.145 12.748 108.446 1.00 17.71 134 SER C C 1
ATOM 3126 O O . SER C 1 134 ? -8.351 12.787 108.207 1.00 17.80 134 SER C O 1
ATOM 3129 N N . VAL C 1 135 ? -6.582 13.460 109.417 1.00 16.63 135 VAL C N 1
ATOM 3130 C CA . VAL C 1 135 ? -7.365 14.376 110.248 1.00 19.21 135 VAL C CA 1
ATOM 3131 C C . VAL C 1 135 ? -7.256 15.771 109.640 1.00 23.32 135 VAL C C 1
ATOM 3132 O O . VAL C 1 135 ? -6.173 16.352 109.604 1.00 23.32 135 VAL C O 1
ATOM 3136 N N . ILE C 1 136 ? -8.366 16.315 109.161 1.00 23.79 136 ILE C N 1
ATOM 3137 C CA . ILE C 1 136 ? -8.317 17.640 108.558 1.00 28.12 136 ILE C CA 1
ATOM 3138 C C . ILE C 1 136 ? -9.016 18.733 109.360 1.00 29.32 136 ILE C C 1
ATOM 3139 O O . ILE C 1 136 ? -10.068 18.513 109.962 1.00 26.42 136 ILE C O 1
ATOM 3144 N N . ASN C 1 137 ? -8.412 19.915 109.370 1.00 29.21 137 ASN C N 1
ATOM 3145 C CA . ASN C 1 137 ? -8.984 21.055 110.074 1.00 32.37 137 ASN C CA 1
ATOM 3146 C C . ASN C 1 137 ? -9.889 21.785 109.083 1.00 34.35 137 ASN C C 1
ATOM 3147 O O . ASN C 1 137 ? -9.426 22.269 108.052 1.00 34.28 137 ASN C O 1
ATOM 3152 N N . LEU C 1 138 ? -11.180 21.852 109.390 1.00 43.92 138 LEU C N 1
ATOM 3153 C CA . LEU C 1 138 ? -12.144 22.512 108.512 1.00 47.41 138 LEU C CA 1
ATOM 3154 C C . LEU C 1 138 ? -11.889 24.011 108.356 1.00 49.55 138 LEU C C 1
ATOM 3155 O O . LEU C 1 138 ? -12.651 24.706 107.685 1.00 51.42 138 LEU C O 1
ATOM 3160 N N . LEU C 1 139 ? -10.805 24.487 108.967 1.00 68.55 139 LEU C N 1
ATOM 3161 C CA . LEU C 1 139 ? -10.389 25.891 108.933 1.00 71.21 139 LEU C CA 1
ATOM 3162 C C . LEU C 1 139 ? -11.442 26.888 108.455 1.00 73.00 139 LEU C C 1
ATOM 3163 O O . LEU C 1 139 ? -11.352 27.343 107.293 1.00 74.82 139 LEU C O 1
ATOM 3176 N N . LEU D 1 2 ? -4.993 -13.779 77.745 1.00 29.61 2 LEU D N 1
ATOM 3177 C CA . LEU D 1 2 ? -4.947 -14.209 79.137 1.00 26.01 2 LEU D CA 1
ATOM 3178 C C . LEU D 1 2 ? -5.992 -15.255 79.520 1.00 24.15 2 LEU D C 1
ATOM 3179 O O . LEU D 1 2 ? -5.703 -16.212 80.238 1.00 21.90 2 LEU D O 1
ATOM 3184 N N . TRP D 1 3 ? -7.210 -15.054 79.034 1.00 23.92 3 TRP D N 1
ATOM 3185 C CA . TRP D 1 3 ? -8.349 -15.907 79.347 1.00 22.23 3 TRP D CA 1
ATOM 3186 C C . TRP D 1 3 ? -8.222 -17.392 79.023 1.00 23.95 3 TRP D C 1
ATOM 3187 O O . TRP D 1 3 ? -7.671 -17.773 77.991 1.00 23.79 3 TRP D O 1
ATOM 3198 N N . LYS D 1 4 ? -8.750 -18.219 79.923 1.00 25.92 4 LYS D N 1
ATOM 3199 C CA . LYS D 1 4 ? -8.734 -19.669 79.772 1.00 27.84 4 LYS D CA 1
ATOM 3200 C C . LYS D 1 4 ? -10.157 -20.220 79.867 1.00 28.28 4 LYS D C 1
ATOM 3201 O O . LYS D 1 4 ? -10.383 -21.424 79.744 1.00 28.86 4 LYS D O 1
ATOM 3207 N N . LYS D 1 5 ? -11.108 -19.322 80.095 1.00 22.70 5 LYS D N 1
ATOM 3208 C CA . LYS D 1 5 ? -12.526 -19.664 80.187 1.00 22.91 5 LYS D CA 1
ATOM 3209 C C . LYS D 1 5 ? -13.244 -18.775 79.187 1.00 22.80 5 LYS D C 1
ATOM 3210 O O . LYS D 1 5 ? -12.897 -17.599 79.056 1.00 20.61 5 LYS D O 1
ATOM 3216 N N . THR D 1 6 ? -14.232 -19.313 78.473 1.00 25.58 6 THR D N 1
ATOM 3217 C CA . THR D 1 6 ? -14.978 -18.481 77.536 1.00 25.04 6 THR D CA 1
ATOM 3218 C C . THR D 1 6 ? -16.000 -17.698 78.354 1.00 23.91 6 THR D C 1
ATOM 3219 O O . THR D 1 6 ? -16.412 -18.138 79.428 1.00 23.07 6 THR D O 1
ATOM 3223 N N . PHE D 1 7 ? -16.407 -16.539 77.855 1.00 23.65 7 PHE D N 1
ATOM 3224 C CA . PHE D 1 7 ? -17.381 -15.729 78.573 1.00 23.60 7 PHE D CA 1
ATOM 3225 C C . PHE D 1 7 ? -17.921 -14.609 77.692 1.00 21.63 7 PHE D C 1
ATOM 3226 O O . PHE D 1 7 ? -17.338 -14.288 76.657 1.00 22.52 7 PHE D O 1
ATOM 3234 N N . THR D 1 8 ? -19.044 -14.031 78.103 1.00 21.29 8 THR D N 1
ATOM 3235 C CA . THR D 1 8 ? -19.637 -12.905 77.392 1.00 21.17 8 THR D CA 1
ATOM 3236 C C . THR D 1 8 ? -20.051 -11.918 78.472 1.00 20.62 8 THR D C 1
ATOM 3237 O O . THR D 1 8 ? -20.406 -12.318 79.581 1.00 21.38 8 THR D O 1
ATOM 3241 N N . LEU D 1 9 ? -20.001 -10.630 78.166 1.00 19.08 9 LEU D N 1
ATOM 3242 C CA . LEU D 1 9 ? -20.388 -9.639 79.156 1.00 20.00 9 LEU D CA 1
ATOM 3243 C C . LEU D 1 9 ? -21.849 -9.833 79.542 1.00 20.98 9 LEU D C 1
ATOM 3244 O O . LEU D 1 9 ? -22.229 -9.584 80.681 1.00 21.20 9 LEU D O 1
ATOM 3249 N N . GLU D 1 10 ? -22.663 -10.289 78.593 1.00 20.37 10 GLU D N 1
ATOM 3250 C CA . GLU D 1 10 ? -24.081 -10.507 78.861 1.00 22.57 10 GLU D CA 1
ATOM 3251 C C . GLU D 1 10 ? -24.277 -11.590 79.912 1.00 23.17 10 GLU D C 1
ATOM 3252 O O . GLU D 1 10 ? -25.016 -11.398 80.880 1.00 22.31 10 GLU D O 1
ATOM 3258 N N . ASN D 1 11 ? -23.609 -12.724 79.718 1.00 24.36 11 ASN D N 1
ATOM 3259 C CA . ASN D 1 11 ? -23.706 -13.844 80.644 1.00 25.21 11 ASN D CA 1
ATOM 3260 C C . ASN D 1 11 ? -23.126 -13.515 82.016 1.00 23.41 11 ASN D C 1
ATOM 3261 O O . ASN D 1 11 ? -23.689 -13.898 83.041 1.00 22.15 11 ASN D O 1
ATOM 3266 N N . LEU D 1 12 ? -21.997 -12.812 82.037 1.00 22.51 12 LEU D N 1
ATOM 3267 C CA . LEU D 1 12 ? -21.370 -12.442 83.301 1.00 19.71 12 LEU D CA 1
ATOM 3268 C C . LEU D 1 12 ? -22.289 -11.530 84.106 1.00 19.29 12 LEU D C 1
ATOM 3269 O O . LEU D 1 12 ? -22.441 -11.700 85.313 1.00 19.78 12 LEU D O 1
ATOM 3274 N N . ASN D 1 13 ? -22.900 -10.560 83.440 1.00 18.00 13 ASN D N 1
ATOM 3275 C CA . ASN D 1 13 ? -23.799 -9.657 84.138 1.00 20.93 13 ASN D CA 1
ATOM 3276 C C . ASN D 1 13 ? -25.036 -10.417 84.606 1.00 23.16 13 ASN D C 1
ATOM 3277 O O . ASN D 1 13 ? -25.620 -10.093 85.639 1.00 22.99 13 ASN D O 1
ATOM 3282 N N . GLN D 1 14 ? -25.420 -11.443 83.853 1.00 22.66 14 GLN D N 1
ATOM 3283 C CA . GLN D 1 14 ? -26.565 -12.271 84.222 1.00 25.13 14 GLN D CA 1
ATOM 3284 C C . GLN D 1 14 ? -26.195 -13.057 85.476 1.00 23.62 14 GLN D C 1
ATOM 3285 O O . GLN D 1 14 ? -26.975 -13.143 86.425 1.00 23.37 14 GLN D O 1
ATOM 3291 N N . LEU D 1 15 ? -24.993 -13.624 85.466 1.00 23.54 15 LEU D N 1
ATOM 3292 C CA . LEU D 1 15 ? -24.476 -14.395 86.593 1.00 24.64 15 LEU D CA 1
ATOM 3293 C C . LEU D 1 15 ? -24.376 -13.529 87.850 1.00 24.18 15 LEU D C 1
ATOM 3294 O O . LEU D 1 15 ? -24.529 -14.024 88.969 1.00 23.65 15 LEU D O 1
ATOM 3299 N N . CYS D 1 16 ? -24.107 -12.239 87.659 1.00 22.16 16 CYS D N 1
ATOM 3300 C CA . CYS D 1 16 ? -23.972 -11.310 88.779 1.00 22.09 16 CYS D CA 1
ATOM 3301 C C . CYS D 1 16 ? -25.299 -10.742 89.280 1.00 21.36 16 CYS D C 1
ATOM 3302 O O . CYS D 1 16 ? -25.332 -10.036 90.290 1.00 18.95 16 CYS D O 1
ATOM 3305 N N . SER D 1 17 ? -26.390 -11.040 88.580 1.00 23.52 17 SER D N 1
ATOM 3306 C CA . SER D 1 17 ? -27.692 -10.539 89.002 1.00 23.19 17 SER D CA 1
ATOM 3307 C C . SER D 1 17 ? -28.015 -11.096 90.385 1.00 22.58 17 SER D C 1
ATOM 3308 O O . SER D 1 17 ? -27.528 -12.163 90.769 1.00 23.25 17 SER D O 1
ATOM 3311 N N . ASN D 1 18 ? -28.829 -10.357 91.127 1.00 19.13 18 ASN D N 1
ATOM 3312 C CA . ASN D 1 18 ? -29.230 -10.729 92.477 1.00 17.28 18 ASN D CA 1
ATOM 3313 C C . ASN D 1 18 ? -28.048 -11.034 93.396 1.00 16.71 18 ASN D C 1
ATOM 3314 O O . ASN D 1 18 ? -28.024 -12.058 94.077 1.00 13.41 18 ASN D O 1
ATOM 3319 N N . SER D 1 19 ? -27.067 -10.136 93.414 1.00 16.21 19 SER D N 1
ATOM 3320 C CA . SER D 1 19 ? -25.894 -10.290 94.272 1.00 14.02 19 SER D CA 1
ATOM 3321 C C . SER D 1 19 ? -25.448 -8.894 94.681 1.00 13.12 19 SER D C 1
ATOM 3322 O O . SER D 1 19 ? -26.060 -7.904 94.283 1.00 12.74 19 SER D O 1
ATOM 3325 N N . ALA D 1 20 ? -24.386 -8.812 95.473 1.00 12.25 20 ALA D N 1
ATOM 3326 C CA . ALA D 1 20 ? -23.880 -7.514 95.909 1.00 12.96 20 ALA D CA 1
ATOM 3327 C C . ALA D 1 20 ? -23.442 -6.691 94.704 1.00 13.15 20 ALA D C 1
ATOM 3328 O O . ALA D 1 20 ? -23.462 -5.463 94.733 1.00 16.09 20 ALA D O 1
ATOM 3330 N N . VAL D 1 21 ? -23.053 -7.380 93.638 1.00 12.14 21 VAL D N 1
ATOM 3331 C CA . VAL D 1 21 ? -22.598 -6.719 92.422 1.00 11.93 21 VAL D CA 1
ATOM 3332 C C . VAL D 1 21 ? -23.727 -5.924 91.779 1.00 12.18 21 VAL D C 1
ATOM 3333 O O . VAL D 1 21 ? -23.605 -4.714 91.569 1.00 11.11 21 VAL D O 1
ATOM 3337 N N . SER D 1 22 ? -24.829 -6.599 91.473 1.00 13.08 22 SER D N 1
ATOM 3338 C CA . SER D 1 22 ? -25.961 -5.922 90.864 1.00 13.46 22 SER D CA 1
ATOM 3339 C C . SER D 1 22 ? -26.561 -4.912 91.839 1.00 13.93 22 SER D C 1
ATOM 3340 O O . SER D 1 22 ? -27.029 -3.852 91.432 1.00 14.10 22 SER D O 1
ATOM 3343 N N . HIS D 1 23 ? -26.530 -5.230 93.129 1.00 12.03 23 HIS D N 1
ATOM 3344 C CA . HIS D 1 23 ? -27.099 -4.336 94.135 1.00 12.99 23 HIS D CA 1
ATOM 3345 C C . HIS D 1 23 ? -26.406 -2.970 94.139 1.00 13.90 23 HIS D C 1
ATOM 3346 O O . HIS D 1 23 ? -27.022 -1.957 94.476 1.00 14.71 23 HIS D O 1
ATOM 3353 N N . LEU D 1 24 ? -25.126 -2.950 93.770 1.00 11.78 24 LEU D N 1
ATOM 3354 C CA . LEU D 1 24 ? -24.359 -1.710 93.719 1.00 12.00 24 LEU D CA 1
ATOM 3355 C C . LEU D 1 24 ? -24.381 -1.069 92.328 1.00 13.23 24 LEU D C 1
ATOM 3356 O O . LEU D 1 24 ? -23.724 -0.049 92.101 1.00 14.08 24 LEU D O 1
ATOM 3361 N N . GLY D 1 25 ? -25.129 -1.665 91.402 1.00 11.89 25 GLY D N 1
ATOM 3362 C CA . GLY D 1 25 ? -25.222 -1.117 90.056 1.00 12.99 25 GLY D CA 1
ATOM 3363 C C . GLY D 1 25 ? -23.994 -1.358 89.201 1.00 14.38 25 GLY D C 1
ATOM 3364 O O . GLY D 1 25 ? -23.818 -0.722 88.161 1.00 13.83 25 GLY D O 1
ATOM 3365 N N . ILE D 1 26 ? -23.148 -2.287 89.635 1.00 14.06 26 ILE D N 1
ATOM 3366 C CA . ILE D 1 26 ? -21.924 -2.617 88.914 1.00 14.12 26 ILE D CA 1
ATOM 3367 C C . ILE D 1 26 ? -22.201 -3.431 87.651 1.00 16.37 26 ILE D C 1
ATOM 3368 O O . ILE D 1 26 ? -22.956 -4.408 87.672 1.00 15.48 26 ILE D O 1
ATOM 3373 N N . GLU D 1 27 ? -21.582 -3.019 86.551 1.00 13.76 27 GLU D N 1
ATOM 3374 C CA . GLU D 1 27 ? -21.743 -3.709 85.277 1.00 15.85 27 GLU D CA 1
ATOM 3375 C C . GLU D 1 27 ? -20.379 -4.083 84.696 1.00 13.90 27 GLU D C 1
ATOM 3376 O O . GLU D 1 27 ? -19.494 -3.232 84.610 1.00 11.11 27 GLU D O 1
ATOM 3382 N N . ILE D 1 28 ? -20.191 -5.352 84.328 1.00 15.31 28 ILE D N 1
ATOM 3383 C CA . ILE D 1 28 ? -18.937 -5.765 83.704 1.00 15.70 28 ILE D CA 1
ATOM 3384 C C . ILE D 1 28 ? -19.131 -5.088 82.344 1.00 16.70 28 ILE D C 1
ATOM 3385 O O . ILE D 1 28 ? -20.053 -5.428 81.595 1.00 14.83 28 ILE D O 1
ATOM 3390 N N . SER D 1 29 ? -18.262 -4.129 82.040 1.00 19.23 29 SER D N 1
ATOM 3391 C CA . SER D 1 29 ? -18.403 -3.297 80.847 1.00 19.10 29 SER D CA 1
ATOM 3392 C C . SER D 1 29 ? -17.548 -3.480 79.600 1.00 20.49 29 SER D C 1
ATOM 3393 O O . SER D 1 29 ? -17.960 -3.072 78.512 1.00 19.40 29 SER D O 1
ATOM 3396 N N . ALA D 1 30 ? -16.359 -4.048 79.739 1.00 17.60 30 ALA D N 1
ATOM 3397 C CA . ALA D 1 30 ? -15.498 -4.214 78.576 1.00 17.69 30 ALA D CA 1
ATOM 3398 C C . ALA D 1 30 ? -14.318 -5.104 78.903 1.00 17.22 30 ALA D C 1
ATOM 3399 O O . ALA D 1 30 ? -14.020 -5.348 80.076 1.00 16.45 30 ALA D O 1
ATOM 3401 N N . PHE D 1 31 ? -13.651 -5.598 77.866 1.00 17.12 31 PHE D N 1
ATOM 3402 C CA . PHE D 1 31 ? -12.488 -6.443 78.065 1.00 16.42 31 PHE D CA 1
ATOM 3403 C C . PHE D 1 31 ? -11.573 -6.452 76.848 1.00 18.08 31 PHE D C 1
ATOM 3404 O O . PHE D 1 31 ? -11.992 -6.137 75.730 1.00 17.96 31 PHE D O 1
ATOM 3412 N N . GLY D 1 32 ? -10.319 -6.817 77.083 1.00 16.42 32 GLY D N 1
ATOM 3413 C CA . GLY D 1 32 ? -9.342 -6.887 76.014 1.00 18.46 32 GLY D CA 1
ATOM 3414 C C . GLY D 1 32 ? -8.604 -8.200 76.151 1.00 18.43 32 GLY D C 1
ATOM 3415 O O . GLY D 1 32 ? -9.076 -9.094 76.844 1.00 17.63 32 GLY D O 1
ATOM 3416 N N . GLU D 1 33 ? -7.452 -8.335 75.503 1.00 19.30 33 GLU D N 1
ATOM 3417 C CA . GLU D 1 33 ? -6.702 -9.579 75.605 1.00 22.41 33 GLU D CA 1
ATOM 3418 C C . GLU D 1 33 ? -6.118 -9.824 76.991 1.00 20.57 33 GLU D C 1
ATOM 3419 O O . GLU D 1 33 ? -5.949 -10.972 77.396 1.00 18.77 33 GLU D O 1
ATOM 3425 N N . ASP D 1 34 ? -5.805 -8.754 77.716 1.00 18.24 34 ASP D N 1
ATOM 3426 C CA . ASP D 1 34 ? -5.230 -8.908 79.048 1.00 17.54 34 ASP D CA 1
ATOM 3427 C C . ASP D 1 34 ? -5.734 -7.913 80.087 1.00 15.60 34 ASP D C 1
ATOM 3428 O O . ASP D 1 34 ? -4.995 -7.523 80.988 1.00 16.49 34 ASP D O 1
ATOM 3433 N N . TRP D 1 35 ? -6.987 -7.494 79.949 1.00 16.50 35 TRP D N 1
ATOM 3434 C CA . TRP D 1 35 ? -7.603 -6.577 80.901 1.00 16.45 35 TRP D CA 1
ATOM 3435 C C . TRP D 1 35 ? -9.120 -6.679 80.793 1.00 15.69 35 TRP D C 1
ATOM 3436 O O . TRP D 1 35 ? -9.657 -7.068 79.751 1.00 13.94 35 TRP D O 1
ATOM 3447 N N . ILE D 1 36 ? -9.807 -6.355 81.881 1.00 13.28 36 ILE D N 1
ATOM 3448 C CA . ILE D 1 36 ? -11.261 -6.384 81.892 1.00 12.51 36 ILE D CA 1
ATOM 3449 C C . ILE D 1 36 ? -11.763 -5.268 82.811 1.00 14.63 36 ILE D C 1
ATOM 3450 O O . ILE D 1 36 ? -11.130 -4.952 83.822 1.00 13.91 36 ILE D O 1
ATOM 3455 N N . GLU D 1 37 ? -12.883 -4.652 82.446 1.00 12.15 37 GLU D N 1
ATOM 3456 C CA . GLU D 1 37 ? -13.418 -3.544 83.223 1.00 12.35 37 GLU D CA 1
ATOM 3457 C C . GLU D 1 37 ? -14.841 -3.714 83.711 1.00 12.47 37 GLU D C 1
ATOM 3458 O O . GLU D 1 37 ? -15.623 -4.500 83.161 1.00 11.54 37 GLU D O 1
ATOM 3464 N N . ALA D 1 38 ? -15.163 -2.943 84.747 1.00 13.39 38 ALA D N 1
ATOM 3465 C CA . ALA D 1 38 ? -16.493 -2.913 85.333 1.00 13.81 38 ALA D CA 1
ATOM 3466 C C . ALA D 1 38 ? -16.779 -1.458 85.705 1.00 14.45 38 ALA D C 1
ATOM 3467 O O . ALA D 1 38 ? -15.887 -0.741 86.167 1.00 12.54 38 ALA D O 1
ATOM 3469 N N . THR D 1 39 ? -18.011 -1.019 85.476 1.00 13.26 39 THR D N 1
ATOM 3470 C CA . THR D 1 39 ? -18.396 0.348 85.796 1.00 13.12 39 THR D CA 1
ATOM 3471 C C . THR D 1 39 ? -19.353 0.338 86.973 1.00 13.88 39 THR D C 1
ATOM 3472 O O . THR D 1 39 ? -19.983 -0.679 87.272 1.00 15.35 39 THR D O 1
ATOM 3484 N N . PRO D 1 41 ? -22.091 3.284 89.031 1.00 16.12 41 PRO D N 1
ATOM 3485 C CA . PRO D 1 41 ? -22.582 4.655 89.141 1.00 16.81 41 PRO D CA 1
ATOM 3486 C C . PRO D 1 41 ? -22.313 5.254 90.509 1.00 16.90 41 PRO D C 1
ATOM 3487 O O . PRO D 1 41 ? -22.159 4.539 91.502 1.00 17.70 41 PRO D O 1
ATOM 3491 N N . VAL D 1 42 ? -22.245 6.576 90.552 1.00 15.36 42 VAL D N 1
ATOM 3492 C CA . VAL D 1 42 ? -22.042 7.281 91.802 1.00 14.72 42 VAL D CA 1
ATOM 3493 C C . VAL D 1 42 ? -23.406 7.860 92.169 1.00 15.65 42 VAL D C 1
ATOM 3494 O O . VAL D 1 42 ? -23.782 8.922 91.680 1.00 17.08 42 VAL D O 1
ATOM 3498 N N . ASP D 1 43 ? -24.163 7.139 92.992 1.00 17.60 43 ASP D N 1
ATOM 3499 C CA . ASP D 1 43 ? -25.478 7.606 93.428 1.00 19.66 43 ASP D CA 1
ATOM 3500 C C . ASP D 1 43 ? -25.804 7.130 94.842 1.00 20.09 43 ASP D C 1
ATOM 3501 O O . ASP D 1 43 ? -24.907 6.702 95.575 1.00 18.95 43 ASP D O 1
ATOM 3506 N N . HIS D 1 44 ? -27.078 7.207 95.228 1.00 16.61 44 HIS D N 1
ATOM 3507 C CA . HIS D 1 44 ? -27.496 6.811 96.573 1.00 18.19 44 HIS D CA 1
ATOM 3508 C C . HIS D 1 44 ? -27.075 5.400 96.973 1.00 15.57 44 HIS D C 1
ATOM 3509 O O . HIS D 1 44 ? -26.957 5.097 98.160 1.00 15.74 44 HIS D O 1
ATOM 3516 N N . ARG D 1 45 ? -26.856 4.539 95.985 1.00 12.90 45 ARG D N 1
ATOM 3517 C CA . ARG D 1 45 ? -26.472 3.157 96.250 1.00 11.68 45 ARG D CA 1
ATOM 3518 C C . ARG D 1 45 ? -25.002 3.018 96.602 1.00 12.16 45 ARG D C 1
ATOM 3519 O O . ARG D 1 45 ? -24.616 2.090 97.304 1.00 9.15 45 ARG D O 1
ATOM 3527 N N . THR D 1 46 ? -24.195 3.960 96.129 1.00 14.58 46 THR D N 1
ATOM 3528 C CA . THR D 1 46 ? -22.751 3.903 96.323 1.00 14.99 46 THR D CA 1
ATOM 3529 C C . THR D 1 46 ? -22.076 5.097 96.994 1.00 16.98 46 THR D C 1
ATOM 3530 O O . THR D 1 46 ? -20.860 5.072 97.203 1.00 15.55 46 THR D O 1
ATOM 3542 N N . GLN D 1 48 ? -21.455 8.124 100.067 1.00 19.23 48 GLN D N 1
ATOM 3543 C CA . GLN D 1 48 ? -21.425 8.270 101.512 1.00 24.41 48 GLN D CA 1
ATOM 3544 C C . GLN D 1 48 ? -22.572 9.233 101.795 1.00 23.82 48 GLN D C 1
ATOM 3545 O O . GLN D 1 48 ? -23.144 9.809 100.869 1.00 20.81 48 GLN D O 1
ATOM 3551 N N . PRO D 1 49 ? -22.937 9.416 103.069 1.00 34.58 49 PRO D N 1
ATOM 3552 C CA . PRO D 1 49 ? -24.042 10.338 103.330 1.00 35.74 49 PRO D CA 1
ATOM 3553 C C . PRO D 1 49 ? -23.815 11.785 102.886 1.00 36.55 49 PRO D C 1
ATOM 3554 O O . PRO D 1 49 ? -24.760 12.569 102.839 1.00 38.54 49 PRO D O 1
ATOM 3558 N N . PHE D 1 50 ? -22.583 12.146 102.536 1.00 33.63 50 PHE D N 1
ATOM 3559 C CA . PHE D 1 50 ? -22.324 13.522 102.115 1.00 34.04 50 PHE D CA 1
ATOM 3560 C C . PHE D 1 50 ? -22.089 13.793 100.629 1.00 32.36 50 PHE D C 1
ATOM 3561 O O . PHE D 1 50 ? -21.358 14.716 100.273 1.00 31.50 50 PHE D O 1
ATOM 3569 N N . GLY D 1 51 ? -22.694 12.991 99.763 1.00 32.93 51 GLY D N 1
ATOM 3570 C CA . GLY D 1 51 ? -22.571 13.232 98.335 1.00 29.80 51 GLY D CA 1
ATOM 3571 C C . GLY D 1 51 ? -21.390 12.747 97.514 1.00 27.67 51 GLY D C 1
ATOM 3572 O O . GLY D 1 51 ? -21.356 13.000 96.311 1.00 27.93 51 GLY D O 1
ATOM 3573 N N . VAL D 1 52 ? -20.421 12.069 98.119 1.00 23.54 52 VAL D N 1
ATOM 3574 C CA . VAL D 1 52 ? -19.288 11.578 97.341 1.00 20.49 52 VAL D CA 1
ATOM 3575 C C . VAL D 1 52 ? -19.233 10.056 97.376 1.00 19.78 52 VAL D C 1
ATOM 3576 O O . VAL D 1 52 ? -19.776 9.429 98.284 1.00 18.02 52 VAL D O 1
ATOM 3580 N N . LEU D 1 53 ? -18.579 9.474 96.375 1.00 16.69 53 LEU D N 1
ATOM 3581 C CA . LEU D 1 53 ? -18.434 8.023 96.282 1.00 15.31 53 LEU D CA 1
ATOM 3582 C C . LEU D 1 53 ? -17.852 7.460 97.576 1.00 15.51 53 LEU D C 1
ATOM 3583 O O . LEU D 1 53 ? -16.865 7.983 98.106 1.00 14.85 53 LEU D O 1
ATOM 3588 N N . HIS D 1 54 ? -18.467 6.395 98.083 1.00 14.99 54 HIS D N 1
ATOM 3589 C CA . HIS D 1 54 ? -18.016 5.742 99.314 1.00 15.61 54 HIS D CA 1
ATOM 3590 C C . HIS D 1 54 ? -16.726 4.972 99.019 1.00 14.93 54 HIS D C 1
ATOM 3591 O O . HIS D 1 54 ? -16.707 4.084 98.171 1.00 16.15 54 HIS D O 1
ATOM 3598 N N . GLY D 1 55 ? -15.645 5.325 99.709 1.00 15.14 55 GLY D N 1
ATOM 3599 C CA . GLY D 1 55 ? -14.376 4.654 99.489 1.00 15.38 55 GLY D CA 1
ATOM 3600 C C . GLY D 1 55 ? -14.419 3.145 99.664 1.00 15.11 55 GLY D C 1
ATOM 3601 O O . GLY D 1 55 ? -13.744 2.413 98.932 1.00 13.51 55 GLY D O 1
ATOM 3602 N N . GLY D 1 56 ? -15.196 2.673 100.636 1.00 12.44 56 GLY D N 1
ATOM 3603 C CA . GLY D 1 56 ? -15.304 1.240 100.863 1.00 12.65 56 GLY D CA 1
ATOM 3604 C C . GLY D 1 56 ? -15.962 0.536 99.688 1.00 11.89 56 GLY D C 1
ATOM 3605 O O . GLY D 1 56 ? -15.560 -0.567 99.290 1.00 11.34 56 GLY D O 1
ATOM 3606 N N . VAL D 1 57 ? -16.986 1.170 99.129 1.00 9.49 57 VAL D N 1
ATOM 3607 C CA . VAL D 1 57 ? -17.686 0.600 97.990 1.00 8.96 57 VAL D CA 1
ATOM 3608 C C . VAL D 1 57 ? -16.755 0.546 96.781 1.00 8.88 57 VAL D C 1
ATOM 3609 O O . VAL D 1 57 ? -16.854 -0.360 95.960 1.00 8.30 57 VAL D O 1
ATOM 3613 N N . SER D 1 58 ? -15.839 1.507 96.677 1.00 11.47 58 SER D N 1
ATOM 3614 C CA . SER D 1 58 ? -14.880 1.515 95.574 1.00 12.57 58 SER D CA 1
ATOM 3615 C C . SER D 1 58 ? -14.034 0.247 95.677 1.00 12.09 58 SER D C 1
ATOM 3616 O O . SER D 1 58 ? -13.716 -0.386 94.668 1.00 11.89 58 SER D O 1
ATOM 3619 N N . VAL D 1 59 ? -13.670 -0.131 96.900 1.00 11.70 59 VAL D N 1
ATOM 3620 C CA . VAL D 1 59 ? -12.885 -1.345 97.097 1.00 11.51 59 VAL D CA 1
ATOM 3621 C C . VAL D 1 59 ? -13.755 -2.559 96.750 1.00 11.29 59 VAL D C 1
ATOM 3622 O O . VAL D 1 59 ? -13.256 -3.572 96.264 1.00 11.69 59 VAL D O 1
ATOM 3626 N N . ALA D 1 60 ? -15.054 -2.456 97.012 1.00 9.24 60 ALA D N 1
ATOM 3627 C CA . ALA D 1 60 ? -15.973 -3.552 96.701 1.00 11.72 60 ALA D CA 1
ATOM 3628 C C . ALA D 1 60 ? -15.964 -3.775 95.190 1.00 11.21 60 ALA D C 1
ATOM 3629 O O . ALA D 1 60 ? -16.010 -4.920 94.712 1.00 12.09 60 ALA D O 1
ATOM 3631 N N . LEU D 1 61 ? -15.905 -2.678 94.437 1.00 9.29 61 LEU D N 1
ATOM 3632 C CA . LEU D 1 61 ? -15.865 -2.758 92.979 1.00 8.42 61 LEU D CA 1
ATOM 3633 C C . LEU D 1 61 ? -14.535 -3.358 92.533 1.00 8.28 61 LEU D C 1
ATOM 3634 O O . LEU D 1 61 ? -14.495 -4.193 91.625 1.00 8.60 61 LEU D O 1
ATOM 3639 N N . ALA D 1 62 ? -13.448 -2.933 93.168 1.00 8.29 62 ALA D N 1
ATOM 3640 C CA . ALA D 1 62 ? -12.121 -3.443 92.818 1.00 6.63 62 ALA D CA 1
ATOM 3641 C C . ALA D 1 62 ? -12.034 -4.950 93.061 1.00 8.26 62 ALA D C 1
ATOM 3642 O O . ALA D 1 62 ? -11.507 -5.682 92.225 1.00 8.60 62 ALA D O 1
ATOM 3644 N N . GLU D 1 63 ? -12.538 -5.413 94.204 1.00 7.57 63 GLU D N 1
ATOM 3645 C CA . GLU D 1 63 ? -12.483 -6.845 94.494 1.00 8.64 63 GLU D CA 1
ATOM 3646 C C . GLU D 1 63 ? -13.359 -7.616 93.518 1.00 9.37 63 GLU D C 1
ATOM 3647 O O . GLU D 1 63 ? -13.041 -8.743 93.143 1.00 9.79 63 GLU D O 1
ATOM 3653 N N . THR D 1 64 ? -14.466 -7.010 93.102 1.00 11.65 64 THR D N 1
ATOM 3654 C CA . THR D 1 64 ? -15.363 -7.662 92.150 1.00 11.38 64 THR D CA 1
ATOM 3655 C C . THR D 1 64 ? -14.666 -7.938 90.811 1.00 12.56 64 THR D C 1
ATOM 3656 O O . THR D 1 64 ? -14.583 -9.083 90.363 1.00 10.16 64 THR D O 1
ATOM 3660 N N . ILE D 1 65 ? -14.157 -6.888 90.173 1.00 11.73 65 ILE D N 1
ATOM 3661 C CA . ILE D 1 65 ? -13.529 -7.060 88.872 1.00 9.75 65 ILE D CA 1
ATOM 3662 C C . ILE D 1 65 ? -12.213 -7.834 88.926 1.00 10.29 65 ILE D C 1
ATOM 3663 O O . ILE D 1 65 ? -11.907 -8.596 88.015 1.00 9.13 65 ILE D O 1
ATOM 3668 N N . GLY D 1 66 ? -11.450 -7.662 90.002 1.00 11.88 66 GLY D N 1
ATOM 3669 C CA . GLY D 1 66 ? -10.188 -8.377 90.123 1.00 12.75 66 GLY D CA 1
ATOM 3670 C C . GLY D 1 66 ? -10.407 -9.874 90.295 1.00 12.00 66 GLY D C 1
ATOM 3671 O O . GLY D 1 66 ? -9.725 -10.687 89.665 1.00 11.79 66 GLY D O 1
ATOM 3672 N N . SER D 1 67 ? -11.362 -10.245 91.146 1.00 9.79 67 SER D N 1
ATOM 3673 C CA . SER D 1 67 ? -11.666 -11.659 91.380 1.00 10.67 67 SER D CA 1
ATOM 3674 C C . SER D 1 67 ? -12.240 -12.315 90.123 1.00 10.51 67 SER D C 1
ATOM 3675 O O . SER D 1 67 ? -11.895 -13.451 89.790 1.00 11.41 67 SER D O 1
ATOM 3678 N N . LEU D 1 68 ? -13.132 -11.608 89.435 1.00 12.85 68 LEU D N 1
ATOM 3679 C CA . LEU D 1 68 ? -13.724 -12.142 88.212 1.00 12.38 68 LEU D CA 1
ATOM 3680 C C . LEU D 1 68 ? -12.613 -12.396 87.196 1.00 11.43 68 LEU D C 1
ATOM 3681 O O . LEU D 1 68 ? -12.529 -13.474 86.605 1.00 12.63 68 LEU D O 1
ATOM 3686 N N . ALA D 1 69 ? -11.757 -11.397 87.008 1.00 10.86 69 ALA D N 1
ATOM 3687 C CA . ALA D 1 69 ? -10.648 -11.487 86.072 1.00 12.15 69 ALA D CA 1
ATOM 3688 C C . ALA D 1 69 ? -9.776 -12.703 86.353 1.00 12.26 69 ALA D C 1
ATOM 3689 O O . ALA D 1 69 ? -9.400 -13.440 85.433 1.00 12.98 69 ALA D O 1
ATOM 3691 N N . GLY D 1 70 ? -9.455 -12.915 87.626 1.00 10.74 70 GLY D N 1
ATOM 3692 C CA . GLY D 1 70 ? -8.622 -14.044 88.000 1.00 9.63 70 GLY D CA 1
ATOM 3693 C C . GLY D 1 70 ? -9.268 -15.388 87.709 1.00 12.07 70 GLY D C 1
ATOM 3694 O O . GLY D 1 70 ? -8.592 -16.331 87.279 1.00 10.87 70 GLY D O 1
ATOM 3695 N N . SER D 1 71 ? -10.574 -15.485 87.940 1.00 9.61 71 SER D N 1
ATOM 3696 C CA . SER D 1 71 ? -11.283 -16.732 87.698 1.00 12.51 71 SER D CA 1
ATOM 3697 C C . SER D 1 71 ? -11.323 -17.042 86.204 1.00 11.98 71 SER D C 1
ATOM 3698 O O . SER D 1 71 ? -11.365 -18.208 85.808 1.00 13.25 71 SER D O 1
ATOM 3701 N N . LEU D 1 72 ? -11.309 -16.007 85.373 1.00 12.61 72 LEU D N 1
ATOM 3702 C CA . LEU D 1 72 ? -11.348 -16.220 83.926 1.00 14.54 72 LEU D CA 1
ATOM 3703 C C . LEU D 1 72 ? -9.983 -16.629 83.355 1.00 15.63 72 LEU D C 1
ATOM 3704 O O . LEU D 1 72 ? -9.880 -17.016 82.186 1.00 16.99 72 LEU D O 1
ATOM 3709 N N . CYS D 1 73 ? -8.940 -16.557 84.180 1.00 15.00 73 CYS D N 1
ATOM 3710 C CA . CYS D 1 73 ? -7.592 -16.924 83.746 1.00 16.73 73 CYS D CA 1
ATOM 3711 C C . CYS D 1 73 ? -7.233 -18.351 84.152 1.00 18.50 73 CYS D C 1
ATOM 3712 O O . CYS D 1 73 ? -6.065 -18.746 84.115 1.00 18.95 73 CYS D O 1
ATOM 3715 N N . LEU D 1 74 ? -8.242 -19.124 84.533 1.00 15.10 74 LEU D N 1
ATOM 3716 C CA . LEU D 1 74 ? -8.028 -20.503 84.947 1.00 17.58 74 LEU D CA 1
ATOM 3717 C C . LEU D 1 74 ? -8.917 -21.454 84.148 1.00 19.29 74 LEU D C 1
ATOM 3718 O O . LEU D 1 74 ? -10.009 -21.089 83.723 1.00 18.08 74 LEU D O 1
ATOM 3723 N N . GLU D 1 75 ? -8.445 -22.677 83.951 1.00 24.10 75 GLU D N 1
ATOM 3724 C CA . GLU D 1 75 ? -9.222 -23.661 83.210 1.00 28.94 75 GLU D CA 1
ATOM 3725 C C . GLU D 1 75 ? -10.301 -24.221 84.123 1.00 29.89 75 GLU D C 1
ATOM 3726 O O . GLU D 1 75 ? -10.218 -24.084 85.346 1.00 26.73 75 GLU D O 1
ATOM 3732 N N . GLU D 1 76 ? -11.317 -24.837 83.525 1.00 33.40 76 GLU D N 1
ATOM 3733 C CA . GLU D 1 76 ? -12.402 -25.438 84.291 1.00 34.45 76 GLU D CA 1
ATOM 3734 C C . GLU D 1 76 ? -11.775 -26.332 85.347 1.00 31.79 76 GLU D C 1
ATOM 3735 O O . GLU D 1 76 ? -10.729 -26.937 85.112 1.00 32.90 76 GLU D O 1
ATOM 3741 N N . GLY D 1 77 ? -12.404 -26.412 86.513 1.00 29.70 77 GLY D N 1
ATOM 3742 C CA . GLY D 1 77 ? -11.861 -27.248 87.566 1.00 26.66 77 GLY D CA 1
ATOM 3743 C C . GLY D 1 77 ? -11.027 -26.468 88.562 1.00 25.71 77 GLY D C 1
ATOM 3744 O O . GLY D 1 77 ? -10.565 -27.018 89.566 1.00 24.51 77 GLY D O 1
ATOM 3745 N N . LYS D 1 78 ? -10.819 -25.186 88.275 1.00 20.70 78 LYS D N 1
ATOM 3746 C CA . LYS D 1 78 ? -10.056 -24.318 89.162 1.00 19.99 78 LYS D CA 1
ATOM 3747 C C . LYS D 1 78 ? -10.774 -22.991 89.298 1.00 17.70 78 LYS D C 1
ATOM 3748 O O . LYS D 1 78 ? -11.464 -22.549 88.381 1.00 17.07 78 LYS D O 1
ATOM 3754 N N . THR D 1 79 ? -10.607 -22.350 90.446 1.00 17.98 79 THR D N 1
ATOM 3755 C CA . THR D 1 79 ? -11.224 -21.056 90.668 1.00 16.32 79 THR D CA 1
ATOM 3756 C C . THR D 1 79 ? -10.325 -20.287 91.628 1.00 15.15 79 THR D C 1
ATOM 3757 O O . THR D 1 79 ? -9.250 -20.772 91.997 1.00 11.85 79 THR D O 1
ATOM 3761 N N . VAL D 1 80 ? -10.750 -19.091 92.019 1.00 17.56 80 VAL D N 1
ATOM 3762 C CA . VAL D 1 80 ? -9.959 -18.276 92.936 1.00 16.58 80 VAL D CA 1
ATOM 3763 C C . VAL D 1 80 ? -10.767 -17.904 94.159 1.00 16.86 80 VAL D C 1
ATOM 3764 O O . VAL D 1 80 ? -11.994 -17.929 94.130 1.00 16.31 80 VAL D O 1
ATOM 3768 N N . VAL D 1 81 ? -10.054 -17.550 95.224 1.00 16.34 81 VAL D N 1
ATOM 3769 C CA . VAL D 1 81 ? -10.652 -17.107 96.479 1.00 16.47 81 VAL D CA 1
ATOM 3770 C C . VAL D 1 81 ? -9.879 -15.864 96.912 1.00 14.59 81 VAL D C 1
ATOM 3771 O O . VAL D 1 81 ? -8.648 -15.877 96.927 1.00 14.91 81 VAL D O 1
ATOM 3775 N N . GLY D 1 82 ? -10.592 -14.791 97.243 1.00 13.19 82 GLY D N 1
ATOM 3776 C CA . GLY D 1 82 ? -9.916 -13.575 97.676 1.00 14.24 82 GLY D CA 1
ATOM 3777 C C . GLY D 1 82 ? -9.211 -13.747 99.011 1.00 13.42 82 GLY D C 1
ATOM 3778 O O . GLY D 1 82 ? -9.834 -14.136 100.000 1.00 13.27 82 GLY D O 1
ATOM 3779 N N . LEU D 1 83 ? -7.911 -13.458 99.046 1.00 10.16 83 LEU D N 1
ATOM 3780 C CA . LEU D 1 83 ? -7.120 -13.573 100.270 1.00 8.85 83 LEU D CA 1
ATOM 3781 C C . LEU D 1 83 ? -7.029 -12.231 100.978 1.00 10.47 83 LEU D C 1
ATOM 3782 O O . LEU D 1 83 ? -7.270 -12.128 102.183 1.00 7.53 83 LEU D O 1
ATOM 3787 N N . ASP D 1 84 ? -6.659 -11.201 100.228 1.00 9.98 84 ASP D N 1
ATOM 3788 C CA . ASP D 1 84 ? -6.534 -9.879 100.811 1.00 10.68 84 ASP D CA 1
ATOM 3789 C C . ASP D 1 84 ? -6.549 -8.816 99.730 1.00 11.48 84 ASP D C 1
ATOM 3790 O O . ASP D 1 84 ? -6.297 -9.100 98.550 1.00 9.55 84 ASP D O 1
ATOM 3795 N N . ILE D 1 85 ? -6.845 -7.590 100.139 1.00 7.72 85 ILE D N 1
ATOM 3796 C CA . ILE D 1 85 ? -6.900 -6.481 99.203 1.00 7.55 85 ILE D CA 1
ATOM 3797 C C . ILE D 1 85 ? -6.549 -5.206 99.951 1.00 9.76 85 ILE D C 1
ATOM 3798 O O . ILE D 1 85 ? -6.763 -5.100 101.163 1.00 11.14 85 ILE D O 1
ATOM 3803 N N . ASN D 1 86 ? -5.966 -4.253 99.238 1.00 7.84 86 ASN D N 1
ATOM 3804 C CA . ASN D 1 86 ? -5.623 -2.976 99.840 1.00 7.70 86 ASN D CA 1
ATOM 3805 C C . ASN D 1 86 ? -5.941 -1.917 98.800 1.00 8.55 86 ASN D C 1
ATOM 3806 O O . ASN D 1 86 ? -6.092 -2.228 97.619 1.00 9.44 86 ASN D O 1
ATOM 3811 N N . ALA D 1 87 ? -6.071 -0.670 99.235 1.00 8.89 87 ALA D N 1
ATOM 3812 C CA . ALA D 1 87 ? -6.383 0.402 98.306 1.00 8.06 87 ALA D CA 1
ATOM 3813 C C . ALA D 1 87 ? -6.110 1.770 98.896 1.00 8.15 87 ALA D C 1
ATOM 3814 O O . ALA D 1 87 ? -6.193 1.961 100.115 1.00 7.83 87 ALA D O 1
ATOM 3816 N N . ASN D 1 88 ? -5.779 2.714 98.018 1.00 8.30 88 ASN D N 1
ATOM 3817 C CA . ASN D 1 88 ? -5.550 4.097 98.407 1.00 8.32 88 ASN D CA 1
ATOM 3818 C C . ASN D 1 88 ? -6.592 4.947 97.698 1.00 11.00 88 ASN D C 1
ATOM 3819 O O . ASN D 1 88 ? -6.786 4.826 96.487 1.00 9.61 88 ASN D O 1
ATOM 3824 N N . HIS D 1 89 ? -7.269 5.799 98.455 1.00 10.90 89 HIS D N 1
ATOM 3825 C CA . HIS D 1 89 ? -8.277 6.674 97.877 1.00 10.82 89 HIS D CA 1
ATOM 3826 C C . HIS D 1 89 ? -7.530 7.952 97.550 1.00 11.21 89 HIS D C 1
ATOM 3827 O O . HIS D 1 89 ? -6.921 8.566 98.422 1.00 11.34 89 HIS D O 1
ATOM 3834 N N . LEU D 1 90 ? -7.562 8.332 96.278 1.00 12.07 90 LEU D N 1
ATOM 3835 C CA . LEU D 1 90 ? -6.813 9.491 95.807 1.00 13.22 90 LEU D CA 1
ATOM 3836 C C . LEU D 1 90 ? -7.586 10.789 95.663 1.00 16.45 90 LEU D C 1
ATOM 3837 O O . LEU D 1 90 ? -7.006 11.867 95.762 1.00 15.60 90 LEU D O 1
ATOM 3842 N N . ARG D 1 91 ? -8.884 10.696 95.403 1.00 17.49 91 ARG D N 1
ATOM 3843 C CA . ARG D 1 91 ? -9.691 11.895 95.246 1.00 19.42 91 ARG D CA 1
ATOM 3844 C C . ARG D 1 91 ? -11.169 11.572 95.312 1.00 19.16 91 ARG D C 1
ATOM 3845 O O . ARG D 1 91 ? -11.586 10.464 94.968 1.00 17.17 91 ARG D O 1
ATOM 3853 N N . PRO D 1 92 ? -11.985 12.544 95.749 1.00 18.46 92 PRO D N 1
ATOM 3854 C CA . PRO D 1 92 ? -13.429 12.327 95.845 1.00 19.03 92 PRO D CA 1
ATOM 3855 C C . PRO D 1 92 ? -14.081 12.339 94.469 1.00 18.34 92 PRO D C 1
ATOM 3856 O O . PRO D 1 92 ? -13.586 12.982 93.539 1.00 19.28 92 PRO D O 1
ATOM 3860 N N . VAL D 1 93 ? -15.189 11.618 94.344 1.00 14.39 93 VAL D N 1
ATOM 3861 C CA . VAL D 1 93 ? -15.933 11.546 93.094 1.00 15.30 93 VAL D CA 1
ATOM 3862 C C . VAL D 1 93 ? -17.374 11.843 93.462 1.00 17.12 93 VAL D C 1
ATOM 3863 O O . VAL D 1 93 ? -17.904 11.230 94.383 1.00 15.70 93 VAL D O 1
ATOM 3867 N N . ARG D 1 94 ? -18.012 12.775 92.762 1.00 21.19 94 ARG D N 1
ATOM 3868 C CA . ARG D 1 94 ? -19.396 13.104 93.100 1.00 26.16 94 ARG D CA 1
ATOM 3869 C C . ARG D 1 94 ? -20.460 12.904 92.024 1.00 26.90 94 ARG D C 1
ATOM 3870 O O . ARG D 1 94 ? -21.639 13.139 92.277 1.00 26.65 94 ARG D O 1
ATOM 3878 N N . SER D 1 95 ? -20.072 12.460 90.835 1.00 28.65 95 SER D N 1
ATOM 3879 C CA . SER D 1 95 ? -21.066 12.253 89.789 1.00 29.73 95 SER D CA 1
ATOM 3880 C C . SER D 1 95 ? -20.628 11.271 88.713 1.00 29.11 95 SER D C 1
ATOM 3881 O O . SER D 1 95 ? -19.468 10.855 88.664 1.00 29.71 95 SER D O 1
ATOM 3884 N N . GLY D 1 96 ? -21.575 10.903 87.854 1.00 27.63 96 GLY D N 1
ATOM 3885 C CA . GLY D 1 96 ? -21.292 9.974 86.777 1.00 25.63 96 GLY D CA 1
ATOM 3886 C C . GLY D 1 96 ? -20.978 8.594 87.313 1.00 24.91 96 GLY D C 1
ATOM 3887 O O . GLY D 1 96 ? -21.435 8.216 88.389 1.00 24.29 96 GLY D O 1
ATOM 3888 N N . LYS D 1 97 ? -20.209 7.827 86.556 1.00 22.61 97 LYS D N 1
ATOM 3889 C CA . LYS D 1 97 ? -19.842 6.502 87.003 1.00 22.71 97 LYS D CA 1
ATOM 3890 C C . LYS D 1 97 ? -18.339 6.335 86.907 1.00 19.61 97 LYS D C 1
ATOM 3891 O O . LYS D 1 97 ? -17.666 7.033 86.145 1.00 17.61 97 LYS D O 1
ATOM 3897 N N . VAL D 1 98 ? -17.809 5.423 87.709 1.00 18.15 98 VAL D N 1
ATOM 3898 C CA . VAL D 1 98 ? -16.382 5.169 87.706 1.00 13.85 98 VAL D CA 1
ATOM 3899 C C . VAL D 1 98 ? -16.132 3.861 86.977 1.00 12.68 98 VAL D C 1
ATOM 3900 O O . VAL D 1 98 ? -17.011 3.005 86.906 1.00 12.29 98 VAL D O 1
ATOM 3904 N N . THR D 1 99 ? -14.933 3.718 86.428 1.00 12.26 99 THR D N 1
ATOM 3905 C CA . THR D 1 99 ? -14.569 2.523 85.692 1.00 11.14 99 THR D CA 1
ATOM 3906 C C . THR D 1 99 ? -13.340 1.907 86.329 1.00 10.86 99 THR D C 1
ATOM 3907 O O . THR D 1 99 ? -12.327 2.573 86.501 1.00 10.11 99 THR D O 1
ATOM 3911 N N . ALA D 1 100 ? -13.443 0.635 86.694 1.00 11.22 100 ALA D N 1
ATOM 3912 C CA . ALA D 1 100 ? -12.325 -0.065 87.302 1.00 12.25 100 ALA D CA 1
ATOM 3913 C C . ALA D 1 100 ? -11.743 -1.039 86.286 1.00 11.61 100 ALA D C 1
ATOM 3914 O O . ALA D 1 100 ? -12.477 -1.844 85.696 1.00 11.01 100 ALA D O 1
ATOM 3916 N N . ARG D 1 101 ? -10.435 -0.951 86.058 1.00 12.67 101 ARG D N 1
ATOM 3917 C CA . ARG D 1 101 ? -9.775 -1.864 85.127 1.00 12.75 101 ARG D CA 1
ATOM 3918 C C . ARG D 1 101 ? -8.800 -2.779 85.853 1.00 12.47 101 ARG D C 1
ATOM 3919 O O . ARG D 1 101 ? -7.878 -2.315 86.524 1.00 10.91 101 ARG D O 1
ATOM 3927 N N . ALA D 1 102 ? -9.009 -4.082 85.703 1.00 12.00 102 ALA D N 1
ATOM 3928 C CA . ALA D 1 102 ? -8.159 -5.078 86.334 1.00 12.38 102 ALA D CA 1
ATOM 3929 C C . ALA D 1 102 ? -7.128 -5.587 85.348 1.00 13.34 102 ALA D C 1
ATOM 3930 O O . ALA D 1 102 ? -7.472 -6.010 84.237 1.00 12.42 102 ALA D O 1
ATOM 3932 N N . THR D 1 103 ? -5.865 -5.530 85.757 1.00 10.64 103 THR D N 1
ATOM 3933 C CA . THR D 1 103 ? -4.749 -6.007 84.944 1.00 10.87 103 THR D CA 1
ATOM 3934 C C . THR D 1 103 ? -3.900 -6.893 85.847 1.00 11.79 103 THR D C 1
ATOM 3935 O O . THR D 1 103 ? -3.744 -6.611 87.035 1.00 12.55 103 THR D O 1
ATOM 3939 N N . PRO D 1 104 ? -3.344 -7.984 85.298 1.00 14.02 104 PRO D N 1
ATOM 3940 C CA . PRO D 1 104 ? -2.523 -8.901 86.089 1.00 13.82 104 PRO D CA 1
ATOM 3941 C C . PRO D 1 104 ? -1.130 -8.395 86.414 1.00 13.18 104 PRO D C 1
ATOM 3942 O O . PRO D 1 104 ? -0.489 -7.744 85.589 1.00 12.98 104 PRO D O 1
ATOM 3946 N N . ILE D 1 105 ? -0.682 -8.683 87.632 1.00 9.98 105 ILE D N 1
ATOM 3947 C CA . ILE D 1 105 ? 0.658 -8.316 88.068 1.00 11.51 105 ILE D CA 1
ATOM 3948 C C . ILE D 1 105 ? 1.459 -9.612 87.978 1.00 13.27 105 ILE D C 1
ATOM 3949 O O . ILE D 1 105 ? 2.582 -9.634 87.477 1.00 14.24 105 ILE D O 1
ATOM 3954 N N . ASN D 1 106 ? 0.863 -10.698 88.454 1.00 14.23 106 ASN D N 1
ATOM 3955 C CA . ASN D 1 106 ? 1.507 -12.005 88.376 1.00 16.05 106 ASN D CA 1
ATOM 3956 C C . ASN D 1 106 ? 0.479 -13.114 88.538 1.00 16.11 106 ASN D C 1
ATOM 3957 O O . ASN D 1 106 ? -0.299 -13.119 89.494 1.00 16.91 106 ASN D O 1
ATOM 3962 N N . LEU D 1 107 ? 0.473 -14.049 87.594 1.00 15.34 107 LEU D N 1
ATOM 3963 C CA . LEU D 1 107 ? -0.460 -15.167 87.639 1.00 16.42 107 LEU D CA 1
ATOM 3964 C C . LEU D 1 107 ? 0.321 -16.449 87.888 1.00 18.83 107 LEU D C 1
ATOM 3965 O O . LEU D 1 107 ? 0.821 -17.077 86.957 1.00 18.47 107 LEU D O 1
ATOM 3970 N N . GLY D 1 108 ? 0.438 -16.822 89.157 1.00 20.15 108 GLY D N 1
ATOM 3971 C CA . GLY D 1 108 ? 1.172 -18.024 89.506 1.00 19.97 108 GLY D CA 1
ATOM 3972 C C . GLY D 1 108 ? 0.284 -19.247 89.587 1.0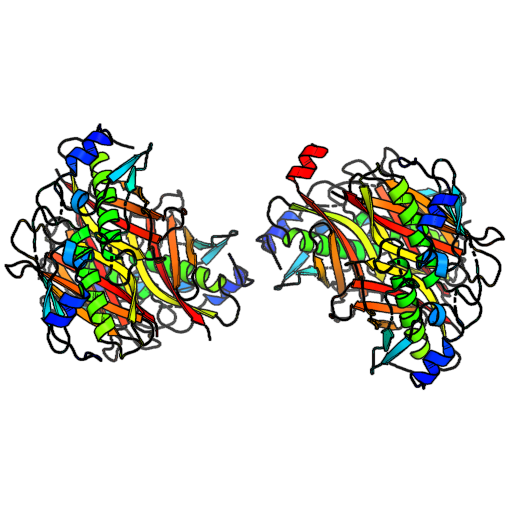0 22.13 108 GLY D C 1
ATOM 3973 O O . GLY D 1 108 ? -0.931 -19.158 89.424 1.00 21.35 108 GLY D O 1
ATOM 3974 N N . ARG D 1 109 ? 0.895 -20.396 89.844 1.00 23.82 109 ARG D N 1
ATOM 3975 C CA . ARG D 1 109 ? 0.158 -21.647 89.945 1.00 26.15 109 ARG D CA 1
ATOM 3976 C C . ARG D 1 109 ? -0.704 -21.728 91.203 1.00 23.36 109 ARG D C 1
ATOM 3977 O O . ARG D 1 109 ? -1.760 -22.357 91.195 1.00 22.86 109 ARG D O 1
ATOM 3985 N N . ASN D 1 110 ? -0.262 -21.085 92.279 1.00 17.84 110 ASN D N 1
ATOM 3986 C CA . ASN D 1 110 ? -1.007 -21.109 93.537 1.00 16.44 110 ASN D CA 1
ATOM 3987 C C . ASN D 1 110 ? -1.542 -19.745 93.965 1.00 14.54 110 ASN D C 1
ATOM 3988 O O . ASN D 1 110 ? -2.494 -19.668 94.745 1.00 12.75 110 ASN D O 1
ATOM 3993 N N . ILE D 1 111 ? -0.932 -18.680 93.454 1.00 15.47 111 ILE D N 1
ATOM 3994 C CA . ILE D 1 111 ? -1.333 -17.317 93.809 1.00 14.99 111 ILE D CA 1
ATOM 3995 C C . ILE D 1 111 ? -1.349 -16.373 92.608 1.00 14.67 111 ILE D C 1
ATOM 3996 O O . ILE D 1 111 ? -0.477 -16.445 91.736 1.00 17.15 111 ILE D O 1
ATOM 4001 N N . GLN D 1 112 ? -2.344 -15.489 92.575 1.00 9.80 112 GLN D N 1
ATOM 4002 C CA . GLN D 1 112 ? -2.466 -14.472 91.532 1.00 9.33 112 GLN D CA 1
ATOM 4003 C C . GLN D 1 112 ? -2.484 -13.119 92.236 1.00 8.65 112 GLN D C 1
ATOM 4004 O O . GLN D 1 112 ? -3.064 -12.994 93.311 1.00 10.06 112 GLN D O 1
ATOM 4010 N N . VAL D 1 113 ? -1.851 -12.118 91.632 1.00 8.62 113 VAL D N 1
ATOM 4011 C CA . VAL D 1 113 ? -1.829 -10.771 92.195 1.00 8.27 113 VAL D CA 1
ATOM 4012 C C . VAL D 1 113 ? -2.349 -9.869 91.098 1.00 9.86 113 VAL D C 1
ATOM 4013 O O . VAL D 1 113 ? -1.817 -9.866 89.985 1.00 10.22 113 VAL D O 1
ATOM 4017 N N . TRP D 1 114 ? -3.393 -9.109 91.408 1.00 8.61 114 TRP D N 1
ATOM 4018 C CA . TRP D 1 114 ? -4.008 -8.230 90.426 1.00 8.45 114 TRP D CA 1
ATOM 4019 C C . TRP D 1 114 ? -3.966 -6.757 90.791 1.00 9.20 114 TRP D C 1
ATOM 4020 O O . TRP D 1 114 ? -4.052 -6.392 91.964 1.00 7.79 114 TRP D O 1
ATOM 4031 N N . GLN D 1 115 ? -3.833 -5.921 89.766 1.00 7.00 115 GLN D N 1
ATOM 4032 C CA . GLN D 1 115 ? -3.832 -4.474 89.932 1.00 8.64 115 GLN D CA 1
ATOM 4033 C C . GLN D 1 115 ? -5.208 -3.998 89.484 1.00 9.29 115 GLN D C 1
ATOM 4034 O O . GLN D 1 115 ? -5.715 -4.446 88.453 1.00 10.02 115 GLN D O 1
ATOM 4040 N N . ILE D 1 116 ? -5.834 -3.122 90.260 1.00 9.47 116 ILE D N 1
ATOM 4041 C CA . ILE D 1 116 ? -7.131 -2.589 89.857 1.00 8.46 116 ILE D CA 1
ATOM 4042 C C . ILE D 1 116 ? -7.094 -1.084 90.051 1.00 11.32 116 ILE D C 1
ATOM 4043 O O . ILE D 1 116 ? -6.973 -0.596 91.175 1.00 11.11 116 ILE D O 1
ATOM 4048 N N . ASP D 1 117 ? -7.177 -0.349 88.948 1.00 12.75 117 ASP D N 1
ATOM 4049 C CA . ASP D 1 117 ? -7.172 1.107 89.010 1.00 13.10 117 ASP D CA 1
ATOM 4050 C C . ASP D 1 117 ? -8.560 1.593 88.636 1.00 12.60 117 ASP D C 1
ATOM 4051 O O . ASP D 1 117 ? -9.173 1.090 87.690 1.00 13.72 117 ASP D O 1
ATOM 4056 N N . ILE D 1 118 ? -9.056 2.562 89.393 1.00 10.70 118 ILE D N 1
ATOM 4057 C CA . ILE D 1 118 ? -10.385 3.102 89.157 1.00 9.92 118 ILE D CA 1
ATOM 4058 C C . ILE D 1 118 ? -10.294 4.558 88.728 1.00 12.11 118 ILE D C 1
ATOM 4059 O O . ILE D 1 118 ? -9.647 5.371 89.388 1.00 12.31 118 ILE D O 1
ATOM 4064 N N . ARG D 1 119 ? -10.955 4.874 87.616 1.00 15.22 119 ARG D N 1
ATOM 4065 C CA . ARG D 1 119 ? -10.947 6.222 87.064 1.00 17.44 119 ARG D CA 1
ATOM 4066 C C . ARG D 1 119 ? -12.346 6.812 86.956 1.00 18.43 119 ARG D C 1
ATOM 4067 O O . ARG D 1 119 ? -13.332 6.084 86.842 1.00 16.69 119 ARG D O 1
ATOM 4075 N N . THR D 1 120 ? -12.417 8.139 86.993 1.00 15.73 120 THR D N 1
ATOM 4076 C CA . THR D 1 120 ? -13.686 8.846 86.891 1.00 18.92 120 THR D CA 1
ATOM 4077 C C . THR D 1 120 ? -14.024 9.000 85.416 1.00 21.72 120 THR D C 1
ATOM 4078 O O . THR D 1 120 ? -13.222 8.650 84.548 1.00 20.96 120 THR D O 1
ATOM 4082 N N . GLU D 1 121 ? -15.207 9.528 85.126 1.00 30.69 121 GLU D N 1
ATOM 4083 C CA . GLU D 1 121 ? -15.600 9.715 83.738 1.00 33.48 121 GLU D CA 1
ATOM 4084 C C . GLU D 1 121 ? -14.693 10.760 83.087 1.00 35.02 121 GLU D C 1
ATOM 4085 O O . GLU D 1 121 ? -14.653 10.881 81.864 1.00 36.03 121 GLU D O 1
ATOM 4091 N N . GLU D 1 122 ? -13.954 11.499 83.912 1.00 29.76 122 GLU D N 1
ATOM 4092 C CA . GLU D 1 122 ? -13.026 12.520 83.425 1.00 31.58 122 GLU D CA 1
ATOM 4093 C C . GLU D 1 122 ? -11.650 11.883 83.210 1.00 30.80 122 GLU D C 1
ATOM 4094 O O . GLU D 1 122 ? -10.659 12.575 82.959 1.00 29.96 122 GLU D O 1
ATOM 4100 N N . ASN D 1 123 ? -11.599 10.561 83.316 1.00 28.38 123 ASN D N 1
ATOM 4101 C CA . ASN D 1 123 ? -10.361 9.810 83.145 1.00 27.64 123 ASN D CA 1
ATOM 4102 C C . ASN D 1 123 ? -9.341 10.109 84.244 1.00 25.18 123 ASN D C 1
ATOM 4103 O O . ASN D 1 123 ? -8.140 9.922 84.055 1.00 24.28 123 ASN D O 1
ATOM 4108 N N . LYS D 1 124 ? -9.816 10.577 85.392 1.00 21.16 124 LYS D N 1
ATOM 4109 C CA . LYS D 1 124 ? -8.919 10.871 86.502 1.00 19.39 124 LYS D CA 1
ATOM 4110 C C . LYS D 1 124 ? -8.865 9.676 87.451 1.00 16.57 124 LYS D C 1
ATOM 4111 O O . LYS D 1 124 ? -9.881 9.029 87.708 1.00 11.97 124 LYS D O 1
ATOM 4117 N N . LEU D 1 125 ? -7.675 9.385 87.962 1.00 18.52 125 LEU D N 1
ATOM 4118 C CA . LEU D 1 125 ? -7.481 8.266 88.878 1.00 16.72 125 LEU D CA 1
ATOM 4119 C C . LEU D 1 125 ? -8.033 8.592 90.266 1.00 14.84 125 LEU D C 1
ATOM 4120 O O . LEU D 1 125 ? -7.583 9.536 90.915 1.00 14.35 125 LEU D O 1
ATOM 4125 N N . CYS D 1 126 ? -9.011 7.818 90.728 1.00 14.47 126 CYS D N 1
ATOM 4126 C CA . CYS D 1 126 ? -9.586 8.077 92.043 1.00 13.77 126 CYS D CA 1
ATOM 4127 C C . CYS D 1 126 ? -9.251 7.002 93.071 1.00 13.58 126 CYS D C 1
ATOM 4128 O O . CYS D 1 126 ? -9.352 7.234 94.273 1.00 13.45 126 CYS D O 1
ATOM 4131 N N . CYS D 1 127 ? -8.841 5.829 92.603 1.00 13.61 127 CYS D N 1
ATOM 4132 C CA . CYS D 1 127 ? -8.506 4.742 93.516 1.00 12.36 127 CYS D CA 1
ATOM 4133 C C . CYS D 1 127 ? -7.544 3.742 92.877 1.00 12.58 127 CYS D C 1
ATOM 4134 O O . CYS D 1 127 ? -7.648 3.456 91.686 1.00 12.23 127 CYS D O 1
ATOM 4137 N N . VAL D 1 128 ? -6.597 3.236 93.668 1.00 10.18 128 VAL D N 1
ATOM 4138 C CA . VAL D 1 128 ? -5.652 2.227 93.202 1.00 8.98 128 VAL D CA 1
ATOM 4139 C C . VAL D 1 128 ? -5.738 1.098 94.221 1.00 9.15 128 VAL D C 1
ATOM 4140 O O . VAL D 1 128 ? -5.754 1.335 95.430 1.00 8.39 128 VAL D O 1
ATOM 4144 N N . SER D 1 129 ? -5.801 -0.130 93.730 1.00 8.95 129 SER D N 1
ATOM 4145 C CA . SER D 1 129 ? -5.955 -1.273 94.609 1.00 9.22 129 SER D CA 1
ATOM 4146 C C . SER D 1 129 ? -5.150 -2.467 94.125 1.00 9.98 129 SER D C 1
ATOM 4147 O O . SER D 1 129 ? -4.855 -2.580 92.937 1.00 9.80 129 SER D O 1
ATOM 4150 N N . ARG D 1 130 ? -4.778 -3.345 95.050 1.00 7.79 130 ARG D N 1
ATOM 4151 C CA . ARG D 1 130 ? -4.069 -4.564 94.683 1.00 8.78 130 ARG D CA 1
ATOM 4152 C C . ARG D 1 130 ? -4.799 -5.690 95.405 1.00 8.95 130 ARG D C 1
ATOM 4153 O O . ARG D 1 130 ? -5.123 -5.583 96.593 1.00 8.86 130 ARG D O 1
ATOM 4161 N N . LEU D 1 131 ? -5.066 -6.759 94.671 1.00 8.87 131 LEU D N 1
ATOM 4162 C CA . LEU D 1 131 ? -5.798 -7.906 95.188 1.00 10.29 131 LEU D CA 1
ATOM 4163 C C . LEU D 1 131 ? -4.948 -9.161 95.094 1.00 11.17 131 LEU D C 1
ATOM 4164 O O . LEU D 1 131 ? -4.303 -9.399 94.075 1.00 10.67 131 LEU D O 1
ATOM 4169 N N . THR D 1 132 ? -4.947 -9.956 96.160 1.00 10.58 132 THR D N 1
ATOM 4170 C CA . THR D 1 132 ? -4.190 -11.200 96.188 1.00 10.75 132 THR D CA 1
ATOM 4171 C C . THR D 1 132 ? -5.189 -12.357 96.196 1.00 10.93 132 THR D C 1
ATOM 4172 O O . THR D 1 132 ? -6.083 -12.407 97.044 1.00 11.98 132 THR D O 1
ATOM 4176 N N . LEU D 1 133 ? -5.038 -13.275 95.242 1.00 6.62 133 LEU D N 1
ATOM 4177 C CA . LEU D 1 133 ? -5.941 -14.416 95.120 1.00 8.67 133 LEU D CA 1
ATOM 4178 C C . LEU D 1 133 ? -5.239 -15.764 95.247 1.00 9.16 133 LEU D C 1
ATOM 4179 O O . LEU D 1 133 ? -4.105 -15.941 94.799 1.00 10.94 133 LEU D O 1
ATOM 4184 N N . SER D 1 134 ? -5.931 -16.712 95.863 1.00 9.45 134 SER D N 1
ATOM 4185 C CA . SER D 1 134 ? -5.423 -18.063 96.013 1.00 10.83 134 SER D CA 1
ATOM 4186 C C . SER D 1 134 ? -6.052 -18.881 94.887 1.00 10.49 134 SER D C 1
ATOM 4187 O O . SER D 1 134 ? -7.255 -18.805 94.676 1.00 12.32 134 SER D O 1
ATOM 4190 N N . VAL D 1 135 ? -5.242 -19.634 94.148 1.00 11.22 135 VAL D N 1
ATOM 4191 C CA . VAL D 1 135 ? -5.776 -20.475 93.081 1.00 13.75 135 VAL D CA 1
ATOM 4192 C C . VAL D 1 135 ? -6.182 -21.787 93.743 1.00 18.10 135 VAL D C 1
ATOM 4193 O O . VAL D 1 135 ? -5.366 -22.448 94.388 1.00 17.28 135 VAL D O 1
ATOM 4197 N N . ILE D 1 136 ? -7.452 -22.142 93.594 1.00 18.95 136 ILE D N 1
ATOM 4198 C CA . ILE D 1 136 ? -7.997 -23.348 94.203 1.00 24.43 136 ILE D CA 1
ATOM 4199 C C . ILE D 1 136 ? -8.309 -24.446 93.194 1.00 26.53 136 ILE D C 1
ATOM 4200 O O . ILE D 1 136 ? -8.945 -24.193 92.172 1.00 25.63 136 ILE D O 1
ATOM 4205 N N . ASN D 1 137 ? -7.852 -25.660 93.486 1.00 26.84 137 ASN D N 1
ATOM 4206 C CA . ASN D 1 137 ? -8.140 -26.808 92.633 1.00 30.39 137 ASN D CA 1
ATOM 4207 C C . ASN D 1 137 ? -9.425 -27.383 93.217 1.00 28.48 137 ASN D C 1
ATOM 4208 O O . ASN D 1 137 ? -9.398 -28.040 94.253 1.00 28.19 137 ASN D O 1
ATOM 4213 N N . LEU D 1 138 ? -10.549 -27.112 92.562 1.00 32.23 138 LEU D N 1
ATOM 4214 C CA . LEU D 1 138 ? -11.854 -27.566 93.038 1.00 31.71 138 LEU D CA 1
ATOM 4215 C C . LEU D 1 138 ? -11.914 -29.024 93.477 1.00 32.60 138 LEU D C 1
ATOM 4216 O O . LEU D 1 138 ? -12.532 -29.344 94.496 1.00 31.54 138 LEU D O 1
ATOM 4221 N N . LEU D 1 139 ? -11.276 -29.902 92.713 1.00 32.91 139 LEU D N 1
ATOM 4222 C CA . LEU D 1 139 ? -11.275 -31.325 93.031 1.00 34.64 139 LEU D CA 1
ATOM 4223 C C . LEU D 1 139 ? -10.574 -31.558 94.363 1.00 35.72 139 LEU D C 1
ATOM 4224 O O . LEU D 1 139 ? -11.093 -32.245 95.247 1.00 35.02 139 LEU D O 1
ATOM 4229 N N . GLU D 1 140 ? -9.392 -30.970 94.497 1.00 37.06 140 GLU D N 1
ATOM 4230 C CA . GLU D 1 140 ? -8.596 -31.099 95.706 1.00 38.54 140 GLU D CA 1
ATOM 4231 C C . GLU D 1 140 ? -9.301 -30.455 96.896 1.00 38.76 140 GLU D C 1
ATOM 4232 O O . GLU D 1 140 ? -9.311 -31.005 97.998 1.00 38.96 140 GLU D O 1
ATOM 4238 N N . HIS D 1 141 ? -9.893 -29.287 96.669 1.00 41.07 141 HIS D N 1
ATOM 4239 C CA . HIS D 1 141 ? -10.593 -28.571 97.727 1.00 41.58 141 HIS D CA 1
ATOM 4240 C C . HIS D 1 141 ? -11.770 -29.387 98.257 1.00 43.38 141 HIS D C 1
ATOM 4241 O O . HIS D 1 141 ? -12.010 -29.439 99.466 1.00 43.54 141 HIS D O 1
ATOM 4248 N N . HIS D 1 142 ? -12.500 -30.029 97.350 1.00 47.58 142 HIS D N 1
ATOM 4249 C CA . HIS D 1 142 ? -13.641 -30.848 97.741 1.00 49.25 142 HIS D CA 1
ATOM 4250 C C . HIS D 1 142 ? -13.189 -32.045 98.568 1.00 49.72 142 HIS D C 1
ATOM 4251 O O . HIS D 1 142 ? -13.813 -32.393 99.567 1.00 49.98 142 HIS D O 1
ATOM 4258 N N . HIS D 1 143 ? -12.102 -32.674 98.136 1.00 44.49 143 HIS D N 1
ATOM 4259 C CA . HIS D 1 143 ? -11.569 -33.839 98.825 1.00 45.06 143 HIS D CA 1
ATOM 4260 C C . HIS D 1 143 ? -11.123 -33.539 100.252 1.00 46.28 143 HIS D C 1
ATOM 4261 O O . HIS D 1 143 ? -11.053 -34.443 101.084 1.00 45.64 143 HIS D O 1
ATOM 4268 N N . HIS D 1 144 ? -10.836 -32.273 100.541 1.00 58.09 144 HIS D N 1
ATOM 4269 C CA . HIS D 1 144 ? -10.391 -31.889 101.878 1.00 60.22 144 HIS D CA 1
ATOM 4270 C C . HIS D 1 144 ? -11.411 -31.033 102.630 1.00 61.67 144 HIS D C 1
ATOM 4271 O O . HIS D 1 144 ? -11.158 -30.603 103.757 1.00 63.43 144 HIS D O 1
ATOM 4278 N N . HIS D 1 145 ? -12.560 -30.787 102.009 1.00 67.53 145 HIS D N 1
ATOM 4279 C CA . HIS D 1 145 ? -13.612 -29.979 102.623 1.00 69.45 145 HIS D CA 1
ATOM 4280 C C . HIS D 1 145 ? -14.983 -30.629 102.464 1.00 70.56 145 HIS D C 1
ATOM 4281 O O . HIS D 1 145 ? -15.799 -30.613 103.385 1.00 71.45 145 HIS D O 1
ATOM 4288 N N . HIS D 1 146 ? -15.223 -31.197 101.286 1.00 75.36 146 HIS D N 1
ATOM 4289 C CA . HIS D 1 146 ? -16.485 -31.857 100.966 1.00 76.40 146 HIS D CA 1
ATOM 4290 C C . HIS D 1 146 ? -17.635 -30.860 100.867 1.00 77.39 146 HIS D C 1
ATOM 4291 O O . HIS D 1 146 ? -18.292 -30.832 99.804 1.00 78.28 146 HIS D O 1
ATOM 4306 N N . LEU E 1 2 ? -30.211 -32.974 25.175 1.00 31.79 2 LEU E N 1
ATOM 4307 C CA . LEU E 1 2 ? -30.110 -33.679 26.446 1.00 28.02 2 LEU E CA 1
ATOM 4308 C C . LEU E 1 2 ? -31.420 -33.620 27.228 1.00 25.38 2 LEU E C 1
ATOM 4309 O O . LEU E 1 2 ? -31.815 -34.589 27.858 1.00 23.62 2 LEU E O 1
ATOM 4314 N N . TRP E 1 3 ? -32.093 -32.477 27.159 1.00 29.67 3 TRP E N 1
ATOM 4315 C CA . TRP E 1 3 ? -33.338 -32.240 27.886 1.00 29.08 3 TRP E CA 1
ATOM 4316 C C . TRP E 1 3 ? -34.517 -33.127 27.508 1.00 30.56 3 TRP E C 1
ATOM 4317 O O . TRP E 1 3 ? -34.676 -33.498 26.347 1.00 30.62 3 TRP E O 1
ATOM 4328 N N . LYS E 1 4 ? -35.340 -33.458 28.504 1.00 29.04 4 LYS E N 1
ATOM 4329 C CA . LYS E 1 4 ? -36.526 -34.290 28.300 1.00 31.11 4 LYS E CA 1
ATOM 4330 C C . LYS E 1 4 ? -37.804 -33.505 28.584 1.00 31.78 4 LYS E C 1
ATOM 4331 O O . LYS E 1 4 ? -38.903 -33.957 28.269 1.00 33.20 4 LYS E O 1
ATOM 4337 N N . LYS E 1 5 ? -37.656 -32.338 29.201 1.00 33.13 5 LYS E N 1
ATOM 4338 C CA . LYS E 1 5 ? -38.797 -31.478 29.499 1.00 32.61 5 LYS E CA 1
ATOM 4339 C C . LYS E 1 5 ? -38.702 -30.279 28.568 1.00 32.85 5 LYS E C 1
ATOM 4340 O O . LYS E 1 5 ? -37.614 -29.930 28.109 1.00 32.79 5 LYS E O 1
ATOM 4346 N N . THR E 1 6 ? -39.840 -29.660 28.277 1.00 29.42 6 THR E N 1
ATOM 4347 C CA . THR E 1 6 ? -39.861 -28.487 27.415 1.00 29.04 6 THR E CA 1
ATOM 4348 C C . THR E 1 6 ? -39.863 -27.266 28.332 1.00 26.17 6 THR E C 1
ATOM 4349 O O . THR E 1 6 ? -40.511 -27.278 29.379 1.00 27.14 6 THR E O 1
ATOM 4353 N N . PHE E 1 7 ? -39.148 -26.213 27.952 1.00 25.06 7 PHE E N 1
ATOM 4354 C CA . PHE E 1 7 ? -39.088 -25.035 28.808 1.00 23.34 7 PHE E CA 1
ATOM 4355 C C . PHE E 1 7 ? -38.628 -23.769 28.102 1.00 22.68 7 PHE E C 1
ATOM 4356 O O . PHE E 1 7 ? -38.130 -23.804 26.974 1.00 23.88 7 PHE E O 1
ATOM 4364 N N . THR E 1 8 ? -38.800 -22.649 28.791 1.00 21.18 8 THR E N 1
ATOM 4365 C CA . THR E 1 8 ? -38.359 -21.356 28.293 1.00 21.28 8 THR E CA 1
ATOM 4366 C C . THR E 1 8 ? -37.658 -20.726 29.482 1.00 20.36 8 THR E C 1
ATOM 4367 O O . THR E 1 8 ? -38.015 -20.997 30.633 1.00 19.36 8 THR E O 1
ATOM 4371 N N . LEU E 1 9 ? -36.657 -19.900 29.211 1.00 15.92 9 LEU E N 1
ATOM 4372 C CA . LEU E 1 9 ? -35.921 -19.249 30.279 1.00 15.44 9 LEU E CA 1
ATOM 4373 C C . LEU E 1 9 ? -36.826 -18.357 31.133 1.00 17.69 9 LEU E C 1
ATOM 4374 O O . LEU E 1 9 ? -36.609 -18.220 32.338 1.00 17.26 9 LEU E O 1
ATOM 4379 N N . GLU E 1 10 ? -37.847 -17.759 30.525 1.00 18.67 10 GLU E N 1
ATOM 4380 C CA . GLU E 1 10 ? -38.763 -16.920 31.291 1.00 22.59 10 GLU E CA 1
ATOM 4381 C C . GLU E 1 10 ? -39.508 -17.781 32.307 1.00 23.40 10 GLU E C 1
ATOM 4382 O O . GLU E 1 10 ? -39.701 -17.376 33.454 1.00 23.47 10 GLU E O 1
ATOM 4388 N N . ASN E 1 11 ? -39.915 -18.973 31.879 1.00 24.57 11 ASN E N 1
ATOM 4389 C CA . ASN E 1 11 ? -40.638 -19.902 32.743 1.00 26.73 11 ASN E CA 1
ATOM 4390 C C . ASN E 1 11 ? -39.784 -20.396 33.907 1.00 26.08 11 ASN E C 1
ATOM 4391 O O . ASN E 1 11 ? -40.252 -20.463 35.045 1.00 26.32 11 ASN E O 1
ATOM 4396 N N . LEU E 1 12 ? -38.536 -20.753 33.623 1.00 23.15 12 LEU E N 1
ATOM 4397 C CA . LEU E 1 12 ? -37.646 -21.231 34.672 1.00 22.71 12 LEU E CA 1
ATOM 4398 C C . LEU E 1 12 ? -37.390 -20.132 35.702 1.00 22.40 12 LEU E C 1
ATOM 4399 O O . LEU E 1 12 ? -37.355 -20.398 36.903 1.00 23.39 12 LEU E O 1
ATOM 4404 N N . ASN E 1 13 ? -37.212 -18.900 35.238 1.00 18.92 13 ASN E N 1
ATOM 4405 C CA . ASN E 1 13 ? -36.984 -17.799 36.156 1.00 20.89 13 ASN E CA 1
ATOM 4406 C C . ASN E 1 13 ? -38.241 -17.544 36.982 1.00 23.70 13 ASN E C 1
ATOM 4407 O O . ASN E 1 13 ? -38.158 -17.236 38.175 1.00 22.18 13 ASN E O 1
ATOM 4412 N N . GLN E 1 14 ? -39.404 -17.681 36.351 1.00 25.54 14 GLN E N 1
ATOM 4413 C CA . GLN E 1 14 ? -40.672 -17.489 37.050 1.00 30.20 14 GLN E CA 1
ATOM 4414 C C . GLN E 1 14 ? -40.753 -18.502 38.186 1.00 30.72 14 GLN E C 1
ATOM 4415 O O . GLN E 1 14 ? -41.113 -18.166 39.312 1.00 30.55 14 GLN E O 1
ATOM 4421 N N . LEU E 1 15 ? -40.412 -19.747 37.869 1.00 31.07 15 LEU E N 1
ATOM 4422 C CA . LEU E 1 15 ? -40.430 -20.837 38.836 1.00 32.07 15 LEU E CA 1
ATOM 4423 C C . LEU E 1 15 ? -39.504 -20.584 40.026 1.00 31.97 15 LEU E C 1
ATOM 4424 O O . LEU E 1 15 ? -39.804 -20.988 41.149 1.00 31.77 15 LEU E O 1
ATOM 4429 N N . CYS E 1 16 ? -38.379 -19.919 39.773 1.00 36.24 16 CYS E N 1
ATOM 4430 C CA . CYS E 1 16 ? -37.401 -19.632 40.821 1.00 35.60 16 CYS E CA 1
ATOM 4431 C C . CYS E 1 16 ? -37.707 -18.371 41.624 1.00 35.43 16 CYS E C 1
ATOM 4432 O O . CYS E 1 16 ? -36.996 -18.054 42.577 1.00 34.61 16 CYS E O 1
ATOM 4435 N N . SER E 1 17 ? -38.763 -17.658 41.248 1.00 27.71 17 SER E N 1
ATOM 4436 C CA . SER E 1 17 ? -39.126 -16.426 41.939 1.00 28.35 17 SER E CA 1
ATOM 4437 C C . SER E 1 17 ? -39.475 -16.645 43.412 1.00 28.04 17 SER E C 1
ATOM 4438 O O . SER E 1 17 ? -39.828 -17.749 43.826 1.00 28.24 17 SER E O 1
ATOM 4441 N N . ASN E 1 18 ? -39.371 -15.577 44.197 1.00 32.49 18 ASN E N 1
ATOM 4442 C CA . ASN E 1 18 ? -39.667 -15.619 45.628 1.00 32.18 18 ASN E CA 1
ATOM 4443 C C . ASN E 1 18 ? -39.054 -16.836 46.317 1.00 30.02 18 ASN E C 1
ATOM 4444 O O . ASN E 1 18 ? -39.752 -17.638 46.939 1.00 29.29 18 ASN E O 1
ATOM 4449 N N . SER E 1 19 ? -37.737 -16.968 46.197 1.00 24.92 19 SER E N 1
ATOM 4450 C CA . SER E 1 19 ? -37.010 -18.070 46.814 1.00 20.92 19 SER E CA 1
ATOM 4451 C C . SER E 1 19 ? -35.577 -17.596 47.015 1.00 18.70 19 SER E C 1
ATOM 4452 O O . SER E 1 19 ? -35.262 -16.443 46.731 1.00 17.08 19 SER E O 1
ATOM 4455 N N . ALA E 1 20 ? -34.713 -18.484 47.494 1.00 19.32 20 ALA E N 1
ATOM 4456 C CA . ALA E 1 20 ? -33.317 -18.133 47.716 1.00 17.39 20 ALA E CA 1
ATOM 4457 C C . ALA E 1 20 ? -32.650 -17.767 46.394 1.00 18.05 20 ALA E C 1
ATOM 4458 O O . ALA E 1 20 ? -31.752 -16.924 46.349 1.00 17.28 20 ALA E O 1
ATOM 4460 N N . VAL E 1 21 ? -33.093 -18.405 45.314 1.00 17.12 21 VAL E N 1
ATOM 4461 C CA . VAL E 1 21 ? -32.528 -18.149 43.996 1.00 18.19 21 VAL E CA 1
ATOM 4462 C C . VAL E 1 21 ? -32.709 -16.688 43.596 1.00 19.06 21 VAL E C 1
ATOM 4463 O O . VAL E 1 21 ? -31.732 -15.995 43.312 1.00 20.20 21 VAL E O 1
ATOM 4467 N N . SER E 1 22 ? -33.953 -16.215 43.581 1.00 18.06 22 SER E N 1
ATOM 4468 C CA . SER E 1 22 ? -34.220 -14.827 43.221 1.00 18.86 22 SER E CA 1
ATOM 4469 C C . SER E 1 22 ? -33.646 -13.883 44.277 1.00 19.07 22 SER E C 1
ATOM 4470 O O . SER E 1 22 ? -33.237 -12.763 43.971 1.00 17.81 22 SER E O 1
ATOM 4473 N N . HIS E 1 23 ? -33.611 -14.345 45.520 1.00 19.07 23 HIS E N 1
ATOM 4474 C CA . HIS E 1 23 ? -33.085 -13.537 46.612 1.00 20.13 23 HIS E CA 1
ATOM 4475 C C . HIS E 1 23 ? -31.602 -13.204 46.403 1.00 18.79 23 HIS E C 1
ATOM 4476 O O . HIS E 1 23 ? -31.141 -12.124 46.778 1.00 18.28 23 HIS E O 1
ATOM 4483 N N . LEU E 1 24 ? -30.859 -14.130 45.802 1.00 17.34 24 LEU E N 1
ATOM 4484 C CA . LEU E 1 24 ? -29.434 -13.919 45.549 1.00 15.35 24 LEU E CA 1
ATOM 4485 C C . LEU E 1 24 ? -29.160 -13.293 44.176 1.00 15.55 24 LEU E C 1
ATOM 4486 O O . LEU E 1 24 ? -28.009 -13.197 43.748 1.00 16.56 24 LEU E O 1
ATOM 4491 N N . GLY E 1 25 ? -30.217 -12.857 43.496 1.00 15.96 25 GLY E N 1
ATOM 4492 C CA . GLY E 1 25 ? -30.059 -12.242 42.186 1.00 15.87 25 GLY E CA 1
ATOM 4493 C C . GLY E 1 25 ? -29.700 -13.231 41.091 1.00 16.30 25 GLY E C 1
ATOM 4494 O O . GLY E 1 25 ? -29.229 -12.844 40.018 1.00 17.17 25 GLY E O 1
ATOM 4495 N N . ILE E 1 26 ? -29.924 -14.513 41.349 1.00 15.64 26 ILE E N 1
ATOM 4496 C CA . ILE E 1 26 ? -29.599 -15.536 40.363 1.00 15.78 26 ILE E CA 1
ATOM 4497 C C . ILE E 1 26 ? -30.614 -15.534 39.236 1.00 18.04 26 ILE E C 1
ATOM 4498 O O . ILE E 1 26 ? -31.811 -15.386 39.471 1.00 16.50 26 ILE E O 1
ATOM 4503 N N . GLU E 1 27 ? -30.128 -15.692 38.010 1.00 18.01 27 GLU E N 1
ATOM 4504 C CA . GLU E 1 27 ? -31.000 -15.710 36.842 1.00 19.21 27 GLU E CA 1
ATOM 4505 C C . GLU E 1 27 ? -30.604 -16.852 35.906 1.00 17.42 27 GLU E C 1
ATOM 4506 O O . GLU E 1 27 ? -29.428 -16.998 35.571 1.00 18.04 27 GLU E O 1
ATOM 4512 N N . ILE E 1 28 ? -31.570 -17.671 35.496 1.00 16.14 28 ILE E N 1
ATOM 4513 C CA . ILE E 1 28 ? -31.266 -18.753 34.565 1.00 16.36 28 ILE E CA 1
ATOM 4514 C C . ILE E 1 28 ? -31.057 -17.958 33.280 1.00 17.30 28 ILE E C 1
ATOM 4515 O O . ILE E 1 28 ? -32.007 -17.405 32.721 1.00 17.16 28 ILE E O 1
ATOM 4520 N N . SER E 1 29 ? -29.809 -17.900 32.825 1.00 18.41 29 SER E N 1
ATOM 4521 C CA . SER E 1 29 ? -29.431 -17.078 31.677 1.00 17.25 29 SER E CA 1
ATOM 4522 C C . SER E 1 29 ? -29.328 -17.645 30.269 1.00 19.46 29 SER E C 1
ATOM 4523 O O . SER E 1 29 ? -29.485 -16.902 29.295 1.00 16.72 29 SER E O 1
ATOM 4526 N N . ALA E 1 30 ? -29.046 -18.932 30.137 1.00 16.61 30 ALA E N 1
ATOM 4527 C CA . ALA E 1 30 ? -28.904 -19.496 28.807 1.00 16.40 30 ALA E CA 1
ATOM 4528 C C . ALA E 1 30 ? -28.768 -21.000 28.857 1.00 16.93 30 ALA E C 1
ATOM 4529 O O . ALA E 1 30 ? -28.498 -21.572 29.915 1.00 15.03 30 ALA E O 1
ATOM 4531 N N . PHE E 1 31 ? -28.960 -21.645 27.711 1.00 16.93 31 PHE E N 1
ATOM 4532 C CA . PHE E 1 31 ? -28.812 -23.089 27.652 1.00 16.19 31 PHE E CA 1
ATOM 4533 C C . PHE E 1 31 ? -28.427 -23.553 26.264 1.00 17.28 31 PHE E C 1
ATOM 4534 O O . PHE E 1 31 ? -28.725 -22.893 25.263 1.00 14.79 31 PHE E O 1
ATOM 4542 N N . GLY E 1 32 ? -27.759 -24.698 26.218 1.00 13.04 32 GLY E N 1
ATOM 4543 C CA . GLY E 1 32 ? -27.341 -25.260 24.951 1.00 16.86 32 GLY E CA 1
ATOM 4544 C C . GLY E 1 32 ? -27.900 -26.659 24.833 1.00 16.24 32 GLY E C 1
ATOM 4545 O O . GLY E 1 32 ? -28.786 -27.040 25.599 1.00 16.03 32 GLY E O 1
ATOM 4546 N N . GLU E 1 33 ? -27.386 -27.431 23.883 1.00 16.93 33 GLU E N 1
ATOM 4547 C CA . GLU E 1 33 ? -27.857 -28.796 23.690 1.00 20.79 33 GLU E CA 1
ATOM 4548 C C . GLU E 1 33 ? -27.544 -29.684 24.891 1.00 19.71 33 GLU E C 1
ATOM 4549 O O . GLU E 1 33 ? -28.338 -30.556 25.239 1.00 19.58 33 GLU E O 1
ATOM 4555 N N . ASP E 1 34 ? -26.398 -29.455 25.527 1.00 21.91 34 ASP E N 1
ATOM 4556 C CA . ASP E 1 34 ? -26.010 -30.263 26.679 1.00 22.71 34 ASP E CA 1
ATOM 4557 C C . ASP E 1 34 ? -25.414 -29.474 27.843 1.00 21.10 34 ASP E C 1
ATOM 4558 O O . ASP E 1 34 ? -24.589 -29.995 28.597 1.00 21.42 34 ASP E O 1
ATOM 4563 N N . TRP E 1 35 ? -25.824 -28.217 27.980 1.00 19.29 35 TRP E N 1
ATOM 4564 C CA . TRP E 1 35 ? -25.361 -27.373 29.076 1.00 18.77 35 TRP E CA 1
ATOM 4565 C C . TRP E 1 35 ? -26.406 -26.309 29.364 1.00 18.35 35 TRP E C 1
ATOM 4566 O O . TRP E 1 35 ? -27.224 -25.979 28.504 1.00 18.81 35 TRP E O 1
ATOM 4577 N N . ILE E 1 36 ? -26.396 -25.791 30.586 1.00 16.46 36 ILE E N 1
ATOM 4578 C CA . ILE E 1 36 ? -27.321 -24.731 30.965 1.00 15.82 36 ILE E CA 1
ATOM 4579 C C . ILE E 1 36 ? -26.584 -23.824 31.939 1.00 17.00 36 ILE E C 1
ATOM 4580 O O . ILE E 1 36 ? -25.791 -24.304 32.757 1.00 15.18 36 ILE E O 1
ATOM 4585 N N . GLU E 1 37 ? -26.820 -22.516 31.825 1.00 12.67 37 GLU E N 1
ATOM 4586 C CA . GLU E 1 37 ? -26.146 -21.535 32.675 1.00 14.04 37 GLU E CA 1
ATOM 4587 C C . GLU E 1 37 ? -27.062 -20.638 33.499 1.00 13.48 37 GLU E C 1
ATOM 4588 O O . GLU E 1 37 ? -28.236 -20.440 33.179 1.00 14.05 37 GLU E O 1
ATOM 4594 N N . ALA E 1 38 ? -26.489 -20.091 34.563 1.00 15.69 38 ALA E N 1
ATOM 4595 C CA . ALA E 1 38 ? -27.176 -19.168 35.459 1.00 16.16 38 ALA E CA 1
ATOM 4596 C C . ALA E 1 38 ? -26.145 -18.111 35.831 1.00 15.10 38 ALA E C 1
ATOM 4597 O O . ALA E 1 38 ? -24.963 -18.424 35.982 1.00 14.98 38 ALA E O 1
ATOM 4599 N N . THR E 1 39 ? -26.582 -16.863 35.964 1.00 14.48 39 THR E N 1
ATOM 4600 C CA . THR E 1 39 ? -25.672 -15.785 36.333 1.00 15.16 39 THR E CA 1
ATOM 4601 C C . THR E 1 39 ? -26.024 -15.285 37.722 1.00 15.40 39 THR E C 1
ATOM 4602 O O . THR E 1 39 ? -27.126 -15.520 38.220 1.00 16.35 39 THR E O 1
ATOM 4614 N N . PRO E 1 41 ? -24.944 -11.781 40.420 1.00 16.27 41 PRO E N 1
ATOM 4615 C CA . PRO E 1 41 ? -24.142 -10.580 40.637 1.00 17.69 41 PRO E CA 1
ATOM 4616 C C . PRO E 1 41 ? -23.198 -10.726 41.818 1.00 18.61 41 PRO E C 1
ATOM 4617 O O . PRO E 1 41 ? -23.395 -11.577 42.690 1.00 18.45 41 PRO E O 1
ATOM 4621 N N . VAL E 1 42 ? -22.166 -9.891 41.834 1.00 21.33 42 VAL E N 1
ATOM 4622 C CA . VAL E 1 42 ? -21.210 -9.880 42.926 1.00 22.37 42 VAL E CA 1
ATOM 4623 C C . VAL E 1 42 ? -21.404 -8.534 43.618 1.00 23.43 42 VAL E C 1
ATOM 4624 O O . VAL E 1 42 ? -20.771 -7.540 43.260 1.00 25.18 42 VAL E O 1
ATOM 4628 N N . ASP E 1 43 ? -22.317 -8.498 44.581 1.00 20.54 43 ASP E N 1
ATOM 4629 C CA . ASP E 1 43 ? -22.592 -7.274 45.324 1.00 20.89 43 ASP E CA 1
ATOM 4630 C C . ASP E 1 43 ? -22.888 -7.606 46.779 1.00 20.50 43 ASP E C 1
ATOM 4631 O O . ASP E 1 43 ? -22.625 -8.721 47.223 1.00 20.56 43 ASP E O 1
ATOM 4636 N N . HIS E 1 44 ? -23.436 -6.650 47.523 1.00 23.84 44 HIS E N 1
ATOM 4637 C CA . HIS E 1 44 ? -23.708 -6.878 48.939 1.00 23.94 44 HIS E CA 1
ATOM 4638 C C . HIS E 1 44 ? -24.573 -8.105 49.228 1.00 23.61 44 HIS E C 1
ATOM 4639 O O . HIS E 1 44 ? -24.558 -8.629 50.341 1.00 22.55 44 HIS E O 1
ATOM 4646 N N . ARG E 1 45 ? -25.325 -8.569 48.235 1.00 21.89 45 ARG E N 1
ATOM 4647 C CA . ARG E 1 45 ? -26.186 -9.735 48.433 1.00 20.70 45 ARG E CA 1
ATOM 4648 C C . ARG E 1 45 ? -25.408 -11.045 48.392 1.00 20.05 45 ARG E C 1
ATOM 4649 O O . ARG E 1 45 ? -25.831 -12.046 48.973 1.00 20.51 45 ARG E O 1
ATOM 4657 N N . THR E 1 46 ? -24.261 -11.031 47.725 1.00 18.10 46 THR E N 1
ATOM 4658 C CA . THR E 1 46 ? -23.479 -12.246 47.558 1.00 18.51 46 THR E CA 1
ATOM 4659 C C . THR E 1 46 ? -22.032 -12.235 48.035 1.00 19.52 46 THR E C 1
ATOM 4660 O O . THR E 1 46 ? -21.331 -13.238 47.898 1.00 19.23 46 THR E O 1
ATOM 4672 N N . GLN E 1 48 ? -18.784 -11.915 50.830 1.00 24.03 48 GLN E N 1
ATOM 4673 C CA . GLN E 1 48 ? -18.443 -12.261 52.206 1.00 25.59 48 GLN E CA 1
ATOM 4674 C C . GLN E 1 48 ? -18.210 -10.889 52.837 1.00 24.33 48 GLN E C 1
ATOM 4675 O O . GLN E 1 48 ? -18.106 -9.892 52.123 1.00 21.99 48 GLN E O 1
ATOM 4681 N N . PRO E 1 49 ? -18.113 -10.813 54.173 1.00 32.11 49 PRO E N 1
ATOM 4682 C CA . PRO E 1 49 ? -17.895 -9.503 54.794 1.00 31.96 49 PRO E CA 1
ATOM 4683 C C . PRO E 1 49 ? -16.528 -8.873 54.544 1.00 33.38 49 PRO E C 1
ATOM 4684 O O . PRO E 1 49 ? -16.215 -7.827 55.112 1.00 33.70 49 PRO E O 1
ATOM 4688 N N . PHE E 1 50 ? -15.715 -9.489 53.693 1.00 28.16 50 PHE E N 1
ATOM 4689 C CA . PHE E 1 50 ? -14.397 -8.938 53.426 1.00 28.17 50 PHE E CA 1
ATOM 4690 C C . PHE E 1 50 ? -14.156 -8.445 52.007 1.00 26.67 50 PHE E C 1
ATOM 4691 O O . PHE E 1 50 ? -13.029 -8.467 51.516 1.00 27.06 50 PHE E O 1
ATOM 4699 N N . GLY E 1 51 ? -15.228 -8.010 51.351 1.00 33.35 51 GLY E N 1
ATOM 4700 C CA . GLY E 1 51 ? -15.118 -7.450 50.014 1.00 31.85 51 GLY E CA 1
ATOM 4701 C C . GLY E 1 51 ? -14.941 -8.325 48.788 1.00 32.04 51 GLY E C 1
ATOM 4702 O O . GLY E 1 51 ? -14.468 -7.839 47.761 1.00 32.68 51 GLY E O 1
ATOM 4703 N N . VAL E 1 52 ? -15.309 -9.598 48.868 1.00 22.11 52 VAL E N 1
ATOM 4704 C CA . VAL E 1 52 ? -15.186 -10.483 47.716 1.00 19.81 52 VAL E CA 1
ATOM 4705 C C . VAL E 1 52 ? -16.371 -11.438 47.697 1.00 19.34 52 VAL E C 1
ATOM 4706 O O . VAL E 1 52 ? -17.067 -11.590 48.702 1.00 17.46 52 VAL E O 1
ATOM 4710 N N . LEU E 1 53 ? -16.600 -12.077 46.554 1.00 19.23 53 LEU E N 1
ATOM 4711 C CA . LEU E 1 53 ? -17.703 -13.021 46.422 1.00 16.55 53 LEU E CA 1
ATOM 4712 C C . LEU E 1 53 ? -17.622 -14.106 47.492 1.00 16.20 53 LEU E C 1
ATOM 4713 O O . LEU E 1 53 ? -16.552 -14.664 47.747 1.00 15.11 53 LEU E O 1
ATOM 4718 N N . HIS E 1 54 ? -18.761 -14.406 48.106 1.00 17.09 54 HIS E N 1
ATOM 4719 C CA . HIS E 1 54 ? -18.836 -15.431 49.141 1.00 17.23 54 HIS E CA 1
ATOM 4720 C C . HIS E 1 54 ? -18.746 -16.817 48.492 1.00 17.00 54 HIS E C 1
ATOM 4721 O O . HIS E 1 54 ? -19.600 -17.189 47.690 1.00 17.29 54 HIS E O 1
ATOM 4728 N N . GLY E 1 55 ? -17.711 -17.575 48.842 1.00 16.97 55 GLY E N 1
ATOM 4729 C CA . GLY E 1 55 ? -17.536 -18.906 48.280 1.00 17.72 55 GLY E CA 1
ATOM 4730 C C . GLY E 1 55 ? -18.698 -19.842 48.566 1.00 17.31 55 GLY E C 1
ATOM 4731 O O . GLY E 1 55 ? -19.015 -20.722 47.759 1.00 16.37 55 GLY E O 1
ATOM 4732 N N . GLY E 1 56 ? -19.332 -19.661 49.721 1.00 18.47 56 GLY E N 1
ATOM 4733 C CA . GLY E 1 56 ? -20.465 -20.497 50.074 1.00 17.07 56 GLY E CA 1
ATOM 4734 C C . GLY E 1 56 ? -21.625 -20.197 49.147 1.00 17.63 56 GLY E C 1
ATOM 4735 O O . GLY E 1 56 ? -22.370 -21.097 48.744 1.00 17.06 56 GLY E O 1
ATOM 4736 N N . VAL E 1 57 ? -21.776 -18.924 48.798 1.00 15.55 57 VAL E N 1
ATOM 4737 C CA . VAL E 1 57 ? -22.852 -18.510 47.907 1.00 15.28 57 VAL E CA 1
ATOM 4738 C C . VAL E 1 57 ? -22.584 -19.027 46.493 1.00 14.96 57 VAL E C 1
ATOM 4739 O O . VAL E 1 57 ? -23.521 -19.321 45.748 1.00 14.73 57 VAL E O 1
ATOM 4743 N N . SER E 1 58 ? -21.307 -19.138 46.129 1.00 18.10 58 SER E N 1
ATOM 4744 C CA . SER E 1 58 ? -20.930 -19.660 44.819 1.00 17.33 58 SER E CA 1
ATOM 4745 C C . SER E 1 58 ? -21.405 -21.103 44.740 1.00 16.70 58 SER E C 1
ATOM 4746 O O . SER E 1 58 ? -21.854 -21.565 43.690 1.00 15.87 58 SER E O 1
ATOM 4749 N N . VAL E 1 59 ? -21.292 -21.818 45.856 1.00 13.53 59 VAL E N 1
ATOM 4750 C CA . VAL E 1 59 ? -21.739 -23.207 45.902 1.00 13.75 59 VAL E CA 1
ATOM 4751 C C . VAL E 1 59 ? -23.265 -23.232 45.798 1.00 13.69 59 VAL E C 1
ATOM 4752 O O . VAL E 1 59 ? -23.830 -24.145 45.207 1.00 14.42 59 VAL E O 1
ATOM 4756 N N . ALA E 1 60 ? -23.927 -22.228 46.376 1.00 12.88 60 ALA E N 1
ATOM 4757 C CA . ALA E 1 60 ? -25.389 -22.138 46.320 1.00 12.41 60 ALA E CA 1
ATOM 4758 C C . ALA E 1 60 ? -25.819 -21.996 44.857 1.00 11.88 60 ALA E C 1
ATOM 4759 O O . ALA E 1 60 ? -26.816 -22.584 44.427 1.00 10.99 60 ALA E O 1
ATOM 4761 N N . LEU E 1 61 ? -25.056 -21.210 44.101 1.00 12.81 61 LEU E N 1
ATOM 4762 C CA . LEU E 1 61 ? -25.322 -21.007 42.679 1.00 13.05 61 LEU E CA 1
ATOM 4763 C C . LEU E 1 61 ? -25.169 -22.343 41.958 1.00 12.32 61 LEU E C 1
ATOM 4764 O O . LEU E 1 61 ? -26.048 -22.763 41.198 1.00 12.51 61 LEU E O 1
ATOM 4769 N N . ALA E 1 62 ? -24.047 -23.009 42.211 1.00 12.22 62 ALA E N 1
ATOM 4770 C CA . ALA E 1 62 ? -23.753 -24.293 41.587 1.00 11.44 62 ALA E CA 1
ATOM 4771 C C . ALA E 1 62 ? -24.845 -25.326 41.832 1.00 14.05 62 ALA E C 1
ATOM 4772 O O . ALA E 1 62 ? -25.295 -25.999 40.896 1.00 11.66 62 ALA E O 1
ATOM 4774 N N . GLU E 1 63 ? -25.289 -25.463 43.079 1.00 12.95 63 GLU E N 1
ATOM 4775 C CA . GLU E 1 63 ? -26.328 -26.449 43.347 1.00 13.66 63 GLU E CA 1
ATOM 4776 C C . GLU E 1 63 ? -27.642 -26.063 42.675 1.00 13.30 63 GLU E C 1
ATOM 4777 O O . GLU E 1 63 ? -28.398 -26.926 42.247 1.00 15.65 63 GLU E O 1
ATOM 4783 N N . THR E 1 64 ? -27.907 -24.765 42.582 1.00 15.22 64 THR E N 1
ATOM 4784 C CA . THR E 1 64 ? -29.125 -24.278 41.942 1.00 15.86 64 THR E CA 1
ATOM 4785 C C . THR E 1 64 ? -29.159 -24.677 40.465 1.00 15.49 64 THR E C 1
ATOM 4786 O O . THR E 1 64 ? -30.091 -25.339 40.009 1.00 15.92 64 THR E O 1
ATOM 4790 N N . ILE E 1 65 ? -28.135 -24.282 39.719 1.00 14.89 65 ILE E N 1
ATOM 4791 C CA . ILE E 1 65 ? -28.102 -24.588 38.296 1.00 13.46 65 ILE E CA 1
ATOM 4792 C C . ILE E 1 65 ? -27.941 -26.086 38.002 1.00 14.25 65 ILE E C 1
ATOM 4793 O O . ILE E 1 65 ? -28.509 -26.603 37.037 1.00 13.18 65 ILE E O 1
ATOM 4798 N N . GLY E 1 66 ? -27.181 -26.787 38.836 1.00 13.61 66 GLY E N 1
ATOM 4799 C CA . GLY E 1 66 ? -26.995 -28.212 38.630 1.00 13.70 66 GLY E CA 1
ATOM 4800 C C . GLY E 1 66 ? -28.261 -29.008 38.903 1.00 13.95 66 GLY E C 1
ATOM 4801 O O . GLY E 1 66 ? -28.569 -29.968 38.198 1.00 16.04 66 GLY E O 1
ATOM 4802 N N . SER E 1 67 ? -28.998 -28.622 39.937 1.00 13.67 67 SER E N 1
ATOM 4803 C CA . SER E 1 67 ? -30.240 -29.315 40.277 1.00 15.39 67 SER E CA 1
ATOM 4804 C C . SER E 1 67 ? -31.281 -29.063 39.187 1.00 14.21 67 SER E C 1
ATOM 4805 O O . SER E 1 67 ? -31.959 -29.985 38.745 1.00 14.13 67 SER E O 1
ATOM 4808 N N . LEU E 1 68 ? -31.402 -27.810 38.760 1.00 16.18 68 LEU E N 1
ATOM 4809 C CA . LEU E 1 68 ? -32.353 -27.459 37.707 1.00 16.49 68 LEU E CA 1
ATOM 4810 C C . LEU E 1 68 ? -32.041 -28.294 36.468 1.00 17.07 68 LEU E C 1
ATOM 4811 O O . LEU E 1 68 ? -32.923 -28.916 35.883 1.00 16.67 68 LEU E O 1
ATOM 4816 N N . ALA E 1 69 ? -30.773 -28.313 36.078 1.00 18.40 69 ALA E N 1
ATOM 4817 C CA . ALA E 1 69 ? -30.350 -29.077 34.914 1.00 18.87 69 ALA E CA 1
ATOM 4818 C C . ALA E 1 69 ? -30.790 -30.535 35.047 1.00 20.00 69 ALA E C 1
ATOM 4819 O O . ALA E 1 69 ? -31.394 -31.099 34.134 1.00 21.48 69 ALA E O 1
ATOM 4821 N N . GLY E 1 70 ? -30.490 -31.140 36.191 1.00 17.82 70 GLY E N 1
ATOM 4822 C CA . GLY E 1 70 ? -30.857 -32.525 36.413 1.00 16.78 70 GLY E CA 1
ATOM 4823 C C . GLY E 1 70 ? -32.342 -32.805 36.269 1.00 19.75 70 GLY E C 1
ATOM 4824 O O . GLY E 1 70 ? -32.734 -33.816 35.678 1.00 19.18 70 GLY E O 1
ATOM 4825 N N . SER E 1 71 ? -33.173 -31.917 36.809 1.00 20.26 71 SER E N 1
ATOM 4826 C CA . SER E 1 71 ? -34.619 -32.092 36.725 1.00 21.62 71 SER E CA 1
ATOM 4827 C C . SER E 1 71 ? -35.112 -32.008 35.284 1.00 22.38 71 SER E C 1
ATOM 4828 O O . SER E 1 71 ? -36.049 -32.707 34.904 1.00 23.26 71 SER E O 1
ATOM 4831 N N . LEU E 1 72 ? -34.490 -31.144 34.489 1.00 16.89 72 LEU E N 1
ATOM 4832 C CA . LEU E 1 72 ? -34.889 -30.986 33.096 1.00 17.23 72 LEU E CA 1
ATOM 4833 C C . LEU E 1 72 ? -34.477 -32.170 32.220 1.00 18.17 72 LEU E C 1
ATOM 4834 O O . LEU E 1 72 ? -34.853 -32.240 31.051 1.00 18.08 72 LEU E O 1
ATOM 4839 N N . CYS E 1 73 ? -33.701 -33.094 32.779 1.00 20.07 73 CYS E N 1
ATOM 4840 C CA . CYS E 1 73 ? -33.260 -34.264 32.023 1.00 21.83 73 CYS E CA 1
ATOM 4841 C C . CYS E 1 73 ? -34.082 -35.489 32.369 1.00 23.46 73 CYS E C 1
ATOM 4842 O O . CYS E 1 73 ? -33.702 -36.616 32.048 1.00 24.74 73 CYS E O 1
ATOM 4845 N N . LEU E 1 74 ? -35.210 -35.264 33.030 1.00 24.56 74 LEU E N 1
ATOM 4846 C CA . LEU E 1 74 ? -36.088 -36.355 33.422 1.00 27.60 74 LEU E CA 1
ATOM 4847 C C . LEU E 1 74 ? -37.487 -36.170 32.851 1.00 30.58 74 LEU E C 1
ATOM 4848 O O . LEU E 1 74 ? -37.947 -35.047 32.643 1.00 29.22 74 LEU E O 1
ATOM 4853 N N . GLU E 1 75 ? -38.157 -37.286 32.597 1.00 36.68 75 GLU E N 1
ATOM 4854 C CA . GLU E 1 75 ? -39.512 -37.254 32.074 1.00 42.04 75 GLU E CA 1
ATOM 4855 C C . GLU E 1 75 ? -40.421 -36.812 33.215 1.00 43.70 75 GLU E C 1
ATOM 4856 O O . GLU E 1 75 ? -40.024 -36.877 34.382 1.00 42.58 75 GLU E O 1
ATOM 4862 N N . GLU E 1 76 ? -41.629 -36.360 32.888 1.00 43.77 76 GLU E N 1
ATOM 4863 C CA . GLU E 1 76 ? -42.567 -35.917 33.916 1.00 44.56 76 GLU E CA 1
ATOM 4864 C C . GLU E 1 76 ? -42.800 -37.051 34.907 1.00 43.46 76 GLU E C 1
ATOM 4865 O O . GLU E 1 76 ? -42.692 -38.226 34.552 1.00 42.92 76 GLU E O 1
ATOM 4871 N N . GLY E 1 77 ? -43.112 -36.697 36.150 1.00 44.74 77 GLY E N 1
ATOM 4872 C CA . GLY E 1 77 ? -43.347 -37.706 37.167 1.00 43.99 77 GLY E CA 1
ATOM 4873 C C . GLY E 1 77 ? -42.081 -38.013 37.941 1.00 43.74 77 GLY E C 1
ATOM 4874 O O . GLY E 1 77 ? -42.081 -38.829 38.866 1.00 43.36 77 GLY E O 1
ATOM 4875 N N . LYS E 1 78 ? -40.993 -37.355 37.552 1.00 46.88 78 LYS E N 1
ATOM 4876 C CA . LYS E 1 78 ? -39.704 -37.539 38.202 1.00 46.16 78 LYS E CA 1
ATOM 4877 C C . LYS E 1 78 ? -39.002 -36.204 38.391 1.00 44.86 78 LYS E C 1
ATOM 4878 O O . LYS E 1 78 ? -39.223 -35.258 37.631 1.00 44.94 78 LYS E O 1
ATOM 4884 N N . THR E 1 79 ? -38.152 -36.137 39.409 1.00 35.45 79 THR E N 1
ATOM 4885 C CA . THR E 1 79 ? -37.390 -34.932 39.696 1.00 31.57 79 THR E CA 1
ATOM 4886 C C . THR E 1 79 ? -36.110 -35.347 40.417 1.00 28.95 79 THR E C 1
ATOM 4887 O O . THR E 1 79 ? -35.787 -36.533 40.479 1.00 27.15 79 THR E O 1
ATOM 4891 N N . VAL E 1 80 ? -35.381 -34.383 40.962 1.00 26.38 80 VAL E N 1
ATOM 4892 C CA . VAL E 1 80 ? -34.137 -34.703 41.644 1.00 24.77 80 VAL E CA 1
ATOM 4893 C C . VAL E 1 80 ? -34.018 -34.106 43.033 1.00 23.91 80 VAL E C 1
ATOM 4894 O O . VAL E 1 80 ? -34.687 -33.127 43.370 1.00 24.28 80 VAL E O 1
ATOM 4898 N N . VAL E 1 81 ? -33.155 -34.719 43.833 1.00 21.07 81 VAL E N 1
ATOM 4899 C CA . VAL E 1 81 ? -32.880 -34.267 45.187 1.00 21.52 81 VAL E CA 1
ATOM 4900 C C . VAL E 1 81 ? -31.366 -34.246 45.328 1.00 19.57 81 VAL E C 1
ATOM 4901 O O . VAL E 1 81 ? -30.698 -35.211 44.969 1.00 18.55 81 VAL E O 1
ATOM 4905 N N . GLY E 1 82 ? -30.826 -33.147 45.842 1.00 21.73 82 GLY E N 1
ATOM 4906 C CA . GLY E 1 82 ? -29.392 -33.059 46.013 1.00 20.16 82 GLY E CA 1
ATOM 4907 C C . GLY E 1 82 ? -28.940 -33.975 47.131 1.00 19.90 82 GLY E C 1
ATOM 4908 O O . GLY E 1 82 ? -29.506 -33.950 48.220 1.00 20.42 82 GLY E O 1
ATOM 4909 N N . LEU E 1 83 ? -27.931 -34.794 46.859 1.00 19.34 83 LEU E N 1
ATOM 4910 C CA . LEU E 1 83 ? -27.397 -35.721 47.851 1.00 19.06 83 LEU E CA 1
ATOM 4911 C C . LEU E 1 83 ? -26.153 -35.109 48.490 1.00 18.61 83 LEU E C 1
ATOM 4912 O O . LEU E 1 83 ? -26.041 -35.032 49.717 1.00 17.98 83 LEU E O 1
ATOM 4917 N N . ASP E 1 84 ? -25.211 -34.689 47.652 1.00 15.89 84 ASP E N 1
ATOM 4918 C CA . ASP E 1 84 ? -23.982 -34.067 48.139 1.00 15.86 84 ASP E CA 1
ATOM 4919 C C . ASP E 1 84 ? -23.378 -33.152 47.085 1.00 16.56 84 ASP E C 1
ATOM 4920 O O . ASP E 1 84 ? -23.738 -33.217 45.905 1.00 15.14 84 ASP E O 1
ATOM 4925 N N . ILE E 1 85 ? -22.469 -32.288 47.516 1.00 15.87 85 ILE E N 1
ATOM 4926 C CA . ILE E 1 85 ? -21.830 -31.360 46.598 1.00 16.01 85 ILE E CA 1
ATOM 4927 C C . ILE E 1 85 ? -20.488 -30.918 47.156 1.00 16.16 85 ILE E C 1
ATOM 4928 O O . ILE E 1 85 ? -20.299 -30.839 48.374 1.00 13.97 85 ILE E O 1
ATOM 4933 N N . ASN E 1 86 ? -19.548 -30.647 46.260 1.00 17.45 86 ASN E N 1
ATOM 4934 C CA . ASN E 1 86 ? -18.226 -30.199 46.669 1.00 18.20 86 ASN E CA 1
ATOM 4935 C C . ASN E 1 86 ? -17.781 -29.114 45.702 1.00 19.24 86 ASN E C 1
ATOM 4936 O O . ASN E 1 86 ? -18.311 -28.998 44.595 1.00 19.77 86 ASN E O 1
ATOM 4941 N N . ALA E 1 87 ? -16.816 -28.311 46.125 1.00 14.45 87 ALA E N 1
ATOM 4942 C CA . ALA E 1 87 ? -16.328 -27.239 45.284 1.00 14.54 87 ALA E CA 1
ATOM 4943 C C . ALA E 1 87 ? -14.970 -26.768 45.748 1.00 14.86 87 ALA E C 1
ATOM 4944 O O . ALA E 1 87 ? -14.639 -26.858 46.936 1.00 12.54 87 ALA E O 1
ATOM 4946 N N . ASN E 1 88 ? -14.180 -26.291 44.794 1.00 14.52 88 ASN E N 1
ATOM 4947 C CA . ASN E 1 88 ? -12.869 -25.730 45.085 1.00 15.35 88 ASN E CA 1
ATOM 4948 C C . ASN E 1 88 ? -12.947 -24.283 44.632 1.00 16.25 88 ASN E C 1
ATOM 4949 O O . ASN E 1 88 ? -13.398 -24.001 43.521 1.00 12.85 88 ASN E O 1
ATOM 4954 N N . HIS E 1 89 ? -12.532 -23.370 45.503 1.00 16.19 89 HIS E N 1
ATOM 4955 C CA . HIS E 1 89 ? -12.540 -21.947 45.180 1.00 18.86 89 HIS E CA 1
ATOM 4956 C C . HIS E 1 89 ? -11.142 -21.645 44.672 1.00 19.79 89 HIS E C 1
ATOM 4957 O O . HIS E 1 89 ? -10.169 -21.706 45.424 1.00 20.77 89 HIS E O 1
ATOM 4964 N N . LEU E 1 90 ? -11.054 -21.338 43.382 1.00 19.05 90 LEU E N 1
ATOM 4965 C CA . LEU E 1 90 ? -9.778 -21.095 42.720 1.00 20.55 90 LEU E CA 1
ATOM 4966 C C . LEU E 1 90 ? -9.213 -19.689 42.840 1.00 23.26 90 LEU E C 1
ATOM 4967 O O . LEU E 1 90 ? -8.003 -19.518 42.972 1.00 22.34 90 LEU E O 1
ATOM 4972 N N . ARG E 1 91 ? -10.076 -18.683 42.786 1.00 27.75 91 ARG E N 1
ATOM 4973 C CA . ARG E 1 91 ? -9.622 -17.305 42.895 1.00 30.93 91 ARG E CA 1
ATOM 4974 C C . ARG E 1 91 ? -10.748 -16.390 43.347 1.00 30.12 91 ARG E C 1
ATOM 4975 O O . ARG E 1 91 ? -11.918 -16.647 43.069 1.00 29.44 91 ARG E O 1
ATOM 4983 N N . PRO E 1 92 ? -10.407 -15.304 44.056 1.00 29.67 92 PRO E N 1
ATOM 4984 C CA . PRO E 1 92 ? -11.420 -14.363 44.533 1.00 29.27 92 PRO E CA 1
ATOM 4985 C C . PRO E 1 92 ? -12.020 -13.538 43.397 1.00 27.88 92 PRO E C 1
ATOM 4986 O O . PRO E 1 92 ? -11.381 -13.327 42.371 1.00 27.62 92 PRO E O 1
ATOM 4990 N N . VAL E 1 93 ? -13.254 -13.087 43.588 1.00 23.16 93 VAL E N 1
ATOM 4991 C CA . VAL E 1 93 ? -13.941 -12.263 42.600 1.00 23.46 93 VAL E CA 1
ATOM 4992 C C . VAL E 1 93 ? -14.397 -11.020 43.354 1.00 25.80 93 VAL E C 1
ATOM 4993 O O . VAL E 1 93 ? -15.130 -11.124 44.337 1.00 23.06 93 VAL E O 1
ATOM 4997 N N . ARG E 1 94 ? -13.964 -9.846 42.904 1.00 30.29 94 ARG E N 1
ATOM 4998 C CA . ARG E 1 94 ? -14.328 -8.613 43.595 1.00 34.27 94 ARG E CA 1
ATOM 4999 C C . ARG E 1 94 ? -15.375 -7.709 42.957 1.00 32.99 94 ARG E C 1
ATOM 5000 O O . ARG E 1 94 ? -15.726 -6.679 43.532 1.00 33.91 94 ARG E O 1
ATOM 5008 N N . SER E 1 95 ? -15.886 -8.081 41.790 1.00 29.48 95 SER E N 1
ATOM 5009 C CA . SER E 1 95 ? -16.897 -7.256 41.135 1.00 28.90 95 SER E CA 1
ATOM 5010 C C . SER E 1 95 ? -17.478 -7.925 39.899 1.00 27.73 95 SER E C 1
ATOM 5011 O O . SER E 1 95 ? -16.952 -8.930 39.422 1.00 27.04 95 SER E O 1
ATOM 5014 N N . GLY E 1 96 ? -18.563 -7.350 39.387 1.00 30.79 96 GLY E N 1
ATOM 5015 C CA . GLY E 1 96 ? -19.209 -7.878 38.199 1.00 29.08 96 GLY E CA 1
ATOM 5016 C C . GLY E 1 96 ? -20.176 -9.004 38.500 1.00 29.60 96 GLY E C 1
ATOM 5017 O O . GLY E 1 96 ? -20.802 -9.033 39.557 1.00 30.40 96 GLY E O 1
ATOM 5018 N N . LYS E 1 97 ? -20.316 -9.931 37.560 1.00 26.11 97 LYS E N 1
ATOM 5019 C CA . LYS E 1 97 ? -21.202 -11.062 37.765 1.00 25.14 97 LYS E CA 1
ATOM 5020 C C . LYS E 1 97 ? -20.524 -12.331 37.291 1.00 21.98 97 LYS E C 1
ATOM 5021 O O . LYS E 1 97 ? -19.684 -12.303 36.391 1.00 20.66 97 LYS E O 1
ATOM 5027 N N . VAL E 1 98 ? -20.880 -13.445 37.911 1.00 20.32 98 VAL E N 1
ATOM 5028 C CA . VAL E 1 98 ? -20.301 -14.720 37.540 1.00 17.81 98 VAL E CA 1
ATOM 5029 C C . VAL E 1 98 ? -21.336 -15.545 36.795 1.00 16.65 98 VAL E C 1
ATOM 5030 O O . VAL E 1 98 ? -22.544 -15.336 36.951 1.00 16.46 98 VAL E O 1
ATOM 5034 N N . THR E 1 99 ? -20.852 -16.470 35.976 1.00 15.61 99 THR E N 1
ATOM 5035 C CA . THR E 1 99 ? -21.714 -17.350 35.202 1.00 14.53 99 THR E CA 1
ATOM 5036 C C . THR E 1 99 ? -21.350 -18.787 35.547 1.00 13.29 99 THR E C 1
ATOM 5037 O O . THR E 1 99 ? -20.192 -19.179 35.442 1.00 12.80 99 THR E O 1
ATOM 5041 N N . ALA E 1 100 ? -22.337 -19.566 35.972 1.00 13.48 100 ALA E N 1
ATOM 5042 C CA . ALA E 1 100 ? -22.093 -20.962 36.315 1.00 14.19 100 ALA E CA 1
ATOM 5043 C C . ALA E 1 100 ? -22.698 -21.847 35.239 1.00 14.58 100 ALA E C 1
ATOM 5044 O O . ALA E 1 100 ? -23.889 -21.737 34.945 1.00 16.56 100 ALA E O 1
ATOM 5046 N N . ARG E 1 101 ? -21.884 -22.714 34.644 1.00 12.52 101 ARG E N 1
ATOM 5047 C CA . ARG E 1 101 ? -22.383 -23.613 33.615 1.00 12.04 101 ARG E CA 1
ATOM 5048 C C . ARG E 1 101 ? -22.408 -25.057 34.090 1.00 14.03 101 ARG E C 1
ATOM 5049 O O . ARG E 1 101 ? -21.390 -25.604 34.525 1.00 13.09 101 ARG E O 1
ATOM 5057 N N . ALA E 1 102 ? -23.585 -25.666 34.010 1.00 13.83 102 ALA E N 1
ATOM 5058 C CA . ALA E 1 102 ? -23.757 -27.053 34.412 1.00 14.85 102 ALA E CA 1
ATOM 5059 C C . ALA E 1 102 ? -23.722 -27.959 33.185 1.00 17.04 102 ALA E C 1
ATOM 5060 O O . ALA E 1 102 ? -24.378 -27.684 32.178 1.00 15.91 102 ALA E O 1
ATOM 5062 N N . THR E 1 103 ? -22.930 -29.023 33.272 1.00 17.44 103 THR E N 1
ATOM 5063 C CA . THR E 1 103 ? -22.803 -30.007 32.204 1.00 18.41 103 THR E CA 1
ATOM 5064 C C . THR E 1 103 ? -22.844 -31.380 32.880 1.00 18.17 103 THR E C 1
ATOM 5065 O O . THR E 1 103 ? -22.310 -31.558 33.979 1.00 17.80 103 THR E O 1
ATOM 5069 N N . PRO E 1 104 ? -23.476 -32.370 32.237 1.00 17.03 104 PRO E N 1
ATOM 5070 C CA . PRO E 1 104 ? -23.563 -33.709 32.828 1.00 17.19 104 PRO E CA 1
ATOM 5071 C C . PRO E 1 104 ? -22.273 -34.529 32.804 1.00 18.66 104 PRO E C 1
ATOM 5072 O O . PRO E 1 104 ? -21.479 -34.429 31.872 1.00 17.57 104 PRO E O 1
ATOM 5076 N N . ILE E 1 105 ? -22.075 -35.332 33.847 1.00 18.59 105 ILE E N 1
ATOM 5077 C CA . ILE E 1 105 ? -20.920 -36.218 33.935 1.00 18.48 105 ILE E CA 1
ATOM 5078 C C . ILE E 1 105 ? -21.473 -37.618 33.672 1.00 19.00 105 ILE E C 1
ATOM 5079 O O . ILE E 1 105 ? -20.910 -38.387 32.893 1.00 18.11 105 ILE E O 1
ATOM 5084 N N . ASN E 1 106 ? -22.584 -37.939 34.329 1.00 21.47 106 ASN E N 1
ATOM 5085 C CA . ASN E 1 106 ? -23.248 -39.227 34.136 1.00 23.14 106 ASN E CA 1
ATOM 5086 C C . ASN E 1 106 ? -24.691 -39.122 34.611 1.00 23.46 106 ASN E C 1
ATOM 5087 O O . ASN E 1 106 ? -24.955 -38.660 35.720 1.00 24.25 106 ASN E O 1
ATOM 5092 N N . LEU E 1 107 ? -25.627 -39.532 33.760 1.00 19.91 107 LEU E N 1
ATOM 5093 C CA . LEU E 1 107 ? -27.041 -39.485 34.106 1.00 21.47 107 LEU E CA 1
ATOM 5094 C C . LEU E 1 107 ? -27.596 -40.900 34.223 1.00 23.56 107 LEU E C 1
ATOM 5095 O O . LEU E 1 107 ? -27.975 -41.513 33.224 1.00 22.54 107 LEU E O 1
ATOM 5100 N N . GLY E 1 108 ? -27.638 -41.416 35.447 1.00 26.18 108 GLY E N 1
ATOM 5101 C CA . GLY E 1 108 ? -28.138 -42.762 35.664 1.00 27.53 108 GLY E CA 1
ATOM 5102 C C . GLY E 1 108 ? -29.616 -42.784 35.982 1.00 29.24 108 GLY E C 1
ATOM 5103 O O . GLY E 1 108 ? -30.228 -41.736 36.183 1.00 27.99 108 GLY E O 1
ATOM 5104 N N . ARG E 1 109 ? -30.194 -43.979 36.038 1.00 28.59 109 ARG E N 1
ATOM 5105 C CA . ARG E 1 109 ? -31.613 -44.117 36.339 1.00 31.39 109 ARG E CA 1
ATOM 5106 C C . ARG E 1 109 ? -31.928 -43.704 37.772 1.00 29.88 109 ARG E C 1
ATOM 5107 O O . ARG E 1 109 ? -33.017 -43.208 38.053 1.00 29.69 109 ARG E O 1
ATOM 5115 N N . ASN E 1 110 ? -30.972 -43.900 38.674 1.00 28.94 110 ASN E N 1
ATOM 5116 C CA . ASN E 1 110 ? -31.175 -43.554 40.078 1.00 27.39 110 ASN E CA 1
ATOM 5117 C C . ASN E 1 110 ? -30.275 -42.423 40.574 1.00 25.21 110 ASN E C 1
ATOM 5118 O O . ASN E 1 110 ? -30.621 -41.726 41.529 1.00 22.75 110 ASN E O 1
ATOM 5123 N N . ILE E 1 111 ? -29.126 -42.241 39.927 1.00 26.45 111 ILE E N 1
ATOM 5124 C CA . ILE E 1 111 ? -28.183 -41.203 40.335 1.00 24.54 111 ILE E CA 1
ATOM 5125 C C . ILE E 1 111 ? -27.669 -40.370 39.165 1.00 23.67 111 ILE E C 1
ATOM 5126 O O . ILE E 1 111 ? -27.346 -40.914 38.107 1.00 23.57 111 ILE E O 1
ATOM 5131 N N . GLN E 1 112 ? -27.592 -39.055 39.362 1.00 18.54 112 GLN E N 1
ATOM 5132 C CA . GLN E 1 112 ? -27.055 -38.152 38.349 1.00 17.60 112 GLN E CA 1
ATOM 5133 C C . GLN E 1 112 ? -25.854 -37.438 38.962 1.00 16.31 112 GLN E C 1
ATOM 5134 O O . GLN E 1 112 ? -25.866 -37.097 40.144 1.00 15.61 112 GLN E O 1
ATOM 5140 N N . VAL E 1 113 ? -24.820 -37.225 38.159 1.00 14.77 113 VAL E N 1
ATOM 5141 C CA . VAL E 1 113 ? -23.620 -36.539 38.614 1.00 15.00 113 VAL E CA 1
ATOM 5142 C C . VAL E 1 113 ? -23.400 -35.367 37.672 1.00 15.06 113 VAL E C 1
ATOM 5143 O O . VAL E 1 113 ? -23.304 -35.550 36.457 1.00 15.79 113 VAL E O 1
ATOM 5147 N N . TRP E 1 114 ? -23.329 -34.166 38.238 1.00 14.47 114 TRP E N 1
ATOM 5148 C CA . TRP E 1 114 ? -23.154 -32.956 37.451 1.00 13.92 114 TRP E CA 1
ATOM 5149 C C . TRP E 1 114 ? -21.895 -32.169 37.745 1.00 13.38 114 TRP E C 1
ATOM 5150 O O . TRP E 1 114 ? -21.424 -32.117 38.878 1.00 12.14 114 TRP E O 1
ATOM 5161 N N . GLN E 1 115 ? -21.371 -31.540 36.699 1.00 12.99 115 GLN E N 1
ATOM 5162 C CA . GLN E 1 115 ? -20.196 -30.698 36.795 1.00 12.95 115 GLN E CA 1
ATOM 5163 C C . GLN E 1 115 ? -20.672 -29.260 36.661 1.00 13.68 115 GLN E C 1
ATOM 5164 O O . GLN E 1 115 ? -21.447 -28.942 35.758 1.00 12.49 115 GLN E O 1
ATOM 5170 N N . ILE E 1 116 ? -20.230 -28.390 37.559 1.00 13.50 116 ILE E N 1
ATOM 5171 C CA . ILE E 1 116 ? -20.616 -26.990 37.462 1.00 13.25 116 ILE E CA 1
ATOM 5172 C C . ILE E 1 116 ? -19.371 -26.138 37.607 1.00 13.94 116 ILE E C 1
ATOM 5173 O O . ILE E 1 116 ? -18.720 -26.147 38.650 1.00 13.95 116 ILE E O 1
ATOM 5178 N N . ASP E 1 117 ? -19.026 -25.423 36.544 1.00 13.38 117 ASP E N 1
ATOM 5179 C CA . ASP E 1 117 ? -17.865 -24.550 36.575 1.00 14.99 117 ASP E CA 1
ATOM 5180 C C . ASP E 1 117 ? -18.384 -23.118 36.541 1.00 15.09 117 ASP E C 1
ATOM 5181 O O . ASP E 1 117 ? -19.308 -22.802 35.791 1.00 15.87 117 ASP E O 1
ATOM 5186 N N . ILE E 1 118 ? -17.799 -22.266 37.373 1.00 15.49 118 ILE E N 1
ATOM 5187 C CA . ILE E 1 118 ? -18.212 -20.871 37.470 1.00 15.53 118 ILE E CA 1
ATOM 5188 C C . ILE E 1 118 ? -17.081 -19.969 37.002 1.00 17.04 118 ILE E C 1
ATOM 5189 O O . ILE E 1 118 ? -15.935 -20.130 37.430 1.00 16.19 118 ILE E O 1
ATOM 5194 N N . ARG E 1 119 ? -17.411 -19.027 36.120 1.00 15.65 119 ARG E N 1
ATOM 5195 C CA . ARG E 1 119 ? -16.431 -18.100 35.567 1.00 18.12 119 ARG E CA 1
ATOM 5196 C C . ARG E 1 119 ? -16.841 -16.655 35.803 1.00 19.16 119 ARG E C 1
ATOM 5197 O O . ARG E 1 119 ? -18.020 -16.352 35.994 1.00 17.56 119 ARG E O 1
ATOM 5205 N N . THR E 1 120 ? -15.857 -15.764 35.767 1.00 18.48 120 THR E N 1
ATOM 5206 C CA . THR E 1 120 ? -16.113 -14.343 35.953 1.00 19.28 120 THR E CA 1
ATOM 5207 C C . THR E 1 120 ? -16.454 -13.720 34.600 1.00 22.09 120 THR E C 1
ATOM 5208 O O . THR E 1 120 ? -16.420 -14.392 33.566 1.00 19.30 120 THR E O 1
ATOM 5212 N N . GLU E 1 121 ? -16.774 -12.431 34.617 1.00 26.30 121 GLU E N 1
ATOM 5213 C CA . GLU E 1 121 ? -17.118 -11.695 33.407 1.00 32.31 121 GLU E CA 1
ATOM 5214 C C . GLU E 1 121 ? -15.951 -11.713 32.422 1.00 33.62 121 GLU E C 1
ATOM 5215 O O . GLU E 1 121 ? -16.141 -11.548 31.217 1.00 34.17 121 GLU E O 1
ATOM 5221 N N . GLU E 1 122 ? -14.746 -11.916 32.948 1.00 38.86 122 GLU E N 1
ATOM 5222 C CA . GLU E 1 122 ? -13.534 -11.955 32.136 1.00 40.56 122 GLU E CA 1
ATOM 5223 C C . GLU E 1 122 ? -13.230 -13.376 31.664 1.00 39.77 122 GLU E C 1
ATOM 5224 O O . GLU E 1 122 ? -12.155 -13.643 31.123 1.00 39.10 122 GLU E O 1
ATOM 5230 N N . ASN E 1 123 ? -14.174 -14.285 31.884 1.00 32.64 123 ASN E N 1
ATOM 5231 C CA . ASN E 1 123 ? -14.032 -15.679 31.476 1.00 31.94 123 ASN E CA 1
ATOM 5232 C C . ASN E 1 123 ? -13.009 -16.462 32.301 1.00 29.00 123 ASN E C 1
ATOM 5233 O O . ASN E 1 123 ? -12.561 -17.530 31.887 1.00 27.31 123 ASN E O 1
ATOM 5238 N N . LYS E 1 124 ? -12.644 -15.936 33.466 1.00 27.31 124 LYS E N 1
ATOM 5239 C CA . LYS E 1 124 ? -11.684 -16.609 34.342 1.00 25.66 124 LYS E CA 1
ATOM 5240 C C . LYS E 1 124 ? -12.413 -17.595 35.253 1.00 22.37 124 LYS E C 1
ATOM 5241 O O . LYS E 1 124 ? -13.448 -17.268 35.829 1.00 19.32 124 LYS E O 1
ATOM 5247 N N . LEU E 1 125 ? -11.870 -18.801 35.378 1.00 24.05 125 LEU E N 1
ATOM 5248 C CA . LEU E 1 125 ? -12.472 -19.834 36.216 1.00 22.95 125 LEU E CA 1
ATOM 5249 C C . LEU E 1 125 ? -12.258 -19.491 37.688 1.00 22.13 125 LEU E C 1
ATOM 5250 O O . LEU E 1 125 ? -11.121 -19.351 38.139 1.00 22.04 125 LEU E O 1
ATOM 5255 N N . CYS E 1 126 ? -13.342 -19.347 38.441 1.00 20.39 126 CYS E N 1
ATOM 5256 C CA . CYS E 1 126 ? -13.206 -19.013 39.852 1.00 19.55 126 CYS E CA 1
ATOM 5257 C C . CYS E 1 126 ? -13.669 -20.126 40.787 1.00 18.50 126 CYS E C 1
ATOM 5258 O O . CYS E 1 126 ? -13.312 -20.136 41.962 1.00 19.06 126 CYS E O 1
ATOM 5261 N N . CYS E 1 127 ? -14.453 -21.062 40.268 1.00 18.69 127 CYS E N 1
ATOM 5262 C CA . CYS E 1 127 ? -14.944 -22.159 41.088 1.00 18.03 127 CYS E CA 1
ATOM 5263 C C . CYS E 1 127 ? -15.299 -23.375 40.248 1.00 16.74 127 CYS E C 1
ATOM 5264 O O . CYS E 1 127 ? -15.824 -23.252 39.141 1.00 17.53 127 CYS E O 1
ATOM 5267 N N . VAL E 1 128 ? -14.989 -24.552 40.778 1.00 14.93 128 VAL E N 1
ATOM 5268 C CA . VAL E 1 128 ? -15.310 -25.807 40.118 1.00 12.65 128 VAL E CA 1
ATOM 5269 C C . VAL E 1 128 ? -16.040 -26.630 41.167 1.00 15.30 128 VAL E C 1
ATOM 5270 O O . VAL E 1 128 ? -15.612 -26.700 42.323 1.00 14.39 128 VAL E O 1
ATOM 5274 N N . SER E 1 129 ? -17.140 -27.249 40.762 1.00 13.44 129 SER E N 1
ATOM 5275 C CA . SER E 1 129 ? -17.959 -28.020 41.678 1.00 14.97 129 SER E CA 1
ATOM 5276 C C . SER E 1 129 ? -18.560 -29.261 41.029 1.00 15.56 129 SER E C 1
ATOM 5277 O O . SER E 1 129 ? -18.702 -29.331 39.805 1.00 13.31 129 SER E O 1
ATOM 5280 N N . ARG E 1 130 ? -18.894 -30.249 41.855 1.00 16.25 130 ARG E N 1
ATOM 5281 C CA . ARG E 1 130 ? -19.519 -31.470 41.367 1.00 16.64 130 ARG E CA 1
ATOM 5282 C C . ARG E 1 130 ? -20.695 -31.753 42.292 1.00 16.72 130 ARG E C 1
ATOM 5283 O O . ARG E 1 130 ? -20.551 -31.738 43.523 1.00 14.55 130 ARG E O 1
ATOM 5291 N N . LEU E 1 131 ? -21.852 -31.998 41.688 1.00 13.42 131 LEU E N 1
ATOM 5292 C CA . LEU E 1 131 ? -23.090 -32.255 42.411 1.00 14.12 131 LEU E CA 1
ATOM 5293 C C . LEU E 1 131 ? -23.613 -33.667 42.153 1.00 14.52 131 LEU E C 1
ATOM 5294 O O . LEU E 1 131 ? -23.657 -34.125 41.010 1.00 14.65 131 LEU E O 1
ATOM 5299 N N . THR E 1 132 ? -24.002 -34.357 43.222 1.00 15.68 132 THR E N 1
ATOM 5300 C CA . THR E 1 132 ? -24.541 -35.706 43.098 1.00 15.78 132 THR E CA 1
ATOM 5301 C C . THR E 1 132 ? -26.025 -35.641 43.412 1.00 17.24 132 THR E C 1
ATOM 5302 O O . THR E 1 132 ? -26.417 -35.191 44.488 1.00 16.76 132 THR E O 1
ATOM 5306 N N . LEU E 1 133 ? -26.845 -36.096 42.469 1.00 15.34 133 LEU E N 1
ATOM 5307 C CA . LEU E 1 133 ? -28.296 -36.063 42.624 1.00 15.88 133 LEU E CA 1
ATOM 5308 C C . LEU E 1 133 ? -28.954 -37.429 42.641 1.00 16.78 133 LEU E C 1
ATOM 5309 O O . LEU E 1 133 ? -28.520 -38.355 41.961 1.00 16.61 133 LEU E O 1
ATOM 5314 N N . SER E 1 134 ? -30.018 -37.543 43.422 1.00 17.89 134 SER E N 1
ATOM 5315 C CA . SER E 1 134 ? -30.766 -38.782 43.502 1.00 21.78 134 SER E CA 1
ATOM 5316 C C . SER E 1 134 ? -32.025 -38.578 42.671 1.00 21.45 134 SER E C 1
ATOM 5317 O O . SER E 1 134 ? -32.639 -37.517 42.729 1.00 20.90 134 SER E O 1
ATOM 5320 N N . VAL E 1 135 ? -32.393 -39.573 41.874 1.00 24.97 135 VAL E N 1
ATOM 5321 C CA . VAL E 1 135 ? -33.600 -39.465 41.067 1.00 25.83 135 VAL E CA 1
ATOM 5322 C C . VAL E 1 135 ? -34.741 -40.086 41.866 1.00 27.90 135 VAL E C 1
ATOM 5323 O O . VAL E 1 135 ? -34.633 -41.219 42.336 1.00 26.27 135 VAL E O 1
ATOM 5327 N N . ILE E 1 136 ? -35.825 -39.340 42.034 1.00 27.87 136 ILE E N 1
ATOM 5328 C CA . ILE E 1 136 ? -36.973 -39.840 42.778 1.00 32.05 136 ILE E CA 1
ATOM 5329 C C . ILE E 1 136 ? -38.204 -39.908 41.882 1.00 34.66 136 ILE E C 1
ATOM 5330 O O . ILE E 1 136 ? -38.491 -38.975 41.131 1.00 33.63 136 ILE E O 1
ATOM 5335 N N . ASN E 1 137 ? -38.927 -41.021 41.967 1.00 49.91 137 ASN E N 1
ATOM 5336 C CA . ASN E 1 137 ? -40.119 -41.225 41.153 1.00 53.39 137 ASN E CA 1
ATOM 5337 C C . ASN E 1 137 ? -41.383 -40.823 41.903 1.00 53.98 137 ASN E C 1
ATOM 5338 O O . ASN E 1 137 ? -42.023 -39.832 41.492 1.00 55.23 137 ASN E O 1
ATOM 5351 N N . LEU F 1 2 ? -9.376 -23.019 72.129 1.00 36.87 2 LEU F N 1
ATOM 5352 C CA . LEU F 1 2 ? -9.006 -22.829 70.725 1.00 30.94 2 LEU F CA 1
ATOM 5353 C C . LEU F 1 2 ? -8.742 -21.386 70.315 1.00 26.83 2 LEU F C 1
ATOM 5354 O O . LEU F 1 2 ? -7.732 -21.090 69.686 1.00 25.73 2 LEU F O 1
ATOM 5359 N N . TRP F 1 3 ? -9.670 -20.500 70.659 1.00 31.00 3 TRP F N 1
ATOM 5360 C CA . TRP F 1 3 ? -9.583 -19.090 70.288 1.00 28.29 3 TRP F CA 1
ATOM 5361 C C . TRP F 1 3 ? -8.279 -18.395 70.669 1.00 29.16 3 TRP F C 1
ATOM 5362 O O . TRP F 1 3 ? -7.768 -18.571 71.776 1.00 26.08 3 TRP F O 1
ATOM 5373 N N . LYS F 1 4 ? -7.751 -17.604 69.735 1.00 28.02 4 LYS F N 1
ATOM 5374 C CA . LYS F 1 4 ? -6.511 -16.860 69.937 1.00 29.15 4 LYS F CA 1
ATOM 5375 C C . LYS F 1 4 ? -6.746 -15.361 69.759 1.00 28.20 4 LYS F C 1
ATOM 5376 O O . LYS F 1 4 ? -5.820 -14.559 69.857 1.00 27.44 4 LYS F O 1
ATOM 5382 N N . LYS F 1 5 ? -7.994 -15.004 69.475 1.00 28.02 5 LYS F N 1
ATOM 5383 C CA . LYS F 1 5 ? -8.409 -13.614 69.296 1.00 27.88 5 LYS F CA 1
ATOM 5384 C C . LYS F 1 5 ? -9.601 -13.399 70.211 1.00 27.00 5 LYS F C 1
ATOM 5385 O O . LYS F 1 5 ? -10.384 -14.321 70.437 1.00 26.02 5 LYS F O 1
ATOM 5391 N N . THR F 1 6 ? -9.744 -12.192 70.740 1.00 25.78 6 THR F N 1
ATOM 5392 C CA . THR F 1 6 ? -10.891 -11.895 71.577 1.00 25.30 6 THR F CA 1
ATOM 5393 C C . THR F 1 6 ? -11.976 -11.496 70.589 1.00 24.08 6 THR F C 1
ATOM 5394 O O . THR F 1 6 ? -11.681 -10.958 69.522 1.00 23.85 6 THR F O 1
ATOM 5398 N N . PHE F 1 7 ? -13.226 -11.767 70.933 1.00 23.78 7 PHE F N 1
ATOM 5399 C CA . PHE F 1 7 ? -14.326 -11.422 70.050 1.00 22.83 7 PHE F CA 1
ATOM 5400 C C . PHE F 1 7 ? -15.634 -11.389 70.813 1.00 21.74 7 PHE F C 1
ATOM 5401 O O . PHE F 1 7 ? -15.736 -11.926 71.913 1.00 21.51 7 PHE F O 1
ATOM 5409 N N . THR F 1 8 ? -16.631 -10.741 70.229 1.00 21.92 8 THR F N 1
ATOM 5410 C CA . THR F 1 8 ? -17.947 -10.670 70.838 1.00 23.45 8 THR F CA 1
ATOM 5411 C C . THR F 1 8 ? -18.922 -10.964 69.713 1.00 23.93 8 THR F C 1
ATOM 5412 O O . THR F 1 8 ? -18.676 -10.593 68.565 1.00 24.67 8 THR F O 1
ATOM 5416 N N . LEU F 1 9 ? -20.016 -11.642 70.029 1.00 24.71 9 LEU F N 1
ATOM 5417 C CA . LEU F 1 9 ? -20.998 -11.973 69.009 1.00 26.00 9 LEU F CA 1
ATOM 5418 C C . LEU F 1 9 ? -21.546 -10.708 68.363 1.00 26.74 9 LEU F C 1
ATOM 5419 O O . LEU F 1 9 ? -21.841 -10.694 67.173 1.00 25.89 9 LEU F O 1
ATOM 5424 N N . GLU F 1 10 ? -21.671 -9.642 69.149 1.00 26.43 10 GLU F N 1
ATOM 5425 C CA . GLU F 1 10 ? -22.178 -8.379 68.629 1.00 27.33 10 GLU F CA 1
ATOM 5426 C C . GLU F 1 10 ? -21.239 -7.791 67.581 1.00 26.68 10 GLU F C 1
ATOM 5427 O O . GLU F 1 10 ? -21.689 -7.181 66.613 1.00 25.30 10 GLU F O 1
ATOM 5433 N N . ASN F 1 11 ? -19.936 -7.965 67.776 1.00 27.39 11 ASN F N 1
ATOM 5434 C CA . ASN F 1 11 ? -18.963 -7.442 66.824 1.00 28.26 11 ASN F CA 1
ATOM 5435 C C . ASN F 1 11 ? -18.857 -8.326 65.582 1.00 26.11 11 ASN F C 1
ATOM 5436 O O . ASN F 1 11 ? -18.590 -7.833 64.485 1.00 26.03 11 ASN F O 1
ATOM 5441 N N . LEU F 1 12 ? -19.058 -9.629 65.754 1.00 24.34 12 LEU F N 1
ATOM 5442 C CA . LEU F 1 12 ? -18.998 -10.553 64.625 1.00 22.60 12 LEU F CA 1
ATOM 5443 C C . LEU F 1 12 ? -20.230 -10.388 63.748 1.00 22.13 12 LEU F C 1
ATOM 5444 O O . LEU F 1 12 ? -20.163 -10.539 62.525 1.00 21.69 12 LEU F O 1
ATOM 5449 N N . ASN F 1 13 ? -21.366 -10.092 64.369 1.00 18.89 13 ASN F N 1
ATOM 5450 C CA . ASN F 1 13 ? -22.580 -9.887 63.596 1.00 21.21 13 ASN F CA 1
ATOM 5451 C C . ASN F 1 13 ? -22.521 -8.516 62.935 1.00 22.24 13 ASN F C 1
ATOM 5452 O O . ASN F 1 13 ? -23.069 -8.314 61.852 1.00 21.31 13 ASN F O 1
ATOM 5457 N N . GLN F 1 14 ? -21.838 -7.578 63.583 1.00 26.74 14 GLN F N 1
ATOM 5458 C CA . GLN F 1 14 ? -21.706 -6.238 63.035 1.00 28.31 14 GLN F CA 1
ATOM 5459 C C . GLN F 1 14 ? -20.776 -6.323 61.827 1.00 27.52 14 GLN F C 1
ATOM 5460 O O . GLN F 1 14 ? -20.959 -5.628 60.824 1.00 27.20 14 GLN F O 1
ATOM 5466 N N . LEU F 1 15 ? -19.776 -7.192 61.933 1.00 25.12 15 LEU F N 1
ATOM 5467 C CA . LEU F 1 15 ? -18.813 -7.415 60.862 1.00 24.65 15 LEU F CA 1
ATOM 5468 C C . LEU F 1 15 ? -19.501 -7.992 59.625 1.00 24.00 15 LEU F C 1
ATOM 5469 O O . LEU F 1 15 ? -19.182 -7.621 58.495 1.00 23.62 15 LEU F O 1
ATOM 5474 N N . CYS F 1 16 ? -20.449 -8.895 59.856 1.00 22.61 16 CYS F N 1
ATOM 5475 C CA . CYS F 1 16 ? -21.174 -9.566 58.778 1.00 22.47 16 CYS F CA 1
ATOM 5476 C C . CYS F 1 16 ? -22.322 -8.779 58.154 1.00 22.81 16 CYS F C 1
ATOM 5477 O O . CYS F 1 16 ? -22.946 -9.243 57.202 1.00 21.84 16 CYS F O 1
ATOM 5480 N N . SER F 1 17 ? -22.608 -7.594 58.676 1.00 23.45 17 SER F N 1
ATOM 5481 C CA . SER F 1 17 ? -23.700 -6.798 58.131 1.00 24.32 17 SER F CA 1
ATOM 5482 C C . SER F 1 17 ? -23.383 -6.309 56.721 1.00 23.19 17 SER F C 1
ATOM 5483 O O . SER F 1 17 ? -22.220 -6.167 56.349 1.00 21.67 17 SER F O 1
ATOM 5486 N N . ASN F 1 18 ? -24.429 -6.059 55.938 1.00 21.06 18 ASN F N 1
ATOM 5487 C CA . ASN F 1 18 ? -24.277 -5.580 54.569 1.00 21.49 18 ASN F CA 1
ATOM 5488 C C . ASN F 1 18 ? -23.491 -6.553 53.695 1.00 19.19 18 ASN F C 1
ATOM 5489 O O . ASN F 1 18 ? -22.695 -6.142 52.849 1.00 16.89 18 ASN F O 1
ATOM 5494 N N . SER F 1 19 ? -23.712 -7.844 53.909 1.00 19.00 19 SER F N 1
ATOM 5495 C CA . SER F 1 19 ? -23.042 -8.871 53.122 1.00 17.00 19 SER F CA 1
ATOM 5496 C C . SER F 1 19 ? -24.027 -10.004 52.889 1.00 15.78 19 SER F C 1
ATOM 5497 O O . SER F 1 19 ? -25.194 -9.916 53.290 1.00 16.58 19 SER F O 1
ATOM 5500 N N . ALA F 1 20 ? -23.563 -11.067 52.243 1.00 13.47 20 ALA F N 1
ATOM 5501 C CA . ALA F 1 20 ? -24.421 -12.215 51.977 1.00 14.56 20 ALA F CA 1
ATOM 5502 C C . ALA F 1 20 ? -24.898 -12.837 53.287 1.00 16.14 20 ALA F C 1
ATOM 5503 O O . ALA F 1 20 ? -26.001 -13.391 53.363 1.00 15.70 20 ALA F O 1
ATOM 5505 N N . VAL F 1 21 ? -24.058 -12.747 54.317 1.00 19.29 21 VAL F N 1
ATOM 5506 C CA . VAL F 1 21 ? -24.387 -13.309 55.628 1.00 20.23 21 VAL F CA 1
ATOM 5507 C C . VAL F 1 21 ? -25.665 -12.708 56.202 1.00 20.97 21 VAL F C 1
ATOM 5508 O O . VAL F 1 21 ? -26.587 -13.437 56.565 1.00 22.17 21 VAL F O 1
ATOM 5512 N N . SER F 1 22 ? -25.718 -11.382 56.292 1.00 20.98 22 SER F N 1
ATOM 5513 C CA . SER F 1 22 ? -26.905 -10.716 56.823 1.00 21.92 22 SER F CA 1
ATOM 5514 C C . SER F 1 22 ? -28.060 -10.849 55.832 1.00 21.10 22 SER F C 1
ATOM 5515 O O . SER F 1 22 ? -29.216 -10.989 56.227 1.00 21.53 22 SER F O 1
ATOM 5518 N N . HIS F 1 23 ? -27.739 -10.816 54.543 1.00 19.64 23 HIS F N 1
ATOM 5519 C CA . HIS F 1 23 ? -28.754 -10.945 53.505 1.00 19.74 23 HIS F CA 1
ATOM 5520 C C . HIS F 1 23 ? -29.539 -12.252 53.666 1.00 20.24 23 HIS F C 1
ATOM 5521 O O . HIS F 1 23 ? -30.748 -12.291 53.440 1.00 20.93 23 HIS F O 1
ATOM 5528 N N . LEU F 1 24 ? -28.849 -13.321 54.058 1.00 17.50 24 LEU F N 1
ATOM 5529 C CA . LEU F 1 24 ? -29.494 -14.620 54.239 1.00 15.43 24 LEU F CA 1
ATOM 5530 C C . LEU F 1 24 ? -30.055 -14.819 55.646 1.00 16.51 24 LEU F C 1
ATOM 5531 O O . LEU F 1 24 ? -30.495 -15.917 55.993 1.00 15.46 24 LEU F O 1
ATOM 5536 N N . GLY F 1 25 ? -30.031 -13.757 56.448 1.00 20.26 25 GLY F N 1
ATOM 5537 C CA . GLY F 1 25 ? -30.540 -13.825 57.807 1.00 20.42 25 GLY F CA 1
ATOM 5538 C C . GLY F 1 25 ? -29.680 -14.634 58.760 1.00 22.48 25 GLY F C 1
ATOM 5539 O O . GLY F 1 25 ? -30.158 -15.093 59.797 1.00 22.88 25 GLY F O 1
ATOM 5540 N N . ILE F 1 26 ? -28.407 -14.811 58.424 1.00 17.84 26 ILE F N 1
ATOM 5541 C CA . ILE F 1 26 ? -27.518 -15.583 59.277 1.00 18.47 26 ILE F CA 1
ATOM 5542 C C . ILE F 1 26 ? -27.021 -14.760 60.452 1.00 21.17 26 ILE F C 1
ATOM 5543 O O . ILE F 1 26 ? -26.697 -13.584 60.308 1.00 19.36 26 ILE F O 1
ATOM 5548 N N . GLU F 1 27 ? -26.968 -15.384 61.619 1.00 24.27 27 GLU F N 1
ATOM 5549 C CA . GLU F 1 27 ? -26.498 -14.688 62.802 1.00 26.93 27 GLU F CA 1
ATOM 5550 C C . GLU F 1 27 ? -25.582 -15.583 63.617 1.00 24.74 27 GLU F C 1
ATOM 5551 O O . GLU F 1 27 ? -25.908 -16.740 63.877 1.00 22.93 27 GLU F O 1
ATOM 5557 N N . ILE F 1 28 ? -24.418 -15.054 63.985 1.00 22.99 28 ILE F N 1
ATOM 5558 C CA . ILE F 1 28 ? -23.476 -15.803 64.804 1.00 21.15 28 ILE F CA 1
ATOM 5559 C C . ILE F 1 28 ? -24.219 -15.823 66.136 1.00 21.37 28 ILE F C 1
ATOM 5560 O O . ILE F 1 28 ? -24.402 -14.785 66.770 1.00 20.97 28 ILE F O 1
ATOM 5565 N N . SER F 1 29 ? -24.641 -17.010 66.549 1.00 23.73 29 SER F N 1
ATOM 5566 C CA . SER F 1 29 ? -25.465 -17.178 67.738 1.00 24.75 29 SER F CA 1
ATOM 5567 C C . SER F 1 29 ? -24.870 -17.594 69.074 1.00 25.71 29 SER F C 1
ATOM 5568 O O . SER F 1 29 ? -25.364 -17.171 70.116 1.00 27.22 29 SER F O 1
ATOM 5571 N N . ALA F 1 30 ? -23.844 -18.435 69.065 1.00 24.79 30 ALA F N 1
ATOM 5572 C CA . ALA F 1 30 ? -23.264 -18.882 70.327 1.00 24.44 30 ALA F CA 1
ATOM 5573 C C . ALA F 1 30 ? -21.901 -19.506 70.135 1.00 24.00 30 ALA F C 1
ATOM 5574 O O . ALA F 1 30 ? -21.505 -19.811 69.014 1.00 22.17 30 ALA F O 1
ATOM 5576 N N . PHE F 1 31 ? -21.175 -19.687 71.234 1.00 18.53 31 PHE F N 1
ATOM 5577 C CA . PHE F 1 31 ? -19.866 -20.305 71.158 1.00 19.81 31 PHE F CA 1
ATOM 5578 C C . PHE F 1 31 ? -19.467 -20.933 72.481 1.00 20.79 31 PHE F C 1
ATOM 5579 O O . PHE F 1 31 ? -19.997 -20.582 73.538 1.00 20.77 31 PHE F O 1
ATOM 5587 N N . GLY F 1 32 ? -18.540 -21.878 72.402 1.00 23.18 32 GLY F N 1
ATOM 5588 C CA . GLY F 1 32 ? -18.055 -22.558 73.587 1.00 24.74 32 GLY F CA 1
ATOM 5589 C C . GLY F 1 32 ? -16.549 -22.453 73.576 1.00 25.50 32 GLY F C 1
ATOM 5590 O O . GLY F 1 32 ? -15.997 -21.585 72.898 1.00 24.79 32 GLY F O 1
ATOM 5591 N N . GLU F 1 33 ? -15.873 -23.333 74.302 1.00 23.37 33 GLU F N 1
ATOM 5592 C CA . GLU F 1 33 ? -14.422 -23.288 74.347 1.00 25.01 33 GLU F CA 1
ATOM 5593 C C . GLU F 1 33 ? -13.789 -23.800 73.058 1.00 23.74 33 GLU F C 1
ATOM 5594 O O . GLU F 1 33 ? -12.691 -23.379 72.693 1.00 22.72 33 GLU F O 1
ATOM 5600 N N . ASP F 1 34 ? -14.483 -24.694 72.358 1.00 23.18 34 ASP F N 1
ATOM 5601 C CA . ASP F 1 34 ? -13.940 -25.248 71.124 1.00 22.62 34 ASP F CA 1
ATOM 5602 C C . ASP F 1 34 ? -14.975 -25.449 70.021 1.00 21.24 34 ASP F C 1
ATOM 5603 O O . ASP F 1 34 ? -14.898 -26.403 69.248 1.00 19.52 34 ASP F O 1
ATOM 5608 N N . TRP F 1 35 ? -15.944 -24.544 69.953 1.00 24.54 35 TRP F N 1
ATOM 5609 C CA . TRP F 1 35 ? -16.977 -24.598 68.929 1.00 23.91 35 TRP F CA 1
ATOM 5610 C C . TRP F 1 35 ? -17.680 -23.254 68.864 1.00 23.57 35 TRP F C 1
ATOM 5611 O O . TRP F 1 35 ? -17.656 -22.486 69.822 1.00 23.00 35 TRP F O 1
ATOM 5622 N N . ILE F 1 36 ? -18.295 -22.967 67.724 1.00 20.20 36 ILE F N 1
ATOM 5623 C CA . ILE F 1 36 ? -19.023 -21.719 67.546 1.00 21.50 36 ILE F CA 1
ATOM 5624 C C . ILE F 1 36 ? -20.159 -22.010 66.576 1.00 22.16 36 ILE F C 1
ATOM 5625 O O . ILE F 1 36 ? -19.993 -22.803 65.644 1.00 21.40 36 ILE F O 1
ATOM 5630 N N . GLU F 1 37 ? -21.316 -21.393 66.805 1.00 19.83 37 GLU F N 1
ATOM 5631 C CA . GLU F 1 37 ? -22.482 -21.630 65.956 1.00 20.97 37 GLU F CA 1
ATOM 5632 C C . GLU F 1 37 ? -23.063 -20.381 65.314 1.00 20.59 37 GLU F C 1
ATOM 5633 O O . GLU F 1 37 ? -22.824 -19.256 65.758 1.00 20.49 37 GLU F O 1
ATOM 5639 N N . ALA F 1 38 ? -23.848 -20.611 64.267 1.00 20.82 38 ALA F N 1
ATOM 5640 C CA . ALA F 1 38 ? -24.541 -19.557 63.543 1.00 20.23 38 ALA F CA 1
ATOM 5641 C C . ALA F 1 38 ? -25.905 -20.147 63.203 1.00 20.69 38 ALA F C 1
ATOM 5642 O O . ALA F 1 38 ? -26.017 -21.350 62.943 1.00 18.59 38 ALA F O 1
ATOM 5644 N N . THR F 1 39 ? -26.942 -19.317 63.222 1.00 19.14 39 THR F N 1
ATOM 5645 C CA . THR F 1 39 ? -28.285 -19.786 62.913 1.00 19.44 39 THR F CA 1
ATOM 5646 C C . THR F 1 39 ? -28.766 -19.127 61.640 1.00 19.80 39 THR F C 1
ATOM 5647 O O . THR F 1 39 ? -28.265 -18.075 61.241 1.00 18.82 39 THR F O 1
ATOM 5659 N N . PRO F 1 41 ? -32.624 -18.697 59.328 1.00 21.05 41 PRO F N 1
ATOM 5660 C CA . PRO F 1 41 ? -34.046 -18.995 59.188 1.00 22.30 41 PRO F CA 1
ATOM 5661 C C . PRO F 1 41 ? -34.330 -19.770 57.918 1.00 23.54 41 PRO F C 1
ATOM 5662 O O . PRO F 1 41 ? -33.572 -19.700 56.949 1.00 23.18 41 PRO F O 1
ATOM 5666 N N . VAL F 1 42 ? -35.423 -20.520 57.940 1.00 28.12 42 VAL F N 1
ATOM 5667 C CA . VAL F 1 42 ? -35.846 -21.279 56.780 1.00 28.72 42 VAL F CA 1
ATOM 5668 C C . VAL F 1 42 ? -37.092 -20.579 56.260 1.00 30.20 42 VAL F C 1
ATOM 5669 O O . VAL F 1 42 ? -38.207 -20.880 56.685 1.00 31.81 42 VAL F O 1
ATOM 5673 N N . ASP F 1 43 ? -36.888 -19.611 55.370 1.00 28.25 43 ASP F N 1
ATOM 5674 C CA . ASP F 1 43 ? -37.991 -18.868 54.772 1.00 28.45 43 ASP F CA 1
ATOM 5675 C C . ASP F 1 43 ? -37.694 -18.544 53.308 1.00 29.44 43 ASP F C 1
ATOM 5676 O O . ASP F 1 43 ? -36.762 -19.096 52.722 1.00 28.95 43 ASP F O 1
ATOM 5681 N N . HIS F 1 44 ? -38.487 -17.647 52.728 1.00 29.04 44 HIS F N 1
ATOM 5682 C CA . HIS F 1 44 ? -38.336 -17.260 51.326 1.00 30.50 44 HIS F CA 1
ATOM 5683 C C . HIS F 1 44 ? -36.923 -16.857 50.921 1.00 29.29 44 HIS F C 1
ATOM 5684 O O . HIS F 1 44 ? -36.548 -16.978 49.754 1.00 29.16 44 HIS F O 1
ATOM 5691 N N . ARG F 1 45 ? -36.140 -16.371 51.876 1.00 26.27 45 ARG F N 1
ATOM 5692 C CA . ARG F 1 45 ? -34.779 -15.947 51.575 1.00 25.25 45 ARG F CA 1
ATOM 5693 C C . ARG F 1 45 ? -33.825 -17.126 51.431 1.00 24.49 45 ARG F C 1
ATOM 5694 O O . ARG F 1 45 ? -32.801 -17.029 50.747 1.00 23.33 45 ARG F O 1
ATOM 5702 N N . THR F 1 46 ? -34.170 -18.244 52.059 1.00 19.64 46 THR F N 1
ATOM 5703 C CA . THR F 1 46 ? -33.297 -19.405 52.055 1.00 18.63 46 THR F CA 1
ATOM 5704 C C . THR F 1 46 ? -33.881 -20.712 51.540 1.00 19.09 46 THR F C 1
ATOM 5705 O O . THR F 1 46 ? -33.215 -21.745 51.601 1.00 17.85 46 THR F O 1
ATOM 5717 N N . GLN F 1 48 ? -35.840 -23.293 48.561 1.00 25.64 48 GLN F N 1
ATOM 5718 C CA . GLN F 1 48 ? -35.903 -23.561 47.135 1.00 29.58 48 GLN F CA 1
ATOM 5719 C C . GLN F 1 48 ? -37.344 -23.233 46.752 1.00 29.59 48 GLN F C 1
ATOM 5720 O O . GLN F 1 48 ? -38.198 -23.062 47.623 1.00 27.43 48 GLN F O 1
ATOM 5726 N N . PRO F 1 49 ? -37.635 -23.128 45.450 1.00 33.10 49 PRO F N 1
ATOM 5727 C CA . PRO F 1 49 ? -39.009 -22.809 45.060 1.00 34.07 49 PRO F CA 1
ATOM 5728 C C . PRO F 1 49 ? -40.077 -23.796 45.540 1.00 34.86 49 PRO F C 1
ATOM 5729 O O . PRO F 1 49 ? -41.259 -23.463 45.543 1.00 35.69 49 PRO F O 1
ATOM 5733 N N . PHE F 1 50 ? -39.675 -24.994 45.961 1.00 38.69 50 PHE F N 1
ATOM 5734 C CA . PHE F 1 50 ? -40.655 -25.977 46.420 1.00 39.89 50 PHE F CA 1
ATOM 5735 C C . PHE F 1 50 ? -40.860 -26.155 47.922 1.00 39.34 50 PHE F C 1
ATOM 5736 O O . PHE F 1 50 ? -41.247 -27.236 48.370 1.00 39.45 50 PHE F O 1
ATOM 5744 N N . GLY F 1 51 ? -40.594 -25.109 48.698 1.00 40.63 51 GLY F N 1
ATOM 5745 C CA . GLY F 1 51 ? -40.839 -25.175 50.130 1.00 38.88 51 GLY F CA 1
ATOM 5746 C C . GLY F 1 51 ? -39.835 -25.729 51.122 1.00 38.05 51 GLY F C 1
ATOM 5747 O O . GLY F 1 51 ? -40.125 -25.748 52.319 1.00 38.72 51 GLY F O 1
ATOM 5748 N N . VAL F 1 52 ? -38.674 -26.188 50.671 1.00 29.89 52 VAL F N 1
ATOM 5749 C CA . VAL F 1 52 ? -37.693 -26.707 51.616 1.00 28.44 52 VAL F CA 1
ATOM 5750 C C . VAL F 1 52 ? -36.409 -25.897 51.578 1.00 27.04 52 VAL F C 1
ATOM 5751 O O . VAL F 1 52 ? -36.131 -25.199 50.598 1.00 25.44 52 VAL F O 1
ATOM 5755 N N . LEU F 1 53 ? -35.634 -25.983 52.654 1.00 25.98 53 LEU F N 1
ATOM 5756 C CA . LEU F 1 53 ? -34.375 -25.255 52.746 1.00 23.82 53 LEU F CA 1
ATOM 5757 C C . LEU F 1 53 ? -33.507 -25.575 51.538 1.00 21.68 53 LEU F C 1
ATOM 5758 O O . LEU F 1 53 ? -33.377 -26.732 51.148 1.00 21.13 53 LEU F O 1
ATOM 5763 N N . HIS F 1 54 ? -32.925 -24.540 50.942 1.00 23.26 54 HIS F N 1
ATOM 5764 C CA . HIS F 1 54 ? -32.056 -24.710 49.783 1.00 22.38 54 HIS F CA 1
ATOM 5765 C C . HIS F 1 54 ? -30.739 -25.316 50.271 1.00 21.41 54 HIS F C 1
ATOM 5766 O O . HIS F 1 54 ? -30.044 -24.723 51.090 1.00 22.06 54 HIS F O 1
ATOM 5773 N N . GLY F 1 55 ? -30.412 -26.506 49.775 1.00 20.89 55 GLY F N 1
ATOM 5774 C CA . GLY F 1 55 ? -29.186 -27.178 50.178 1.00 19.80 55 GLY F CA 1
ATOM 5775 C C . GLY F 1 55 ? -27.918 -26.390 49.908 1.00 18.54 55 GLY F C 1
ATOM 5776 O O . GLY F 1 55 ? -26.935 -26.511 50.640 1.00 16.15 55 GLY F O 1
ATOM 5777 N N . GLY F 1 56 ? -27.930 -25.589 48.849 1.00 18.32 56 GLY F N 1
ATOM 5778 C CA . GLY F 1 56 ? -26.763 -24.787 48.528 1.00 17.44 56 GLY F CA 1
ATOM 5779 C C . GLY F 1 56 ? -26.575 -23.685 49.555 1.00 17.63 56 GLY F C 1
ATOM 5780 O O . GLY F 1 56 ? -25.449 -23.378 49.952 1.00 15.81 56 GLY F O 1
ATOM 5781 N N . VAL F 1 57 ? -27.682 -23.087 49.986 1.00 16.24 57 VAL F N 1
ATOM 5782 C CA . VAL F 1 57 ? -27.637 -22.024 50.979 1.00 17.84 57 VAL F CA 1
ATOM 5783 C C . VAL F 1 57 ? -27.112 -22.592 52.296 1.00 17.01 57 VAL F C 1
ATOM 5784 O O . VAL F 1 57 ? -26.464 -21.888 53.065 1.00 18.61 57 VAL F O 1
ATOM 5788 N N . SER F 1 58 ? -27.395 -23.866 52.550 1.00 18.60 58 SER F N 1
ATOM 5789 C CA . SER F 1 58 ? -26.912 -24.521 53.761 1.00 17.77 58 SER F CA 1
ATOM 5790 C C . SER F 1 58 ? -25.391 -24.537 53.727 1.00 18.28 58 SER F C 1
ATOM 5791 O O . SER F 1 58 ? -24.734 -24.324 54.747 1.00 18.77 58 SER F O 1
ATOM 5794 N N . VAL F 1 59 ? -24.827 -24.798 52.551 1.00 17.31 59 VAL F N 1
ATOM 5795 C CA . VAL F 1 59 ? -23.378 -24.828 52.415 1.00 16.67 59 VAL F CA 1
ATOM 5796 C C . VAL F 1 59 ? -22.823 -23.424 52.636 1.00 15.75 59 VAL F C 1
ATOM 5797 O O . VAL F 1 59 ? -21.724 -23.257 53.169 1.00 15.79 59 VAL F O 1
ATOM 5801 N N . ALA F 1 60 ? -23.583 -22.417 52.221 1.00 11.91 60 ALA F N 1
ATOM 5802 C CA . ALA F 1 60 ? -23.160 -21.033 52.390 1.00 12.86 60 ALA F CA 1
ATOM 5803 C C . ALA F 1 60 ? -23.046 -20.738 53.884 1.00 14.51 60 ALA F C 1
ATOM 5804 O O . ALA F 1 60 ? -22.127 -20.045 54.327 1.00 14.65 60 ALA F O 1
ATOM 5806 N N . LEU F 1 61 ? -23.994 -21.266 54.654 1.00 15.33 61 LEU F N 1
ATOM 5807 C CA . LEU F 1 61 ? -23.995 -21.088 56.107 1.00 15.57 61 LEU F CA 1
ATOM 5808 C C . LEU F 1 61 ? -22.780 -21.796 56.698 1.00 15.67 61 LEU F C 1
ATOM 5809 O O . LEU F 1 61 ? -22.070 -21.237 57.537 1.00 15.12 61 LEU F O 1
ATOM 5814 N N . ALA F 1 62 ? -22.549 -23.029 56.249 1.00 14.67 62 ALA F N 1
ATOM 5815 C CA . ALA F 1 62 ? -21.424 -23.824 56.724 1.00 16.21 62 ALA F CA 1
ATOM 5816 C C . ALA F 1 62 ? -20.094 -23.135 56.446 1.00 16.68 62 ALA F C 1
ATOM 5817 O O . ALA F 1 62 ? -19.217 -23.092 57.312 1.00 16.02 62 ALA F O 1
ATOM 5819 N N . GLU F 1 63 ? -19.933 -22.606 55.236 1.00 14.16 63 GLU F N 1
ATOM 5820 C CA . GLU F 1 63 ? -18.686 -21.938 54.907 1.00 15.32 63 GLU F CA 1
ATOM 5821 C C . GLU F 1 63 ? -18.528 -20.656 55.718 1.00 14.55 63 GLU F C 1
ATOM 5822 O O . GLU F 1 63 ? -17.413 -20.251 56.049 1.00 14.39 63 GLU F O 1
ATOM 5828 N N . THR F 1 64 ? -19.648 -20.022 56.039 1.00 13.92 64 THR F N 1
ATOM 5829 C CA . THR F 1 64 ? -19.618 -18.790 56.819 1.00 15.62 64 THR F CA 1
ATOM 5830 C C . THR F 1 64 ? -19.081 -19.044 58.226 1.00 15.53 64 THR F C 1
ATOM 5831 O O . THR F 1 64 ? -18.101 -18.426 58.650 1.00 14.62 64 THR F O 1
ATOM 5835 N N . ILE F 1 65 ? -19.721 -19.961 58.943 1.00 17.80 65 ILE F N 1
ATOM 5836 C CA . ILE F 1 65 ? -19.319 -20.253 60.315 1.00 17.45 65 ILE F CA 1
ATOM 5837 C C . ILE F 1 65 ? -17.960 -20.943 60.407 1.00 17.91 65 ILE F C 1
ATOM 5838 O O . ILE F 1 65 ? -17.204 -20.716 61.354 1.00 18.97 65 ILE F O 1
ATOM 5843 N N . GLY F 1 66 ? -17.639 -21.769 59.417 1.00 15.91 66 GLY F N 1
ATOM 5844 C CA . GLY F 1 66 ? -16.359 -22.455 59.425 1.00 14.07 66 GLY F CA 1
ATOM 5845 C C . GLY F 1 66 ? -15.186 -21.524 59.165 1.00 16.97 66 GLY F C 1
ATOM 5846 O O . GLY F 1 66 ? -14.121 -21.665 59.771 1.00 17.42 66 GLY F O 1
ATOM 5847 N N . SER F 1 67 ? -15.372 -20.565 58.263 1.00 15.71 67 SER F N 1
ATOM 5848 C CA . SER F 1 67 ? -14.317 -19.615 57.933 1.00 16.65 67 SER F CA 1
ATOM 5849 C C . SER F 1 67 ? -14.090 -18.661 59.101 1.00 17.14 67 SER F C 1
ATOM 5850 O O . SER F 1 67 ? -12.953 -18.346 59.444 1.00 16.30 67 SER F O 1
ATOM 5853 N N . LEU F 1 68 ? -15.182 -18.206 59.705 1.00 19.01 68 LEU F N 1
ATOM 5854 C CA . LEU F 1 68 ? -15.110 -17.307 60.851 1.00 20.91 68 LEU F CA 1
ATOM 5855 C C . LEU F 1 68 ? -14.374 -18.006 61.996 1.00 20.93 68 LEU F C 1
ATOM 5856 O O . LEU F 1 68 ? -13.452 -17.450 62.594 1.00 22.31 68 LEU F O 1
ATOM 5861 N N . ALA F 1 69 ? -14.791 -19.233 62.292 1.00 18.39 69 ALA F N 1
ATOM 5862 C CA . ALA F 1 69 ? -14.181 -20.012 63.359 1.00 18.53 69 ALA F CA 1
ATOM 5863 C C . ALA F 1 69 ? -12.674 -20.125 63.162 1.00 19.32 69 ALA F C 1
ATOM 5864 O O . ALA F 1 69 ? -11.904 -19.902 64.091 1.00 18.25 69 ALA F O 1
ATOM 5866 N N . GLY F 1 70 ? -12.258 -20.469 61.946 1.00 19.22 70 GLY F N 1
ATOM 5867 C CA . GLY F 1 70 ? -10.840 -20.603 61.665 1.00 19.25 70 GLY F CA 1
ATOM 5868 C C . GLY F 1 70 ? -10.065 -19.318 61.893 1.00 20.36 70 GLY F C 1
ATOM 5869 O O . GLY F 1 70 ? -8.951 -19.339 62.416 1.00 19.03 70 GLY F O 1
ATOM 5870 N N . SER F 1 71 ? -10.654 -18.197 61.496 1.00 19.81 71 SER F N 1
ATOM 5871 C CA . SER F 1 71 ? -10.020 -16.896 61.659 1.00 22.88 71 SER F CA 1
ATOM 5872 C C . SER F 1 71 ? -9.771 -16.581 63.135 1.00 22.97 71 SER F C 1
ATOM 5873 O O . SER F 1 71 ? -8.733 -16.019 63.496 1.00 23.02 71 SER F O 1
ATOM 5876 N N . LEU F 1 72 ? -10.726 -16.951 63.982 1.00 24.21 72 LEU F N 1
ATOM 5877 C CA . LEU F 1 72 ? -10.624 -16.702 65.419 1.00 24.46 72 LEU F CA 1
ATOM 5878 C C . LEU F 1 72 ? -9.604 -17.603 66.107 1.00 25.49 72 LEU F C 1
ATOM 5879 O O . LEU F 1 72 ? -9.256 -17.380 67.265 1.00 25.66 72 LEU F O 1
ATOM 5884 N N . CYS F 1 73 ? -9.123 -18.616 65.394 1.00 25.73 73 CYS F N 1
ATOM 5885 C CA . CYS F 1 73 ? -8.147 -19.544 65.952 1.00 27.97 73 CYS F CA 1
ATOM 5886 C C . CYS F 1 73 ? -6.719 -19.199 65.547 1.00 29.40 73 CYS F C 1
ATOM 5887 O O . CYS F 1 73 ? -5.806 -20.011 65.707 1.00 29.32 73 CYS F O 1
ATOM 5890 N N . LEU F 1 74 ? -6.529 -17.991 65.029 1.00 25.96 74 LEU F N 1
ATOM 5891 C CA . LEU F 1 74 ? -5.210 -17.553 64.603 1.00 29.56 74 LEU F CA 1
ATOM 5892 C C . LEU F 1 74 ? -4.731 -16.329 65.369 1.00 33.55 74 LEU F C 1
ATOM 5893 O O . LEU F 1 74 ? -5.528 -15.478 65.766 1.00 32.09 74 LEU F O 1
ATOM 5898 N N . GLU F 1 75 ? -3.421 -16.251 65.571 1.00 44.54 75 GLU F N 1
ATOM 5899 C CA . GLU F 1 75 ? -2.827 -15.120 66.265 1.00 50.26 75 GLU F CA 1
ATOM 5900 C C . GLU F 1 75 ? -2.914 -13.931 65.315 1.00 51.71 75 GLU F C 1
ATOM 5901 O O . GLU F 1 75 ? -3.210 -14.102 64.132 1.00 51.99 75 GLU F O 1
ATOM 5907 N N . GLU F 1 76 ? -2.665 -12.732 65.828 1.00 54.35 76 GLU F N 1
ATOM 5908 C CA . GLU F 1 76 ? -2.734 -11.531 65.004 1.00 54.89 76 GLU F CA 1
ATOM 5909 C C . GLU F 1 76 ? -1.775 -11.611 63.821 1.00 52.74 76 GLU F C 1
ATOM 5910 O O . GLU F 1 76 ? -0.725 -12.248 63.904 1.00 51.81 76 GLU F O 1
ATOM 5916 N N . GLY F 1 77 ? -2.148 -10.968 62.719 1.00 44.16 77 GLY F N 1
ATOM 5917 C CA . GLY F 1 77 ? -1.311 -10.978 61.533 1.00 41.60 77 GLY F CA 1
ATOM 5918 C C . GLY F 1 77 ? -1.587 -12.149 60.606 1.00 39.76 77 GLY F C 1
ATOM 5919 O O . GLY F 1 77 ? -1.031 -12.227 59.510 1.00 38.83 77 GLY F O 1
ATOM 5920 N N . LYS F 1 78 ? -2.448 -13.063 61.042 1.00 47.49 78 LYS F N 1
ATOM 5921 C CA . LYS F 1 78 ? -2.787 -14.233 60.238 1.00 46.69 78 LYS F CA 1
ATOM 5922 C C . LYS F 1 78 ? -4.284 -14.308 59.954 1.00 45.21 78 LYS F C 1
ATOM 5923 O O . LYS F 1 78 ? -5.100 -13.852 60.754 1.00 44.12 78 LYS F O 1
ATOM 5929 N N . THR F 1 79 ? -4.636 -14.890 58.812 1.00 33.00 79 THR F N 1
ATOM 5930 C CA . THR F 1 79 ? -6.035 -15.036 58.430 1.00 29.68 79 THR F CA 1
ATOM 5931 C C . THR F 1 79 ? -6.220 -16.302 57.590 1.00 26.15 79 THR F C 1
ATOM 5932 O O . THR F 1 79 ? -5.248 -16.997 57.287 1.00 22.79 79 THR F O 1
ATOM 5936 N N . VAL F 1 80 ? -7.462 -16.602 57.219 1.00 25.47 80 VAL F N 1
ATOM 5937 C CA . VAL F 1 80 ? -7.744 -17.797 56.430 1.00 23.09 80 VAL F CA 1
ATOM 5938 C C . VAL F 1 80 ? -8.429 -17.533 55.095 1.00 22.41 80 VAL F C 1
ATOM 5939 O O . VAL F 1 80 ? -9.119 -16.528 54.916 1.00 21.88 80 VAL F O 1
ATOM 5943 N N . VAL F 1 81 ? -8.233 -18.461 54.163 1.00 21.61 81 VAL F N 1
ATOM 5944 C CA . VAL F 1 81 ? -8.834 -18.376 52.840 1.00 21.02 81 VAL F CA 1
ATOM 5945 C C . VAL F 1 81 ? -9.458 -19.728 52.527 1.00 19.15 81 VAL F C 1
ATOM 5946 O O . VAL F 1 81 ? -8.788 -20.755 52.613 1.00 18.53 81 VAL F O 1
ATOM 5950 N N . GLY F 1 82 ? -10.740 -19.728 52.176 1.00 21.35 82 GLY F N 1
ATOM 5951 C CA . GLY F 1 82 ? -11.413 -20.973 51.857 1.00 19.63 82 GLY F CA 1
ATOM 5952 C C . GLY F 1 82 ? -10.835 -21.613 50.608 1.00 20.53 82 GLY F C 1
ATOM 5953 O O . GLY F 1 82 ? -10.779 -20.987 49.548 1.00 21.10 82 GLY F O 1
ATOM 5954 N N . LEU F 1 83 ? -10.395 -22.860 50.737 1.00 18.13 83 LEU F N 1
ATOM 5955 C CA . LEU F 1 83 ? -9.823 -23.606 49.622 1.00 17.62 83 LEU F CA 1
ATOM 5956 C C . LEU F 1 83 ? -10.901 -24.454 48.964 1.00 17.00 83 LEU F C 1
ATOM 5957 O O . LEU F 1 83 ? -11.077 -24.427 47.748 1.00 15.41 83 LEU F O 1
ATOM 5962 N N . ASP F 1 84 ? -11.616 -25.217 49.776 1.00 15.20 84 ASP F N 1
ATOM 5963 C CA . ASP F 1 84 ? -12.670 -26.068 49.253 1.00 14.99 84 ASP F CA 1
ATOM 5964 C C . ASP F 1 84 ? -13.645 -26.486 50.336 1.00 15.79 84 ASP F C 1
ATOM 5965 O O . ASP F 1 84 ? -13.362 -26.363 51.532 1.00 15.11 84 ASP F O 1
ATOM 5970 N N . ILE F 1 85 ? -14.806 -26.965 49.910 1.00 15.60 85 ILE F N 1
ATOM 5971 C CA . ILE F 1 85 ? -15.824 -27.397 50.844 1.00 15.89 85 ILE F CA 1
ATOM 5972 C C . ILE F 1 85 ? -16.679 -28.478 50.206 1.00 15.97 85 ILE F C 1
ATOM 5973 O O . ILE F 1 85 ? -16.877 -28.500 48.984 1.00 14.54 85 ILE F O 1
ATOM 5978 N N . ASN F 1 86 ? -17.162 -29.395 51.032 1.00 14.85 86 ASN F N 1
ATOM 5979 C CA . ASN F 1 86 ? -18.025 -30.463 50.550 1.00 15.89 86 ASN F CA 1
ATOM 5980 C C . ASN F 1 86 ? -19.127 -30.616 51.580 1.00 16.89 86 ASN F C 1
ATOM 5981 O O . ASN F 1 86 ? -18.991 -30.158 52.718 1.00 18.15 86 ASN F O 1
ATOM 5986 N N . ALA F 1 87 ? -20.227 -31.234 51.182 1.00 15.46 87 ALA F N 1
ATOM 5987 C CA . ALA F 1 87 ? -21.333 -31.417 52.102 1.00 15.89 87 ALA F CA 1
ATOM 5988 C C . ALA F 1 87 ? -22.311 -32.468 51.623 1.00 16.89 87 ALA F C 1
ATOM 5989 O O . ALA F 1 87 ? -22.457 -32.694 50.421 1.00 15.20 87 ALA F O 1
ATOM 5991 N N . ASN F 1 88 ? -22.966 -33.115 52.581 1.00 15.73 88 ASN F N 1
ATOM 5992 C CA . ASN F 1 88 ? -23.986 -34.105 52.284 1.00 17.00 88 ASN F CA 1
ATOM 5993 C C . ASN F 1 88 ? -25.277 -33.600 52.901 1.00 17.88 88 ASN F C 1
ATOM 5994 O O . ASN F 1 88 ? -25.303 -33.172 54.060 1.00 17.93 88 ASN F O 1
ATOM 5999 N N . HIS F 1 89 ? -26.338 -33.612 52.106 1.00 19.61 89 HIS F N 1
ATOM 6000 C CA . HIS F 1 89 ? -27.648 -33.178 52.561 1.00 21.38 89 HIS F CA 1
ATOM 6001 C C . HIS F 1 89 ? -28.356 -34.456 53.002 1.00 22.14 89 HIS F C 1
ATOM 6002 O O . HIS F 1 89 ? -28.576 -35.367 52.202 1.00 21.72 89 HIS F O 1
ATOM 6009 N N . LEU F 1 90 ? -28.687 -34.515 54.288 1.00 22.86 90 LEU F N 1
ATOM 6010 C CA . LEU F 1 90 ? -29.292 -35.698 54.891 1.00 24.41 90 LEU F CA 1
ATOM 6011 C C . LEU F 1 90 ? -30.808 -35.755 54.942 1.00 27.21 90 LEU F C 1
ATOM 6012 O O . LEU F 1 90 ? -31.393 -36.829 54.808 1.00 28.00 90 LEU F O 1
ATOM 6017 N N . ARG F 1 91 ? -31.445 -34.612 55.152 1.00 25.30 91 ARG F N 1
ATOM 6018 C CA . ARG F 1 91 ? -32.894 -34.567 55.225 1.00 28.30 91 ARG F CA 1
ATOM 6019 C C . ARG F 1 91 ? -33.416 -33.172 54.939 1.00 27.76 91 ARG F C 1
ATOM 6020 O O . ARG F 1 91 ? -32.729 -32.180 55.180 1.00 26.69 91 ARG F O 1
ATOM 6028 N N . PRO F 1 92 ? -34.642 -33.079 54.406 1.00 29.75 92 PRO F N 1
ATOM 6029 C CA . PRO F 1 92 ? -35.216 -31.770 54.105 1.00 29.67 92 PRO F CA 1
ATOM 6030 C C . PRO F 1 92 ? -35.669 -31.029 55.363 1.00 29.73 92 PRO F C 1
ATOM 6031 O O . PRO F 1 92 ? -36.053 -31.641 56.360 1.00 30.10 92 PRO F O 1
ATOM 6035 N N . VAL F 1 93 ? -35.602 -29.706 55.307 1.00 25.47 93 VAL F N 1
ATOM 6036 C CA . VAL F 1 93 ? -36.016 -28.853 56.412 1.00 25.52 93 VAL F CA 1
ATOM 6037 C C . VAL F 1 93 ? -36.976 -27.869 55.772 1.00 27.81 93 VAL F C 1
ATOM 6038 O O . VAL F 1 93 ? -36.754 -27.440 54.642 1.00 26.61 93 VAL F O 1
ATOM 6042 N N . ARG F 1 94 ? -38.043 -27.505 56.471 1.00 34.83 94 ARG F N 1
ATOM 6043 C CA . ARG F 1 94 ? -38.994 -26.577 55.877 1.00 38.33 94 ARG F CA 1
ATOM 6044 C C . ARG F 1 94 ? -39.589 -25.537 56.810 1.00 39.39 94 ARG F C 1
ATOM 6045 O O . ARG F 1 94 ? -40.480 -24.787 56.414 1.00 39.59 94 ARG F O 1
ATOM 6053 N N . SER F 1 95 ? -39.097 -25.478 58.041 1.00 40.10 95 SER F N 1
ATOM 6054 C CA . SER F 1 95 ? -39.609 -24.504 58.994 1.00 41.61 95 SER F CA 1
ATOM 6055 C C . SER F 1 95 ? -38.641 -24.275 60.143 1.00 41.33 95 SER F C 1
ATOM 6056 O O . SER F 1 95 ? -37.768 -25.101 60.409 1.00 42.47 95 SER F O 1
ATOM 6059 N N . GLY F 1 96 ? -38.807 -23.145 60.820 1.00 46.71 96 GLY F N 1
ATOM 6060 C CA . GLY F 1 96 ? -37.950 -22.817 61.943 1.00 45.49 96 GLY F CA 1
ATOM 6061 C C . GLY F 1 96 ? -36.606 -22.274 61.507 1.00 44.55 96 GLY F C 1
ATOM 6062 O O . GLY F 1 96 ? -36.488 -21.646 60.454 1.00 44.33 96 GLY F O 1
ATOM 6063 N N . LYS F 1 97 ? -35.591 -22.511 62.327 1.00 34.22 97 LYS F N 1
ATOM 6064 C CA . LYS F 1 97 ? -34.245 -22.055 62.028 1.00 32.25 97 LYS F CA 1
ATOM 6065 C C . LYS F 1 97 ? -33.295 -23.232 62.181 1.00 29.55 97 LYS F C 1
ATOM 6066 O O . LYS F 1 97 ? -33.560 -24.157 62.955 1.00 28.22 97 LYS F O 1
ATOM 6072 N N . VAL F 1 98 ? -32.196 -23.203 61.436 1.00 24.88 98 VAL F N 1
ATOM 6073 C CA . VAL F 1 98 ? -31.203 -24.258 61.534 1.00 21.42 98 VAL F CA 1
ATOM 6074 C C . VAL F 1 98 ? -29.975 -23.694 62.231 1.00 19.77 98 VAL F C 1
ATOM 6075 O O . VAL F 1 98 ? -29.705 -22.496 62.163 1.00 19.67 98 VAL F O 1
ATOM 6079 N N . THR F 1 99 ? -29.241 -24.563 62.915 1.00 20.21 99 THR F N 1
ATOM 6080 C CA . THR F 1 99 ? -28.042 -24.154 63.628 1.00 17.90 99 THR F CA 1
ATOM 6081 C C . THR F 1 99 ? -26.833 -24.909 63.105 1.00 17.17 99 THR F C 1
ATOM 6082 O O . THR F 1 99 ? -26.815 -26.138 63.097 1.00 15.98 99 THR F O 1
ATOM 6086 N N . ALA F 1 100 ? -25.821 -24.172 62.664 1.00 18.68 100 ALA F N 1
ATOM 6087 C CA . ALA F 1 100 ? -24.607 -24.798 62.169 1.00 18.76 100 ALA F CA 1
ATOM 6088 C C . ALA F 1 100 ? -23.511 -24.654 63.217 1.00 19.09 100 ALA F C 1
ATOM 6089 O O . ALA F 1 100 ? -23.170 -23.541 63.609 1.00 20.15 100 ALA F O 1
ATOM 6091 N N . ARG F 1 101 ? -22.968 -25.775 63.676 1.00 16.61 101 ARG F N 1
ATOM 6092 C CA . ARG F 1 101 ? -21.890 -25.733 64.653 1.00 18.05 101 ARG F CA 1
ATOM 6093 C C . ARG F 1 101 ? -20.578 -26.116 64.000 1.00 16.39 101 ARG F C 1
ATOM 6094 O O . ARG F 1 101 ? -20.455 -27.185 63.403 1.00 18.91 101 ARG F O 1
ATOM 6102 N N . ALA F 1 102 ? -19.596 -25.236 64.111 1.00 14.45 102 ALA F N 1
ATOM 6103 C CA . ALA F 1 102 ? -18.285 -25.503 63.545 1.00 16.22 102 ALA F CA 1
ATOM 6104 C C . ALA F 1 102 ? -17.343 -25.992 64.645 1.00 17.94 102 ALA F C 1
ATOM 6105 O O . ALA F 1 102 ? -17.282 -25.400 65.726 1.00 17.13 102 ALA F O 1
ATOM 6107 N N . THR F 1 103 ? -16.638 -27.087 64.370 1.00 19.08 103 THR F N 1
ATOM 6108 C CA . THR F 1 103 ? -15.670 -27.659 65.306 1.00 20.69 103 THR F CA 1
ATOM 6109 C C . THR F 1 103 ? -14.441 -28.055 64.499 1.00 21.52 103 THR F C 1
ATOM 6110 O O . THR F 1 103 ? -14.558 -28.501 63.355 1.00 20.30 103 THR F O 1
ATOM 6114 N N . PRO F 1 104 ? -13.242 -27.898 65.084 1.00 23.16 104 PRO F N 1
ATOM 6115 C CA . PRO F 1 104 ? -11.991 -28.232 64.403 1.00 22.89 104 PRO F CA 1
ATOM 6116 C C . PRO F 1 104 ? -11.663 -29.710 64.255 1.00 23.75 104 PRO F C 1
ATOM 6117 O O . PRO F 1 104 ? -11.901 -30.516 65.158 1.00 22.61 104 PRO F O 1
ATOM 6121 N N . ILE F 1 105 ? -11.121 -30.061 63.094 1.00 21.79 105 ILE F N 1
ATOM 6122 C CA . ILE F 1 105 ? -10.708 -31.429 62.836 1.00 21.92 105 ILE F CA 1
ATOM 6123 C C . ILE F 1 105 ? -9.200 -31.411 63.019 1.00 23.07 105 ILE F C 1
ATOM 6124 O O . ILE F 1 105 ? -8.622 -32.283 63.665 1.00 23.81 105 ILE F O 1
ATOM 6129 N N . ASN F 1 106 ? -8.570 -30.395 62.444 1.00 24.12 106 ASN F N 1
ATOM 6130 C CA . ASN F 1 106 ? -7.131 -30.235 62.547 1.00 24.74 106 ASN F CA 1
ATOM 6131 C C . ASN F 1 106 ? -6.747 -28.797 62.235 1.00 25.14 106 ASN F C 1
ATOM 6132 O O . ASN F 1 106 ? -7.179 -28.230 61.232 1.00 23.35 106 ASN F O 1
ATOM 6137 N N . LEU F 1 107 ? -5.940 -28.206 63.109 1.00 23.15 107 LEU F N 1
ATOM 6138 C CA . LEU F 1 107 ? -5.489 -26.835 62.922 1.00 24.34 107 LEU F CA 1
ATOM 6139 C C . LEU F 1 107 ? -3.977 -26.844 62.769 1.00 25.95 107 LEU F C 1
ATOM 6140 O O . LEU F 1 107 ? -3.244 -26.971 63.751 1.00 25.55 107 LEU F O 1
ATOM 6145 N N . GLY F 1 108 ? -3.511 -26.714 61.531 1.00 26.60 108 GLY F N 1
ATOM 6146 C CA . GLY F 1 108 ? -2.082 -26.727 61.283 1.00 28.22 108 GLY F CA 1
ATOM 6147 C C . GLY F 1 108 ? -1.477 -25.366 61.017 1.00 30.74 108 GLY F C 1
ATOM 6148 O O . GLY F 1 108 ? -2.163 -24.343 61.070 1.00 29.67 108 GLY F O 1
ATOM 6149 N N . ARG F 1 109 ? -0.182 -25.361 60.722 1.00 28.13 109 ARG F N 1
ATOM 6150 C CA . ARG F 1 109 ? 0.556 -24.135 60.440 1.00 31.63 109 ARG F CA 1
ATOM 6151 C C . ARG F 1 109 ? 0.067 -23.476 59.153 1.00 30.26 109 ARG F C 1
ATOM 6152 O O . ARG F 1 109 ? -0.115 -22.260 59.099 1.00 30.68 109 ARG F O 1
ATOM 6160 N N . ASN F 1 110 ? -0.150 -24.287 58.122 1.00 33.63 110 ASN F N 1
ATOM 6161 C CA . ASN F 1 110 ? -0.578 -23.779 56.824 1.00 30.65 110 ASN F CA 1
ATOM 6162 C C . ASN F 1 110 ? -1.998 -24.150 56.424 1.00 28.72 110 ASN F C 1
ATOM 6163 O O . ASN F 1 110 ? -2.592 -23.487 55.577 1.00 28.81 110 ASN F O 1
ATOM 6168 N N . ILE F 1 111 ? -2.538 -25.207 57.021 1.00 27.38 111 ILE F N 1
ATOM 6169 C CA . ILE F 1 111 ? -3.881 -25.666 56.672 1.00 24.83 111 ILE F CA 1
ATOM 6170 C C . ILE F 1 111 ? -4.756 -26.010 57.873 1.00 22.38 111 ILE F C 1
ATOM 6171 O O . ILE F 1 111 ? -4.294 -26.612 58.840 1.00 22.62 111 ILE F O 1
ATOM 6176 N N . GLN F 1 112 ? -6.025 -25.627 57.800 1.00 18.20 112 GLN F N 1
ATOM 6177 C CA . GLN F 1 112 ? -6.982 -25.940 58.855 1.00 17.23 112 GLN F CA 1
ATOM 6178 C C . GLN F 1 112 ? -8.120 -26.719 58.217 1.00 17.66 112 GLN F C 1
ATOM 6179 O O . GLN F 1 112 ? -8.511 -26.430 57.085 1.00 18.32 112 GLN F O 1
ATOM 6185 N N . VAL F 1 113 ? -8.645 -27.710 58.929 1.00 17.43 113 VAL F N 1
ATOM 6186 C CA . VAL F 1 113 ? -9.768 -28.486 58.417 1.00 16.98 113 VAL F CA 1
ATOM 6187 C C . VAL F 1 113 ? -10.888 -28.406 59.442 1.00 16.53 113 VAL F C 1
ATOM 6188 O O . VAL F 1 113 ? -10.698 -28.739 60.613 1.00 18.64 113 VAL F O 1
ATOM 6192 N N . TRP F 1 114 ? -12.054 -27.953 59.002 1.00 15.91 114 TRP F N 1
ATOM 6193 C CA . TRP F 1 114 ? -13.190 -27.804 59.896 1.00 16.59 114 TRP F CA 1
ATOM 6194 C C . TRP F 1 114 ? -14.398 -28.678 59.586 1.00 18.19 114 TRP F C 1
ATOM 6195 O O . TRP F 1 114 ? -14.707 -28.966 58.423 1.00 16.51 114 TRP F O 1
ATOM 6206 N N . GLN F 1 115 ? -15.087 -29.080 60.647 1.00 14.97 115 GLN F N 1
ATOM 6207 C CA . GLN F 1 115 ? -16.297 -29.874 60.530 1.00 16.97 115 GLN F CA 1
ATOM 6208 C C . GLN F 1 115 ? -17.459 -28.937 60.826 1.00 17.53 115 GLN F C 1
ATOM 6209 O O . GLN F 1 115 ? -17.424 -28.194 61.806 1.00 17.07 115 GLN F O 1
ATOM 6215 N N . ILE F 1 116 ? -18.481 -28.952 59.979 1.00 19.20 116 ILE F N 1
ATOM 6216 C CA . ILE F 1 116 ? -19.641 -28.111 60.227 1.00 19.14 116 ILE F CA 1
ATOM 6217 C C . ILE F 1 116 ? -20.897 -28.959 60.110 1.00 20.37 116 ILE F C 1
ATOM 6218 O O . ILE F 1 116 ? -21.242 -29.430 59.023 1.00 20.11 116 ILE F O 1
ATOM 6223 N N . ASP F 1 117 ? -21.566 -29.172 61.237 1.00 19.02 117 ASP F N 1
ATOM 6224 C CA . ASP F 1 117 ? -22.792 -29.955 61.256 1.00 19.49 117 ASP F CA 1
ATOM 6225 C C . ASP F 1 117 ? -23.976 -29.029 61.484 1.00 20.32 117 ASP F C 1
ATOM 6226 O O . ASP F 1 117 ? -23.962 -28.190 62.384 1.00 21.27 117 ASP F O 1
ATOM 6231 N N . ILE F 1 118 ? -24.998 -29.178 60.650 1.00 16.97 118 ILE F N 1
ATOM 6232 C CA . ILE F 1 118 ? -26.185 -28.340 60.737 1.00 17.96 118 ILE F CA 1
ATOM 6233 C C . ILE F 1 118 ? -27.375 -29.159 61.212 1.00 19.16 118 ILE F C 1
ATOM 6234 O O . ILE F 1 118 ? -27.678 -30.215 60.655 1.00 18.60 118 ILE F O 1
ATOM 6239 N N . ARG F 1 119 ? -28.054 -28.659 62.238 1.00 20.23 119 ARG F N 1
ATOM 6240 C CA . ARG F 1 119 ? -29.204 -29.351 62.807 1.00 22.71 119 ARG F CA 1
ATOM 6241 C C . ARG F 1 119 ? -30.461 -28.490 62.788 1.00 22.62 119 ARG F C 1
ATOM 6242 O O . ARG F 1 119 ? -30.386 -27.264 62.762 1.00 22.55 119 ARG F O 1
ATOM 6250 N N . THR F 1 120 ? -31.617 -29.147 62.805 1.00 25.85 120 THR F N 1
ATOM 6251 C CA . THR F 1 120 ? -32.906 -28.462 62.796 1.00 28.84 120 THR F CA 1
ATOM 6252 C C . THR F 1 120 ? -33.272 -28.034 64.215 1.00 32.04 120 THR F C 1
ATOM 6253 O O . THR F 1 120 ? -32.560 -28.349 65.169 1.00 31.82 120 THR F O 1
ATOM 6257 N N . GLU F 1 121 ? -34.384 -27.320 64.351 1.00 37.74 121 GLU F N 1
ATOM 6258 C CA . GLU F 1 121 ? -34.830 -26.868 65.662 1.00 42.94 121 GLU F CA 1
ATOM 6259 C C . GLU F 1 121 ? -35.197 -28.075 66.529 1.00 44.67 121 GLU F C 1
ATOM 6260 O O . GLU F 1 121 ? -35.360 -27.957 67.744 1.00 44.83 121 GLU F O 1
ATOM 6266 N N . GLU F 1 122 ? -35.320 -29.235 65.889 1.00 42.79 122 GLU F N 1
ATOM 6267 C CA . GLU F 1 122 ? -35.643 -30.482 66.576 1.00 43.30 122 GLU F CA 1
ATOM 6268 C C . GLU F 1 122 ? -34.370 -31.297 66.772 1.00 41.79 122 GLU F C 1
ATOM 6269 O O . GLU F 1 122 ? -34.417 -32.495 67.047 1.00 40.33 122 GLU F O 1
ATOM 6275 N N . ASN F 1 123 ? -33.232 -30.628 66.615 1.00 39.57 123 ASN F N 1
ATOM 6276 C CA . ASN F 1 123 ? -31.923 -31.252 66.772 1.00 37.80 123 ASN F CA 1
ATOM 6277 C C . ASN F 1 123 ? -31.627 -32.397 65.807 1.00 36.30 123 ASN F C 1
ATOM 6278 O O . ASN F 1 123 ? -30.782 -33.241 66.094 1.00 34.88 123 ASN F O 1
ATOM 6283 N N . LYS F 1 124 ? -32.316 -32.432 64.669 1.00 33.42 124 LYS F N 1
ATOM 6284 C CA . LYS F 1 124 ? -32.069 -33.480 63.679 1.00 31.39 124 LYS F CA 1
ATOM 6285 C C . LYS F 1 124 ? -30.973 -32.989 62.743 1.00 28.06 124 LYS F C 1
ATOM 6286 O O . LYS F 1 124 ? -31.017 -31.858 62.273 1.00 26.00 124 LYS F O 1
ATOM 6292 N N . LEU F 1 125 ? -29.990 -33.840 62.477 1.00 29.51 125 LEU F N 1
ATOM 6293 C CA . LEU F 1 125 ? -28.892 -33.473 61.595 1.00 26.76 125 LEU F CA 1
ATOM 6294 C C . LEU F 1 125 ? -29.402 -33.427 60.155 1.00 25.28 125 LEU F C 1
ATOM 6295 O O . LEU F 1 125 ? -29.849 -34.440 59.622 1.00 25.36 125 LEU F O 1
ATOM 6300 N N . CYS F 1 126 ? -29.343 -32.254 59.526 1.00 25.17 126 CYS F N 1
ATOM 6301 C CA . CYS F 1 126 ? -29.822 -32.115 58.151 1.00 23.53 126 CYS F CA 1
ATOM 6302 C C . CYS F 1 126 ? -28.696 -31.966 57.126 1.00 23.41 126 CYS F C 1
ATOM 6303 O O . CYS F 1 126 ? -28.897 -32.202 55.931 1.00 21.58 126 CYS F O 1
ATOM 6306 N N . CYS F 1 127 ? -27.511 -31.589 57.594 1.00 20.96 127 CYS F N 1
ATOM 6307 C CA . CYS F 1 127 ? -26.376 -31.409 56.701 1.00 19.80 127 CYS F CA 1
ATOM 6308 C C . CYS F 1 127 ? -25.053 -31.562 57.431 1.00 19.73 127 CYS F C 1
ATOM 6309 O O . CYS F 1 127 ? -24.905 -31.126 58.572 1.00 19.00 127 CYS F O 1
ATOM 6312 N N . VAL F 1 128 ? -24.101 -32.207 56.769 1.00 17.56 128 VAL F N 1
ATOM 6313 C CA . VAL F 1 128 ? -22.766 -32.403 57.314 1.00 17.76 128 VAL F CA 1
ATOM 6314 C C . VAL F 1 128 ? -21.811 -31.863 56.264 1.00 18.13 128 VAL F C 1
ATOM 6315 O O . VAL F 1 128 ? -21.908 -32.209 55.084 1.00 15.92 128 VAL F O 1
ATOM 6319 N N . SER F 1 129 ? -20.892 -31.012 56.702 1.00 16.77 129 SER F N 1
ATOM 6320 C CA . SER F 1 129 ? -19.948 -30.385 55.796 1.00 16.82 129 SER F CA 1
ATOM 6321 C C . SER F 1 129 ? -18.526 -30.374 56.339 1.00 17.29 129 SER F C 1
ATOM 6322 O O . SER F 1 129 ? -18.308 -30.458 57.549 1.00 16.64 129 SER F O 1
ATOM 6325 N N . ARG F 1 130 ? -17.557 -30.292 55.435 1.00 16.50 130 ARG F N 1
ATOM 6326 C CA . ARG F 1 130 ? -16.161 -30.214 55.833 1.00 16.41 130 ARG F CA 1
ATOM 6327 C C . ARG F 1 130 ? -15.552 -29.109 54.980 1.00 16.64 130 ARG F C 1
ATOM 6328 O O . ARG F 1 130 ? -15.738 -29.076 53.756 1.00 15.42 130 ARG F O 1
ATOM 6336 N N . LEU F 1 131 ? -14.857 -28.194 55.644 1.00 14.07 131 LEU F N 1
ATOM 6337 C CA . LEU F 1 131 ? -14.221 -27.049 55.009 1.00 14.70 131 LEU F CA 1
ATOM 6338 C C . LEU F 1 131 ? -12.705 -27.087 55.165 1.00 15.36 131 LEU F C 1
ATOM 6339 O O . LEU F 1 131 ? -12.183 -27.384 56.246 1.00 14.90 131 LEU F O 1
ATOM 6344 N N . THR F 1 132 ? -12.006 -26.784 54.077 1.00 13.98 132 THR F N 1
ATOM 6345 C CA . THR F 1 132 ? -10.554 -26.751 54.072 1.00 14.41 132 THR F CA 1
ATOM 6346 C C . THR F 1 132 ? -10.110 -25.304 53.905 1.00 15.63 132 THR F C 1
ATOM 6347 O O . THR F 1 132 ? -10.469 -24.640 52.929 1.00 13.84 132 THR F O 1
ATOM 6351 N N . LEU F 1 133 ? -9.326 -24.820 54.863 1.00 14.86 133 LEU F N 1
ATOM 6352 C CA . LEU F 1 133 ? -8.847 -23.445 54.833 1.00 17.48 133 LEU F CA 1
ATOM 6353 C C . LEU F 1 133 ? -7.330 -23.360 54.751 1.00 18.86 133 LEU F C 1
ATOM 6354 O O . LEU F 1 133 ? -6.611 -24.198 55.299 1.00 18.57 133 LEU F O 1
ATOM 6359 N N . SER F 1 134 ? -6.852 -22.334 54.060 1.00 19.68 134 SER F N 1
ATOM 6360 C CA . SER F 1 134 ? -5.426 -22.087 53.926 1.00 22.78 134 SER F CA 1
ATOM 6361 C C . SER F 1 134 ? -5.098 -20.952 54.891 1.00 23.79 134 SER F C 1
ATOM 6362 O O . SER F 1 134 ? -5.790 -19.935 54.908 1.00 23.11 134 SER F O 1
ATOM 6365 N N . VAL F 1 135 ? -4.063 -21.132 55.704 1.00 25.18 135 VAL F N 1
ATOM 6366 C CA . VAL F 1 135 ? -3.667 -20.097 56.658 1.00 26.37 135 VAL F CA 1
ATOM 6367 C C . VAL F 1 135 ? -2.692 -19.147 55.985 1.00 28.06 135 VAL F C 1
ATOM 6368 O O . VAL F 1 135 ? -1.635 -19.564 55.513 1.00 27.48 135 VAL F O 1
ATOM 6372 N N . ILE F 1 136 ? -3.055 -17.870 55.937 1.00 28.90 136 ILE F N 1
ATOM 6373 C CA . ILE F 1 136 ? -2.207 -16.854 55.325 1.00 32.81 136 ILE F CA 1
ATOM 6374 C C . ILE F 1 136 ? -1.505 -16.033 56.400 1.00 35.99 136 ILE F C 1
ATOM 6375 O O . ILE F 1 136 ? -2.150 -15.338 57.185 1.00 35.69 136 ILE F O 1
ATOM 6380 N N . ASN F 1 137 ? -0.181 -16.121 56.435 1.00 41.85 137 ASN F N 1
ATOM 6381 C CA . ASN F 1 137 ? 0.600 -15.381 57.416 1.00 45.97 137 ASN F CA 1
ATOM 6382 C C . ASN F 1 137 ? 1.261 -14.163 56.782 1.00 47.67 137 ASN F C 1
ATOM 6383 O O . ASN F 1 137 ? 2.294 -14.281 56.121 1.00 47.29 137 ASN F O 1
ATOM 6388 N N . LEU F 1 138 ? 0.658 -12.993 56.980 1.00 59.83 138 LEU F N 1
ATOM 6389 C CA . LEU F 1 138 ? 1.212 -11.761 56.433 1.00 61.96 138 LEU F CA 1
ATOM 6390 C C . LEU F 1 138 ? 2.172 -11.110 57.422 1.00 62.77 138 LEU F C 1
ATOM 6391 O O . LEU F 1 138 ? 3.337 -10.875 57.034 1.00 63.62 138 LEU F O 1
ATOM 6404 N N . LEU G 1 2 ? 2.350 -27.677 30.979 1.00 44.14 2 LEU G N 1
ATOM 6405 C CA . LEU G 1 2 ? 3.681 -27.081 30.972 1.00 37.59 2 LEU G CA 1
ATOM 6406 C C . LEU G 1 2 ? 4.512 -27.583 32.147 1.00 33.43 2 LEU G C 1
ATOM 6407 O O . LEU G 1 2 ? 4.515 -26.987 33.224 1.00 30.63 2 LEU G O 1
ATOM 6412 N N . TRP G 1 3 ? 5.218 -28.687 31.929 1.00 46.67 3 TRP G N 1
ATOM 6413 C CA . TRP G 1 3 ? 6.057 -29.276 32.962 1.00 44.74 3 TRP G CA 1
ATOM 6414 C C . TRP G 1 3 ? 7.287 -28.409 33.188 1.00 45.86 3 TRP G C 1
ATOM 6415 O O . TRP G 1 3 ? 7.894 -27.927 32.233 1.00 46.39 3 TRP G O 1
ATOM 6426 N N . LYS G 1 4 ? 7.643 -28.205 34.452 1.00 48.41 4 LYS G N 1
ATOM 6427 C CA . LYS G 1 4 ? 8.812 -27.406 34.799 1.00 50.12 4 LYS G CA 1
ATOM 6428 C C . LYS G 1 4 ? 10.004 -28.346 34.935 1.00 50.73 4 LYS G C 1
ATOM 6429 O O . LYS G 1 4 ? 11.110 -27.928 35.283 1.00 51.21 4 LYS G O 1
ATOM 6435 N N . LYS G 1 5 ? 9.760 -29.622 34.655 1.00 44.44 5 LYS G N 1
ATOM 6436 C CA . LYS G 1 5 ? 10.789 -30.648 34.734 1.00 43.80 5 LYS G CA 1
ATOM 6437 C C . LYS G 1 5 ? 10.793 -31.491 33.468 1.00 43.62 5 LYS G C 1
ATOM 6438 O O . LYS G 1 5 ? 9.745 -31.732 32.869 1.00 42.33 5 LYS G O 1
ATOM 6444 N N . THR G 1 6 ? 11.977 -31.930 33.057 1.00 44.67 6 THR G N 1
ATOM 6445 C CA . THR G 1 6 ? 12.104 -32.775 31.878 1.00 44.43 6 THR G CA 1
ATOM 6446 C C . THR G 1 6 ? 12.211 -34.203 32.395 1.00 42.95 6 THR G C 1
ATOM 6447 O O . THR G 1 6 ? 12.898 -34.457 33.386 1.00 43.74 6 THR G O 1
ATOM 6451 N N . PHE G 1 7 ? 11.532 -35.135 31.735 1.00 47.73 7 PHE G N 1
ATOM 6452 C CA . PHE G 1 7 ? 11.541 -36.522 32.189 1.00 45.29 7 PHE G CA 1
ATOM 6453 C C . PHE G 1 7 ? 11.204 -37.520 31.091 1.00 44.62 7 PHE G C 1
ATOM 6454 O O . PHE G 1 7 ? 11.006 -37.154 29.933 1.00 45.50 7 PHE G O 1
ATOM 6462 N N . THR G 1 8 ? 11.133 -38.789 31.479 1.00 35.94 8 THR G N 1
ATOM 6463 C CA . THR G 1 8 ? 10.788 -39.872 30.570 1.00 34.89 8 THR G CA 1
ATOM 6464 C C . THR G 1 8 ? 9.854 -40.795 31.341 1.00 34.59 8 THR G C 1
ATOM 6465 O O . THR G 1 8 ? 9.900 -40.839 32.571 1.00 33.98 8 THR G O 1
ATOM 6469 N N . LEU G 1 9 ? 9.000 -41.520 30.630 1.00 33.63 9 LEU G N 1
ATOM 6470 C CA . LEU G 1 9 ? 8.083 -42.434 31.288 1.00 34.32 9 LEU G CA 1
ATOM 6471 C C . LEU G 1 9 ? 8.864 -43.478 32.082 1.00 36.01 9 LEU G C 1
ATOM 6472 O O . LEU G 1 9 ? 8.430 -43.908 33.151 1.00 36.31 9 LEU G O 1
ATOM 6477 N N . GLU G 1 10 ? 10.020 -43.878 31.559 1.00 37.17 10 GLU G N 1
ATOM 6478 C CA . GLU G 1 10 ? 10.857 -44.875 32.221 1.00 38.88 10 GLU G CA 1
ATOM 6479 C C . GLU G 1 10 ? 11.336 -44.387 33.586 1.00 37.92 10 GLU G C 1
ATOM 6480 O O . GLU G 1 10 ? 11.352 -45.147 34.556 1.00 37.18 10 GLU G O 1
ATOM 6486 N N . ASN G 1 11 ? 11.723 -43.117 33.656 1.00 33.97 11 ASN G N 1
ATOM 6487 C CA . ASN G 1 11 ? 12.195 -42.520 34.902 1.00 33.07 11 ASN G CA 1
ATOM 6488 C C . ASN G 1 11 ? 11.093 -42.485 35.950 1.00 31.19 11 ASN G C 1
ATOM 6489 O O . ASN G 1 11 ? 11.316 -42.827 37.111 1.00 30.38 11 ASN G O 1
ATOM 6494 N N . LEU G 1 12 ? 9.903 -42.062 35.532 1.00 35.69 12 LEU G N 1
ATOM 6495 C CA . LEU G 1 12 ? 8.762 -41.964 36.433 1.00 34.20 12 LEU G CA 1
ATOM 6496 C C . LEU G 1 12 ? 8.385 -43.323 37.010 1.00 33.88 12 LEU G C 1
ATOM 6497 O O . LEU G 1 12 ? 8.084 -43.440 38.198 1.00 33.86 12 LEU G O 1
ATOM 6502 N N . ASN G 1 13 ? 8.401 -44.352 36.173 1.00 27.90 13 ASN G N 1
ATOM 6503 C CA . ASN G 1 13 ? 8.065 -45.683 36.644 1.00 30.52 13 ASN G CA 1
ATOM 6504 C C . ASN G 1 13 ? 9.146 -46.181 37.591 1.00 32.04 13 ASN G C 1
ATOM 6505 O O . ASN G 1 13 ? 8.862 -46.892 38.555 1.00 31.08 13 ASN G O 1
ATOM 6510 N N . GLN G 1 14 ? 10.388 -45.792 37.323 1.00 31.71 14 GLN G N 1
ATOM 6511 C CA . GLN G 1 14 ? 11.496 -46.196 38.174 1.00 33.76 14 GLN G CA 1
ATOM 6512 C C . GLN G 1 14 ? 11.362 -45.513 39.532 1.00 33.08 14 GLN G C 1
ATOM 6513 O O . GLN G 1 14 ? 11.674 -46.103 40.564 1.00 32.32 14 GLN G O 1
ATOM 6519 N N . LEU G 1 15 ? 10.885 -44.270 39.517 1.00 37.81 15 LEU G N 1
ATOM 6520 C CA . LEU G 1 15 ? 10.704 -43.492 40.739 1.00 37.21 15 LEU G CA 1
ATOM 6521 C C . LEU G 1 15 ? 9.554 -44.019 41.592 1.00 35.50 15 LEU G C 1
ATOM 6522 O O . LEU G 1 15 ? 9.514 -43.789 42.800 1.00 34.79 15 LEU G O 1
ATOM 6527 N N . CYS G 1 16 ? 8.618 -44.719 40.961 1.00 30.01 16 CYS G N 1
ATOM 6528 C CA . CYS G 1 16 ? 7.471 -45.267 41.674 1.00 28.59 16 CYS G CA 1
ATOM 6529 C C . CYS G 1 16 ? 7.672 -46.737 42.025 1.00 28.74 16 CYS G C 1
ATOM 6530 O O . CYS G 1 16 ? 6.783 -47.371 42.593 1.00 28.06 16 CYS G O 1
ATOM 6533 N N . SER G 1 17 ? 8.840 -47.277 41.690 1.00 37.55 17 SER G N 1
ATOM 6534 C CA . SER G 1 17 ? 9.129 -48.678 41.969 1.00 38.43 17 SER G CA 1
ATOM 6535 C C . SER G 1 17 ? 9.213 -48.963 43.464 1.00 37.89 17 SER G C 1
ATOM 6536 O O . SER G 1 17 ? 9.627 -48.110 44.254 1.00 38.31 17 SER G O 1
ATOM 6539 N N . ASN G 1 18 ? 8.806 -50.172 43.836 1.00 31.78 18 ASN G N 1
ATOM 6540 C CA . ASN G 1 18 ? 8.814 -50.625 45.222 1.00 30.41 18 ASN G CA 1
ATOM 6541 C C . ASN G 1 18 ? 8.048 -49.708 46.171 1.00 29.34 18 ASN G C 1
ATOM 6542 O O . ASN G 1 18 ? 8.575 -49.269 47.197 1.00 26.68 18 ASN G O 1
ATOM 6547 N N . SER G 1 19 ? 6.795 -49.435 45.821 1.00 27.98 19 SER G N 1
ATOM 6548 C CA . SER G 1 19 ? 5.918 -48.589 46.625 1.00 27.23 19 SER G CA 1
ATOM 6549 C C . SER G 1 19 ? 4.495 -49.078 46.388 1.00 25.76 19 SER G C 1
ATOM 6550 O O . SER G 1 19 ? 4.288 -50.082 45.708 1.00 25.35 19 SER G O 1
ATOM 6553 N N . ALA G 1 20 ? 3.518 -48.371 46.944 1.00 23.39 20 ALA G N 1
ATOM 6554 C CA . ALA G 1 20 ? 2.127 -48.756 46.759 1.00 22.90 20 ALA G CA 1
ATOM 6555 C C . ALA G 1 20 ? 1.766 -48.652 45.281 1.00 22.37 20 ALA G C 1
ATOM 6556 O O . ALA G 1 20 ? 0.900 -49.374 44.793 1.00 22.71 20 ALA G O 1
ATOM 6558 N N . VAL G 1 21 ? 2.438 -47.750 44.572 1.00 23.75 21 VAL G N 1
ATOM 6559 C CA . VAL G 1 21 ? 2.174 -47.550 43.152 1.00 24.68 21 VAL G CA 1
ATOM 6560 C C . VAL G 1 21 ? 2.496 -48.800 42.337 1.00 25.20 21 VAL G C 1
ATOM 6561 O O . VAL G 1 21 ? 1.694 -49.237 41.511 1.00 25.90 21 VAL G O 1
ATOM 6565 N N . SER G 1 22 ? 3.670 -49.376 42.574 1.00 23.45 22 SER G N 1
ATOM 6566 C CA . SER G 1 22 ? 4.074 -50.574 41.853 1.00 22.92 22 SER G CA 1
ATOM 6567 C C . SER G 1 22 ? 3.313 -51.782 42.384 1.00 22.89 22 SER G C 1
ATOM 6568 O O . SER G 1 22 ? 3.013 -52.717 41.644 1.00 22.70 22 SER G O 1
ATOM 6571 N N . HIS G 1 23 ? 2.995 -51.754 43.672 1.00 22.05 23 HIS G N 1
ATOM 6572 C CA . HIS G 1 23 ? 2.267 -52.850 44.295 1.00 23.16 23 HIS G CA 1
ATOM 6573 C C . HIS G 1 23 ? 0.870 -52.998 43.688 1.00 23.54 23 HIS G C 1
ATOM 6574 O O . HIS G 1 23 ? 0.340 -54.106 43.592 1.00 23.69 23 HIS G O 1
ATOM 6581 N N . LEU G 1 24 ? 0.278 -51.880 43.276 1.00 25.51 24 LEU G N 1
ATOM 6582 C CA . LEU G 1 24 ? -1.057 -51.901 42.681 1.00 24.39 24 LEU G CA 1
ATOM 6583 C C . LEU G 1 24 ? -1.006 -52.087 41.165 1.00 23.79 24 LEU G C 1
ATOM 6584 O O . LEU G 1 24 ? -2.032 -52.017 40.493 1.00 22.78 24 LEU G O 1
ATOM 6589 N N . GLY G 1 25 ? 0.193 -52.321 40.636 1.00 24.60 25 GLY G N 1
ATOM 6590 C CA . GLY G 1 25 ? 0.349 -52.521 39.206 1.00 25.45 25 GLY G CA 1
ATOM 6591 C C . GLY G 1 25 ? 0.167 -51.260 38.383 1.00 25.56 25 GLY G C 1
ATOM 6592 O O . GLY G 1 25 ? -0.023 -51.322 37.168 1.00 26.27 25 GLY G O 1
ATOM 6593 N N . ILE G 1 26 ? 0.226 -50.110 39.043 1.00 25.53 26 ILE G N 1
ATOM 6594 C CA . ILE G 1 26 ? 0.066 -48.834 38.361 1.00 25.61 26 ILE G CA 1
ATOM 6595 C C . ILE G 1 26 ? 1.306 -48.518 37.540 1.00 27.27 26 ILE G C 1
ATOM 6596 O O . ILE G 1 26 ? 2.433 -48.689 38.003 1.00 27.16 26 ILE G O 1
ATOM 6601 N N . GLU G 1 27 ? 1.090 -48.049 36.319 1.00 23.72 27 GLU G N 1
ATOM 6602 C CA . GLU G 1 27 ? 2.189 -47.722 35.422 1.00 26.32 27 GLU G CA 1
ATOM 6603 C C . GLU G 1 27 ? 1.954 -46.368 34.757 1.00 25.29 27 GLU G C 1
ATOM 6604 O O . GLU G 1 27 ? 0.879 -46.118 34.218 1.00 24.67 27 GLU G O 1
ATOM 6610 N N . ILE G 1 28 ? 2.945 -45.485 34.814 1.00 27.41 28 ILE G N 1
ATOM 6611 C CA . ILE G 1 28 ? 2.810 -44.184 34.168 1.00 27.87 28 ILE G CA 1
ATOM 6612 C C . ILE G 1 28 ? 2.907 -44.537 32.687 1.00 29.27 28 ILE G C 1
ATOM 6613 O O . ILE G 1 28 ? 3.989 -44.843 32.181 1.00 29.82 28 ILE G O 1
ATOM 6618 N N . SER G 1 29 ? 1.768 -44.497 32.001 1.00 32.31 29 SER G N 1
ATOM 6619 C CA . SER G 1 29 ? 1.684 -44.890 30.596 1.00 32.64 29 SER G CA 1
ATOM 6620 C C . SER G 1 29 ? 1.965 -43.886 29.485 1.00 32.69 29 SER G C 1
ATOM 6621 O O . SER G 1 29 ? 2.592 -44.239 28.490 1.00 34.02 29 SER G O 1
ATOM 6624 N N . ALA G 1 30 ? 1.498 -42.652 29.626 1.00 28.68 30 ALA G N 1
ATOM 6625 C CA . ALA G 1 30 ? 1.726 -41.662 28.578 1.00 28.41 30 ALA G CA 1
ATOM 6626 C C . ALA G 1 30 ? 1.558 -40.240 29.087 1.00 29.77 30 ALA G C 1
ATOM 6627 O O . ALA G 1 30 ? 1.064 -40.022 30.190 1.00 29.18 30 ALA G O 1
ATOM 6629 N N . PHE G 1 31 ? 1.981 -39.272 28.279 1.00 31.47 31 PHE G N 1
ATOM 6630 C CA . PHE G 1 31 ? 1.846 -37.871 28.646 1.00 33.71 31 PHE G CA 1
ATOM 6631 C C . PHE G 1 31 ? 1.829 -36.974 27.419 1.00 34.30 31 PHE G C 1
ATOM 6632 O O . PHE G 1 31 ? 2.318 -37.351 26.352 1.00 33.82 31 PHE G O 1
ATOM 6640 N N . GLY G 1 32 ? 1.247 -35.791 27.582 1.00 39.65 32 GLY G N 1
ATOM 6641 C CA . GLY G 1 32 ? 1.168 -34.830 26.497 1.00 39.61 32 GLY G CA 1
ATOM 6642 C C . GLY G 1 32 ? 1.774 -33.521 26.960 1.00 40.70 32 GLY G C 1
ATOM 6643 O O . GLY G 1 32 ? 2.588 -33.509 27.883 1.00 39.58 32 GLY G O 1
ATOM 6644 N N . GLU G 1 33 ? 1.379 -32.418 26.335 1.00 33.37 33 GLU G N 1
ATOM 6645 C CA . GLU G 1 33 ? 1.913 -31.119 26.714 1.00 35.28 33 GLU G CA 1
ATOM 6646 C C . GLU G 1 33 ? 1.259 -30.573 27.976 1.00 33.77 33 GLU G C 1
ATOM 6647 O O . GLU G 1 33 ? 1.864 -29.782 28.703 1.00 32.86 33 GLU G O 1
ATOM 6653 N N . ASP G 1 34 ? 0.028 -30.999 28.240 1.00 35.00 34 ASP G N 1
ATOM 6654 C CA . ASP G 1 34 ? -0.699 -30.537 29.417 1.00 32.82 34 ASP G CA 1
ATOM 6655 C C . ASP G 1 34 ? -1.482 -31.649 30.117 1.00 30.73 34 ASP G C 1
ATOM 6656 O O . ASP G 1 34 ? -2.512 -31.393 30.744 1.00 28.49 34 ASP G O 1
ATOM 6661 N N . TRP G 1 35 ? -1.000 -32.882 30.003 1.00 27.34 35 TRP G N 1
ATOM 6662 C CA . TRP G 1 35 ? -1.653 -34.012 30.650 1.00 26.75 35 TRP G CA 1
ATOM 6663 C C . TRP G 1 35 ? -0.719 -35.208 30.752 1.00 26.20 35 TRP G C 1
ATOM 6664 O O . TRP G 1 35 ? 0.283 -35.295 30.041 1.00 25.79 35 TRP G O 1
ATOM 6675 N N . ILE G 1 36 ? -1.053 -36.127 31.649 1.00 29.72 36 ILE G N 1
ATOM 6676 C CA . ILE G 1 36 ? -0.258 -37.331 31.839 1.00 28.90 36 ILE G CA 1
ATOM 6677 C C . ILE G 1 36 ? -1.203 -38.435 32.294 1.00 27.87 36 ILE G C 1
ATOM 6678 O O . ILE G 1 36 ? -2.164 -38.174 33.022 1.00 28.23 36 ILE G O 1
ATOM 6683 N N . GLU G 1 37 ? -0.946 -39.661 31.850 1.00 25.16 37 GLU G N 1
ATOM 6684 C CA . GLU G 1 37 ? -1.805 -40.782 32.210 1.00 25.36 37 GLU G CA 1
ATOM 6685 C C . GLU G 1 37 ? -1.066 -41.924 32.892 1.00 25.41 37 GLU G C 1
ATOM 6686 O O . GLU G 1 37 ? 0.153 -42.061 32.778 1.00 26.62 37 GLU G O 1
ATOM 6692 N N . ALA G 1 38 ? -1.832 -42.747 33.596 1.00 24.16 38 ALA G N 1
ATOM 6693 C CA . ALA G 1 38 ? -1.307 -43.908 34.296 1.00 23.28 38 ALA G CA 1
ATOM 6694 C C . ALA G 1 38 ? -2.356 -44.997 34.153 1.00 23.38 38 ALA G C 1
ATOM 6695 O O . ALA G 1 38 ? -3.554 -44.712 34.184 1.00 22.04 38 ALA G O 1
ATOM 6697 N N . THR G 1 39 ? -1.912 -46.237 33.980 1.00 20.27 39 THR G N 1
ATOM 6698 C CA . THR G 1 39 ? -2.836 -47.351 33.842 1.00 20.70 39 THR G CA 1
ATOM 6699 C C . THR G 1 39 ? -2.772 -48.243 35.066 1.00 21.03 39 THR G C 1
ATOM 6700 O O . THR G 1 39 ? -1.806 -48.203 35.831 1.00 20.42 39 THR G O 1
ATOM 6712 N N . PRO G 1 41 ? -4.331 -52.340 36.298 1.00 26.87 41 PRO G N 1
ATOM 6713 C CA . PRO G 1 41 ? -5.121 -53.530 35.990 1.00 27.71 41 PRO G CA 1
ATOM 6714 C C . PRO G 1 41 ? -6.301 -53.721 36.928 1.00 27.79 41 PRO G C 1
ATOM 6715 O O . PRO G 1 41 ? -6.304 -53.222 38.055 1.00 27.89 41 PRO G O 1
ATOM 6719 N N . VAL G 1 42 ? -7.303 -54.447 36.447 1.00 27.11 42 VAL G N 1
ATOM 6720 C CA . VAL G 1 42 ? -8.489 -54.735 37.236 1.00 29.26 42 VAL G CA 1
ATOM 6721 C C . VAL G 1 42 ? -8.532 -56.232 37.543 1.00 31.58 42 VAL G C 1
ATOM 6722 O O . VAL G 1 42 ? -9.240 -56.995 36.881 1.00 31.84 42 VAL G O 1
ATOM 6726 N N . ASP G 1 43 ? -7.752 -56.643 38.539 1.00 40.77 43 ASP G N 1
ATOM 6727 C CA . ASP G 1 43 ? -7.689 -58.039 38.962 1.00 42.73 43 ASP G CA 1
ATOM 6728 C C . ASP G 1 43 ? -7.894 -58.103 40.474 1.00 43.39 43 ASP G C 1
ATOM 6729 O O . ASP G 1 43 ? -8.221 -57.093 41.094 1.00 42.53 43 ASP G O 1
ATOM 6734 N N . HIS G 1 44 ? -7.693 -59.271 41.076 1.00 35.02 44 HIS G N 1
ATOM 6735 C CA . HIS G 1 44 ? -7.907 -59.401 42.514 1.00 34.74 44 HIS G CA 1
ATOM 6736 C C . HIS G 1 44 ? -7.033 -58.485 43.366 1.00 31.64 44 HIS G C 1
ATOM 6737 O O . HIS G 1 44 ? -7.288 -58.316 44.556 1.00 31.55 44 HIS G O 1
ATOM 6744 N N . ARG G 1 45 ? -6.008 -57.893 42.762 1.00 30.45 45 ARG G N 1
ATOM 6745 C CA . ARG G 1 45 ? -5.132 -56.975 43.485 1.00 27.94 45 ARG G CA 1
ATOM 6746 C C . ARG G 1 45 ? -5.831 -55.629 43.657 1.00 26.68 45 ARG G C 1
ATOM 6747 O O . ARG G 1 45 ? -5.554 -54.885 44.598 1.00 25.62 45 ARG G O 1
ATOM 6755 N N . THR G 1 46 ? -6.733 -55.322 42.733 1.00 22.07 46 THR G N 1
ATOM 6756 C CA . THR G 1 46 ? -7.442 -54.049 42.755 1.00 21.91 46 THR G CA 1
ATOM 6757 C C . THR G 1 46 ? -8.957 -54.199 42.792 1.00 23.38 46 THR G C 1
ATOM 6758 O O . THR G 1 46 ? -9.684 -53.213 42.685 1.00 22.50 46 THR G O 1
ATOM 6770 N N . GLN G 1 48 ? -12.736 -55.510 44.471 1.00 36.35 48 GLN G N 1
ATOM 6771 C CA . GLN G 1 48 ? -13.486 -55.566 45.711 1.00 40.01 48 GLN G CA 1
ATOM 6772 C C . GLN G 1 48 ? -13.814 -57.050 45.857 1.00 39.94 48 GLN G C 1
ATOM 6773 O O . GLN G 1 48 ? -13.776 -57.793 44.878 1.00 40.64 48 GLN G O 1
ATOM 6779 N N . PRO G 1 49 ? -14.118 -57.509 47.077 1.00 60.72 49 PRO G N 1
ATOM 6780 C CA . PRO G 1 49 ? -14.436 -58.932 47.222 1.00 61.46 49 PRO G CA 1
ATOM 6781 C C . PRO G 1 49 ? -15.638 -59.390 46.389 1.00 62.30 49 PRO G C 1
ATOM 6782 O O . PRO G 1 49 ? -16.013 -60.561 46.432 1.00 62.86 49 PRO G O 1
ATOM 6786 N N . PHE G 1 50 ? -16.239 -58.473 45.633 1.00 42.51 50 PHE G N 1
ATOM 6787 C CA . PHE G 1 50 ? -17.392 -58.814 44.799 1.00 42.11 50 PHE G CA 1
ATOM 6788 C C . PHE G 1 50 ? -17.065 -58.964 43.315 1.00 39.60 50 PHE G C 1
ATOM 6789 O O . PHE G 1 50 ? -17.965 -59.160 42.497 1.00 38.28 50 PHE G O 1
ATOM 6797 N N . GLY G 1 51 ? -15.787 -58.852 42.961 1.00 41.57 51 GLY G N 1
ATOM 6798 C CA . GLY G 1 51 ? -15.397 -59.010 41.569 1.00 37.31 51 GLY G CA 1
ATOM 6799 C C . GLY G 1 51 ? -15.302 -57.766 40.702 1.00 35.27 51 GLY G C 1
ATOM 6800 O O . GLY G 1 51 ? -15.053 -57.877 39.501 1.00 35.32 51 GLY G O 1
ATOM 6801 N N . VAL G 1 52 ? -15.496 -56.587 41.286 1.00 36.34 52 VAL G N 1
ATOM 6802 C CA . VAL G 1 52 ? -15.417 -55.343 40.517 1.00 34.27 52 VAL G CA 1
ATOM 6803 C C . VAL G 1 52 ? -14.313 -54.421 41.030 1.00 32.67 52 VAL G C 1
ATOM 6804 O O . VAL G 1 52 ? -13.880 -54.537 42.177 1.00 32.30 52 VAL G O 1
ATOM 6808 N N . LEU G 1 53 ? -13.863 -53.507 40.174 1.00 28.22 53 LEU G N 1
ATOM 6809 C CA . LEU G 1 53 ? -12.813 -52.561 40.543 1.00 26.48 53 LEU G CA 1
ATOM 6810 C C . LEU G 1 53 ? -13.134 -51.901 41.880 1.00 25.80 53 LEU G C 1
ATOM 6811 O O . LEU G 1 53 ? -14.221 -51.359 42.068 1.00 25.97 53 LEU G O 1
ATOM 6816 N N . HIS G 1 54 ? -12.186 -51.954 42.809 1.00 24.44 54 HIS G N 1
ATOM 6817 C CA . HIS G 1 54 ? -12.374 -51.362 44.130 1.00 23.46 54 HIS G CA 1
ATOM 6818 C C . HIS G 1 54 ? -12.405 -49.837 44.019 1.00 21.44 54 HIS G C 1
ATOM 6819 O O . HIS G 1 54 ? -11.442 -49.219 43.560 1.00 20.56 54 HIS G O 1
ATOM 6826 N N . GLY G 1 55 ? -13.517 -49.238 44.433 1.00 19.86 55 GLY G N 1
ATOM 6827 C CA . GLY G 1 55 ? -13.651 -47.791 44.372 1.00 20.77 55 GLY G CA 1
ATOM 6828 C C . GLY G 1 55 ? -12.527 -47.056 45.081 1.00 20.02 55 GLY G C 1
ATOM 6829 O O . GLY G 1 55 ? -12.008 -46.058 44.572 1.00 20.30 55 GLY G O 1
ATOM 6830 N N . GLY G 1 56 ? -12.145 -47.547 46.258 1.00 20.56 56 GLY G N 1
ATOM 6831 C CA . GLY G 1 56 ? -11.075 -46.910 47.005 1.00 20.36 56 GLY G CA 1
ATOM 6832 C C . GLY G 1 56 ? -9.760 -46.958 46.248 1.00 21.31 56 GLY G C 1
ATOM 6833 O O . GLY G 1 56 ? -8.982 -46.003 46.269 1.00 22.54 56 GLY G O 1
ATOM 6834 N N . VAL G 1 57 ? -9.513 -48.072 45.567 1.00 20.62 57 VAL G N 1
ATOM 6835 C CA . VAL G 1 57 ? -8.283 -48.231 44.809 1.00 21.07 57 VAL G CA 1
ATOM 6836 C C . VAL G 1 57 ? -8.257 -47.287 43.614 1.00 20.68 57 VAL G C 1
ATOM 6837 O O . VAL G 1 57 ? -7.188 -46.844 43.194 1.00 21.07 57 VAL G O 1
ATOM 6841 N N . SER G 1 58 ? -9.432 -46.972 43.074 1.00 23.05 58 SER G N 1
ATOM 6842 C CA . SER G 1 58 ? -9.517 -46.051 41.942 1.00 23.30 58 SER G CA 1
ATOM 6843 C C . SER G 1 58 ? -8.992 -44.698 42.398 1.00 22.43 58 SER G C 1
ATOM 6844 O O . SER G 1 58 ? -8.240 -44.038 41.682 1.00 22.48 58 SER G O 1
ATOM 6847 N N . VAL G 1 59 ? -9.390 -44.300 43.602 1.00 19.36 59 VAL G N 1
ATOM 6848 C CA . VAL G 1 59 ? -8.947 -43.036 44.169 1.00 19.82 59 VAL G CA 1
ATOM 6849 C C . VAL G 1 59 ? -7.431 -43.072 44.345 1.00 19.18 59 VAL G C 1
ATOM 6850 O O . VAL G 1 59 ? -6.745 -42.078 44.107 1.00 18.71 59 VAL G O 1
ATOM 6854 N N . ALA G 1 60 ? -6.910 -44.223 44.763 1.00 18.27 60 ALA G N 1
ATOM 6855 C CA . ALA G 1 60 ? -5.474 -44.363 44.956 1.00 18.03 60 ALA G CA 1
ATOM 6856 C C . ALA G 1 60 ? -4.763 -44.063 43.644 1.00 18.12 60 ALA G C 1
ATOM 6857 O O . ALA G 1 60 ? -3.732 -43.390 43.633 1.00 20.09 60 ALA G O 1
ATOM 6859 N N . LEU G 1 61 ? -5.321 -44.555 42.540 1.00 20.30 61 LEU G N 1
ATOM 6860 C CA . LEU G 1 61 ? -4.747 -44.309 41.218 1.00 20.35 61 LEU G CA 1
ATOM 6861 C C . LEU G 1 61 ? -4.830 -42.818 40.901 1.00 20.14 61 LEU G C 1
ATOM 6862 O O . LEU G 1 61 ? -3.871 -42.221 40.414 1.00 20.26 61 LEU G O 1
ATOM 6867 N N . ALA G 1 62 ? -5.989 -42.227 41.179 1.00 19.28 62 ALA G N 1
ATOM 6868 C CA . ALA G 1 62 ? -6.213 -40.805 40.927 1.00 19.54 62 ALA G CA 1
ATOM 6869 C C . ALA G 1 62 ? -5.211 -39.923 41.668 1.00 19.55 62 ALA G C 1
ATOM 6870 O O . ALA G 1 62 ? -4.599 -39.033 41.073 1.00 19.25 62 ALA G O 1
ATOM 6872 N N . GLU G 1 63 ? -5.045 -40.155 42.967 1.00 16.56 63 GLU G N 1
ATOM 6873 C CA . GLU G 1 63 ? -4.106 -39.342 43.730 1.00 18.13 63 GLU G CA 1
ATOM 6874 C C . GLU G 1 63 ? -2.669 -39.583 43.290 1.00 18.12 63 GLU G C 1
ATOM 6875 O O . GLU G 1 63 ? -1.834 -38.682 43.367 1.00 18.64 63 GLU G O 1
ATOM 6881 N N . THR G 1 64 ? -2.376 -40.797 42.830 1.00 20.55 64 THR G N 1
ATOM 6882 C CA . THR G 1 64 ? -1.029 -41.118 42.372 1.00 20.93 64 THR G CA 1
ATOM 6883 C C . THR G 1 64 ? -0.674 -40.279 41.148 1.00 21.23 64 THR G C 1
ATOM 6884 O O . THR G 1 64 ? 0.313 -39.544 41.149 1.00 20.79 64 THR G O 1
ATOM 6888 N N . ILE G 1 65 ? -1.490 -40.377 40.105 1.00 19.31 65 ILE G N 1
ATOM 6889 C CA . ILE G 1 65 ? -1.209 -39.642 38.880 1.00 21.13 65 ILE G CA 1
ATOM 6890 C C . ILE G 1 65 ? -1.381 -38.126 39.025 1.00 21.51 65 ILE G C 1
ATOM 6891 O O . ILE G 1 65 ? -0.663 -37.355 38.384 1.00 22.21 65 ILE G O 1
ATOM 6896 N N . GLY G 1 66 ? -2.310 -37.695 39.874 1.00 20.34 66 GLY G N 1
ATOM 6897 C CA . GLY G 1 66 ? -2.511 -36.267 40.065 1.00 19.88 66 GLY G CA 1
ATOM 6898 C C . GLY G 1 66 ? -1.345 -35.617 40.799 1.00 23.12 66 GLY G C 1
ATOM 6899 O O . GLY G 1 66 ? -0.887 -34.527 40.434 1.00 21.93 66 GLY G O 1
ATOM 6900 N N . SER G 1 67 ? -0.866 -36.289 41.841 1.00 18.51 67 SER G N 1
ATOM 6901 C CA . SER G 1 67 ? 0.253 -35.792 42.633 1.00 19.89 67 SER G CA 1
ATOM 6902 C C . SER G 1 67 ? 1.527 -35.773 41.796 1.00 21.02 67 SER G C 1
ATOM 6903 O O . SER G 1 67 ? 2.278 -34.798 41.812 1.00 19.31 67 SER G O 1
ATOM 6906 N N . LEU G 1 68 ? 1.773 -36.856 41.065 1.00 24.78 68 LEU G N 1
ATOM 6907 C CA . LEU G 1 68 ? 2.956 -36.932 40.217 1.00 25.90 68 LEU G CA 1
ATOM 6908 C C . LEU G 1 68 ? 2.917 -35.773 39.228 1.00 25.87 68 LEU G C 1
ATOM 6909 O O . LEU G 1 68 ? 3.910 -35.072 39.033 1.00 25.27 68 LEU G O 1
ATOM 6914 N N . ALA G 1 69 ? 1.756 -35.571 38.611 1.00 24.57 69 ALA G N 1
ATOM 6915 C CA . ALA G 1 69 ? 1.582 -34.493 37.645 1.00 23.52 69 ALA G CA 1
ATOM 6916 C C . ALA G 1 69 ? 1.908 -33.147 38.280 1.00 24.00 69 ALA G C 1
ATOM 6917 O O . ALA G 1 69 ? 2.592 -32.312 37.681 1.00 22.38 69 ALA G O 1
ATOM 6919 N N . GLY G 1 70 ? 1.416 -32.940 39.497 1.00 23.50 70 GLY G N 1
ATOM 6920 C CA . GLY G 1 70 ? 1.669 -31.690 40.188 1.00 24.94 70 GLY G CA 1
ATOM 6921 C C . GLY G 1 70 ? 3.148 -31.432 40.418 1.00 26.47 70 GLY G C 1
ATOM 6922 O O . GLY G 1 70 ? 3.641 -30.336 40.154 1.00 26.73 70 GLY G O 1
ATOM 6923 N N . SER G 1 71 ? 3.860 -32.442 40.908 1.00 29.14 71 SER G N 1
ATOM 6924 C CA . SER G 1 71 ? 5.286 -32.303 41.177 1.00 31.45 71 SER G CA 1
ATOM 6925 C C . SER G 1 71 ? 6.079 -31.985 39.915 1.00 31.86 71 SER G C 1
ATOM 6926 O O . SER G 1 71 ? 7.088 -31.281 39.971 1.00 32.57 71 SER G O 1
ATOM 6929 N N . LEU G 1 72 ? 5.621 -32.504 38.781 1.00 29.35 72 LEU G N 1
ATOM 6930 C CA . LEU G 1 72 ? 6.295 -32.274 37.507 1.00 29.67 72 LEU G CA 1
ATOM 6931 C C . LEU G 1 72 ? 6.068 -30.859 36.986 1.00 30.11 72 LEU G C 1
ATOM 6932 O O . LEU G 1 72 ? 6.777 -30.403 36.090 1.00 29.73 72 LEU G O 1
ATOM 6937 N N . CYS G 1 73 ? 5.077 -30.170 37.545 1.00 30.48 73 CYS G N 1
ATOM 6938 C CA . CYS G 1 73 ? 4.765 -28.806 37.128 1.00 33.30 73 CYS G CA 1
ATOM 6939 C C . CYS G 1 73 ? 5.481 -27.792 38.003 1.00 35.24 73 CYS G C 1
ATOM 6940 O O . CYS G 1 73 ? 5.285 -26.585 37.863 1.00 34.81 73 CYS G O 1
ATOM 6943 N N . LEU G 1 74 ? 6.306 -28.293 38.914 1.00 39.45 74 LEU G N 1
ATOM 6944 C CA . LEU G 1 74 ? 7.068 -27.440 39.810 1.00 42.41 74 LEU G CA 1
ATOM 6945 C C . LEU G 1 74 ? 8.539 -27.537 39.448 1.00 45.18 74 LEU G C 1
ATOM 6946 O O . LEU G 1 74 ? 9.026 -28.604 39.075 1.00 44.80 74 LEU G O 1
ATOM 6951 N N . GLU G 1 75 ? 9.246 -26.419 39.546 1.00 50.34 75 GLU G N 1
ATOM 6952 C CA . GLU G 1 75 ? 10.663 -26.416 39.235 1.00 54.14 75 GLU G CA 1
ATOM 6953 C C . GLU G 1 75 ? 11.419 -27.090 40.373 1.00 55.02 75 GLU G C 1
ATOM 6954 O O . GLU G 1 75 ? 10.889 -27.243 41.476 1.00 54.68 75 GLU G O 1
ATOM 6960 N N . GLU G 1 76 ? 12.648 -27.512 40.097 1.00 55.29 76 GLU G N 1
ATOM 6961 C CA . GLU G 1 76 ? 13.468 -28.185 41.098 1.00 55.58 76 GLU G CA 1
ATOM 6962 C C . GLU G 1 76 ? 13.423 -27.497 42.460 1.00 54.05 76 GLU G C 1
ATOM 6963 O O . GLU G 1 76 ? 13.370 -26.271 42.550 1.00 53.81 76 GLU G O 1
ATOM 6969 N N . GLY G 1 77 ? 13.440 -28.301 43.518 1.00 48.98 77 GLY G N 1
ATOM 6970 C CA . GLY G 1 77 ? 13.404 -27.759 44.863 1.00 47.68 77 GLY G CA 1
ATOM 6971 C C . GLY G 1 77 ? 12.017 -27.775 45.476 1.00 46.71 77 GLY G C 1
ATOM 6972 O O . GLY G 1 77 ? 11.874 -27.744 46.698 1.00 46.71 77 GLY G O 1
ATOM 6973 N N . LYS G 1 78 ? 10.993 -27.828 44.628 1.00 55.10 78 LYS G N 1
ATOM 6974 C CA . LYS G 1 78 ? 9.609 -27.842 45.091 1.00 54.10 78 LYS G CA 1
ATOM 6975 C C . LYS G 1 78 ? 8.884 -29.141 44.751 1.00 52.82 78 LYS G C 1
ATOM 6976 O O . LYS G 1 78 ? 9.101 -29.729 43.692 1.00 53.10 78 LYS G O 1
ATOM 6982 N N . THR G 1 79 ? 8.017 -29.576 45.660 1.00 47.06 79 THR G N 1
ATOM 6983 C CA . THR G 1 79 ? 7.231 -30.789 45.465 1.00 45.03 79 THR G CA 1
ATOM 6984 C C . THR G 1 79 ? 5.820 -30.538 45.993 1.00 42.37 79 THR G C 1
ATOM 6985 O O . THR G 1 79 ? 5.499 -29.424 46.407 1.00 42.04 79 THR G O 1
ATOM 6989 N N . VAL G 1 80 ? 4.980 -31.567 45.990 1.00 37.50 80 VAL G N 1
ATOM 6990 C CA . VAL G 1 80 ? 3.607 -31.400 46.453 1.00 34.28 80 VAL G CA 1
ATOM 6991 C C . VAL G 1 80 ? 3.196 -32.337 47.576 1.00 34.18 80 VAL G C 1
ATOM 6992 O O . VAL G 1 80 ? 3.789 -33.399 47.770 1.00 34.14 80 VAL G O 1
ATOM 6996 N N . VAL G 1 81 ? 2.164 -31.929 48.308 1.00 29.08 81 VAL G N 1
ATOM 6997 C CA . VAL G 1 81 ? 1.620 -32.717 49.406 1.00 28.23 81 VAL G CA 1
ATOM 6998 C C . VAL G 1 81 ? 0.109 -32.793 49.211 1.00 26.69 81 VAL G C 1
ATOM 6999 O O . VAL G 1 81 ? -0.548 -31.775 48.990 1.00 25.82 81 VAL G O 1
ATOM 7003 N N . GLY G 1 82 ? -0.433 -34.003 49.283 1.00 26.44 82 GLY G N 1
ATOM 7004 C CA . GLY G 1 82 ? -1.860 -34.177 49.115 1.00 24.33 82 GLY G CA 1
ATOM 7005 C C . GLY G 1 82 ? -2.633 -33.589 50.275 1.00 23.81 82 GLY G C 1
ATOM 7006 O O . GLY G 1 82 ? -2.405 -33.952 51.431 1.00 22.15 82 GLY G O 1
ATOM 7007 N N . LEU G 1 83 ? -3.544 -32.671 49.967 1.00 19.81 83 LEU G N 1
ATOM 7008 C CA . LEU G 1 83 ? -4.363 -32.022 50.987 1.00 18.49 83 LEU G CA 1
ATOM 7009 C C . LEU G 1 83 ? -5.699 -32.740 51.123 1.00 17.64 83 LEU G C 1
ATOM 7010 O O . LEU G 1 83 ? -6.119 -33.108 52.221 1.00 16.09 83 LEU G O 1
ATOM 7015 N N . ASP G 1 84 ? -6.373 -32.932 49.996 1.00 18.24 84 ASP G N 1
ATOM 7016 C CA . ASP G 1 84 ? -7.656 -33.608 50.005 1.00 16.81 84 ASP G CA 1
ATOM 7017 C C . ASP G 1 84 ? -8.013 -34.097 48.611 1.00 17.32 84 ASP G C 1
ATOM 7018 O O . ASP G 1 84 ? -7.429 -33.670 47.613 1.00 16.07 84 ASP G O 1
ATOM 7023 N N . ILE G 1 85 ? -8.966 -35.011 48.550 1.00 17.36 85 ILE G N 1
ATOM 7024 C CA . ILE G 1 85 ? -9.377 -35.560 47.277 1.00 18.18 85 ILE G CA 1
ATOM 7025 C C . ILE G 1 85 ? -10.789 -36.091 47.408 1.00 16.80 85 ILE G C 1
ATOM 7026 O O . ILE G 1 85 ? -11.209 -36.510 48.486 1.00 17.18 85 ILE G O 1
ATOM 7031 N N . A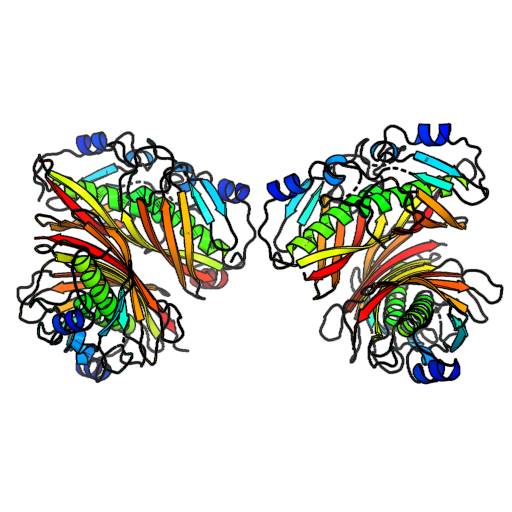SN G 1 86 ? -11.535 -36.036 46.312 1.00 15.79 86 ASN G N 1
ATOM 7032 C CA . ASN G 1 86 ? -12.897 -36.534 46.294 1.00 13.96 86 ASN G CA 1
ATOM 7033 C C . ASN G 1 86 ? -13.072 -37.225 44.957 1.00 14.67 86 ASN G C 1
ATOM 7034 O O . ASN G 1 86 ? -12.289 -37.008 44.032 1.00 14.21 86 ASN G O 1
ATOM 7039 N N . ALA G 1 87 ? -14.094 -38.058 44.853 1.00 14.08 87 ALA G N 1
ATOM 7040 C CA . ALA G 1 87 ? -14.328 -38.765 43.610 1.00 16.28 87 ALA G CA 1
ATOM 7041 C C . ALA G 1 87 ? -15.711 -39.373 43.575 1.00 16.84 87 ALA G C 1
ATOM 7042 O O . ALA G 1 87 ? -16.281 -39.709 44.613 1.00 16.59 87 ALA G O 1
ATOM 7044 N N . ASN G 1 88 ? -16.256 -39.486 42.368 1.00 16.93 88 ASN G N 1
ATOM 7045 C CA . ASN G 1 88 ? -17.555 -40.100 42.173 1.00 16.95 88 ASN G CA 1
ATOM 7046 C C . ASN G 1 88 ? -17.317 -41.362 41.360 1.00 18.02 88 ASN G C 1
ATOM 7047 O O . ASN G 1 88 ? -16.609 -41.342 40.351 1.00 17.88 88 ASN G O 1
ATOM 7052 N N . HIS G 1 89 ? -17.894 -42.462 41.819 1.00 17.56 89 HIS G N 1
ATOM 7053 C CA . HIS G 1 89 ? -17.778 -43.737 41.128 1.00 18.68 89 HIS G CA 1
ATOM 7054 C C . HIS G 1 89 ? -19.003 -43.813 40.227 1.00 18.99 89 HIS G C 1
ATOM 7055 O O . HIS G 1 89 ? -20.133 -43.860 40.709 1.00 18.23 89 HIS G O 1
ATOM 7062 N N . LEU G 1 90 ? -18.764 -43.808 38.918 1.00 18.35 90 LEU G N 1
ATOM 7063 C CA . LEU G 1 90 ? -19.836 -43.794 37.924 1.00 21.11 90 LEU G CA 1
ATOM 7064 C C . LEU G 1 90 ? -20.370 -45.135 37.440 1.00 23.90 90 LEU G C 1
ATOM 7065 O O . LEU G 1 90 ? -21.552 -45.250 37.115 1.00 23.50 90 LEU G O 1
ATOM 7070 N N . ARG G 1 91 ? -19.514 -46.146 37.375 1.00 22.88 91 ARG G N 1
ATOM 7071 C CA . ARG G 1 91 ? -19.966 -47.451 36.905 1.00 26.34 91 ARG G CA 1
ATOM 7072 C C . ARG G 1 91 ? -18.985 -48.554 37.263 1.00 26.25 91 ARG G C 1
ATOM 7073 O O . ARG G 1 91 ? -17.792 -48.306 37.427 1.00 25.30 91 ARG G O 1
ATOM 7081 N N . PRO G 1 92 ? -19.478 -49.795 37.382 1.00 29.96 92 PRO G N 1
ATOM 7082 C CA . PRO G 1 92 ? -18.610 -50.923 37.722 1.00 29.86 92 PRO G CA 1
ATOM 7083 C C . PRO G 1 92 ? -17.649 -51.273 36.591 1.00 29.54 92 PRO G C 1
ATOM 7084 O O . PRO G 1 92 ? -17.988 -51.151 35.419 1.00 30.75 92 PRO G O 1
ATOM 7088 N N . VAL G 1 93 ? -16.445 -51.698 36.955 1.00 31.40 93 VAL G N 1
ATOM 7089 C CA . VAL G 1 93 ? -15.432 -52.093 35.981 1.00 32.82 93 VAL G CA 1
ATOM 7090 C C . VAL G 1 93 ? -15.099 -53.544 36.316 1.00 36.08 93 VAL G C 1
ATOM 7091 O O . VAL G 1 93 ? -14.516 -53.829 37.364 1.00 35.68 93 VAL G O 1
ATOM 7095 N N . ARG G 1 94 ? -15.479 -54.452 35.421 1.00 29.05 94 ARG G N 1
ATOM 7096 C CA . ARG G 1 94 ? -15.287 -55.885 35.626 1.00 31.88 94 ARG G CA 1
ATOM 7097 C C . ARG G 1 94 ? -13.950 -56.488 35.199 1.00 32.18 94 ARG G C 1
ATOM 7098 O O . ARG G 1 94 ? -13.496 -57.466 35.794 1.00 31.60 94 ARG G O 1
ATOM 7106 N N . SER G 1 95 ? -13.318 -55.932 34.173 1.00 40.44 95 SER G N 1
ATOM 7107 C CA . SER G 1 95 ? -12.045 -56.484 33.718 1.00 41.04 95 SER G CA 1
ATOM 7108 C C . SER G 1 95 ? -11.182 -55.485 32.961 1.00 40.96 95 SER G C 1
ATOM 7109 O O . SER G 1 95 ? -11.489 -54.295 32.907 1.00 42.60 95 SER G O 1
ATOM 7112 N N . GLY G 1 96 ? -10.101 -55.987 32.373 1.00 44.65 96 GLY G N 1
ATOM 7113 C CA . GLY G 1 96 ? -9.197 -55.135 31.625 1.00 44.66 96 GLY G CA 1
ATOM 7114 C C . GLY G 1 96 ? -8.482 -54.180 32.556 1.00 44.91 96 GLY G C 1
ATOM 7115 O O . GLY G 1 96 ? -8.357 -54.447 33.752 1.00 45.16 96 GLY G O 1
ATOM 7116 N N . LYS G 1 97 ? -8.002 -53.068 32.013 1.00 41.97 97 LYS G N 1
ATOM 7117 C CA . LYS G 1 97 ? -7.315 -52.082 32.828 1.00 40.54 97 LYS G CA 1
ATOM 7118 C C . LYS G 1 97 ? -7.924 -50.703 32.626 1.00 37.19 97 LYS G C 1
ATOM 7119 O O . LYS G 1 97 ? -8.554 -50.429 31.601 1.00 36.66 97 LYS G O 1
ATOM 7125 N N . VAL G 1 98 ? -7.738 -49.840 33.616 1.00 33.16 98 VAL G N 1
ATOM 7126 C CA . VAL G 1 98 ? -8.273 -48.490 33.556 1.00 29.80 98 VAL G CA 1
ATOM 7127 C C . VAL G 1 98 ? -7.168 -47.470 33.330 1.00 28.86 98 VAL G C 1
ATOM 7128 O O . VAL G 1 98 ? -6.016 -47.692 33.703 1.00 28.54 98 VAL G O 1
ATOM 7132 N N . THR G 1 99 ? -7.528 -46.351 32.710 1.00 22.87 99 THR G N 1
ATOM 7133 C CA . THR G 1 99 ? -6.575 -45.292 32.430 1.00 21.60 99 THR G CA 1
ATOM 7134 C C . THR G 1 99 ? -7.034 -43.995 33.085 1.00 21.08 99 THR G C 1
ATOM 7135 O O . THR G 1 99 ? -8.153 -43.536 32.863 1.00 20.26 99 THR G O 1
ATOM 7139 N N . ALA G 1 100 ? -6.164 -43.413 33.899 1.00 21.18 100 ALA G N 1
ATOM 7140 C CA . ALA G 1 100 ? -6.477 -42.168 34.584 1.00 20.74 100 ALA G CA 1
ATOM 7141 C C . ALA G 1 100 ? -5.679 -41.027 33.976 1.00 20.72 100 ALA G C 1
ATOM 7142 O O . ALA G 1 100 ? -4.448 -41.079 33.938 1.00 20.87 100 ALA G O 1
ATOM 7144 N N . ARG G 1 101 ? -6.377 -40.005 33.490 1.00 20.43 101 ARG G N 1
ATOM 7145 C CA . ARG G 1 101 ? -5.705 -38.852 32.905 1.00 19.95 101 ARG G CA 1
ATOM 7146 C C . ARG G 1 101 ? -5.830 -37.645 33.822 1.00 19.75 101 ARG G C 1
ATOM 7147 O O . ARG G 1 101 ? -6.934 -37.231 34.168 1.00 20.74 101 ARG G O 1
ATOM 7155 N N . ALA G 1 102 ? -4.692 -37.087 34.215 1.00 20.54 102 ALA G N 1
ATOM 7156 C CA . ALA G 1 102 ? -4.676 -35.921 35.084 1.00 21.50 102 ALA G CA 1
ATOM 7157 C C . ALA G 1 102 ? -4.462 -34.660 34.259 1.00 21.73 102 ALA G C 1
ATOM 7158 O O . ALA G 1 102 ? -3.567 -34.607 33.417 1.00 23.04 102 ALA G O 1
ATOM 7160 N N . THR G 1 103 ? -5.300 -33.658 34.496 1.00 20.84 103 THR G N 1
ATOM 7161 C CA . THR G 1 103 ? -5.203 -32.377 33.807 1.00 22.22 103 THR G CA 1
ATOM 7162 C C . THR G 1 103 ? -5.375 -31.299 34.867 1.00 23.34 103 THR G C 1
ATOM 7163 O O . THR G 1 103 ? -6.169 -31.455 35.796 1.00 24.89 103 THR G O 1
ATOM 7167 N N . PRO G 1 104 ? -4.638 -30.188 34.745 1.00 22.57 104 PRO G N 1
ATOM 7168 C CA . PRO G 1 104 ? -4.753 -29.123 35.740 1.00 23.68 104 PRO G CA 1
ATOM 7169 C C . PRO G 1 104 ? -6.017 -28.276 35.659 1.00 24.52 104 PRO G C 1
ATOM 7170 O O . PRO G 1 104 ? -6.570 -28.056 34.580 1.00 24.42 104 PRO G O 1
ATOM 7174 N N . ILE G 1 105 ? -6.472 -27.816 36.820 1.00 24.67 105 ILE G N 1
ATOM 7175 C CA . ILE G 1 105 ? -7.638 -26.947 36.902 1.00 23.59 105 ILE G CA 1
ATOM 7176 C C . ILE G 1 105 ? -7.077 -25.576 37.237 1.00 24.33 105 ILE G C 1
ATOM 7177 O O . ILE G 1 105 ? -7.479 -24.570 36.659 1.00 23.95 105 ILE G O 1
ATOM 7182 N N . ASN G 1 106 ? -6.134 -25.547 38.173 1.00 20.03 106 ASN G N 1
ATOM 7183 C CA . ASN G 1 106 ? -5.487 -24.302 38.567 1.00 23.49 106 ASN G CA 1
ATOM 7184 C C . ASN G 1 106 ? -4.179 -24.591 39.286 1.00 23.89 106 ASN G C 1
ATOM 7185 O O . ASN G 1 106 ? -4.134 -25.385 40.223 1.00 23.81 106 ASN G O 1
ATOM 7190 N N . LEU G 1 107 ? -3.111 -23.945 38.833 1.00 29.25 107 LEU G N 1
ATOM 7191 C CA . LEU G 1 107 ? -1.800 -24.134 39.433 1.00 31.16 107 LEU G CA 1
ATOM 7192 C C . LEU G 1 107 ? -1.305 -22.819 40.018 1.00 32.52 107 LEU G C 1
ATOM 7193 O O . LEU G 1 107 ? -0.913 -21.915 39.284 1.00 33.16 107 LEU G O 1
ATOM 7198 N N . GLY G 1 108 ? -1.338 -22.716 41.342 1.00 30.85 108 GLY G N 1
ATOM 7199 C CA . GLY G 1 108 ? -0.883 -21.508 42.001 1.00 32.95 108 GLY G CA 1
ATOM 7200 C C . GLY G 1 108 ? 0.450 -21.737 42.681 1.00 35.03 108 GLY G C 1
ATOM 7201 O O . GLY G 1 108 ? 0.982 -22.846 42.651 1.00 33.64 108 GLY G O 1
ATOM 7202 N N . ARG G 1 109 ? 0.988 -20.692 43.302 1.00 37.64 109 ARG G N 1
ATOM 7203 C CA . ARG G 1 109 ? 2.270 -20.785 43.987 1.00 39.57 109 ARG G CA 1
ATOM 7204 C C . ARG G 1 109 ? 2.178 -21.561 45.297 1.00 38.23 109 ARG G C 1
ATOM 7205 O O . ARG G 1 109 ? 3.180 -22.087 45.782 1.00 37.57 109 ARG G O 1
ATOM 7213 N N . ASN G 1 110 ? 0.979 -21.639 45.866 1.00 35.25 110 ASN G N 1
ATOM 7214 C CA . ASN G 1 110 ? 0.792 -22.336 47.131 1.00 32.94 110 ASN G CA 1
ATOM 7215 C C . ASN G 1 110 ? -0.154 -23.529 47.065 1.00 30.92 110 ASN G C 1
ATOM 7216 O O . ASN G 1 110 ? -0.009 -24.486 47.828 1.00 29.44 110 ASN G O 1
ATOM 7221 N N . ILE G 1 111 ? -1.122 -23.466 46.158 1.00 30.81 111 ILE G N 1
ATOM 7222 C CA . ILE G 1 111 ? -2.104 -24.532 46.019 1.00 27.33 111 ILE G CA 1
ATOM 7223 C C . ILE G 1 111 ? -2.307 -24.926 44.563 1.00 25.77 111 ILE G C 1
ATOM 7224 O O . ILE G 1 111 ? -2.313 -24.073 43.676 1.00 26.79 111 ILE G O 1
ATOM 7229 N N . GLN G 1 112 ? -2.472 -26.223 44.324 1.00 22.76 112 GLN G N 1
ATOM 7230 C CA . GLN G 1 112 ? -2.720 -26.733 42.979 1.00 21.88 112 GLN G CA 1
ATOM 7231 C C . GLN G 1 112 ? -4.003 -27.556 43.021 1.00 20.74 112 GLN G C 1
ATOM 7232 O O . GLN G 1 112 ? -4.267 -28.254 44.000 1.00 21.08 112 GLN G O 1
ATOM 7238 N N . VAL G 1 113 ? -4.805 -27.466 41.968 1.00 18.62 113 VAL G N 1
ATOM 7239 C CA . VAL G 1 113 ? -6.044 -28.234 41.904 1.00 18.49 113 VAL G CA 1
ATOM 7240 C C . VAL G 1 113 ? -6.024 -29.036 40.612 1.00 18.17 113 VAL G C 1
ATOM 7241 O O . VAL G 1 113 ? -5.885 -28.470 39.525 1.00 17.55 113 VAL G O 1
ATOM 7245 N N . TRP G 1 114 ? -6.156 -30.354 40.734 1.00 16.06 114 TRP G N 1
ATOM 7246 C CA . TRP G 1 114 ? -6.129 -31.231 39.570 1.00 17.38 114 TRP G CA 1
ATOM 7247 C C . TRP G 1 114 ? -7.400 -32.031 39.327 1.00 16.76 114 TRP G C 1
ATOM 7248 O O . TRP G 1 114 ? -8.111 -32.407 40.257 1.00 15.14 114 TRP G O 1
ATOM 7259 N N . GLN G 1 115 ? -7.660 -32.291 38.051 1.00 19.06 115 GLN G N 1
ATOM 7260 C CA . GLN G 1 115 ? -8.804 -33.080 37.625 1.00 18.74 115 GLN G CA 1
ATOM 7261 C C . GLN G 1 115 ? -8.272 -34.426 37.158 1.00 17.66 115 GLN G C 1
ATOM 7262 O O . GLN G 1 115 ? -7.357 -34.486 36.336 1.00 19.26 115 GLN G O 1
ATOM 7268 N N . ILE G 1 116 ? -8.820 -35.506 37.694 1.00 18.60 116 ILE G N 1
ATOM 7269 C CA . ILE G 1 116 ? -8.388 -36.828 37.271 1.00 18.90 116 ILE G CA 1
ATOM 7270 C C . ILE G 1 116 ? -9.614 -37.616 36.848 1.00 19.44 116 ILE G C 1
ATOM 7271 O O . ILE G 1 116 ? -10.502 -37.883 37.663 1.00 18.34 116 ILE G O 1
ATOM 7276 N N . ASP G 1 117 ? -9.661 -37.973 35.569 1.00 17.56 117 ASP G N 1
ATOM 7277 C CA . ASP G 1 117 ? -10.768 -38.749 35.027 1.00 18.45 117 ASP G CA 1
ATOM 7278 C C . ASP G 1 117 ? -10.269 -40.139 34.642 1.00 18.24 117 ASP G C 1
ATOM 7279 O O . ASP G 1 117 ? -9.263 -40.281 33.943 1.00 18.87 117 ASP G O 1
ATOM 7284 N N . ILE G 1 118 ? -10.983 -41.158 35.102 1.00 16.18 118 ILE G N 1
ATOM 7285 C CA . ILE G 1 118 ? -10.611 -42.542 34.839 1.00 17.70 118 ILE G CA 1
ATOM 7286 C C . ILE G 1 118 ? -11.591 -43.198 33.870 1.00 18.61 118 ILE G C 1
ATOM 7287 O O . ILE G 1 118 ? -12.802 -43.160 34.081 1.00 17.89 118 ILE G O 1
ATOM 7292 N N . ARG G 1 119 ? -11.059 -43.804 32.814 1.00 20.09 119 ARG G N 1
ATOM 7293 C CA . ARG G 1 119 ? -11.890 -44.453 31.801 1.00 24.40 119 ARG G CA 1
ATOM 7294 C C . ARG G 1 119 ? -11.523 -45.923 31.633 1.00 25.99 119 ARG G C 1
ATOM 7295 O O . ARG G 1 119 ? -10.422 -46.343 31.993 1.00 25.35 119 ARG G O 1
ATOM 7303 N N . THR G 1 120 ? -12.446 -46.699 31.073 1.00 28.58 120 THR G N 1
ATOM 7304 C CA . THR G 1 120 ? -12.215 -48.120 30.843 1.00 31.09 120 THR G CA 1
ATOM 7305 C C . THR G 1 120 ? -11.601 -48.319 29.462 1.00 34.81 120 THR G C 1
ATOM 7306 O O . THR G 1 120 ? -11.333 -47.352 28.748 1.00 33.03 120 THR G O 1
ATOM 7310 N N . GLU G 1 121 ? -11.384 -49.578 29.094 1.00 43.65 121 GLU G N 1
ATOM 7311 C CA . GLU G 1 121 ? -10.809 -49.915 27.798 1.00 48.42 121 GLU G CA 1
ATOM 7312 C C . GLU G 1 121 ? -11.742 -49.461 26.678 1.00 49.01 121 GLU G C 1
ATOM 7313 O O . GLU G 1 121 ? -11.301 -49.176 25.565 1.00 48.63 121 GLU G O 1
ATOM 7319 N N . GLU G 1 122 ? -13.034 -49.396 26.986 1.00 41.53 122 GLU G N 1
ATOM 7320 C CA . GLU G 1 122 ? -14.047 -48.969 2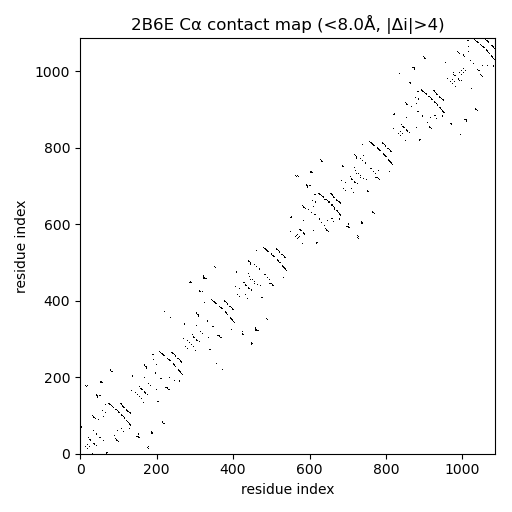6.024 1.00 41.85 122 GLU G CA 1
ATOM 7321 C C . GLU G 1 122 ? -14.186 -47.448 26.052 1.00 39.91 122 GLU G C 1
ATOM 7322 O O . GLU G 1 122 ? -15.155 -46.896 25.533 1.00 38.76 122 GLU G O 1
ATOM 7328 N N . ASN G 1 123 ? -13.209 -46.782 26.659 1.00 35.68 123 ASN G N 1
ATOM 7329 C CA . ASN G 1 123 ? -13.210 -45.329 26.778 1.00 34.50 123 ASN G CA 1
ATOM 7330 C C . ASN G 1 123 ? -14.431 -44.811 27.528 1.00 32.53 123 ASN G C 1
ATOM 7331 O O . ASN G 1 123 ? -14.882 -43.687 27.306 1.00 30.29 123 ASN G O 1
ATOM 7336 N N . LYS G 1 124 ? -14.969 -45.638 28.417 1.00 31.71 124 LYS G N 1
ATOM 7337 C CA . LYS G 1 124 ? -16.121 -45.239 29.208 1.00 30.11 124 LYS G CA 1
ATOM 7338 C C . LYS G 1 124 ? -15.639 -44.687 30.544 1.00 27.02 124 LYS G C 1
ATOM 7339 O O . LYS G 1 124 ? -14.822 -45.305 31.227 1.00 24.28 124 LYS G O 1
ATOM 7345 N N . LEU G 1 125 ? -16.141 -43.511 30.899 1.00 30.60 125 LEU G N 1
ATOM 7346 C CA . LEU G 1 125 ? -15.775 -42.845 32.145 1.00 27.89 125 LEU G CA 1
ATOM 7347 C C . LEU G 1 125 ? -16.326 -43.631 33.339 1.00 25.57 125 LEU G C 1
ATOM 7348 O O . LEU G 1 125 ? -17.537 -43.797 33.471 1.00 24.92 125 LEU G O 1
ATOM 7353 N N . CYS G 1 126 ? -15.445 -44.119 34.210 1.00 24.31 126 CYS G N 1
ATOM 7354 C CA . CYS G 1 126 ? -15.905 -44.881 35.367 1.00 22.64 126 CYS G CA 1
ATOM 7355 C C . CYS G 1 126 ? -15.694 -44.156 36.693 1.00 21.98 126 CYS G C 1
ATOM 7356 O O . CYS G 1 126 ? -16.293 -44.517 37.703 1.00 20.05 126 CYS G O 1
ATOM 7359 N N . CYS G 1 127 ? -14.851 -43.130 36.687 1.00 19.34 127 CYS G N 1
ATOM 7360 C CA . CYS G 1 127 ? -14.574 -42.385 37.909 1.00 19.43 127 CYS G CA 1
ATOM 7361 C C . CYS G 1 127 ? -14.057 -40.986 37.604 1.00 17.53 127 CYS G C 1
ATOM 7362 O O . CYS G 1 127 ? -13.226 -40.801 36.712 1.00 17.45 127 CYS G O 1
ATOM 7365 N N . VAL G 1 128 ? -14.574 -39.999 38.327 1.00 16.13 128 VAL G N 1
ATOM 7366 C CA . VAL G 1 128 ? -14.115 -38.626 38.168 1.00 14.43 128 VAL G CA 1
ATOM 7367 C C . VAL G 1 128 ? -13.647 -38.181 39.544 1.00 15.62 128 VAL G C 1
ATOM 7368 O O . VAL G 1 128 ? -14.302 -38.454 40.551 1.00 14.45 128 VAL G O 1
ATOM 7372 N N . SER G 1 129 ? -12.512 -37.496 39.580 1.00 15.79 129 SER G N 1
ATOM 7373 C CA . SER G 1 129 ? -11.944 -37.057 40.841 1.00 18.61 129 SER G CA 1
ATOM 7374 C C . SER G 1 129 ? -11.243 -35.712 40.737 1.00 18.09 129 SER G C 1
ATOM 7375 O O . SER G 1 129 ? -10.788 -35.319 39.665 1.00 18.20 129 SER G O 1
ATOM 7378 N N . ARG G 1 130 ? -11.171 -35.005 41.862 1.00 18.85 130 ARG G N 1
ATOM 7379 C CA . ARG G 1 130 ? -10.478 -33.727 41.920 1.00 17.48 130 ARG G CA 1
ATOM 7380 C C . ARG G 1 130 ? -9.541 -33.801 43.118 1.00 17.08 130 ARG G C 1
ATOM 7381 O O . ARG G 1 130 ? -9.932 -34.234 44.204 1.00 15.32 130 ARG G O 1
ATOM 7389 N N . LEU G 1 131 ? -8.300 -33.387 42.904 1.00 16.55 131 LEU G N 1
ATOM 7390 C CA . LEU G 1 131 ? -7.270 -33.438 43.933 1.00 15.63 131 LEU G CA 1
ATOM 7391 C C . LEU G 1 131 ? -6.744 -32.053 44.277 1.00 15.52 131 LEU G C 1
ATOM 7392 O O . LEU G 1 131 ? -6.454 -31.258 43.386 1.00 15.30 131 LEU G O 1
ATOM 7397 N N . THR G 1 132 ? -6.620 -31.769 45.570 1.00 14.94 132 THR G N 1
ATOM 7398 C CA . THR G 1 132 ? -6.104 -30.482 46.025 1.00 15.99 132 THR G CA 1
ATOM 7399 C C . THR G 1 132 ? -4.722 -30.730 46.621 1.00 17.88 132 THR G C 1
ATOM 7400 O O . THR G 1 132 ? -4.576 -31.557 47.522 1.00 19.45 132 THR G O 1
ATOM 7404 N N . LEU G 1 133 ? -3.718 -30.019 46.114 1.00 17.72 133 LEU G N 1
ATOM 7405 C CA . LEU G 1 133 ? -2.344 -30.177 46.579 1.00 20.39 133 LEU G CA 1
ATOM 7406 C C . LEU G 1 133 ? -1.759 -28.901 47.157 1.00 22.07 133 LEU G C 1
ATOM 7407 O O . LEU G 1 133 ? -2.135 -27.796 46.769 1.00 21.60 133 LEU G O 1
ATOM 7412 N N . SER G 1 134 ? -0.821 -29.070 48.083 1.00 22.02 134 SER G N 1
ATOM 7413 C CA . SER G 1 134 ? -0.136 -27.947 48.701 1.00 24.79 134 SER G CA 1
ATOM 7414 C C . SER G 1 134 ? 1.264 -27.905 48.103 1.00 26.78 134 SER G C 1
ATOM 7415 O O . SER G 1 134 ? 1.909 -28.947 47.950 1.00 25.85 134 SER G O 1
ATOM 7418 N N . VAL G 1 135 ? 1.726 -26.709 47.751 1.00 27.30 135 VAL G N 1
ATOM 7419 C CA . VAL G 1 135 ? 3.058 -26.555 47.183 1.00 29.92 135 VAL G CA 1
ATOM 7420 C C . VAL G 1 135 ? 4.062 -26.258 48.292 1.00 33.13 135 VAL G C 1
ATOM 7421 O O . VAL G 1 135 ? 3.872 -25.333 49.077 1.00 31.97 135 VAL G O 1
ATOM 7425 N N . ILE G 1 136 ? 5.123 -27.056 48.362 1.00 39.42 136 ILE G N 1
ATOM 7426 C CA . ILE G 1 136 ? 6.159 -26.865 49.373 1.00 44.05 136 ILE G CA 1
ATOM 7427 C C . ILE G 1 136 ? 7.530 -26.803 48.704 1.00 46.61 136 ILE G C 1
ATOM 7428 O O . ILE G 1 136 ? 7.820 -27.584 47.799 1.00 46.83 136 ILE G O 1
ATOM 7433 N N . ASN G 1 137 ? 8.374 -25.878 49.153 1.00 67.28 137 ASN G N 1
ATOM 7434 C CA . ASN G 1 137 ? 9.702 -25.720 48.566 1.00 71.58 137 ASN G CA 1
ATOM 7435 C C . ASN G 1 137 ? 10.825 -26.408 49.336 1.00 73.03 137 ASN G C 1
ATOM 7436 O O . ASN G 1 137 ? 11.659 -25.753 49.962 1.00 73.98 137 ASN G O 1
ATOM 7441 N N . LEU G 1 138 ? 10.844 -27.735 49.271 1.00 64.10 138 LEU G N 1
ATOM 7442 C CA . LEU G 1 138 ? 11.865 -28.532 49.939 1.00 65.61 138 LEU G CA 1
ATOM 7443 C C . LEU G 1 138 ? 11.646 -30.005 49.622 1.00 66.17 138 LEU G C 1
ATOM 7444 O O . LEU G 1 138 ? 12.494 -30.583 48.912 1.00 65.85 138 LEU G O 1
ATOM 7457 N N . LEU H 1 2 ? -26.622 -51.670 66.173 1.00 52.11 2 LEU H N 1
ATOM 7458 C CA . LEU H 1 2 ? -26.732 -51.105 64.830 1.00 46.68 2 LEU H CA 1
ATOM 7459 C C . LEU H 1 2 ? -26.772 -52.143 63.711 1.00 43.90 2 LEU H C 1
ATOM 7460 O O . LEU H 1 2 ? -27.544 -52.015 62.760 1.00 42.18 2 LEU H O 1
ATOM 7465 N N . TRP H 1 3 ? -25.938 -53.169 63.831 1.00 48.26 3 TRP H N 1
ATOM 7466 C CA . TRP H 1 3 ? -25.841 -54.225 62.826 1.00 46.91 3 TRP H CA 1
ATOM 7467 C C . TRP H 1 3 ? -27.117 -55.041 62.622 1.00 47.38 3 TRP H C 1
ATOM 7468 O O . TRP H 1 3 ? -27.774 -55.439 63.583 1.00 47.98 3 TRP H O 1
ATOM 7479 N N . LYS H 1 4 ? -27.455 -55.289 61.359 1.00 51.48 4 LYS H N 1
ATOM 7480 C CA . LYS H 1 4 ? -28.643 -56.063 61.010 1.00 52.64 4 LYS H CA 1
ATOM 7481 C C . LYS H 1 4 ? -28.245 -57.498 60.682 1.00 52.83 4 LYS H C 1
ATOM 7482 O O . LYS H 1 4 ? -29.003 -58.438 60.933 1.00 53.15 4 LYS H O 1
ATOM 7488 N N . LYS H 1 5 ? -27.053 -57.655 60.113 1.00 44.90 5 LYS H N 1
ATOM 7489 C CA . LYS H 1 5 ? -26.537 -58.967 59.739 1.00 44.15 5 LYS H CA 1
ATOM 7490 C C . LYS H 1 5 ? -25.697 -59.567 60.854 1.00 43.53 5 LYS H C 1
ATOM 7491 O O . LYS H 1 5 ? -25.224 -58.859 61.743 1.00 42.65 5 LYS H O 1
ATOM 7497 N N . THR H 1 6 ? -25.515 -60.881 60.801 1.00 49.84 6 THR H N 1
ATOM 7498 C CA . THR H 1 6 ? -24.710 -61.578 61.795 1.00 49.79 6 THR H CA 1
ATOM 7499 C C . THR H 1 6 ? -23.321 -61.728 61.196 1.00 48.14 6 THR H C 1
ATOM 7500 O O . THR H 1 6 ? -23.183 -61.979 59.999 1.00 47.86 6 THR H O 1
ATOM 7504 N N . PHE H 1 7 ? -22.291 -61.571 62.017 1.00 40.63 7 PHE H N 1
ATOM 7505 C CA . PHE H 1 7 ? -20.935 -61.690 61.506 1.00 38.84 7 PHE H CA 1
ATOM 7506 C C . PHE H 1 7 ? -19.907 -61.863 62.611 1.00 37.79 7 PHE H C 1
ATOM 7507 O O . PHE H 1 7 ? -20.218 -61.725 63.794 1.00 37.34 7 PHE H O 1
ATOM 7515 N N . THR H 1 8 ? -18.679 -62.161 62.204 1.00 33.04 8 THR H N 1
ATOM 7516 C CA . THR H 1 8 ? -17.567 -62.337 63.127 1.00 32.71 8 THR H CA 1
ATOM 7517 C C . THR H 1 8 ? -16.338 -61.750 62.442 1.00 31.47 8 THR H C 1
ATOM 7518 O O . THR H 1 8 ? -16.204 -61.840 61.220 1.00 30.68 8 THR H O 1
ATOM 7522 N N . LEU H 1 9 ? -15.450 -61.143 63.221 1.00 33.84 9 LEU H N 1
ATOM 7523 C CA . LEU H 1 9 ? -14.241 -60.553 62.660 1.00 33.77 9 LEU H CA 1
ATOM 7524 C C . LEU H 1 9 ? -13.486 -61.572 61.818 1.00 35.32 9 LEU H C 1
ATOM 7525 O O . LEU H 1 9 ? -12.938 -61.244 60.768 1.00 34.59 9 LEU H O 1
ATOM 7530 N N . GLU H 1 10 ? -13.471 -62.815 62.288 1.00 33.23 10 GLU H N 1
ATOM 7531 C CA . GLU H 1 10 ? -12.783 -63.894 61.593 1.00 35.71 10 GLU H CA 1
ATOM 7532 C C . GLU H 1 10 ? -13.360 -64.102 60.194 1.00 35.75 10 GLU H C 1
ATOM 7533 O O . GLU H 1 10 ? -12.618 -64.171 59.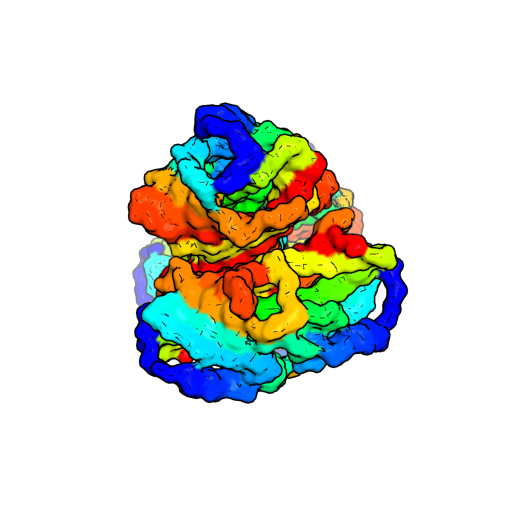210 1.00 33.63 10 GLU H O 1
ATOM 7539 N N . ASN H 1 11 ? -14.685 -64.192 60.108 1.00 37.74 11 ASN H N 1
ATOM 7540 C CA . ASN H 1 11 ? -15.357 -64.397 58.829 1.00 38.02 11 ASN H CA 1
ATOM 7541 C C . ASN H 1 11 ? -15.259 -63.194 57.894 1.00 37.17 11 ASN H C 1
ATOM 7542 O O . ASN H 1 11 ? -15.149 -63.356 56.680 1.00 36.91 11 ASN H O 1
ATOM 7547 N N . LEU H 1 12 ? -15.305 -61.989 58.454 1.00 44.73 12 LEU H N 1
ATOM 7548 C CA . LEU H 1 12 ? -15.210 -60.788 57.634 1.00 43.49 12 LEU H CA 1
ATOM 7549 C C . LEU H 1 12 ? -13.888 -60.811 56.880 1.00 42.58 12 LEU H C 1
ATOM 7550 O O . LEU H 1 12 ? -13.845 -60.541 55.680 1.00 41.57 12 LEU H O 1
ATOM 7555 N N . ASN H 1 13 ? -12.811 -61.132 57.589 1.00 30.72 13 ASN H N 1
ATOM 7556 C CA . ASN H 1 13 ? -11.495 -61.198 56.972 1.00 30.53 13 ASN H CA 1
ATOM 7557 C C . ASN H 1 13 ? -11.480 -62.281 55.902 1.00 32.10 13 ASN H C 1
ATOM 7558 O O . ASN H 1 13 ? -10.846 -62.124 54.860 1.00 28.99 13 ASN H O 1
ATOM 7563 N N . GLN H 1 14 ? -12.183 -63.380 56.164 1.00 36.99 14 GLN H N 1
ATOM 7564 C CA . GLN H 1 14 ? -12.267 -64.477 55.206 1.00 40.37 14 GLN H CA 1
ATOM 7565 C C . GLN H 1 14 ? -12.911 -63.925 53.938 1.00 39.91 14 GLN H C 1
ATOM 7566 O O . GLN H 1 14 ? -12.449 -64.174 52.823 1.00 40.52 14 GLN H O 1
ATOM 7572 N N . LEU H 1 15 ? -13.980 -63.161 54.129 1.00 52.40 15 LEU H N 1
ATOM 7573 C CA . LEU H 1 15 ? -14.711 -62.544 53.030 1.00 52.33 15 LEU H CA 1
ATOM 7574 C C . LEU H 1 15 ? -13.821 -61.602 52.223 1.00 51.25 15 LEU H C 1
ATOM 7575 O O . LEU H 1 15 ? -13.884 -61.578 50.995 1.00 51.56 15 LEU H O 1
ATOM 7580 N N . CYS H 1 16 ? -12.987 -60.836 52.921 1.00 40.20 16 CYS H N 1
ATOM 7581 C CA . CYS H 1 16 ? -12.102 -59.867 52.279 1.00 38.16 16 CYS H CA 1
ATOM 7582 C C . CYS H 1 16 ? -10.791 -60.422 51.729 1.00 37.53 16 CYS H C 1
ATOM 7583 O O . CYS H 1 16 ? -10.015 -59.679 51.128 1.00 35.94 16 CYS H O 1
ATOM 7586 N N . SER H 1 17 ? -10.533 -61.710 51.929 1.00 38.13 17 SER H N 1
ATOM 7587 C CA . SER H 1 17 ? -9.288 -62.299 51.441 1.00 38.54 17 SER H CA 1
ATOM 7588 C C . SER H 1 17 ? -9.252 -62.377 49.916 1.00 37.82 17 SER H C 1
ATOM 7589 O O . SER H 1 17 ? -10.292 -62.361 49.257 1.00 38.29 17 SER H O 1
ATOM 7592 N N . ASN H 1 18 ? -8.043 -62.460 49.368 1.00 33.81 18 ASN H N 1
ATOM 7593 C CA . ASN H 1 18 ? -7.834 -62.535 47.924 1.00 33.49 18 ASN H CA 1
ATOM 7594 C C . ASN H 1 18 ? -8.503 -61.404 47.154 1.00 31.43 18 ASN H C 1
ATOM 7595 O O . ASN H 1 18 ? -9.120 -61.621 46.111 1.00 30.94 18 ASN H O 1
ATOM 7600 N N . SER H 1 19 ? -8.364 -60.192 47.676 1.00 35.10 19 SER H N 1
ATOM 7601 C CA . SER H 1 19 ? -8.935 -59.009 47.044 1.00 32.79 19 SER H CA 1
ATOM 7602 C C . SER H 1 19 ? -7.996 -57.842 47.306 1.00 31.66 19 SER H C 1
ATOM 7603 O O . SER H 1 19 ? -6.911 -58.023 47.858 1.00 31.22 19 SER H O 1
ATOM 7606 N N . ALA H 1 20 ? -8.415 -56.647 46.904 1.00 31.31 20 ALA H N 1
ATOM 7607 C CA . ALA H 1 20 ? -7.610 -55.454 47.117 1.00 30.39 20 ALA H CA 1
ATOM 7608 C C . ALA H 1 20 ? -7.397 -55.247 48.613 1.00 30.92 20 ALA H C 1
ATOM 7609 O O . ALA H 1 20 ? -6.373 -54.705 49.035 1.00 31.03 20 ALA H O 1
ATOM 7611 N N . VAL H 1 21 ? -8.364 -55.686 49.413 1.00 25.67 21 VAL H N 1
ATOM 7612 C CA . VAL H 1 21 ? -8.279 -55.536 50.859 1.00 26.88 21 VAL H CA 1
ATOM 7613 C C . VAL H 1 21 ? -7.071 -56.269 51.441 1.00 26.99 21 VAL H C 1
ATOM 7614 O O . VAL H 1 21 ? -6.208 -55.651 52.066 1.00 26.95 21 VAL H O 1
ATOM 7618 N N . SER H 1 22 ? -7.008 -57.581 51.238 1.00 32.59 22 SER H N 1
ATOM 7619 C CA . SER H 1 22 ? -5.885 -58.357 51.751 1.00 33.28 22 SER H CA 1
ATOM 7620 C C . SER H 1 22 ? -4.594 -57.981 51.029 1.00 32.48 22 SER H C 1
ATOM 7621 O O . SER H 1 22 ? -3.501 -58.122 51.579 1.00 33.28 22 SER H O 1
ATOM 7624 N N . HIS H 1 23 ? -4.723 -57.495 49.798 1.00 25.52 23 HIS H N 1
ATOM 7625 C CA . HIS H 1 23 ? -3.556 -57.096 49.016 1.00 24.81 23 HIS H CA 1
ATOM 7626 C C . HIS H 1 23 ? -2.843 -55.925 49.688 1.00 24.54 23 HIS H C 1
ATOM 7627 O O . HIS H 1 23 ? -1.625 -55.771 49.569 1.00 25.29 23 HIS H O 1
ATOM 7634 N N . LEU H 1 24 ? -3.608 -55.099 50.393 1.00 27.07 24 LEU H N 1
ATOM 7635 C CA . LEU H 1 24 ? -3.043 -53.942 51.079 1.00 27.15 24 LEU H CA 1
ATOM 7636 C C . LEU H 1 24 ? -2.853 -54.215 52.567 1.00 27.69 24 LEU H C 1
ATOM 7637 O O . LEU H 1 24 ? -2.715 -53.288 53.363 1.00 29.40 24 LEU H O 1
ATOM 7642 N N . GLY H 1 25 ? -2.853 -55.492 52.935 1.00 31.40 25 GLY H N 1
ATOM 7643 C CA . GLY H 1 25 ? -2.670 -55.870 54.327 1.00 31.28 25 GLY H CA 1
ATOM 7644 C C . GLY H 1 25 ? -3.747 -55.367 55.270 1.00 32.63 25 GLY H C 1
ATOM 7645 O O . GLY H 1 25 ? -3.537 -55.306 56.482 1.00 33.35 25 GLY H O 1
ATOM 7646 N N . ILE H 1 26 ? -4.902 -55.006 54.721 1.00 28.96 26 ILE H N 1
ATOM 7647 C CA . ILE H 1 26 ? -6.007 -54.508 55.531 1.00 28.91 26 ILE H CA 1
ATOM 7648 C C . ILE H 1 26 ? -6.659 -55.637 56.320 1.00 30.68 26 ILE H C 1
ATOM 7649 O O . ILE H 1 26 ? -6.949 -56.704 55.775 1.00 30.08 26 ILE H O 1
ATOM 7654 N N . GLU H 1 27 ? -6.894 -55.394 57.605 1.00 28.04 27 GLU H N 1
ATOM 7655 C CA . GLU H 1 27 ? -7.504 -56.397 58.465 1.00 28.61 27 GLU H CA 1
ATOM 7656 C C . GLU H 1 27 ? -8.657 -55.812 59.280 1.00 26.62 27 GLU H C 1
ATOM 7657 O O . GLU H 1 27 ? -8.506 -54.776 59.922 1.00 26.25 27 GLU H O 1
ATOM 7663 N N . ILE H 1 28 ? -9.812 -56.468 59.241 1.00 25.54 28 ILE H N 1
ATOM 7664 C CA . ILE H 1 28 ? -10.956 -56.005 60.015 1.00 26.21 28 ILE H CA 1
ATOM 7665 C C . ILE H 1 28 ? -10.571 -56.333 61.451 1.00 27.60 28 ILE H C 1
ATOM 7666 O O . ILE H 1 28 ? -10.635 -57.486 61.881 1.00 27.34 28 ILE H O 1
ATOM 7671 N N . SER H 1 29 ? -10.159 -55.297 62.175 1.00 32.63 29 SER H N 1
ATOM 7672 C CA . SER H 1 29 ? -9.671 -55.409 63.544 1.00 32.75 29 SER H CA 1
ATOM 7673 C C . SER H 1 29 ? -10.652 -55.499 64.706 1.00 33.34 29 SER H C 1
ATOM 7674 O O . SER H 1 29 ? -10.436 -56.277 65.634 1.00 32.24 29 SER H O 1
ATOM 7677 N N . ALA H 1 30 ? -11.710 -54.699 64.691 1.00 31.24 30 ALA H N 1
ATOM 7678 C CA . ALA H 1 30 ? -12.654 -54.739 65.800 1.00 32.28 30 ALA H CA 1
ATOM 7679 C C . ALA H 1 30 ? -13.955 -54.030 65.482 1.00 32.51 30 ALA H C 1
ATOM 7680 O O . ALA H 1 30 ? -14.087 -53.392 64.440 1.00 32.79 30 ALA H O 1
ATOM 7682 N N . PHE H 1 31 ? -14.919 -54.147 66.387 1.00 36.71 31 PHE H N 1
ATOM 7683 C CA . PHE H 1 31 ? -16.206 -53.495 66.199 1.00 37.59 31 PHE H CA 1
ATOM 7684 C C . PHE H 1 31 ? -16.926 -53.279 67.518 1.00 37.89 31 PHE H C 1
ATOM 7685 O O . PHE H 1 31 ? -16.554 -53.845 68.549 1.00 38.16 31 PHE H O 1
ATOM 7693 N N . GLY H 1 32 ? -17.959 -52.447 67.472 1.00 31.48 32 GLY H N 1
ATOM 7694 C CA . GLY H 1 32 ? -18.739 -52.148 68.655 1.00 32.33 32 GLY H CA 1
ATOM 7695 C C . GLY H 1 32 ? -20.212 -52.133 68.313 1.00 32.96 32 GLY H C 1
ATOM 7696 O O . GLY H 1 32 ? -20.611 -52.640 67.268 1.00 31.84 32 GLY H O 1
ATOM 7697 N N . GLU H 1 33 ? -21.021 -51.541 69.183 1.00 34.65 33 GLU H N 1
ATOM 7698 C CA . GLU H 1 33 ? -22.459 -51.480 68.967 1.00 37.07 33 GLU H CA 1
ATOM 7699 C C . GLU H 1 33 ? -22.838 -50.712 67.705 1.00 36.76 33 GLU H C 1
ATOM 7700 O O . GLU H 1 33 ? -23.818 -51.051 67.041 1.00 36.57 33 GLU H O 1
ATOM 7706 N N . ASP H 1 34 ? -22.064 -49.683 67.372 1.00 42.23 34 ASP H N 1
ATOM 7707 C CA . ASP H 1 34 ? -22.354 -48.876 66.191 1.00 41.84 34 ASP H CA 1
ATOM 7708 C C . ASP H 1 34 ? -21.105 -48.345 65.489 1.00 39.79 34 ASP H C 1
ATOM 7709 O O . ASP H 1 34 ? -21.099 -47.222 64.979 1.00 39.93 34 ASP H O 1
ATOM 7714 N N . TRP H 1 35 ? -20.049 -49.151 65.470 1.00 34.39 35 TRP H N 1
ATOM 7715 C CA . TRP H 1 35 ? -18.808 -48.772 64.807 1.00 31.91 35 TRP H CA 1
ATOM 7716 C C . TRP H 1 35 ? -17.968 -50.007 64.523 1.00 30.64 35 TRP H C 1
ATOM 7717 O O . TRP H 1 35 ? -18.055 -51.005 65.234 1.00 30.04 35 TRP H O 1
ATOM 7728 N N . ILE H 1 36 ? -17.152 -49.939 63.480 1.00 29.60 36 ILE H N 1
ATOM 7729 C CA . ILE H 1 36 ? -16.291 -51.056 63.131 1.00 29.26 36 ILE H CA 1
ATOM 7730 C C . ILE H 1 36 ? -14.978 -50.502 62.598 1.00 30.29 36 ILE H C 1
ATOM 7731 O O . ILE H 1 36 ? -14.963 -49.484 61.899 1.00 31.21 36 ILE H O 1
ATOM 7736 N N . GLU H 1 37 ? -13.874 -51.161 62.937 1.00 29.08 37 GLU H N 1
ATOM 7737 C CA . GLU H 1 37 ? -12.562 -50.699 62.507 1.00 29.01 37 GLU H CA 1
ATOM 7738 C C . GLU H 1 37 ? -11.786 -51.718 61.693 1.00 29.24 37 GLU H C 1
ATOM 7739 O O . GLU H 1 37 ? -12.087 -52.917 61.691 1.00 28.63 37 GLU H O 1
ATOM 7745 N N . ALA H 1 38 ? -10.768 -51.215 61.009 1.00 27.54 38 ALA H N 1
ATOM 7746 C CA . ALA H 1 38 ? -9.890 -52.028 60.191 1.00 26.70 38 ALA H CA 1
ATOM 7747 C C . ALA H 1 38 ? -8.519 -51.381 60.264 1.00 26.71 38 ALA H C 1
ATOM 7748 O O . ALA H 1 38 ? -8.401 -50.154 60.293 1.00 25.68 38 ALA H O 1
ATOM 7750 N N . THR H 1 39 ? -7.484 -52.209 60.309 1.00 22.26 39 THR H N 1
ATOM 7751 C CA . THR H 1 39 ? -6.125 -51.708 60.378 1.00 22.50 39 THR H CA 1
ATOM 7752 C C . THR H 1 39 ? -5.411 -51.933 59.059 1.00 22.48 39 THR H C 1
ATOM 7753 O O . THR H 1 39 ? -5.853 -52.723 58.222 1.00 23.86 39 THR H O 1
ATOM 7765 N N . PRO H 1 41 ? -1.113 -51.739 57.622 1.00 30.13 41 PRO H N 1
ATOM 7766 C CA . PRO H 1 41 ? 0.284 -51.407 57.890 1.00 30.94 41 PRO H CA 1
ATOM 7767 C C . PRO H 1 41 ? 0.824 -50.339 56.954 1.00 31.42 41 PRO H C 1
ATOM 7768 O O . PRO H 1 41 ? 0.340 -50.167 55.832 1.00 30.72 41 PRO H O 1
ATOM 7772 N N . VAL H 1 42 ? 1.833 -49.624 57.430 1.00 28.04 42 VAL H N 1
ATOM 7773 C CA . VAL H 1 42 ? 2.471 -48.590 56.643 1.00 27.95 42 VAL H CA 1
ATOM 7774 C C . VAL H 1 42 ? 3.839 -49.109 56.224 1.00 28.21 42 VAL H C 1
ATOM 7775 O O . VAL H 1 42 ? 4.814 -48.967 56.959 1.00 28.43 42 VAL H O 1
ATOM 7779 N N . ASP H 1 43 ? 3.900 -49.741 55.056 1.00 31.69 43 ASP H N 1
ATOM 7780 C CA . ASP H 1 43 ? 5.157 -50.267 54.533 1.00 32.95 43 ASP H CA 1
ATOM 7781 C C . ASP H 1 43 ? 5.183 -50.179 53.009 1.00 33.49 43 ASP H C 1
ATOM 7782 O O . ASP H 1 43 ? 4.369 -49.474 52.414 1.00 31.47 43 ASP H O 1
ATOM 7787 N N . HIS H 1 44 ? 6.117 -50.890 52.385 1.00 31.94 44 HIS H N 1
ATOM 7788 C CA . HIS H 1 44 ? 6.266 -50.876 50.932 1.00 33.37 44 HIS H CA 1
ATOM 7789 C C . HIS H 1 44 ? 4.993 -51.172 50.146 1.00 30.40 44 HIS H C 1
ATOM 7790 O O . HIS H 1 44 ? 4.918 -50.882 48.953 1.00 29.11 44 HIS H O 1
ATOM 7797 N N . ARG H 1 45 ? 3.997 -51.750 50.809 1.00 26.91 45 ARG H N 1
ATOM 7798 C CA . ARG H 1 45 ? 2.736 -52.066 50.153 1.00 25.23 45 ARG H CA 1
ATOM 7799 C C . ARG H 1 45 ? 1.788 -50.871 50.141 1.00 24.64 45 ARG H C 1
ATOM 7800 O O . ARG H 1 45 ? 0.921 -50.764 49.271 1.00 23.56 45 ARG H O 1
ATOM 7808 N N . THR H 1 46 ? 1.963 -49.968 51.100 1.00 23.52 46 THR H N 1
ATOM 7809 C CA . THR H 1 46 ? 1.073 -48.822 51.227 1.00 24.18 46 THR H CA 1
ATOM 7810 C C . THR H 1 46 ? 1.729 -47.445 51.263 1.00 25.78 46 THR H C 1
ATOM 7811 O O . THR H 1 46 ? 1.045 -46.443 51.471 1.00 25.03 46 THR H O 1
ATOM 7823 N N . GLN H 1 48 ? 4.290 -44.209 49.734 1.00 32.01 48 GLN H N 1
ATOM 7824 C CA . GLN H 1 48 ? 4.648 -43.520 48.507 1.00 36.13 48 GLN H CA 1
ATOM 7825 C C . GLN H 1 48 ? 6.152 -43.756 48.449 1.00 36.72 48 GLN H C 1
ATOM 7826 O O . GLN H 1 48 ? 6.757 -44.155 49.444 1.00 37.18 48 GLN H O 1
ATOM 7832 N N . PRO H 1 49 ? 6.780 -43.525 47.292 1.00 49.28 49 PRO H N 1
ATOM 7833 C CA . PRO H 1 49 ? 8.226 -43.755 47.241 1.00 49.86 49 PRO H CA 1
ATOM 7834 C C . PRO H 1 49 ? 9.019 -42.806 48.139 1.00 50.81 49 PRO H C 1
ATOM 7835 O O . PRO H 1 49 ? 10.236 -42.929 48.263 1.00 51.05 49 PRO H O 1
ATOM 7839 N N . PHE H 1 50 ? 8.322 -41.871 48.777 1.00 53.09 50 PHE H N 1
ATOM 7840 C CA . PHE H 1 50 ? 8.969 -40.902 49.656 1.00 53.65 50 PHE H CA 1
ATOM 7841 C C . PHE H 1 50 ? 9.175 -41.460 51.058 1.00 51.65 50 PHE H C 1
ATOM 7842 O O . PHE H 1 50 ? 9.905 -40.881 51.863 1.00 51.59 50 PHE H O 1
ATOM 7850 N N . GLY H 1 51 ? 8.520 -42.578 51.354 1.00 43.44 51 GLY H N 1
ATOM 7851 C CA . GLY H 1 51 ? 8.668 -43.188 52.664 1.00 39.00 51 GLY H CA 1
ATOM 7852 C C . GLY H 1 51 ? 7.551 -42.866 53.635 1.00 35.95 51 GLY H C 1
ATOM 7853 O O . GLY H 1 51 ? 7.694 -43.064 54.841 1.00 35.63 51 GLY H O 1
ATOM 7854 N N . VAL H 1 52 ? 6.438 -42.362 53.115 1.00 34.65 52 VAL H N 1
ATOM 7855 C CA . VAL H 1 52 ? 5.290 -42.025 53.949 1.00 32.33 52 VAL H CA 1
ATOM 7856 C C . VAL H 1 52 ? 4.043 -42.714 53.407 1.00 30.74 52 VAL H C 1
ATOM 7857 O O . VAL H 1 52 ? 3.991 -43.081 52.232 1.00 30.41 52 VAL H O 1
ATOM 7861 N N . LEU H 1 53 ? 3.044 -42.894 54.264 1.00 27.73 53 LEU H N 1
ATOM 7862 C CA . LEU H 1 53 ? 1.802 -43.539 53.857 1.00 27.54 53 LEU H CA 1
ATOM 7863 C C . LEU H 1 53 ? 1.193 -42.826 52.652 1.00 26.50 53 LEU H C 1
ATOM 7864 O O . LEU H 1 53 ? 1.025 -41.605 52.662 1.00 26.19 53 LEU H O 1
ATOM 7869 N N . HIS H 1 54 ? 0.870 -43.601 51.618 1.00 26.97 54 HIS H N 1
ATOM 7870 C CA . HIS H 1 54 ? 0.273 -43.081 50.389 1.00 25.20 54 HIS H CA 1
ATOM 7871 C C . HIS H 1 54 ? -1.152 -42.615 50.683 1.00 24.39 54 HIS H C 1
ATOM 7872 O O . HIS H 1 54 ? -1.994 -43.409 51.101 1.00 23.98 54 HIS H O 1
ATOM 7879 N N . GLY H 1 55 ? -1.412 -41.328 50.466 1.00 21.62 55 GLY H N 1
ATOM 7880 C CA . GLY H 1 55 ? -2.731 -40.770 50.726 1.00 21.65 55 GLY H CA 1
ATOM 7881 C C . GLY H 1 55 ? -3.869 -41.444 49.977 1.00 21.26 55 GLY H C 1
ATOM 7882 O O . GLY H 1 55 ? -4.979 -41.576 50.498 1.00 20.39 55 GLY H O 1
ATOM 7883 N N . GLY H 1 56 ? -3.602 -41.867 48.748 1.00 19.57 56 GLY H N 1
ATOM 7884 C CA . GLY H 1 56 ? -4.635 -42.527 47.976 1.00 20.51 56 GLY H CA 1
ATOM 7885 C C . GLY H 1 56 ? -5.014 -43.850 48.612 1.00 19.67 56 GLY H C 1
ATOM 7886 O O . GLY H 1 56 ? -6.192 -44.209 48.671 1.00 19.26 56 GLY H O 1
ATOM 7887 N N . VAL H 1 57 ? -4.012 -44.579 49.093 1.00 17.47 57 VAL H N 1
ATOM 7888 C CA . VAL H 1 57 ? -4.254 -45.869 49.724 1.00 18.68 57 VAL H CA 1
ATOM 7889 C C . VAL H 1 57 ? -5.076 -45.702 51.000 1.00 17.80 57 VAL H C 1
ATOM 7890 O O . VAL H 1 57 ? -5.918 -46.540 51.312 1.00 16.30 57 VAL H O 1
ATOM 7894 N N . SER H 1 58 ? -4.841 -44.614 51.732 1.00 22.37 58 SER H N 1
ATOM 7895 C CA . SER H 1 58 ? -5.606 -44.351 52.948 1.00 23.10 58 SER H CA 1
ATOM 7896 C C . SER H 1 58 ? -7.087 -44.265 52.583 1.00 21.68 58 SER H C 1
ATOM 7897 O O . SER H 1 58 ? -7.946 -44.717 53.337 1.00 21.59 58 SER H O 1
ATOM 7900 N N . VAL H 1 59 ? -7.389 -43.678 51.428 1.00 21.46 59 VAL H N 1
ATOM 7901 C CA . VAL H 1 59 ? -8.781 -43.573 50.998 1.00 18.86 59 VAL H CA 1
ATOM 7902 C C . VAL H 1 59 ? -9.300 -44.970 50.685 1.00 18.58 59 VAL H C 1
ATOM 7903 O O . VAL H 1 59 ? -10.461 -45.291 50.948 1.00 17.94 59 VAL H O 1
ATOM 7907 N N . ALA H 1 60 ? -8.437 -45.804 50.116 1.00 16.00 60 ALA H N 1
ATOM 7908 C CA . ALA H 1 60 ? -8.829 -47.173 49.787 1.00 16.70 60 ALA H CA 1
ATOM 7909 C C . ALA H 1 60 ? -9.281 -47.875 51.066 1.00 17.19 60 ALA H C 1
ATOM 7910 O O . ALA H 1 60 ? -10.273 -48.6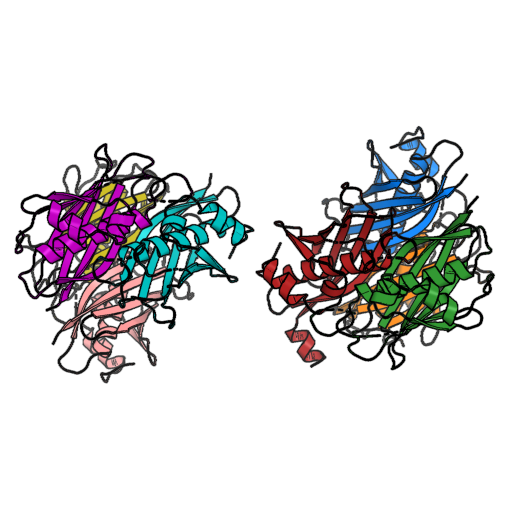06 51.068 1.00 18.24 60 ALA H O 1
ATOM 7912 N N . LEU H 1 61 ? -8.547 -47.639 52.151 1.00 18.77 61 LEU H N 1
ATOM 7913 C CA . LEU H 1 61 ? -8.867 -48.217 53.453 1.00 17.91 61 LEU H CA 1
ATOM 7914 C C . LEU H 1 61 ? -10.219 -47.684 53.920 1.00 18.05 61 LEU H C 1
ATOM 7915 O O . LEU H 1 61 ? -11.084 -48.444 54.361 1.00 17.75 61 LEU H O 1
ATOM 7920 N N . ALA H 1 62 ? -10.393 -46.369 53.818 1.00 20.76 62 ALA H N 1
ATOM 7921 C CA . ALA H 1 62 ? -11.633 -45.721 54.235 1.00 20.87 62 ALA H CA 1
ATOM 7922 C C . ALA H 1 62 ? -12.869 -46.291 53.543 1.00 22.10 62 ALA H C 1
ATOM 7923 O O . ALA H 1 62 ? -13.873 -46.599 54.196 1.00 20.96 62 ALA H O 1
ATOM 7925 N N . GLU H 1 63 ? -12.809 -46.425 52.222 1.00 18.66 63 GLU H N 1
ATOM 7926 C CA . GLU H 1 63 ? -13.957 -46.949 51.496 1.00 20.32 63 GLU H CA 1
ATOM 7927 C C . GLU H 1 63 ? -14.203 -48.417 51.848 1.00 21.04 63 GLU H C 1
ATOM 7928 O O . GLU H 1 63 ? -15.349 -48.868 51.900 1.00 19.86 63 GLU H O 1
ATOM 7934 N N . THR H 1 64 ? -13.127 -49.154 52.104 1.00 20.96 64 THR H N 1
ATOM 7935 C CA . THR H 1 64 ? -13.249 -50.563 52.461 1.00 21.22 64 THR H CA 1
ATOM 7936 C C . THR H 1 64 ? -14.069 -50.737 53.730 1.00 21.55 64 THR H C 1
ATOM 7937 O O . THR H 1 64 ? -15.130 -51.364 53.716 1.00 21.10 64 THR H O 1
ATOM 7941 N N . ILE H 1 65 ? -13.574 -50.174 54.827 1.00 23.75 65 ILE H N 1
ATOM 7942 C CA . ILE H 1 65 ? -14.253 -50.287 56.107 1.00 23.22 65 ILE H CA 1
ATOM 7943 C C . ILE H 1 65 ? -15.625 -49.613 56.068 1.00 22.40 65 ILE H C 1
ATOM 7944 O O . ILE H 1 65 ? -16.568 -50.073 56.712 1.00 22.38 65 ILE H O 1
ATOM 7949 N N . GLY H 1 66 ? -15.746 -48.535 55.298 1.00 19.43 66 GLY H N 1
ATOM 7950 C CA . GLY H 1 66 ? -17.022 -47.845 55.198 1.00 18.19 66 GLY H CA 1
ATOM 7951 C C . GLY H 1 66 ? -18.068 -48.657 54.450 1.00 18.63 66 GLY H C 1
ATOM 7952 O O . GLY H 1 66 ? -19.228 -48.726 54.858 1.00 19.49 66 GLY H O 1
ATOM 7953 N N . SER H 1 67 ? -17.661 -49.271 53.344 1.00 22.66 67 SER H N 1
ATOM 7954 C CA . SER H 1 67 ? -18.566 -50.088 52.537 1.00 23.45 67 SER H CA 1
ATOM 7955 C C . SER H 1 67 ? -18.978 -51.338 53.301 1.00 24.47 67 SER H C 1
ATOM 7956 O O . SER H 1 67 ? -20.138 -51.754 53.256 1.00 24.56 67 SER H O 1
ATOM 7959 N N . LEU H 1 68 ? -18.019 -51.939 53.995 1.00 23.03 68 LEU H N 1
ATOM 7960 C CA . LEU H 1 68 ? -18.278 -53.139 54.780 1.00 24.83 68 LEU H CA 1
ATOM 7961 C C . LEU H 1 68 ? -19.304 -52.810 55.856 1.00 23.80 68 LEU H C 1
ATOM 7962 O O . LEU H 1 68 ? -20.283 -53.530 56.045 1.00 22.85 68 LEU H O 1
ATOM 7967 N N . ALA H 1 69 ? -19.080 -51.701 56.551 1.00 29.16 69 ALA H N 1
ATOM 7968 C CA . ALA H 1 69 ? -19.989 -51.275 57.606 1.00 28.87 69 ALA H CA 1
ATOM 7969 C C . ALA H 1 69 ? -21.409 -51.108 57.071 1.00 29.30 69 ALA H C 1
ATOM 7970 O O . ALA H 1 69 ? -22.373 -51.571 57.681 1.00 29.47 69 ALA H O 1
ATOM 7972 N N . GLY H 1 70 ? -21.530 -50.449 55.923 1.00 23.53 70 GLY H N 1
ATOM 7973 C CA . GLY H 1 70 ? -22.836 -50.219 55.330 1.00 25.48 70 GLY H CA 1
ATOM 7974 C C . GLY H 1 70 ? -23.636 -51.474 55.033 1.00 26.24 70 GLY H C 1
ATOM 7975 O O . GLY H 1 70 ? -24.829 -51.543 55.332 1.00 24.01 70 GLY H O 1
ATOM 7976 N N . SER H 1 71 ? -22.986 -52.466 54.435 1.00 31.70 71 SER H N 1
ATOM 7977 C CA . SER H 1 71 ? -23.656 -53.717 54.099 1.00 34.46 71 SER H CA 1
ATOM 7978 C C . SER H 1 71 ? -24.102 -54.464 55.352 1.00 34.47 71 SER H C 1
ATOM 7979 O O . SER H 1 71 ? -25.117 -55.160 55.335 1.00 3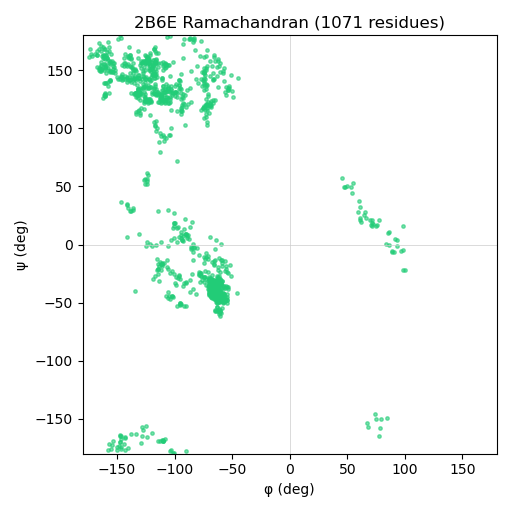5.91 71 SER H O 1
ATOM 7982 N N . LEU H 1 72 ? -23.345 -54.321 56.437 1.00 35.88 72 LEU H N 1
ATOM 7983 C CA . LEU H 1 72 ? -23.683 -54.990 57.691 1.00 36.30 72 LEU H CA 1
ATOM 7984 C C . LEU H 1 72 ? -24.915 -54.373 58.343 1.00 36.69 72 LEU H C 1
ATOM 7985 O O . LEU H 1 72 ? -25.452 -54.913 59.311 1.00 36.35 72 LEU H O 1
ATOM 7990 N N . CYS H 1 73 ? -25.361 -53.241 57.809 1.00 33.98 73 CYS H N 1
ATOM 7991 C CA . CYS H 1 73 ? -26.531 -52.557 58.340 1.00 35.04 73 CYS H CA 1
ATOM 7992 C C . CYS H 1 73 ? -27.764 -52.834 57.492 1.00 36.66 73 CYS H C 1
ATOM 7993 O O . CYS H 1 73 ? -28.829 -52.263 57.726 1.00 37.22 73 CYS H O 1
ATOM 7996 N N . LEU H 1 74 ? -27.615 -53.715 56.509 1.00 40.94 74 LEU H N 1
ATOM 7997 C CA . LEU H 1 74 ? -28.721 -54.065 55.624 1.00 44.66 74 LEU H CA 1
ATOM 7998 C C . LEU H 1 74 ? -29.173 -55.506 55.840 1.00 48.25 74 LEU H C 1
ATOM 7999 O O . LEU H 1 74 ? -28.407 -56.338 56.325 1.00 48.27 74 LEU H O 1
ATOM 8004 N N . GLU H 1 75 ? -30.421 -55.794 55.482 1.00 53.09 75 GLU H N 1
ATOM 8005 C CA . GLU H 1 75 ? -30.959 -57.142 55.614 1.00 56.90 75 GLU H CA 1
ATOM 8006 C C . GLU H 1 75 ? -30.407 -57.979 54.470 1.00 57.86 75 GLU H C 1
ATOM 8007 O O . GLU H 1 75 ? -29.723 -57.458 53.590 1.00 58.00 75 GLU H O 1
ATOM 8013 N N . GLU H 1 76 ? -30.704 -59.274 54.480 1.00 64.95 76 GLU H N 1
ATOM 8014 C CA . GLU H 1 76 ? -30.229 -60.160 53.424 1.00 65.69 76 GLU H CA 1
ATOM 8015 C C . GLU H 1 76 ? -30.891 -59.780 52.104 1.00 64.99 76 GLU H C 1
ATOM 8016 O O . GLU H 1 76 ? -32.065 -59.407 52.071 1.00 64.97 76 GLU H O 1
ATOM 8022 N N . GLY H 1 77 ? -30.131 -59.871 51.018 1.00 61.32 77 GLY H N 1
ATOM 8023 C CA . GLY H 1 77 ? -30.670 -59.529 49.715 1.00 60.09 77 GLY H CA 1
ATOM 8024 C C . GLY H 1 77 ? -30.269 -58.137 49.266 1.00 58.31 77 GLY H C 1
ATOM 8025 O O . GLY H 1 77 ? -30.287 -57.834 48.073 1.00 58.03 77 GLY H O 1
ATOM 8026 N N . LYS H 1 78 ? -29.908 -57.288 50.224 1.00 58.64 78 LYS H N 1
ATOM 8027 C CA . LYS H 1 78 ? -29.496 -55.921 49.924 1.00 56.49 78 LYS H CA 1
ATOM 8028 C C . LYS H 1 78 ? -28.011 -55.712 50.186 1.00 54.93 78 LYS H C 1
ATOM 8029 O O . LYS H 1 78 ? -27.455 -56.257 51.139 1.00 54.94 78 LYS H O 1
ATOM 8035 N N . THR H 1 79 ? -27.377 -54.915 49.332 1.00 47.65 79 THR H N 1
ATOM 8036 C CA . THR H 1 79 ? -25.959 -54.608 49.470 1.00 45.03 79 THR H CA 1
ATOM 8037 C C . THR H 1 79 ? -25.751 -53.134 49.142 1.00 42.23 79 THR H C 1
ATOM 8038 O O . THR H 1 79 ? -26.666 -52.465 48.662 1.00 42.06 79 THR H O 1
ATOM 8042 N N . VAL H 1 80 ? -24.556 -52.623 49.406 1.00 35.13 80 VAL H N 1
ATOM 8043 C CA . VAL H 1 80 ? -24.270 -51.223 49.124 1.00 31.89 80 VAL H CA 1
ATOM 8044 C C . VAL H 1 80 ? -23.333 -51.058 47.942 1.00 31.74 80 VAL H C 1
ATOM 8045 O O . VAL H 1 80 ? -22.573 -51.965 47.604 1.00 30.34 80 VAL H O 1
ATOM 8049 N N . VAL H 1 81 ? -23.404 -49.887 47.318 1.00 30.12 81 VAL H N 1
ATOM 8050 C CA . VAL H 1 81 ? -22.558 -49.550 46.181 1.00 28.92 81 VAL H CA 1
ATOM 8051 C C . VAL H 1 81 ? -21.987 -48.164 46.456 1.00 27.00 81 VAL H C 1
ATOM 8052 O O . VAL H 1 81 ? -22.730 -47.243 46.792 1.00 24.62 81 VAL H O 1
ATOM 8056 N N . GLY H 1 82 ? -20.672 -48.024 46.325 1.00 26.20 82 GLY H N 1
ATOM 8057 C CA . GLY H 1 82 ? -20.042 -46.740 46.567 1.00 24.99 82 GLY H CA 1
ATOM 8058 C C . GLY H 1 82 ? -20.388 -45.706 45.510 1.00 24.51 82 GLY H C 1
ATOM 8059 O O . GLY H 1 82 ? -20.129 -45.912 44.324 1.00 23.81 82 GLY H O 1
ATOM 8060 N N . LEU H 1 83 ? -20.976 -44.592 45.941 1.00 18.28 83 LEU H N 1
ATOM 8061 C CA . LEU H 1 83 ? -21.354 -43.515 45.031 1.00 18.04 83 LEU H CA 1
ATOM 8062 C C . LEU H 1 83 ? -20.224 -42.499 44.915 1.00 17.85 83 LEU H C 1
ATOM 8063 O O . LEU H 1 83 ? -19.789 -42.157 43.815 1.00 16.19 83 LEU H O 1
ATOM 8068 N N . ASP H 1 84 ? -19.755 -42.009 46.059 1.00 20.35 84 ASP H N 1
ATOM 8069 C CA . ASP H 1 84 ? -18.666 -41.047 46.078 1.00 19.91 84 ASP H CA 1
ATOM 8070 C C . ASP H 1 84 ? -18.004 -41.029 47.447 1.00 19.44 84 ASP H C 1
ATOM 8071 O O . ASP H 1 84 ? -18.569 -41.506 48.432 1.00 18.58 84 ASP H O 1
ATOM 8076 N N . ILE H 1 85 ? -16.795 -40.490 47.500 1.00 17.05 85 ILE H N 1
ATOM 8077 C CA . ILE H 1 85 ? -16.057 -40.424 48.749 1.00 16.40 85 ILE H CA 1
ATOM 8078 C C . ILE H 1 85 ? -15.111 -39.243 48.675 1.00 17.48 85 ILE H C 1
ATOM 8079 O O . ILE H 1 85 ? -14.715 -38.820 47.585 1.00 16.74 85 ILE H O 1
ATOM 8084 N N . ASN H 1 86 ? -14.775 -38.689 49.833 1.00 14.88 86 ASN H N 1
ATOM 8085 C CA . ASN H 1 86 ? -13.856 -37.567 49.883 1.00 15.11 86 ASN H CA 1
ATOM 8086 C C . ASN H 1 86 ? -13.014 -37.743 51.129 1.00 15.22 86 ASN H C 1
ATOM 8087 O O . ASN H 1 86 ? -13.386 -38.495 52.032 1.00 14.99 86 ASN H O 1
ATOM 8092 N N . ALA H 1 87 ? -11.870 -37.073 51.180 1.00 17.13 87 ALA H N 1
ATOM 8093 C CA . ALA H 1 87 ? -11.006 -37.200 52.343 1.00 18.25 87 ALA H CA 1
ATOM 8094 C C . ALA H 1 87 ? -9.967 -36.102 52.431 1.00 17.95 87 ALA H C 1
ATOM 8095 O O . ALA H 1 87 ? -9.514 -35.572 51.412 1.00 18.99 87 ALA H O 1
ATOM 8097 N N . ASN H 1 88 ? -9.604 -35.762 53.663 1.00 15.39 88 ASN H N 1
ATOM 8098 C CA . ASN H 1 88 ? -8.581 -34.761 53.925 1.00 15.84 88 ASN H CA 1
ATOM 8099 C C . ASN H 1 88 ? -7.430 -35.476 54.612 1.00 16.92 88 ASN H C 1
ATOM 8100 O O . ASN H 1 88 ? -7.641 -36.215 55.570 1.00 15.38 88 ASN H O 1
ATOM 8105 N N . HIS H 1 89 ? -6.221 -35.270 54.107 1.00 19.58 89 HIS H N 1
ATOM 8106 C CA . HIS H 1 89 ? -5.039 -35.880 54.694 1.00 22.11 89 HIS H CA 1
ATOM 8107 C C . HIS H 1 89 ? -4.483 -34.837 55.657 1.00 23.10 89 HIS H C 1
ATOM 8108 O O . HIS H 1 89 ? -4.072 -33.753 55.237 1.00 24.66 89 HIS H O 1
ATOM 8115 N N . LEU H 1 90 ? -4.492 -35.163 56.947 1.00 21.98 90 LEU H N 1
ATOM 8116 C CA . LEU H 1 90 ? -4.049 -34.235 57.987 1.00 23.29 90 LEU H CA 1
ATOM 8117 C C . LEU H 1 90 ? -2.570 -34.277 58.364 1.00 25.86 90 LEU H C 1
ATOM 8118 O O . LEU H 1 90 ? -1.998 -33.252 58.742 1.00 23.87 90 LEU H O 1
ATOM 8123 N N . ARG H 1 91 ? -1.950 -35.450 58.277 1.00 24.49 91 ARG H N 1
ATOM 8124 C CA . ARG H 1 91 ? -0.538 -35.567 58.622 1.00 28.27 91 ARG H CA 1
ATOM 8125 C C . ARG H 1 91 ? 0.112 -36.810 58.034 1.00 28.34 91 ARG H C 1
ATOM 8126 O O . ARG H 1 91 ? -0.554 -37.817 57.797 1.00 27.36 91 ARG H O 1
ATOM 8134 N N . PRO H 1 92 ? 1.431 -36.755 57.792 1.00 33.82 92 PRO H N 1
ATOM 8135 C CA . PRO H 1 92 ? 2.145 -37.901 57.229 1.00 33.14 92 PRO H CA 1
ATOM 8136 C C . PRO H 1 92 ? 2.342 -39.006 58.260 1.00 33.14 92 PRO H C 1
ATOM 8137 O O . PRO H 1 92 ? 2.481 -38.737 59.452 1.00 31.74 92 PRO H O 1
ATOM 8141 N N . VAL H 1 93 ? 2.343 -40.248 57.789 1.00 25.92 93 VAL H N 1
ATOM 8142 C CA . VAL H 1 93 ? 2.534 -41.409 58.647 1.00 26.57 93 VAL H CA 1
ATOM 8143 C C . VAL H 1 93 ? 3.641 -42.241 58.006 1.00 29.17 93 VAL H C 1
ATOM 8144 O O . VAL H 1 93 ? 3.596 -42.512 56.806 1.00 28.86 93 VAL H O 1
ATOM 8148 N N . ARG H 1 94 ? 4.644 -42.644 58.781 1.00 36.61 94 ARG H N 1
ATOM 8149 C CA . ARG H 1 94 ? 5.725 -43.423 58.188 1.00 39.58 94 ARG H CA 1
ATOM 8150 C C . ARG H 1 94 ? 6.123 -44.703 58.909 1.00 40.71 94 ARG H C 1
ATOM 8151 O O . ARG H 1 94 ? 7.117 -45.334 58.553 1.00 41.33 94 ARG H O 1
ATOM 8159 N N . SER H 1 95 ? 5.345 -45.102 59.907 1.00 38.60 95 SER H N 1
ATOM 8160 C CA . SER H 1 95 ? 5.654 -46.322 60.632 1.00 39.33 95 SER H CA 1
ATOM 8161 C C . SER H 1 95 ? 4.442 -46.853 61.377 1.00 38.45 95 SER H C 1
ATOM 8162 O O . SER H 1 95 ? 3.533 -46.100 61.735 1.00 37.74 95 SER H O 1
ATOM 8165 N N . GLY H 1 96 ? 4.439 -48.160 61.604 1.00 36.43 96 GLY H N 1
ATOM 8166 C CA . GLY H 1 96 ? 3.341 -48.783 62.313 1.00 35.90 96 GLY H CA 1
ATOM 8167 C C . GLY H 1 96 ? 2.110 -48.973 61.456 1.00 36.13 96 GLY H C 1
ATOM 8168 O O . GLY H 1 96 ? 2.163 -48.882 60.226 1.00 35.44 96 GLY H O 1
ATOM 8169 N N . LYS H 1 97 ? 0.992 -49.238 62.119 1.00 37.72 97 LYS H N 1
ATOM 8170 C CA . LYS H 1 97 ? -0.278 -49.458 61.446 1.00 37.64 97 LYS H CA 1
ATOM 8171 C C . LYS H 1 97 ? -1.223 -48.294 61.715 1.00 35.33 97 LYS H C 1
ATOM 8172 O O . LYS H 1 97 ? -1.111 -47.615 62.737 1.00 35.60 97 LYS H O 1
ATOM 8178 N N . VAL H 1 98 ? -2.149 -48.063 60.791 1.00 32.25 98 VAL H N 1
ATOM 8179 C CA . VAL H 1 98 ? -3.138 -47.009 60.954 1.00 27.93 98 VAL H CA 1
ATOM 8180 C C . VAL H 1 98 ? -4.460 -47.715 61.189 1.00 26.23 98 VAL H C 1
ATOM 8181 O O . VAL H 1 98 ? -4.668 -48.829 60.706 1.00 24.55 98 VAL H O 1
ATOM 8185 N N . THR H 1 99 ? -5.351 -47.076 61.937 1.00 24.42 99 THR H N 1
ATOM 8186 C CA . THR H 1 99 ? -6.649 -47.662 62.230 1.00 22.79 99 THR H CA 1
ATOM 8187 C C . THR H 1 99 ? -7.777 -46.774 61.717 1.00 22.91 99 THR H C 1
ATOM 8188 O O . THR H 1 99 ? -7.880 -45.603 62.088 1.00 21.60 99 THR H O 1
ATOM 8192 N N . ALA H 1 100 ? -8.620 -47.341 60.861 1.00 25.16 100 ALA H N 1
ATOM 8193 C CA . ALA H 1 100 ? -9.745 -46.608 60.297 1.00 24.51 100 ALA H CA 1
ATOM 8194 C C . ALA H 1 100 ? -11.042 -47.031 60.975 1.00 24.34 100 ALA H C 1
ATOM 8195 O O . ALA H 1 100 ? -11.402 -48.213 60.977 1.00 24.89 100 ALA H O 1
ATOM 8197 N N . ARG H 1 101 ? -11.745 -46.060 61.547 1.00 20.94 101 ARG H N 1
ATOM 8198 C CA . ARG H 1 101 ? -13.003 -46.327 62.233 1.00 22.32 101 ARG H CA 1
ATOM 8199 C C . ARG H 1 101 ? -14.180 -45.753 61.458 1.00 21.86 101 ARG H C 1
ATOM 8200 O O . ARG H 1 101 ? -14.218 -44.559 61.162 1.00 21.23 101 ARG H O 1
ATOM 8208 N N . ALA H 1 102 ? -15.141 -46.611 61.136 1.00 25.01 102 ALA H N 1
ATOM 8209 C CA . ALA H 1 102 ? -16.319 -46.184 60.398 1.00 25.50 102 ALA H CA 1
ATOM 8210 C C . ALA H 1 102 ? -17.532 -46.078 61.309 1.00 26.27 102 ALA H C 1
ATOM 8211 O O . ALA H 1 102 ? -17.889 -47.032 61.999 1.00 27.07 102 ALA H O 1
ATOM 8213 N N . THR H 1 103 ? -18.154 -44.903 61.307 1.00 22.60 103 THR H N 1
ATOM 8214 C CA . THR H 1 103 ? -19.350 -44.637 62.098 1.00 23.59 103 THR H CA 1
ATOM 8215 C C . THR H 1 103 ? -20.393 -44.015 61.171 1.00 23.71 103 THR H C 1
ATOM 8216 O O . THR H 1 103 ? -20.061 -43.200 60.307 1.00 23.16 103 THR H O 1
ATOM 8220 N N . PRO H 1 104 ? -21.671 -44.392 61.338 1.00 25.96 104 PRO H N 1
ATOM 8221 C CA . PRO H 1 104 ? -22.753 -43.869 60.501 1.00 26.03 104 PRO H CA 1
ATOM 8222 C C . PRO H 1 104 ? -23.166 -42.428 60.782 1.00 25.71 104 PRO H C 1
ATOM 8223 O O . PRO H 1 104 ? -23.186 -41.990 61.930 1.00 24.72 104 PRO H O 1
ATOM 8227 N N . ILE H 1 105 ? -23.493 -41.703 59.715 1.00 19.21 105 ILE H N 1
ATOM 8228 C CA . ILE H 1 105 ? -23.951 -40.323 59.825 1.00 19.10 105 ILE H CA 1
ATOM 8229 C C . ILE H 1 105 ? -25.450 -40.341 59.558 1.00 18.65 105 ILE H C 1
ATOM 8230 O O . ILE H 1 105 ? -26.220 -39.667 60.230 1.00 17.69 105 ILE H O 1
ATOM 8235 N N . ASN H 1 106 ? -25.858 -41.133 58.574 1.00 24.26 106 ASN H N 1
ATOM 8236 C CA . ASN H 1 106 ? -27.267 -41.262 58.235 1.00 25.71 106 ASN H CA 1
ATOM 8237 C C . ASN H 1 106 ? -27.473 -42.516 57.406 1.00 26.88 106 ASN H C 1
ATOM 8238 O O . ASN H 1 106 ? -26.811 -42.721 56.389 1.00 24.70 106 ASN H O 1
ATOM 8243 N N . LEU H 1 107 ? -28.388 -43.362 57.862 1.00 29.27 107 LEU H N 1
ATOM 8244 C CA . LEU H 1 107 ? -28.695 -44.602 57.171 1.00 31.90 107 LEU H CA 1
ATOM 8245 C C . LEU H 1 107 ? -30.136 -44.548 56.676 1.00 33.16 107 LEU H C 1
ATOM 8246 O O . LEU H 1 107 ? -31.074 -44.751 57.449 1.00 33.13 107 LEU H O 1
ATOM 8251 N N . GLY H 1 108 ? -30.306 -44.255 55.389 1.00 36.94 108 GLY H N 1
ATOM 8252 C CA . GLY H 1 108 ? -31.637 -44.182 54.813 1.00 37.44 108 GLY H CA 1
ATOM 8253 C C . GLY H 1 108 ? -31.970 -45.440 54.037 1.00 39.42 108 GLY H C 1
ATOM 8254 O O . GLY H 1 108 ? -31.153 -46.358 53.959 1.00 39.21 108 GLY H O 1
ATOM 8255 N N . ARG H 1 109 ? -33.161 -45.485 53.449 1.00 31.91 109 ARG H N 1
ATOM 8256 C CA . ARG H 1 109 ? -33.582 -46.656 52.688 1.00 33.41 109 ARG H CA 1
ATOM 8257 C C . ARG H 1 109 ? -32.886 -46.770 51.332 1.00 31.15 109 ARG H C 1
ATOM 8258 O O . ARG H 1 109 ? -32.716 -47.872 50.809 1.00 30.17 109 ARG H O 1
ATOM 8266 N N . ASN H 1 110 ? -32.480 -45.637 50.766 1.00 31.25 110 ASN H N 1
ATOM 8267 C CA . ASN H 1 110 ? -31.821 -45.636 49.467 1.00 27.81 110 ASN H CA 1
ATOM 8268 C C . ASN H 1 110 ? -30.360 -45.196 49.519 1.00 26.05 110 ASN H C 1
ATOM 8269 O O . ASN H 1 110 ? -29.538 -45.654 48.724 1.00 25.34 110 ASN H O 1
ATOM 8274 N N . ILE H 1 111 ? -30.039 -44.316 50.460 1.00 26.98 111 ILE H N 1
ATOM 8275 C CA . ILE H 1 111 ? -28.680 -43.799 50.584 1.00 25.46 111 ILE H CA 1
ATOM 8276 C C . ILE H 1 111 ? -28.157 -43.842 52.015 1.00 24.13 111 ILE H C 1
ATOM 8277 O O . ILE H 1 111 ? -28.903 -43.612 52.966 1.00 23.63 111 ILE H O 1
ATOM 8282 N N . GLN H 1 112 ? -26.870 -44.139 52.160 1.00 22.10 112 GLN H N 1
ATOM 8283 C CA . GLN H 1 112 ? -26.230 -44.165 53.477 1.00 22.69 112 GLN H CA 1
ATOM 8284 C C . GLN H 1 112 ? -25.013 -43.253 53.432 1.00 21.01 112 GLN H C 1
ATOM 8285 O O . GLN H 1 112 ? -24.317 -43.194 52.421 1.00 21.92 112 GLN H O 1
ATOM 8291 N N . VAL H 1 113 ? -24.754 -42.546 54.526 1.00 23.33 113 VAL H N 1
ATOM 8292 C CA . VAL H 1 113 ? -23.600 -41.655 54.603 1.00 20.70 113 VAL H CA 1
ATOM 8293 C C . VAL H 1 113 ? -22.734 -42.090 55.781 1.00 21.46 113 VAL H C 1
ATOM 8294 O O . VAL H 1 113 ? -23.211 -42.146 56.911 1.00 21.62 113 VAL H O 1
ATOM 8298 N N . TRP H 1 114 ? -21.467 -42.396 55.515 1.00 18.96 114 TRP H N 1
ATOM 8299 C CA . TRP H 1 114 ? -20.556 -42.842 56.563 1.00 20.36 114 TRP H CA 1
ATOM 8300 C C . TRP H 1 114 ? -19.355 -41.943 56.795 1.00 20.42 114 TRP H C 1
ATOM 8301 O O . TRP H 1 114 ? -18.789 -41.375 55.860 1.00 20.09 114 TRP H O 1
ATOM 8312 N N . GLN H 1 115 ? -18.969 -41.830 58.058 1.00 21.21 115 GLN H N 1
ATOM 8313 C CA . GLN H 1 115 ? -17.813 -41.043 58.446 1.00 21.39 115 GLN H CA 1
ATOM 8314 C C . GLN H 1 115 ? -16.704 -42.045 58.730 1.00 21.35 115 GLN H C 1
ATOM 8315 O O . GLN H 1 115 ? -16.938 -43.047 59.407 1.00 21.22 115 GLN H O 1
ATOM 8321 N N . ILE H 1 116 ? -15.510 -41.799 58.200 1.00 19.12 116 ILE H N 1
ATOM 8322 C CA . ILE H 1 116 ? -14.389 -42.698 58.462 1.00 19.86 116 ILE H CA 1
ATOM 8323 C C . ILE H 1 116 ? -13.197 -41.875 58.923 1.00 20.79 116 ILE H C 1
ATOM 8324 O O . ILE H 1 116 ? -12.698 -41.020 58.191 1.00 20.67 116 ILE H O 1
ATOM 8329 N N . ASP H 1 117 ? -12.757 -42.126 60.150 1.00 21.98 117 ASP H N 1
ATOM 8330 C CA . ASP H 1 117 ? -11.619 -41.422 60.719 1.00 22.03 117 ASP H CA 1
ATOM 8331 C C . ASP H 1 117 ? -10.469 -42.404 60.875 1.00 21.79 117 ASP H C 1
ATOM 8332 O O . ASP H 1 117 ? -10.639 -43.488 61.431 1.00 23.25 117 ASP H O 1
ATOM 8337 N N . ILE H 1 118 ? -9.302 -42.023 60.370 1.00 19.87 118 ILE H N 1
ATOM 8338 C CA . ILE H 1 118 ? -8.126 -42.874 60.432 1.00 22.29 118 ILE H CA 1
ATOM 8339 C C . ILE H 1 118 ? -7.091 -42.269 61.379 1.00 25.07 118 ILE H C 1
ATOM 8340 O O . ILE H 1 118 ? -6.712 -41.103 61.238 1.00 23.73 118 ILE H O 1
ATOM 8345 N N . ARG H 1 119 ? -6.647 -43.075 62.341 1.00 24.88 119 ARG H N 1
ATOM 8346 C CA . ARG H 1 119 ? -5.673 -42.642 63.339 1.00 27.98 119 ARG H CA 1
ATOM 8347 C C . ARG H 1 119 ? -4.377 -43.437 63.259 1.00 27.79 119 ARG H C 1
ATOM 8348 O O . ARG H 1 119 ? -4.357 -44.562 62.763 1.00 25.70 119 ARG H O 1
ATOM 8356 N N . THR H 1 120 ? -3.294 -42.847 63.757 1.00 25.13 120 THR H N 1
ATOM 8357 C CA . THR H 1 120 ? -2.000 -43.518 63.761 1.00 27.27 120 THR H CA 1
ATOM 8358 C C . THR H 1 120 ? -1.912 -44.358 65.036 1.00 28.93 120 THR H C 1
ATOM 8359 O O . THR H 1 120 ? -2.826 -44.340 65.861 1.00 26.65 120 THR H O 1
ATOM 8363 N N . GLU H 1 121 ? -0.820 -45.098 65.197 1.00 42.39 121 GLU H N 1
ATOM 8364 C CA . GLU H 1 121 ? -0.654 -45.915 66.392 1.00 46.88 121 GLU H CA 1
ATOM 8365 C C . GLU H 1 121 ? -0.610 -45.024 67.634 1.00 48.60 121 GLU H C 1
ATOM 8366 O O . GLU H 1 121 ? -0.838 -45.489 68.751 1.00 48.30 121 GLU H O 1
ATOM 8372 N N . GLU H 1 122 ? -0.328 -43.739 67.427 1.00 36.91 122 GLU H N 1
ATOM 8373 C CA . GLU H 1 122 ? -0.259 -42.770 68.518 1.00 37.68 122 GLU H CA 1
ATOM 8374 C C . GLU H 1 122 ? -1.617 -42.099 68.716 1.00 36.09 122 GLU H C 1
ATOM 8375 O O . GLU H 1 122 ? -1.730 -41.086 69.406 1.00 34.67 122 GLU H O 1
ATOM 8381 N N . ASN H 1 123 ? -2.643 -42.678 68.101 1.00 46.43 123 ASN H N 1
ATOM 8382 C CA . ASN H 1 123 ? -4.007 -42.165 68.180 1.00 44.63 123 ASN H CA 1
ATOM 8383 C C . ASN H 1 123 ? -4.200 -40.759 67.623 1.00 42.83 123 ASN H C 1
ATOM 8384 O O . ASN H 1 123 ? -5.164 -40.074 67.972 1.00 41.49 123 ASN H O 1
ATOM 8389 N N . LYS H 1 124 ? -3.285 -40.329 66.761 1.00 31.62 124 LYS H N 1
ATOM 8390 C CA . LYS H 1 124 ? -3.404 -39.015 66.142 1.00 30.26 124 LYS H CA 1
ATOM 8391 C C . LYS H 1 124 ? -4.096 -39.172 64.790 1.00 27.05 124 LYS H C 1
ATOM 8392 O O . LYS H 1 124 ? -3.761 -40.060 64.013 1.00 23.48 124 LYS H O 1
ATOM 8398 N N . LEU H 1 125 ? -5.069 -38.305 64.530 1.00 30.71 125 LEU H N 1
ATOM 8399 C CA . LEU H 1 125 ? -5.843 -38.331 63.291 1.00 27.90 125 LEU H CA 1
ATOM 8400 C C . LEU H 1 125 ? -4.980 -37.977 62.084 1.00 26.16 125 LEU H C 1
ATOM 8401 O O . LEU H 1 125 ? -4.387 -36.899 62.028 1.00 24.42 125 LEU H O 1
ATOM 8406 N N . CYS H 1 126 ? -4.907 -38.880 61.112 1.00 24.10 126 CYS H N 1
ATOM 8407 C CA . CYS H 1 126 ? -4.106 -38.615 59.924 1.00 23.69 126 CYS H CA 1
ATOM 8408 C C . CYS H 1 126 ? -4.961 -38.409 58.680 1.00 23.35 126 CYS H C 1
ATOM 8409 O O . CYS H 1 126 ? -4.490 -37.866 57.679 1.00 22.89 126 CYS H O 1
ATOM 8412 N N . CYS H 1 127 ? -6.219 -38.826 58.748 1.00 20.02 127 CYS H N 1
ATOM 8413 C CA . CYS H 1 127 ? -7.117 -38.690 57.608 1.00 19.71 127 CYS H CA 1
ATOM 8414 C C . CYS H 1 127 ? -8.573 -38.789 58.037 1.00 19.61 127 CYS H C 1
ATOM 8415 O O . CYS H 1 127 ? -8.925 -39.604 58.889 1.00 19.20 127 CYS H O 1
ATOM 8418 N N . VAL H 1 128 ? -9.415 -37.934 57.464 1.00 19.00 128 VAL H N 1
ATOM 8419 C CA . VAL H 1 128 ? -10.842 -37.954 57.757 1.00 18.17 128 VAL H CA 1
ATOM 8420 C C . VAL H 1 128 ? -11.544 -38.062 56.416 1.00 18.88 128 VAL H C 1
ATOM 8421 O O . VAL H 1 128 ? -11.185 -37.369 55.460 1.00 17.54 128 VAL H O 1
ATOM 8425 N N . SER H 1 129 ? -12.550 -38.922 56.350 1.00 17.41 129 SER H N 1
ATOM 8426 C CA . SER H 1 129 ? -13.262 -39.145 55.102 1.00 18.30 129 SER H CA 1
ATOM 8427 C C . SER H 1 129 ? -14.757 -39.360 55.281 1.00 16.97 129 SER H C 1
ATOM 8428 O O . SER H 1 129 ? -15.224 -39.748 56.352 1.00 16.34 129 SER H O 1
ATOM 8431 N N . ARG H 1 130 ? -15.511 -39.080 54.225 1.00 17.52 130 ARG H N 1
ATOM 8432 C CA . ARG H 1 130 ? -16.948 -39.300 54.246 1.00 17.66 130 ARG H CA 1
ATOM 8433 C C . ARG H 1 130 ? -17.288 -40.058 52.973 1.00 17.91 130 ARG H C 1
ATOM 8434 O O . ARG H 1 130 ? -16.851 -39.694 51.879 1.00 16.72 130 ARG H O 1
ATOM 8442 N N . LEU H 1 131 ? -18.052 -41.128 53.137 1.00 18.92 131 LEU H N 1
ATOM 8443 C CA . LEU H 1 131 ? -18.451 -41.991 52.036 1.00 19.30 131 LEU H CA 1
ATOM 8444 C C . LEU H 1 131 ? -19.957 -41.970 51.848 1.00 18.98 131 LEU H C 1
ATOM 8445 O O . LEU H 1 131 ? -20.712 -41.990 52.818 1.00 19.25 131 LEU H O 1
ATOM 8450 N N . THR H 1 132 ? -20.390 -41.925 50.595 1.00 16.65 132 THR H N 1
ATOM 8451 C CA . THR H 1 132 ? -21.812 -41.917 50.284 1.00 16.88 132 THR H CA 1
ATOM 8452 C C . THR H 1 132 ? -22.113 -43.222 49.562 1.00 19.27 132 THR H C 1
ATOM 8453 O O . THR H 1 132 ? -21.503 -43.527 48.534 1.00 18.21 132 THR H O 1
ATOM 8457 N N . LEU H 1 133 ? -23.047 -43.992 50.115 1.00 20.82 133 LEU H N 1
ATOM 8458 C CA . LEU H 1 133 ? -23.408 -45.291 49.556 1.00 23.11 133 LEU H CA 1
ATOM 8459 C C . LEU H 1 133 ? -24.840 -45.369 49.056 1.00 23.95 133 LEU H C 1
ATOM 8460 O O . LEU H 1 133 ? -25.740 -44.718 49.586 1.00 22.81 133 LEU H O 1
ATOM 8465 N N . SER H 1 134 ? -25.036 -46.192 48.035 1.00 22.82 134 SER H N 1
ATOM 8466 C CA . SER H 1 134 ? -26.354 -46.406 47.469 1.00 25.12 134 SER H CA 1
ATOM 8467 C C . SER H 1 134 ? -26.794 -47.806 47.879 1.00 25.98 134 SER H C 1
ATOM 8468 O O . SER H 1 134 ? -26.015 -48.755 47.785 1.00 25.10 134 SER H O 1
ATOM 8471 N N . VAL H 1 135 ? -28.032 -47.929 48.348 1.00 27.65 135 VAL H N 1
ATOM 8472 C CA . VAL H 1 135 ? -28.569 -49.222 48.763 1.00 30.87 135 VAL H CA 1
ATOM 8473 C C . VAL H 1 135 ? -29.335 -49.873 47.612 1.00 34.11 135 VAL H C 1
ATOM 8474 O O . VAL H 1 135 ? -30.248 -49.270 47.049 1.00 32.94 135 VAL H O 1
ATOM 8478 N N . ILE H 1 136 ? -28.964 -51.101 47.265 1.00 39.40 136 ILE H N 1
ATOM 8479 C CA . ILE H 1 136 ? -29.634 -51.819 46.183 1.00 44.22 136 ILE H CA 1
ATOM 8480 C C . ILE H 1 136 ? -30.017 -53.242 46.595 1.00 46.64 136 ILE H C 1
ATOM 8481 O O . ILE H 1 136 ? -29.472 -53.789 47.555 1.00 46.31 136 ILE H O 1
ATOM 8486 N N . ASN H 1 137 ? -30.954 -53.834 45.858 1.00 60.43 137 ASN H N 1
ATOM 8487 C CA . ASN H 1 137 ? -31.416 -55.191 46.136 1.00 63.74 137 ASN H CA 1
ATOM 8488 C C . ASN H 1 137 ? -30.653 -56.231 45.324 1.00 64.50 137 ASN H C 1
ATOM 8489 O O . ASN H 1 137 ? -29.767 -55.832 44.540 1.00 65.73 137 ASN H O 1
#

InterPro domains:
  IPR003736 Phenylacetic acid degradation-related domain [TIGR00369] (20-134)
  IPR006683 Thioesterase domain [PF03061] (50-127)
  IPR029069 HotDog domain superfamily [SSF54637] (1-133)